Protein AF-0000000068192844 (afdb_homodimer)

Foldseek 3Di:
DQDDVVCCQPDVVVLVQLLVLCVLQVHHSCLVVVLNVLVVQLVVLVCVLVVVVVCCVVVVDPDDPVVNVVSVVSNVVSVVVSLVSLLQRFDGADVVQQVVFVDDDDDFPQPDPQFDQFLCVQLVQWDDPPQAIEGDPNVVLLLVLLVVLVVVLCCVQVVADEEEEEEQWDWDWPSLCSQAVGPVPNPVVVPDPPDRDGDIDGPVSVCCVPPFFQEEDEQVCPWHKYKYKYKYQCQDQDDFWAAPVGHRDSPQPNSSRHRMWIFMKMKIWHAQDCVPIQVVVLVVVVVSLVVSLPLWFDPPWDKGKHKDRSNPDDRQFNTKIWIWTFFDNRRIIHTAKMKTKRRQRNQPRYAHDVPRHGITMMMMGSGTSSSSVSVSQRRQTDNFWGAGRPSSDDPSRDRIRGGQWDWDADPVRDTDIDGHDDPPPPPPPPPPPDPPDPDPVVVVVVVPPDPPDVDPPPPDPPPPPPPPPD/DQDDVVCCQPDVVVLVQLLVLCVLQVHHSCLVVVLNVLVVQLVVLVCVLVVVVVCCVVVVDPDDPVVNVVSVVSNVVSVVVSLVSLLQRFDGADVVQQVVFVDDDDDFPQPDPQFDQFLCVQLVQWDDPPQAIEGDPNVVLLLVLLVVLVVVLCCVQVVADEEEEEEQWDFDWPSLCSQAVGPVPNPVVVPDPPDRDGDIDGPVSVCCVPPFFQEEDEQVCPWHKYKYKYKYQCQDQADFWAAPVGHRDSPQPNSSRHRMWIFMKMKIWHAQDCVPIQVVVLVVVVVSLVVSLPLWFDPSWDKGKHKDRSNPDDRQFNTKIWIWTFFDNRRIIHTAKMKTKRRQRNQPRYAHPVPRHRITMMMMGSGTSSSSVSRSQRRQTDNFWGAGRPSSDDPSRHRIRGGQWDWDADPVRDTDIDGHDDPPPPPPPPPPPDPPDPDPVVVVVVVPPDPPPVDPPPPPPPPDPPPPPD

InterPro domains:
  IPR042103 Serine-tRNA synthetase, type1, N-terminal domain superfamily [G3DSA:1.10.287.40] (1-113)
  IPR045864 Class II Aminoacyl-tRNA synthetase/Biotinyl protein ligase (BPL) and lipoyl protein ligase (LPL) [G3DSA:3.30.930.10] (257-408)

Radius of gyration: 32.87 Å; Cα contacts (8 Å, |Δi|>4): 1612; chains: 2; bounding box: 84×94×90 Å

Secondary structure (DSSP, 8-state):
--S-HHHHHH-HHHHHHHHHHHHHTT--THHHHHHHHHHHHHHHHHHHHHHHHHHHHTTSS---HHHHHHHHHHHHHHHHHHHHHHHTSPPPP-HHHHHHT-----------TT--S-HHHHTTSEEE-SS-EEE-HHHHHHHHHHHHHHHHHHHHHH--SEEEEEESEEEE-HHHIIIII-GGG-GGGGS-TTS---EEEEHHHHHIIIIITT-EE-GGG-SEEEEEEEEE-SPPP---EE-TTS-EE----GGGGBSSEEEEEEEEEE-S-IIIIIHHHHHHHHHHHHHHHHTTS-TT--EEEEEPPGGG--TT-SEEEEEEEEETTTTEEEEEEEEEE-TTTT-TT-EETTT-SBPEEEEEEEEEHHHHHHHHHHHHB-SSEEEPPGGG--SSS-SEEE--EEEEE-TTSPEEEEE---SS--S------------HHHHHHHHTS--GGG--TT------------/--S-HHHHHH-HHHHHHHHHHHHHTT--THHHHHHHHHHHHHHHHHHHHHHHHHHHHTTSS---HHHHHHHHHHHHHHHHHHHHHHHTSPPPP-HHHHHHT-----------TT--S-HHHHTTSEEE-SS-EEE-HHHHHHHHHHHHHHHHHHHHHH--SEEEEEESEEEE-HHHIIIII-GGG-GGGGS-TTS---EEEEHHHHHIIIIITT-EE-GGG-SEEEEEEEEE-SPPP-S-EE-TTS-EE----GGGGBSSEEEEEEEEEE-S-IIIIIHHHHHHHHHHHHHHHHHHS-TT--EEEEEPPGGG--TT-SEEEEEEEEETTTTEEEEEEEEEE-TTTT-TT-EETTT-SBPEEEEEEEEEHHHHHHHHHHHHB-SSEEEPPGGG--SSS-SEEE--EEEEE-TTSPEEEEE---SS--S------------HHHHHHHHTS--GGG----------------

Sequence (940 aa):
MPIDIKLLRNDPSSQSSLRLSLYQRQQPPEFLDHVLHLDKVTREAHIDLTMYKSRVKRKEVALNKDQLAHLLMAHKKSLDGLKRALQRLANFVDEVLLQEFQKTVPNHPTQPRDIPRDPFYCVMGYNDWKTHAVLTRLGLDVAGELQRYILSSLNSTLRSETVFELPDSFAVSQDRHRDVYGYEHDRMDRYPKDLPVDVNAPSWVTMLDLHHKGKTYWDRQLPLINILSVTGTKPFTPLTVRDDKGKPRTKTSWYQQLTVSNSIQLVAITGASLESDSRPLQKEIMQKVQVLYQSLAPESARMHVRASPVSELSFNESSRLVLESFVGKEKRALCLASVSNMHHYTSSEIRHGSTGQRVHVLVAHISSIPATLEWIFQHGATASEVNIPKVLQSTTIPGTIPYRRKVTLSKSGRRIVQDIASPAENVGHVAQPPFGMPTIDEIRAEALSSPFGFLPFYSKDIGSNNHTASMPIDIKLLRNDPSSQSSLRLSLYQRQQPPEFLDHVLHLDKVTREAHIDLTMYKSRVKRKEVALNKDQLAHLLMAHKKSLDGLKRALQRLANFVDEVLLQEFQKTVPNHPTQPRDIPRDPFYCVMGYNDWKTHAVLTRLGLDVAGELQRYILSSLNSTLRSETVFELPDSFAVSQDRHRDVYGYEHDRMDRYPKDLPVDVNAPSWVTMLDLHHKGKTYWDRQLPLINILSVTGTKPFTPLTVRDDKGKPRTKTSWYQQLTVSNSIQLVAITGASLESDSRPLQKEIMQKVQVLYQSLAPESARMHVRASPVSELSFNESSRLVLESFVGKEKRALCLASVSNMHHYTSSEIRHGSTGQRVHVLVAHISSIPATLEWIFQHGATASEVNIPKVLQSTTIPGTIPYRRKVTLSKSGRRIVQDIASPAENVGHVAQPPFGMPTIDEIRAEALSSPFGFLPFYSKDIGSNNHTAS

Structure (mmCIF, N/CA/C/O backbone):
data_AF-0000000068192844-model_v1
#
loop_
_entity.id
_entity.type
_entity.pdbx_description
1 polymer 'Uncharacterized protein'
#
loop_
_atom_site.group_PDB
_atom_site.id
_atom_site.type_symbol
_atom_site.label_atom_id
_atom_site.label_alt_id
_atom_site.label_comp_id
_atom_site.label_asym_id
_atom_site.label_entity_id
_atom_site.label_seq_id
_atom_site.pdbx_PDB_ins_code
_atom_site.Cartn_x
_atom_site.Cartn_y
_atom_site.Cartn_z
_atom_site.occupancy
_atom_site.B_iso_or_equiv
_atom_site.auth_seq_id
_atom_site.auth_comp_id
_atom_site.auth_asym_id
_atom_site.auth_atom_id
_atom_site.pdbx_PDB_model_num
ATOM 1 N N . MET A 1 1 ? -1.988 29.875 -0.852 1 74.38 1 MET A N 1
ATOM 2 C CA . MET A 1 1 ? -0.669 30.469 -0.658 1 74.38 1 MET A CA 1
ATOM 3 C C . MET A 1 1 ? -0.113 30.125 0.72 1 74.38 1 MET A C 1
ATOM 5 O O . MET A 1 1 ? -0.861 30.062 1.697 1 74.38 1 MET A O 1
ATOM 9 N N . PRO A 1 2 ? 1.21 29.859 0.828 1 79.38 2 PRO A N 1
ATOM 10 C CA . PRO A 1 2 ? 1.798 29.344 2.062 1 79.38 2 PRO A CA 1
ATOM 11 C C . PRO A 1 2 ? 1.752 30.344 3.211 1 79.38 2 PRO A C 1
ATOM 13 O O . PRO A 1 2 ? 1.287 30.016 4.305 1 79.38 2 PRO A O 1
ATOM 16 N N . ILE A 1 3 ? 2.326 31.484 3.064 1 86.94 3 ILE A N 1
ATOM 17 C CA . ILE A 1 3 ? 2.393 32.469 4.141 1 86.94 3 ILE A CA 1
ATOM 18 C C . ILE A 1 3 ? 1.298 33.531 3.947 1 86.94 3 ILE A C 1
ATOM 20 O O . ILE A 1 3 ? 1.026 33.938 2.82 1 86.94 3 ILE A O 1
ATOM 24 N N . ASP A 1 4 ? 0.665 33.844 5 1 88.81 4 ASP A N 1
ATOM 25 C CA . ASP A 1 4 ? -0.396 34.844 4.926 1 88.81 4 ASP A CA 1
ATOM 26 C C . ASP A 1 4 ? 0.173 36.219 4.613 1 88.81 4 ASP A C 1
ATOM 28 O O . ASP A 1 4 ? 0.728 36.906 5.492 1 88.81 4 ASP A O 1
ATOM 32 N N . ILE A 1 5 ? -0.107 36.719 3.492 1 90.44 5 ILE A N 1
ATOM 33 C CA . ILE A 1 5 ? 0.45 37.969 3.014 1 90.44 5 ILE A CA 1
ATOM 34 C C . ILE A 1 5 ? -0.175 39.125 3.779 1 90.44 5 ILE A C 1
ATOM 36 O O . ILE A 1 5 ? 0.462 40.156 3.975 1 90.44 5 ILE A O 1
ATOM 40 N N . LYS A 1 6 ? -1.346 38.969 4.203 1 88.44 6 LYS A N 1
ATOM 41 C CA . LYS A 1 6 ? -2.01 40.031 4.965 1 88.44 6 LYS A CA 1
ATOM 42 C C . LYS A 1 6 ? -1.301 40.281 6.293 1 88.44 6 LYS A C 1
ATOM 44 O O . LYS A 1 6 ? -1.163 41.438 6.727 1 88.44 6 LYS A O 1
ATOM 49 N N . LEU A 1 7 ? -0.87 39.188 6.855 1 87.06 7 LEU A N 1
ATOM 50 C CA . LEU A 1 7 ? -0.121 39.281 8.102 1 87.06 7 LEU A CA 1
ATOM 51 C C . LEU A 1 7 ? 1.2 40.031 7.879 1 87.06 7 LEU A C 1
ATOM 53 O O . LEU A 1 7 ? 1.581 40.875 8.68 1 87.06 7 LEU A O 1
ATOM 57 N N . LEU A 1 8 ? 1.839 39.75 6.816 1 89.44 8 LEU A N 1
ATOM 58 C CA . LEU A 1 8 ? 3.137 40.312 6.516 1 89.44 8 LEU A CA 1
ATOM 59 C C . LEU A 1 8 ? 2.994 41.812 6.18 1 89.44 8 LEU A C 1
ATOM 61 O O . LEU A 1 8 ? 3.844 42.625 6.555 1 89.44 8 LEU A O 1
ATOM 65 N N . ARG A 1 9 ? 1.935 42.062 5.555 1 91.19 9 ARG A N 1
ATOM 66 C CA . ARG A 1 9 ? 1.694 43.438 5.129 1 91.19 9 ARG A CA 1
ATOM 67 C C . ARG A 1 9 ? 1.432 44.344 6.324 1 91.19 9 ARG A C 1
ATOM 69 O O . ARG A 1 9 ? 1.91 45.5 6.363 1 91.19 9 ARG A O 1
ATOM 76 N N . ASN A 1 10 ? 0.774 43.875 7.281 1 90.31 10 ASN A N 1
ATOM 77 C CA . ASN A 1 10 ? 0.235 44.75 8.328 1 90.31 10 ASN A CA 1
ATOM 78 C C . ASN A 1 10 ? 1.088 44.688 9.594 1 90.31 10 ASN A C 1
ATOM 80 O O . ASN A 1 10 ? 0.962 45.531 10.469 1 90.31 10 ASN A O 1
ATOM 84 N N . ASP A 1 11 ? 1.971 43.719 9.703 1 90.31 11 ASP A N 1
ATOM 85 C CA . ASP A 1 11 ? 2.709 43.531 10.945 1 90.31 11 ASP A CA 1
ATOM 86 C C . ASP A 1 11 ? 4.215 43.625 10.711 1 90.31 11 ASP A C 1
ATOM 88 O O . ASP A 1 11 ? 4.852 42.625 10.359 1 90.31 11 ASP A O 1
ATOM 92 N N . PRO A 1 12 ? 4.773 44.719 11.117 1 91.81 12 PRO A N 1
ATOM 93 C CA . PRO A 1 12 ? 6.215 44.875 10.922 1 91.81 12 PRO A CA 1
ATOM 94 C C . PRO A 1 12 ? 7.035 43.875 11.711 1 91.81 12 PRO A C 1
ATOM 96 O O . PRO A 1 12 ? 8.125 43.469 11.273 1 91.81 12 PRO A O 1
ATOM 99 N N . SER A 1 13 ? 6.57 43.531 12.836 1 90.75 13 SER A N 1
ATOM 100 C CA . SER A 1 13 ? 7.289 42.531 13.625 1 90.75 13 SER A CA 1
ATOM 101 C C . SER A 1 13 ? 7.402 41.188 12.883 1 90.75 13 SER A C 1
ATOM 103 O O . SER A 1 13 ? 8.445 40.531 12.922 1 90.75 13 SER A O 1
ATOM 105 N N . SER A 1 14 ? 6.324 40.844 12.242 1 90.44 14 SER A N 1
ATOM 106 C CA . SER A 1 14 ? 6.34 39.625 11.445 1 90.44 14 SER A CA 1
ATOM 107 C C . SER A 1 14 ? 7.301 39.75 10.266 1 90.44 14 SER A C 1
ATOM 109 O O . SER A 1 14 ? 7.945 38.781 9.875 1 90.44 14 SER A O 1
ATOM 111 N N . GLN A 1 15 ? 7.41 40.938 9.719 1 93.12 15 GLN A N 1
ATOM 112 C CA . GLN A 1 15 ? 8.352 41.156 8.625 1 93.12 15 GLN A CA 1
ATOM 113 C C . GLN A 1 15 ? 9.789 40.938 9.086 1 93.12 15 GLN A C 1
ATOM 115 O O . GLN A 1 15 ? 10.578 40.281 8.414 1 93.12 15 GLN A O 1
ATOM 120 N N . SER A 1 16 ? 10.023 41.562 10.227 1 93.19 16 SER A N 1
ATOM 121 C CA . SER A 1 16 ? 11.375 41.469 10.773 1 93.19 16 SER A CA 1
ATOM 122 C C . SER A 1 16 ? 11.719 40 11.094 1 93.19 16 SER A C 1
ATOM 124 O O . SER A 1 16 ? 12.828 39.562 10.82 1 93.19 16 SER A O 1
ATOM 126 N N . SER A 1 17 ? 10.797 39.375 11.688 1 91.81 17 SER A N 1
ATOM 127 C CA . SER A 1 17 ? 11.008 37.969 12.039 1 91.81 17 SER A CA 1
ATOM 128 C C . SER A 1 17 ? 11.25 37.125 10.797 1 91.81 17 SER A C 1
ATOM 130 O O . SER A 1 17 ? 12.094 36.219 10.805 1 91.81 17 SER A O 1
ATOM 132 N N . LEU A 1 18 ? 10.469 37.344 9.766 1 93.5 18 LEU A N 1
ATOM 133 C CA . LEU A 1 18 ? 10.625 36.562 8.547 1 93.5 18 LEU A CA 1
ATOM 134 C C . LEU A 1 18 ? 11.945 36.875 7.863 1 93.5 18 LEU A C 1
ATOM 136 O O . LEU A 1 18 ? 12.586 36 7.293 1 93.5 18 LEU A O 1
ATOM 140 N N . ARG A 1 19 ? 12.383 38.125 7.879 1 93.25 19 ARG A N 1
ATOM 141 C CA . ARG A 1 19 ? 13.68 38.5 7.32 1 93.25 19 ARG A CA 1
ATOM 142 C C . ARG A 1 19 ? 14.805 37.75 8.008 1 93.25 19 ARG A C 1
ATOM 144 O O . ARG A 1 19 ? 15.727 37.25 7.348 1 93.25 19 ARG A O 1
ATOM 151 N N . LEU A 1 20 ? 14.656 37.719 9.273 1 92.62 20 LEU A N 1
ATOM 152 C CA . LEU A 1 20 ? 15.648 37 10.039 1 92.62 20 LEU A CA 1
ATOM 153 C C . LEU A 1 20 ? 15.625 35.5 9.672 1 92.62 20 LEU A C 1
ATOM 155 O O . LEU A 1 20 ? 16.672 34.875 9.531 1 92.62 20 LEU A O 1
ATOM 159 N N . SER A 1 21 ? 14.445 34.969 9.578 1 93.44 21 SER A N 1
ATOM 160 C CA . SER A 1 21 ? 14.289 33.562 9.211 1 93.44 21 SER A CA 1
ATOM 161 C C . SER A 1 21 ? 14.898 33.281 7.844 1 93.44 21 SER A C 1
ATOM 163 O O . SER A 1 21 ? 15.547 32.25 7.648 1 93.44 21 SER A O 1
ATOM 165 N N . LEU A 1 22 ? 14.656 34.156 6.883 1 91.81 22 LEU A N 1
ATOM 166 C CA . LEU A 1 22 ? 15.211 34 5.543 1 91.81 22 LEU A CA 1
ATOM 167 C C . LEU A 1 22 ? 16.734 34.031 5.578 1 91.81 22 LEU A C 1
ATOM 169 O O . LEU A 1 22 ? 17.391 33.219 4.902 1 91.81 22 LEU A O 1
ATOM 173 N N . TYR A 1 23 ? 17.234 34.906 6.383 1 92.12 23 TYR A N 1
ATOM 174 C CA . TYR A 1 23 ? 18.672 35 6.547 1 92.12 23 TYR A CA 1
ATOM 175 C C . TYR A 1 23 ? 19.25 33.688 7.102 1 92.12 23 TYR A C 1
ATOM 177 O O . TYR A 1 23 ? 20.25 33.188 6.605 1 92.12 23 TYR A O 1
ATOM 185 N N . GLN A 1 24 ? 18.625 33.188 8.07 1 91.31 24 GLN A N 1
ATOM 186 C CA . GLN A 1 24 ? 19.078 31.953 8.688 1 91.31 24 GLN A CA 1
ATOM 187 C C . GLN A 1 24 ? 19.016 30.781 7.703 1 91.31 24 GLN A C 1
ATOM 189 O O . GLN A 1 24 ? 19.812 29.844 7.801 1 91.31 24 GLN A O 1
ATOM 194 N N . ARG A 1 25 ? 18.109 30.875 6.766 1 90.94 25 ARG A N 1
ATOM 195 C CA . ARG A 1 25 ? 17.922 29.828 5.77 1 90.94 25 ARG A CA 1
ATOM 196 C C . ARG A 1 25 ? 18.766 30.094 4.527 1 90.94 25 ARG A C 1
ATOM 198 O O . ARG A 1 25 ? 18.609 29.422 3.504 1 90.94 25 ARG A O 1
ATOM 205 N N . GLN A 1 26 ? 19.516 31.109 4.543 1 88.12 26 GLN A N 1
ATOM 206 C CA . GLN A 1 26 ? 20.422 31.516 3.461 1 88.12 26 GLN A CA 1
ATOM 207 C C . GLN A 1 26 ? 19.625 31.953 2.23 1 88.12 26 GLN A C 1
ATOM 209 O O . GLN A 1 26 ? 20.016 31.656 1.099 1 88.12 26 GLN A O 1
ATOM 214 N N . GLN A 1 27 ? 18.469 32.438 2.473 1 87.38 27 GLN A N 1
ATOM 215 C CA . GLN A 1 27 ? 17.719 33.156 1.451 1 87.38 27 GLN A CA 1
ATOM 216 C C . GLN A 1 27 ? 17.891 34.656 1.605 1 87.38 27 GLN A C 1
ATOM 218 O O . GLN A 1 27 ? 17.953 35.188 2.725 1 87.38 27 GLN A O 1
ATOM 223 N N . PRO A 1 28 ? 17.969 35.344 0.488 1 89.06 28 PRO A N 1
ATOM 224 C CA . PRO A 1 28 ? 18.125 36.781 0.604 1 89.06 28 PRO A CA 1
ATOM 225 C C . PRO A 1 28 ? 16.922 37.469 1.261 1 89.06 28 PRO A C 1
ATOM 227 O O . PRO A 1 28 ? 15.789 37.312 0.798 1 89.06 28 PRO A O 1
ATOM 230 N N . PRO A 1 29 ? 17.219 38.25 2.289 1 89.31 29 PRO A N 1
ATOM 231 C CA . PRO A 1 29 ? 16.109 38.938 2.969 1 89.31 29 PRO A CA 1
ATOM 232 C C . PRO A 1 29 ? 15.359 39.906 2.053 1 89.31 29 PRO A C 1
ATOM 234 O O . PRO A 1 29 ? 14.18 40.188 2.281 1 89.31 29 PRO A O 1
ATOM 237 N N . GLU A 1 30 ? 16.031 40.344 1.013 1 88.62 30 GLU A N 1
ATOM 238 C CA . GLU A 1 30 ? 15.43 41.281 0.05 1 88.62 30 GLU A CA 1
ATOM 239 C C . GLU A 1 30 ? 14.289 40.625 -0.713 1 88.62 30 GLU A C 1
ATOM 241 O O . GLU A 1 30 ? 13.461 41.281 -1.313 1 88.62 30 GLU A O 1
ATOM 246 N N . PHE A 1 31 ? 14.328 39.406 -0.6 1 91.31 31 PHE A N 1
ATOM 247 C CA . PHE A 1 31 ? 13.258 38.656 -1.267 1 91.31 31 PHE A CA 1
ATOM 248 C C . PHE A 1 31 ? 11.898 39.031 -0.675 1 91.31 31 PHE A C 1
ATOM 250 O O . PHE A 1 31 ? 10.898 39.094 -1.393 1 91.31 31 PHE A O 1
ATOM 257 N N . LEU A 1 32 ? 11.859 39.219 0.622 1 92.56 32 LEU A N 1
ATOM 258 C CA . LEU A 1 32 ? 10.609 39.656 1.251 1 92.56 32 LEU A CA 1
ATOM 259 C C . LEU A 1 32 ? 10.148 41 0.702 1 92.56 32 LEU A C 1
ATOM 261 O O . LEU A 1 32 ? 8.953 41.219 0.5 1 92.56 32 LEU A O 1
ATOM 265 N N . ASP A 1 33 ? 11.062 41.844 0.457 1 91.06 33 ASP A N 1
ATOM 266 C CA . ASP A 1 33 ? 10.719 43.156 -0.114 1 91.06 33 ASP A CA 1
ATOM 267 C C . ASP A 1 33 ? 10.094 43 -1.496 1 91.06 33 ASP A C 1
ATOM 269 O O . ASP A 1 33 ? 9.156 43.719 -1.842 1 91.06 33 ASP A O 1
ATOM 273 N N . HIS A 1 34 ? 10.68 42.125 -2.15 1 91 34 HIS A N 1
ATOM 274 C CA . HIS A 1 34 ? 10.133 41.844 -3.473 1 91 34 HIS A CA 1
ATOM 275 C C . HIS A 1 34 ? 8.703 41.344 -3.375 1 91 34 HIS A C 1
ATOM 277 O O . HIS A 1 34 ? 7.836 41.75 -4.148 1 91 34 HIS A O 1
ATOM 283 N N . VAL A 1 35 ? 8.453 40.469 -2.461 1 92.75 35 VAL A N 1
ATOM 284 C CA . VAL A 1 35 ? 7.121 39.906 -2.266 1 92.75 35 VAL A CA 1
ATOM 285 C C . VAL A 1 35 ? 6.145 41 -1.871 1 92.75 35 VAL A C 1
ATOM 287 O O . VAL A 1 35 ? 5.023 41.062 -2.385 1 92.75 35 VAL A O 1
ATOM 290 N N . LEU A 1 36 ? 6.566 41.875 -0.957 1 93.44 36 LEU A N 1
ATOM 291 C CA . LEU A 1 36 ? 5.719 42.969 -0.5 1 93.44 36 LEU A CA 1
ATOM 292 C C . LEU A 1 36 ? 5.426 43.938 -1.638 1 93.44 36 LEU A C 1
ATOM 294 O O . LEU A 1 36 ? 4.328 44.5 -1.719 1 93.44 36 LEU A O 1
ATOM 298 N N . HIS A 1 37 ? 6.414 44.125 -2.506 1 92.44 37 HIS A N 1
ATOM 299 C CA . HIS A 1 37 ? 6.207 44.969 -3.682 1 92.44 37 HIS A CA 1
ATOM 300 C C . HIS A 1 37 ? 5.176 44.344 -4.621 1 92.44 37 HIS A C 1
ATOM 302 O O . HIS A 1 37 ? 4.289 45.062 -5.121 1 92.44 37 HIS A O 1
ATOM 308 N N . LEU A 1 38 ? 5.324 43.094 -4.859 1 92 38 LEU A N 1
ATOM 309 C CA . LEU A 1 38 ? 4.371 42.406 -5.715 1 92 38 LEU A CA 1
ATOM 310 C C . LEU A 1 38 ? 2.965 42.469 -5.129 1 92 38 LEU A C 1
ATOM 312 O O . LEU A 1 38 ? 1.981 42.562 -5.867 1 92 38 LEU A O 1
ATOM 316 N N . ASP A 1 39 ? 2.871 42.375 -3.809 1 94.75 39 ASP A N 1
ATOM 317 C CA . ASP A 1 39 ? 1.576 42.469 -3.145 1 94.75 39 ASP A CA 1
ATOM 318 C C . ASP A 1 39 ? 0.943 43.844 -3.398 1 94.75 39 ASP A C 1
ATOM 320 O O . ASP A 1 39 ? -0.255 43.938 -3.676 1 94.75 39 ASP A O 1
ATOM 324 N N . LYS A 1 40 ? 1.731 44.875 -3.309 1 93.69 40 LYS A N 1
ATOM 325 C CA . LYS A 1 40 ? 1.245 46.219 -3.559 1 93.69 40 LYS A CA 1
ATOM 326 C C . LYS A 1 40 ? 0.75 46.375 -4.996 1 93.69 40 LYS A C 1
ATOM 328 O O . LYS A 1 40 ? -0.334 46.906 -5.23 1 93.69 40 LYS A O 1
ATOM 333 N N . VAL A 1 41 ? 1.539 45.875 -5.895 1 91.5 41 VAL A N 1
ATOM 334 C CA . VAL A 1 41 ? 1.198 45.938 -7.309 1 91.5 41 VAL A CA 1
ATOM 335 C C . VAL A 1 41 ? -0.107 45.188 -7.574 1 91.5 41 VAL A C 1
ATOM 337 O O . VAL A 1 41 ? -0.957 45.656 -8.336 1 91.5 41 VAL A O 1
ATOM 340 N N . THR A 1 42 ? -0.224 44.094 -6.984 1 93.19 42 THR A N 1
ATOM 341 C CA . THR A 1 42 ? -1.414 43.281 -7.176 1 93.19 42 THR A CA 1
ATOM 342 C C . THR A 1 42 ? -2.646 43.969 -6.602 1 93.19 42 THR A C 1
ATOM 344 O O . THR A 1 42 ? -3.717 43.969 -7.215 1 93.19 42 THR A O 1
ATOM 347 N N . ARG A 1 43 ? -2.494 44.562 -5.461 1 93.75 43 ARG A N 1
ATOM 348 C CA . ARG A 1 43 ? -3.604 45.25 -4.836 1 93.75 43 ARG A CA 1
ATOM 349 C C . ARG A 1 43 ? -4.016 46.469 -5.668 1 93.75 43 ARG A C 1
ATOM 351 O O . ARG A 1 43 ? -5.207 46.75 -5.812 1 93.75 43 ARG A O 1
ATOM 358 N N . GLU A 1 44 ? -3.082 47.125 -6.207 1 92.69 44 GLU A N 1
ATOM 359 C CA . GLU A 1 44 ? -3.365 48.281 -7.074 1 92.69 44 GLU A CA 1
ATOM 360 C C . GLU A 1 44 ? -4.098 47.844 -8.344 1 92.69 44 GLU A C 1
ATOM 362 O O . GLU A 1 44 ? -5.051 48.469 -8.766 1 92.69 44 GLU A O 1
ATOM 367 N N . ALA A 1 45 ? -3.545 46.75 -8.867 1 91.38 45 ALA A N 1
ATOM 368 C CA . ALA A 1 45 ? -4.207 46.219 -10.055 1 91.38 45 ALA A CA 1
ATOM 369 C C . ALA A 1 45 ? -5.645 45.844 -9.75 1 91.38 45 ALA A C 1
ATOM 371 O O . ALA A 1 45 ? -6.539 46 -10.586 1 91.38 45 ALA A O 1
ATOM 372 N N . HIS A 1 46 ? -5.844 45.312 -8.641 1 93.94 46 HIS A N 1
ATOM 373 C CA . HIS A 1 46 ? -7.184 44.906 -8.227 1 93.94 46 HIS A CA 1
ATOM 374 C C . HIS A 1 46 ? -8.094 46.125 -8.055 1 93.94 46 HIS A C 1
ATOM 376 O O . HIS A 1 46 ? -9.258 46.094 -8.445 1 93.94 46 HIS A O 1
ATOM 382 N N . ILE A 1 47 ? -7.598 47.156 -7.48 1 93.5 47 ILE A N 1
ATOM 383 C CA . ILE A 1 47 ? -8.359 48.375 -7.273 1 93.5 47 ILE A CA 1
ATOM 384 C C . ILE A 1 47 ? -8.727 49 -8.625 1 93.5 47 ILE A C 1
ATOM 386 O O . ILE A 1 47 ? -9.867 49.406 -8.828 1 93.5 47 ILE A O 1
ATOM 390 N N . ASP A 1 48 ? -7.73 48.969 -9.469 1 90.5 48 ASP A N 1
ATOM 391 C CA . ASP A 1 48 ? -7.98 49.5 -10.797 1 90.5 48 ASP A CA 1
ATOM 392 C C . ASP A 1 48 ? -9.094 48.75 -11.5 1 90.5 48 ASP A C 1
ATOM 394 O O . ASP A 1 48 ? -9.984 49.344 -12.109 1 90.5 48 ASP A O 1
ATOM 398 N N . LEU A 1 49 ? -9.016 47.531 -11.383 1 92.88 49 LEU A N 1
ATOM 399 C CA . LEU A 1 49 ? -10.008 46.656 -12.016 1 92.88 49 LEU A CA 1
ATOM 400 C C . LEU A 1 49 ? -11.383 46.875 -11.398 1 92.88 49 LEU A C 1
ATOM 402 O O . LEU A 1 49 ? -12.375 47.031 -12.117 1 92.88 49 LEU A O 1
ATOM 406 N N . THR A 1 50 ? -11.422 46.906 -10.117 1 94.69 50 THR A N 1
ATOM 407 C CA . THR A 1 50 ? -12.688 47.031 -9.406 1 94.69 50 THR A CA 1
ATOM 408 C C . THR A 1 50 ? -13.297 48.406 -9.641 1 94.69 50 THR A C 1
ATOM 410 O O . THR A 1 50 ? -14.516 48.562 -9.781 1 94.69 50 THR A O 1
ATOM 413 N N . MET A 1 51 ? -12.492 49.375 -9.672 1 93.69 51 MET A N 1
ATOM 414 C CA . MET A 1 51 ? -12.953 50.75 -9.922 1 93.69 51 MET A CA 1
ATOM 415 C C . MET A 1 51 ? -13.539 50.875 -11.328 1 93.69 51 MET A C 1
ATOM 417 O O . MET A 1 51 ? -14.578 51.5 -11.516 1 93.69 51 MET A O 1
ATOM 421 N N . TYR A 1 52 ? -12.867 50.312 -12.297 1 91.25 52 TYR A N 1
ATOM 422 C CA . TYR A 1 52 ? -13.359 50.344 -13.672 1 91.25 52 TYR A CA 1
ATOM 423 C C . TYR A 1 52 ? -14.719 49.656 -13.781 1 91.25 52 TYR A C 1
ATOM 425 O O . TYR A 1 52 ? -15.648 50.188 -14.383 1 91.25 52 TYR A O 1
ATOM 433 N N . LYS A 1 53 ? -14.812 48.5 -13.164 1 93.31 53 LYS A N 1
ATOM 434 C CA . LYS A 1 53 ? -16.062 47.75 -13.203 1 93.31 53 LYS A CA 1
ATOM 435 C C . LYS A 1 53 ? -17.188 48.531 -12.547 1 93.31 53 LYS A C 1
ATOM 437 O O . LYS A 1 53 ? -18.328 48.531 -13.031 1 93.31 53 LYS A O 1
ATOM 442 N N . SER A 1 54 ? -16.828 49.125 -11.484 1 94.12 54 SER A N 1
ATOM 443 C CA . SER A 1 54 ? -17.812 49.938 -10.766 1 94.12 54 SER A CA 1
ATOM 444 C C . SER A 1 54 ? -18.266 51.125 -11.602 1 94.12 54 SER A C 1
ATOM 446 O O . SER A 1 54 ? -19.453 51.469 -11.602 1 94.12 54 SER A O 1
ATOM 448 N N . ARG A 1 55 ? -17.391 51.781 -12.219 1 92.19 55 ARG A N 1
ATOM 449 C CA . ARG A 1 55 ? -17.703 52.906 -13.062 1 92.19 55 ARG A CA 1
ATOM 450 C C . ARG A 1 55 ? -18.562 52.5 -14.25 1 92.19 55 ARG A C 1
ATOM 452 O O . ARG A 1 55 ? -19.453 53.25 -14.656 1 92.19 55 ARG A O 1
ATOM 459 N N . VAL A 1 56 ? -18.281 51.344 -14.789 1 91.56 56 VAL A N 1
ATOM 460 C CA . VAL A 1 56 ? -19.062 50.812 -15.906 1 91.56 56 VAL A CA 1
ATOM 461 C C . VAL A 1 56 ? -20.484 50.469 -15.43 1 91.56 56 VAL A C 1
ATOM 463 O O . VAL A 1 56 ? -21.453 50.781 -16.109 1 91.56 56 VAL A O 1
ATOM 466 N N . LYS A 1 57 ? -20.516 49.844 -14.281 1 92.44 57 LYS A N 1
ATOM 467 C CA . LYS A 1 57 ? -21.812 49.469 -13.711 1 92.44 57 LYS A CA 1
ATOM 468 C C . LYS A 1 57 ? -22.656 50.719 -13.43 1 92.44 57 LYS A C 1
ATOM 470 O O . LYS A 1 57 ? -23.875 50.688 -13.602 1 92.44 57 LYS A O 1
ATOM 475 N N . ARG A 1 58 ? -22 51.781 -13.07 1 93.31 58 ARG A N 1
ATOM 476 C CA . ARG A 1 58 ? -22.703 53.031 -12.766 1 93.31 58 ARG A CA 1
ATOM 477 C C . ARG A 1 58 ? -22.938 53.844 -14.039 1 93.31 58 ARG A C 1
ATOM 479 O O . ARG A 1 58 ? -23.453 54.969 -13.977 1 93.31 58 ARG A O 1
ATOM 486 N N . LYS A 1 59 ? -22.469 53.375 -15.203 1 92.44 59 LYS A N 1
ATOM 487 C CA . LYS A 1 59 ? -22.656 54 -16.516 1 92.44 59 LYS A CA 1
ATOM 488 C C . LYS A 1 59 ? -21.875 55.312 -16.625 1 92.44 59 LYS A C 1
ATOM 490 O O . LYS A 1 59 ? -22.297 56.219 -17.328 1 92.44 59 LYS A O 1
ATOM 495 N N . GLU A 1 60 ? -20.906 55.406 -15.805 1 92.81 60 GLU A N 1
ATOM 496 C CA . GLU A 1 60 ? -20.047 56.594 -15.891 1 92.81 60 GLU A CA 1
ATOM 497 C C . GLU A 1 60 ? -19.094 56.469 -17.094 1 92.81 60 GLU A C 1
ATOM 499 O O . GLU A 1 60 ? -18.609 57.5 -17.578 1 92.81 60 GLU A O 1
ATOM 504 N N . VAL A 1 61 ? -18.734 55.25 -17.375 1 89.75 61 VAL A N 1
ATOM 505 C CA . VAL A 1 61 ? -17.875 54.938 -18.516 1 89.75 61 VAL A CA 1
ATOM 506 C C . VAL A 1 61 ? -18.484 53.812 -19.344 1 89.75 61 VAL A C 1
ATOM 508 O O . VAL A 1 61 ? -19.094 52.906 -18.781 1 89.75 61 VAL A O 1
ATOM 511 N N . ALA A 1 62 ? -18.391 53.938 -20.688 1 90.5 62 ALA A N 1
ATOM 512 C CA . ALA A 1 62 ? -18.844 52.844 -21.562 1 90.5 62 ALA A CA 1
ATOM 513 C C . ALA A 1 62 ? -17.891 51.656 -21.469 1 90.5 62 ALA A C 1
ATOM 515 O O . ALA A 1 62 ? -16.688 51.812 -21.344 1 90.5 62 ALA A O 1
ATOM 516 N N . LEU A 1 63 ? -18.406 50.5 -21.484 1 91.31 63 LEU A N 1
ATOM 517 C CA . LEU A 1 63 ? -17.625 49.25 -21.422 1 91.31 63 LEU A CA 1
ATOM 518 C C . LEU A 1 63 ? -16.688 49.156 -22.625 1 91.31 63 LEU A C 1
ATOM 520 O O . LEU A 1 63 ? -17.125 49.25 -23.766 1 91.31 63 LEU A O 1
ATOM 524 N N . ASN A 1 64 ? -15.5 49.25 -22.391 1 90.5 64 ASN A N 1
ATOM 525 C CA . ASN A 1 64 ? -14.461 48.969 -23.391 1 90.5 64 ASN A CA 1
ATOM 526 C C . ASN A 1 64 ? -13.859 47.562 -23.188 1 90.5 64 ASN A C 1
ATOM 528 O O . ASN A 1 64 ? -13.078 47.344 -22.266 1 90.5 64 ASN A O 1
ATOM 532 N N . LYS A 1 65 ? -14.133 46.656 -24.047 1 88.88 65 LYS A N 1
ATOM 533 C CA . LYS A 1 65 ? -13.727 45.25 -23.922 1 88.88 65 LYS A CA 1
ATOM 534 C C . LYS A 1 65 ? -12.211 45.125 -23.875 1 88.88 65 LYS A C 1
ATOM 536 O O . LYS A 1 65 ? -11.68 44.281 -23.156 1 88.88 65 LYS A O 1
ATOM 541 N N . ASP A 1 66 ? -11.609 45.938 -24.672 1 87.44 66 ASP A N 1
ATOM 542 C CA . ASP A 1 66 ? -10.148 45.906 -24.719 1 87.44 66 ASP A CA 1
ATOM 543 C C . ASP A 1 66 ? -9.547 46.375 -23.391 1 87.44 66 ASP A C 1
ATOM 545 O O . ASP A 1 66 ? -8.586 45.781 -22.891 1 87.44 66 ASP A O 1
ATOM 549 N N . GLN A 1 67 ? -10.055 47.438 -22.859 1 87.19 67 GLN A N 1
ATOM 550 C CA . GLN A 1 67 ? -9.562 47.969 -21.594 1 87.19 67 GLN A CA 1
ATOM 551 C C . GLN A 1 67 ? -9.82 46.969 -20.453 1 87.19 67 GLN A C 1
ATOM 553 O O . GLN A 1 67 ? -8.961 46.781 -19.594 1 87.19 67 GLN A O 1
ATOM 558 N N . LEU A 1 68 ? -10.953 46.469 -20.453 1 90.31 68 LEU A N 1
ATOM 559 C CA . LEU A 1 68 ? -11.281 45.469 -19.438 1 90.31 68 LEU A CA 1
ATOM 560 C C . LEU A 1 68 ? -10.344 44.25 -19.516 1 90.31 68 LEU A C 1
ATOM 562 O O . LEU A 1 68 ? -9.875 43.75 -18.5 1 90.31 68 LEU A O 1
ATOM 566 N N . ALA A 1 69 ? -10.125 43.781 -20.75 1 89.44 69 ALA A N 1
ATOM 567 C CA . ALA A 1 69 ? -9.219 42.656 -20.953 1 89.44 69 ALA A CA 1
ATOM 568 C C . ALA A 1 69 ? -7.82 42.969 -20.438 1 89.44 69 ALA A C 1
ATOM 570 O O . ALA A 1 69 ? -7.152 42.125 -19.859 1 89.44 69 ALA A O 1
ATOM 571 N N . HIS A 1 70 ? -7.402 44.188 -20.672 1 89.31 70 HIS A N 1
ATOM 572 C CA . HIS A 1 70 ? -6.082 44.594 -20.219 1 89.31 70 HIS A CA 1
ATOM 573 C C . HIS A 1 70 ? -6.004 44.625 -18.688 1 89.31 70 HIS A C 1
ATOM 575 O O . HIS A 1 70 ? -4.996 44.219 -18.109 1 89.31 70 HIS A O 1
ATOM 581 N N . LEU A 1 71 ? -7.051 45.125 -18.062 1 90.69 71 LEU A N 1
ATOM 582 C CA . LEU A 1 71 ? -7.082 45.188 -16.609 1 90.69 71 LEU A CA 1
ATOM 583 C C . LEU A 1 71 ? -7.148 43.812 -15.992 1 90.69 71 LEU A C 1
ATOM 585 O O . LEU A 1 71 ? -6.496 43.531 -14.984 1 90.69 71 LEU A O 1
ATOM 589 N N . LEU A 1 72 ? -7.848 43 -16.625 1 91.38 72 LEU A N 1
ATOM 590 C CA . LEU A 1 72 ? -7.945 41.625 -16.156 1 91.38 72 LEU A CA 1
ATOM 591 C C . LEU A 1 72 ? -6.602 40.906 -16.281 1 91.38 72 LEU A C 1
ATOM 593 O O . LEU A 1 72 ? -6.207 40.188 -15.375 1 91.38 72 LEU A O 1
ATOM 597 N N . MET A 1 73 ? -6.016 41.125 -17.328 1 89.75 73 MET A N 1
ATOM 598 C CA . MET A 1 73 ? -4.715 40.531 -17.562 1 89.75 73 MET A CA 1
ATOM 599 C C . MET A 1 73 ? -3.682 41.031 -16.562 1 89.75 73 MET A C 1
ATOM 601 O O . MET A 1 73 ? -2.863 40.25 -16.047 1 89.75 73 MET A O 1
ATOM 605 N N . ALA A 1 74 ? -3.717 42.281 -16.375 1 87.69 74 ALA A N 1
ATOM 606 C CA . ALA A 1 74 ? -2.785 42.875 -15.422 1 87.69 74 ALA A CA 1
ATOM 607 C C . ALA A 1 74 ? -2.984 42.312 -14.023 1 87.69 74 ALA A C 1
ATOM 609 O O . ALA A 1 74 ? -2.014 42 -13.328 1 87.69 74 ALA A O 1
ATOM 610 N N . HIS A 1 75 ? -4.148 42.188 -13.656 1 90.12 75 HIS A N 1
ATOM 611 C CA . HIS A 1 75 ? -4.457 41.656 -12.344 1 90.12 75 HIS A CA 1
ATOM 612 C C . HIS A 1 75 ? -4.055 40.188 -12.25 1 90.12 75 HIS A C 1
ATOM 614 O O . HIS A 1 75 ? -3.424 39.75 -11.281 1 90.12 75 HIS A O 1
ATOM 620 N N . LYS A 1 76 ? -4.414 39.469 -13.281 1 90.44 76 LYS A N 1
ATOM 621 C CA . LYS A 1 76 ? -4.098 38.062 -13.297 1 90.44 76 LYS A CA 1
ATOM 622 C C . LYS A 1 76 ? -2.588 37.812 -13.266 1 90.44 76 LYS A C 1
ATOM 624 O O . LYS A 1 76 ? -2.098 36.969 -12.516 1 90.44 76 LYS A O 1
ATOM 629 N N . LYS A 1 77 ? -1.906 38.5 -14.023 1 86.19 77 LYS A N 1
ATOM 630 C CA . LYS A 1 77 ? -0.456 38.344 -14.102 1 86.19 77 LYS A CA 1
ATOM 631 C C . LYS A 1 77 ? 0.206 38.719 -12.781 1 86.19 77 LYS A C 1
ATOM 633 O O . LYS A 1 77 ? 1.15 38.062 -12.336 1 86.19 77 LYS A O 1
ATOM 638 N N . SER A 1 78 ? -0.281 39.812 -12.25 1 88.75 78 SER A N 1
ATOM 639 C CA . SER A 1 78 ? 0.276 40.219 -10.969 1 88.75 78 SER A CA 1
ATOM 640 C C . SER A 1 78 ? -0.025 39.219 -9.867 1 88.75 78 SER A C 1
ATOM 642 O O . SER A 1 78 ? 0.825 38.938 -9.016 1 88.75 78 SER A O 1
ATOM 644 N N . LEU A 1 79 ? -1.153 38.688 -9.914 1 91.62 79 LEU A N 1
ATOM 645 C CA . LEU A 1 79 ? -1.552 37.688 -8.922 1 91.62 79 LEU A CA 1
ATOM 646 C C . LEU A 1 79 ? -0.722 36.406 -9.062 1 91.62 79 LEU A C 1
ATOM 648 O O . LEU A 1 79 ? -0.302 35.844 -8.062 1 91.62 79 LEU A O 1
ATOM 652 N N . ASP A 1 80 ? -0.552 36.031 -10.266 1 87.19 80 ASP A N 1
ATOM 653 C CA . ASP A 1 80 ? 0.265 34.844 -10.523 1 87.19 80 ASP A CA 1
ATOM 654 C C . ASP A 1 80 ? 1.704 35.062 -10.062 1 87.19 80 ASP A C 1
ATOM 656 O O . ASP A 1 80 ? 2.33 34.156 -9.516 1 87.19 80 ASP A O 1
ATOM 660 N N . GLY A 1 81 ? 2.152 36.188 -10.305 1 87.19 81 GLY A N 1
ATOM 661 C CA . GLY A 1 81 ? 3.492 36.531 -9.852 1 87.19 81 GLY A CA 1
ATOM 662 C C . GLY A 1 81 ? 3.633 36.5 -8.336 1 87.19 81 GLY A C 1
ATOM 663 O O . GLY A 1 81 ? 4.621 36 -7.812 1 87.19 81 GLY A O 1
ATOM 664 N N . LEU A 1 82 ? 2.66 37.062 -7.695 1 90.31 82 LEU A N 1
ATOM 665 C CA . LEU A 1 82 ? 2.66 37.094 -6.234 1 90.31 82 LEU A CA 1
ATOM 666 C C . LEU A 1 82 ? 2.598 35.656 -5.68 1 90.31 82 LEU A C 1
ATOM 668 O O . LEU A 1 82 ? 3.33 35.312 -4.75 1 90.31 82 LEU A O 1
ATOM 672 N N . LYS A 1 83 ? 1.734 34.875 -6.281 1 88.06 83 LYS A N 1
ATOM 673 C CA . LYS A 1 83 ? 1.587 33.5 -5.848 1 88.06 83 LYS A CA 1
ATOM 674 C C . LYS A 1 83 ? 2.902 32.75 -5.977 1 88.06 83 LYS A C 1
ATOM 676 O O . LYS A 1 83 ? 3.307 32.031 -5.062 1 88.06 83 LYS A O 1
ATOM 681 N N . ARG A 1 84 ? 3.551 32.906 -7.055 1 84.56 84 ARG A N 1
ATOM 682 C CA . ARG A 1 84 ? 4.82 32.219 -7.301 1 84.56 84 ARG A CA 1
ATOM 683 C C . ARG A 1 84 ? 5.887 32.688 -6.309 1 84.56 84 ARG A C 1
ATOM 685 O O . ARG A 1 84 ? 6.688 31.875 -5.84 1 84.56 84 ARG A O 1
ATOM 692 N N . ALA A 1 85 ? 5.863 33.938 -6.078 1 87.62 85 ALA A N 1
ATOM 693 C CA . ALA A 1 85 ? 6.844 34.469 -5.137 1 87.62 85 ALA A CA 1
ATOM 694 C C . ALA A 1 85 ? 6.59 33.938 -3.725 1 87.62 85 ALA A C 1
ATOM 696 O O . ALA A 1 85 ? 7.531 33.594 -3.008 1 87.62 85 ALA A O 1
ATOM 697 N N . LEU A 1 86 ? 5.363 33.906 -3.367 1 89.31 86 LEU A N 1
ATOM 698 C CA . LEU A 1 86 ? 5 33.438 -2.037 1 89.31 86 LEU A CA 1
ATOM 699 C C . LEU A 1 86 ? 5.344 31.953 -1.877 1 89.31 86 LEU A C 1
ATOM 701 O O . LEU A 1 86 ? 5.746 31.516 -0.795 1 89.31 86 LEU A O 1
ATOM 705 N N . GLN A 1 87 ? 5.172 31.172 -2.891 1 86.44 87 GLN A N 1
ATOM 706 C CA . GLN A 1 87 ? 5.469 29.734 -2.859 1 86.44 87 GLN A CA 1
ATOM 707 C C . GLN A 1 87 ? 6.965 29.484 -2.666 1 86.44 87 GLN A C 1
ATOM 709 O O . GLN A 1 87 ? 7.367 28.406 -2.236 1 86.44 87 GLN A O 1
ATOM 714 N N . ARG A 1 88 ? 7.754 30.484 -2.934 1 85.44 88 ARG A N 1
ATOM 715 C CA . ARG A 1 88 ? 9.203 30.328 -2.834 1 85.44 88 ARG A CA 1
ATOM 716 C C . ARG A 1 88 ? 9.727 30.922 -1.525 1 85.44 88 ARG A C 1
ATOM 718 O O . ARG A 1 88 ? 10.914 30.812 -1.224 1 85.44 88 ARG A O 1
ATOM 725 N N . LEU A 1 89 ? 8.852 31.5 -0.852 1 87.62 89 LEU A N 1
ATOM 726 C CA . LEU A 1 89 ? 9.211 32.062 0.439 1 87.62 89 LEU A CA 1
ATOM 727 C C . LEU A 1 89 ? 9.219 31 1.526 1 87.62 89 LEU A C 1
ATOM 729 O O . LEU A 1 89 ? 8.242 30.281 1.695 1 87.62 89 LEU A O 1
ATOM 733 N N . ALA A 1 90 ? 10.258 30.938 2.295 1 88.69 90 ALA A N 1
ATOM 734 C CA . ALA A 1 90 ? 10.367 29.953 3.373 1 88.69 90 ALA A CA 1
ATOM 735 C C . ALA A 1 90 ? 9.586 30.406 4.605 1 88.69 90 ALA A C 1
ATOM 737 O O . ALA A 1 90 ? 9.328 31.609 4.777 1 88.69 90 ALA A O 1
ATOM 738 N N . ASN A 1 91 ? 9.305 29.484 5.418 1 92.31 91 ASN A N 1
ATOM 739 C CA . ASN A 1 91 ? 8.539 29.688 6.641 1 92.31 91 ASN A CA 1
ATOM 740 C C . ASN A 1 91 ? 9.367 30.406 7.707 1 92.31 91 ASN A C 1
ATOM 742 O O . ASN A 1 91 ? 10.578 30.578 7.551 1 92.31 91 ASN A O 1
ATOM 746 N N . PHE A 1 92 ? 8.68 30.891 8.758 1 93.75 92 PHE A N 1
ATOM 747 C CA . PHE A 1 92 ? 9.305 31.422 9.961 1 93.75 92 PHE A CA 1
ATOM 748 C C . PHE A 1 92 ? 10.133 30.344 10.656 1 93.75 92 PHE A C 1
ATOM 750 O O . PHE A 1 92 ? 9.805 29.156 10.594 1 93.75 92 PHE A O 1
ATOM 757 N N . VAL A 1 93 ? 11.195 30.766 11.281 1 95 93 VAL A N 1
ATOM 758 C CA . VAL A 1 93 ? 11.984 29.859 12.117 1 95 93 VAL A CA 1
ATOM 759 C C . VAL A 1 93 ? 11.68 30.125 13.594 1 95 93 VAL A C 1
ATOM 761 O O . VAL A 1 93 ? 11.672 31.281 14.031 1 95 93 VAL A O 1
ATOM 764 N N . ASP A 1 94 ? 11.375 29.125 14.305 1 95.5 94 ASP A N 1
ATOM 765 C CA . ASP A 1 94 ? 11.172 29.234 15.742 1 95.5 94 ASP A CA 1
ATOM 766 C C . ASP A 1 94 ? 12.5 29.203 16.484 1 95.5 94 ASP A C 1
ATOM 768 O O . ASP A 1 94 ? 12.883 28.156 17.047 1 95.5 94 ASP A O 1
ATOM 772 N N . GLU A 1 95 ? 13.062 30.266 16.766 1 90.75 95 GLU A N 1
ATOM 773 C CA . GLU A 1 95 ? 14.383 30.375 17.375 1 90.75 95 GLU A CA 1
ATOM 774 C C . GLU A 1 95 ? 14.344 29.953 18.844 1 90.75 95 GLU A C 1
ATOM 776 O O . GLU A 1 95 ? 15.312 29.406 19.375 1 90.75 95 GLU A O 1
ATOM 781 N N . VAL A 1 96 ? 13.289 30.25 19.438 1 92.19 96 VAL A N 1
ATOM 782 C CA . VAL A 1 96 ? 13.148 29.938 20.844 1 92.19 96 VAL A CA 1
ATOM 783 C C . VAL A 1 96 ? 13.25 28.438 21.062 1 92.19 96 VAL A C 1
ATOM 785 O O . VAL A 1 96 ? 13.984 27.969 21.938 1 92.19 96 VAL A O 1
ATOM 788 N N . LEU A 1 97 ? 12.523 27.703 20.25 1 93.31 97 LEU A N 1
ATOM 789 C CA . LEU A 1 97 ? 12.555 26.25 20.359 1 93.31 97 LEU A CA 1
ATOM 790 C C . LEU A 1 97 ? 13.938 25.703 20.047 1 93.31 97 LEU A C 1
ATOM 792 O O . LEU A 1 97 ? 14.414 24.781 20.703 1 93.31 97 LEU A O 1
ATOM 796 N N . LEU A 1 98 ? 14.531 26.219 19.031 1 90.62 98 LEU A N 1
ATOM 797 C CA . LEU A 1 98 ? 15.859 25.766 18.609 1 90.62 98 LEU A CA 1
ATOM 798 C C . LEU A 1 98 ? 16.875 25.953 19.734 1 90.62 98 LEU A C 1
ATOM 800 O O . LEU A 1 98 ? 17.734 25.094 19.953 1 90.62 98 LEU A O 1
ATOM 804 N N . GLN A 1 99 ? 16.797 27.047 20.406 1 89.56 99 GLN A N 1
ATOM 805 C CA . GLN A 1 99 ? 17.719 27.344 21.5 1 89.56 99 GLN A CA 1
ATOM 806 C C . GLN A 1 99 ? 17.469 26.438 22.703 1 89.56 99 GLN A C 1
ATOM 808 O O . GLN A 1 99 ? 18.406 26.016 23.391 1 89.56 99 GLN A O 1
ATOM 813 N N . GLU A 1 100 ? 16.25 26.156 22.906 1 90.56 100 GLU A N 1
ATOM 814 C CA . GLU A 1 100 ? 15.875 25.328 24.047 1 90.56 100 GLU A CA 1
ATOM 815 C C . GLU A 1 100 ? 16.375 23.906 23.875 1 90.56 100 GLU A C 1
ATOM 817 O O . GLU A 1 100 ? 16.719 23.234 24.859 1 90.56 100 GLU A O 1
ATOM 822 N N . PHE A 1 101 ? 16.359 23.359 22.688 1 88.88 101 PHE A N 1
ATOM 823 C CA . PHE A 1 101 ? 16.688 21.969 22.453 1 88.88 101 PHE A CA 1
ATOM 824 C C . PHE A 1 101 ? 18.031 21.812 21.766 1 88.88 101 PHE A C 1
ATOM 826 O O . PHE A 1 101 ? 18.297 20.812 21.109 1 88.88 101 PHE A O 1
ATOM 833 N N . GLN A 1 102 ? 18.969 22.75 21.781 1 73.25 102 GLN A N 1
ATOM 834 C CA . GLN A 1 102 ? 20.297 22.703 21.188 1 73.25 102 GLN A CA 1
ATOM 835 C C . GLN A 1 102 ? 21.172 21.672 21.906 1 73.25 102 GLN A C 1
ATOM 837 O O . GLN A 1 102 ? 22.297 21.391 21.469 1 73.25 102 GLN A O 1
ATOM 842 N N . LYS A 1 103 ? 20.609 20.906 22.812 1 59.47 103 LYS A N 1
ATOM 843 C CA . LYS A 1 103 ? 21.531 20.156 23.672 1 59.47 103 LYS A CA 1
ATOM 844 C C . LYS A 1 103 ? 22.016 18.891 22.984 1 59.47 103 LYS A C 1
ATOM 846 O O . LYS A 1 103 ? 21.281 18.297 22.188 1 59.47 103 LYS A O 1
ATOM 851 N N . THR A 1 104 ? 23.344 18.672 23.141 1 54.69 104 THR A N 1
ATOM 852 C CA . THR A 1 104 ? 24.266 17.672 22.594 1 54.69 104 THR A CA 1
ATOM 853 C C . THR A 1 104 ? 23.812 16.266 23 1 54.69 104 THR A C 1
ATOM 855 O O . THR A 1 104 ? 23.219 16.078 24.062 1 54.69 104 THR A O 1
ATOM 858 N N . VAL A 1 105 ? 23.656 15.453 22.047 1 54.72 105 VAL A N 1
ATOM 859 C CA . VAL A 1 105 ? 23.391 14.016 22.031 1 54.72 105 VAL A CA 1
ATOM 860 C C . VAL A 1 105 ? 24.234 13.328 23.109 1 54.72 105 VAL A C 1
ATOM 862 O O . VAL A 1 105 ? 25.469 13.453 23.125 1 54.72 105 VAL A O 1
ATOM 865 N N . PRO A 1 106 ? 23.578 12.969 24.219 1 54.16 106 PRO A N 1
ATOM 866 C CA . PRO A 1 106 ? 24.391 12.258 25.203 1 54.16 106 PRO A CA 1
ATOM 867 C C . PRO A 1 106 ? 25.094 11.047 24.609 1 54.16 106 PRO A C 1
ATOM 869 O O . PRO A 1 106 ? 24.703 10.547 23.547 1 54.16 106 PRO A O 1
ATOM 872 N N . ASN A 1 107 ? 26.109 10.562 25.422 1 51.47 107 ASN A N 1
ATOM 873 C CA . ASN A 1 107 ? 27.062 9.469 25.297 1 51.47 107 ASN A CA 1
ATOM 874 C C . ASN A 1 107 ? 26.359 8.133 25.062 1 51.47 107 ASN A C 1
ATOM 876 O O . ASN A 1 107 ? 25.219 7.949 25.484 1 51.47 107 ASN A O 1
ATOM 880 N N . HIS A 1 108 ? 26.797 7.293 24.094 1 53.25 108 HIS A N 1
ATOM 881 C CA . HIS A 1 108 ? 26.484 6.039 23.406 1 53.25 108 HIS A CA 1
ATOM 882 C C . HIS A 1 108 ? 26.469 4.871 24.391 1 53.25 108 HIS A C 1
ATOM 884 O O . HIS A 1 108 ? 27.422 4.652 25.125 1 53.25 108 HIS A O 1
ATOM 890 N N . PRO A 1 109 ? 25.234 4.512 24.734 1 53.56 109 PRO A N 1
ATOM 891 C CA . PRO A 1 109 ? 25.422 3.293 25.531 1 53.56 109 PRO A CA 1
ATOM 892 C C . PRO A 1 109 ? 26.156 2.199 24.75 1 53.56 109 PRO A C 1
ATOM 894 O O . PRO A 1 109 ? 26.078 2.154 23.516 1 53.56 109 PRO A O 1
ATOM 897 N N . THR A 1 110 ? 27.125 1.438 25.422 1 52.31 110 THR A N 1
ATOM 898 C CA . THR A 1 110 ? 27.906 0.302 24.953 1 52.31 110 THR A CA 1
ATOM 899 C C . THR A 1 110 ? 27.016 -0.924 24.766 1 52.31 110 THR A C 1
ATOM 901 O O . THR A 1 110 ? 26.328 -1.349 25.688 1 52.31 110 THR A O 1
ATOM 904 N N . GLN A 1 111 ? 26.391 -1.171 23.641 1 57.47 111 GLN A N 1
ATOM 905 C CA . GLN A 1 111 ? 25.703 -2.438 23.438 1 57.47 111 GLN A CA 1
ATOM 906 C C . GLN A 1 111 ? 26.656 -3.619 23.562 1 57.47 111 GLN A C 1
ATOM 908 O O . GLN A 1 111 ? 27.844 -3.498 23.266 1 57.47 111 GLN A O 1
ATOM 913 N N . PRO A 1 112 ? 26.109 -4.645 24.172 1 58.56 112 PRO A N 1
ATOM 914 C CA . PRO A 1 112 ? 26.969 -5.828 24.312 1 58.56 112 PRO A CA 1
ATOM 915 C C . PRO A 1 112 ? 27.547 -6.301 22.984 1 58.56 112 PRO A C 1
ATOM 917 O O . PRO A 1 112 ? 26.891 -6.168 21.938 1 58.56 112 PRO A O 1
ATOM 920 N N . ARG A 1 113 ? 28.797 -6.785 22.875 1 58.44 113 ARG A N 1
ATOM 921 C CA . ARG A 1 113 ? 29.625 -7.195 21.734 1 58.44 113 ARG A CA 1
ATOM 922 C C . ARG A 1 113 ? 29.047 -8.43 21.062 1 58.44 113 ARG A C 1
ATOM 924 O O . ARG A 1 113 ? 29.266 -8.648 19.859 1 58.44 113 ARG A O 1
ATOM 931 N N . ASP A 1 114 ? 28.109 -9.227 21.719 1 71.25 114 ASP A N 1
ATOM 932 C CA . ASP A 1 114 ? 27.797 -10.531 21.156 1 71.25 114 ASP A CA 1
ATOM 933 C C . ASP A 1 114 ? 26.406 -10.547 20.531 1 71.25 114 ASP A C 1
ATOM 935 O O . ASP A 1 114 ? 25.797 -11.609 20.391 1 71.25 114 ASP A O 1
ATOM 939 N N . ILE A 1 115 ? 25.938 -9.5 20.062 1 78.19 115 ILE A N 1
ATOM 940 C CA . ILE A 1 115 ? 24.625 -9.477 19.453 1 78.19 115 ILE A CA 1
ATOM 941 C C . ILE A 1 115 ? 24.75 -9.516 17.922 1 78.19 115 ILE A C 1
ATOM 943 O O . ILE A 1 115 ? 25.656 -8.906 17.359 1 78.19 115 ILE A O 1
ATOM 947 N N . PRO A 1 116 ? 23.859 -10.375 17.391 1 82 116 PRO A N 1
ATOM 948 C CA . PRO A 1 116 ? 23.906 -10.375 15.922 1 82 116 PRO A CA 1
ATOM 949 C C . PRO A 1 116 ? 23.625 -9 15.32 1 82 116 PRO A C 1
ATOM 951 O O . PRO A 1 116 ? 22.953 -8.172 15.953 1 82 116 PRO A O 1
ATOM 954 N N . ARG A 1 117 ? 24.078 -8.852 14.18 1 78.06 117 ARG A N 1
ATOM 955 C CA . ARG A 1 117 ? 23.906 -7.578 13.477 1 78.06 117 ARG A CA 1
ATOM 956 C C . ARG A 1 117 ? 22.453 -7.309 13.164 1 78.06 117 ARG A C 1
ATOM 958 O O . ARG A 1 117 ? 22 -6.16 13.219 1 78.06 117 ARG A O 1
ATOM 965 N N . ASP A 1 118 ? 21.719 -8.375 12.812 1 85 118 ASP A N 1
ATOM 966 C CA . ASP A 1 118 ? 20.312 -8.25 12.453 1 85 118 ASP A CA 1
ATOM 967 C C . ASP A 1 118 ? 19.453 -9.281 13.18 1 85 118 ASP A C 1
ATOM 969 O O . ASP A 1 118 ? 19.047 -10.281 12.594 1 85 118 ASP A O 1
ATOM 973 N N . PRO A 1 119 ? 19.141 -8.875 14.414 1 89.12 119 PRO A N 1
ATOM 974 C CA . PRO A 1 119 ? 18.375 -9.828 15.227 1 89.12 119 PRO A CA 1
ATOM 975 C C . PRO A 1 119 ? 17.016 -10.148 14.633 1 89.12 119 PRO A C 1
ATOM 977 O O . PRO A 1 119 ? 16.516 -11.266 14.789 1 89.12 119 PRO A O 1
ATOM 980 N N . PHE A 1 120 ? 16.406 -9.242 13.984 1 90.19 120 PHE A N 1
ATOM 981 C CA . PHE A 1 120 ? 15.086 -9.469 13.414 1 90.19 120 PHE A CA 1
ATOM 982 C C . PHE A 1 120 ? 15.141 -10.5 12.297 1 90.19 120 PHE A C 1
ATOM 984 O O . PHE A 1 120 ? 14.227 -11.312 12.141 1 90.19 120 PHE A O 1
ATOM 991 N N . TYR A 1 121 ? 16.141 -10.469 11.555 1 89.5 121 TYR A N 1
ATOM 992 C CA . TYR A 1 121 ? 16.359 -11.477 10.523 1 89.5 121 TYR A CA 1
ATOM 993 C C . TYR A 1 121 ? 16.625 -12.844 11.141 1 89.5 121 TYR A C 1
ATOM 995 O O . TYR A 1 121 ? 16.188 -13.867 10.617 1 89.5 121 TYR A O 1
ATOM 1003 N N . CYS A 1 122 ? 17.328 -12.828 12.258 1 91 122 CYS A N 1
ATOM 1004 C CA . CYS A 1 122 ? 17.734 -14.07 12.898 1 91 122 CYS A CA 1
ATOM 1005 C C . CYS A 1 122 ? 16.547 -14.789 13.523 1 91 122 CYS A C 1
ATOM 1007 O O . CYS A 1 122 ? 16.562 -16.016 13.703 1 91 122 CYS A O 1
ATOM 1009 N N . VAL A 1 123 ? 15.555 -14.031 13.852 1 92.31 123 VAL A N 1
ATOM 1010 C CA . VAL A 1 123 ? 14.359 -14.664 14.398 1 92.31 123 VAL A CA 1
ATOM 1011 C C . VAL A 1 123 ? 13.367 -14.953 13.273 1 92.31 123 VAL A C 1
ATOM 1013 O O . VAL A 1 123 ? 12.227 -15.352 13.531 1 92.31 123 VAL A O 1
ATOM 1016 N N . MET A 1 124 ? 13.703 -14.641 12.07 1 89.81 124 MET A N 1
ATOM 1017 C CA . MET A 1 124 ? 12.906 -14.883 10.875 1 89.81 124 MET A CA 1
ATOM 1018 C C . MET A 1 124 ? 11.703 -13.945 10.812 1 89.81 124 MET A C 1
ATOM 1020 O O . MET A 1 124 ? 10.594 -14.359 10.484 1 89.81 124 MET A O 1
ATOM 1024 N N . GLY A 1 125 ? 11.977 -12.734 11.172 1 90.88 125 GLY A N 1
ATOM 1025 C CA . GLY A 1 125 ? 10.938 -11.719 11.094 1 90.88 125 GLY A CA 1
ATOM 1026 C C . GLY A 1 125 ? 10.672 -11.258 9.672 1 90.88 125 GLY A C 1
ATOM 1027 O O . GLY A 1 125 ? 9.594 -10.719 9.383 1 90.88 125 GLY A O 1
ATOM 1028 N N . TYR A 1 126 ? 11.656 -11.406 8.875 1 90.12 126 TYR A N 1
ATOM 1029 C CA . TYR A 1 126 ? 11.508 -11.094 7.457 1 90.12 126 TYR A CA 1
ATOM 1030 C C . TYR A 1 126 ? 12.391 -11.992 6.602 1 90.12 126 TYR A C 1
ATOM 1032 O O . TYR A 1 126 ? 13.234 -12.727 7.125 1 90.12 126 TYR A O 1
ATOM 1040 N N . ASN A 1 127 ? 12.055 -12.07 5.285 1 86.62 127 ASN A N 1
ATOM 1041 C CA . ASN A 1 127 ? 12.875 -12.766 4.301 1 86.62 127 ASN A CA 1
ATOM 1042 C C . ASN A 1 127 ? 13.484 -11.805 3.289 1 86.62 127 ASN A C 1
ATOM 1044 O O . ASN A 1 127 ? 12.867 -10.789 2.947 1 86.62 127 ASN A O 1
ATOM 1048 N N . ASP A 1 128 ? 14.664 -12.156 2.992 1 80.62 128 ASP A N 1
ATOM 1049 C CA . ASP A 1 128 ? 15.383 -11.375 1.991 1 80.62 128 ASP A CA 1
ATOM 1050 C C . ASP A 1 128 ? 15.305 -12.031 0.616 1 80.62 128 ASP A C 1
ATOM 1052 O O . ASP A 1 128 ? 15.859 -13.109 0.407 1 80.62 128 ASP A O 1
ATOM 1056 N N . TRP A 1 129 ? 14.547 -11.43 -0.305 1 72.75 129 TRP A N 1
ATOM 1057 C CA . TRP A 1 129 ? 14.43 -11.922 -1.673 1 72.75 129 TRP A CA 1
ATOM 1058 C C . TRP A 1 129 ? 15.359 -11.164 -2.609 1 72.75 129 TRP A C 1
ATOM 1060 O O . TRP A 1 129 ? 14.953 -10.734 -3.689 1 72.75 129 TRP A O 1
ATOM 1070 N N . LYS A 1 130 ? 16.625 -11.031 -2.26 1 62.84 130 LYS A N 1
ATOM 1071 C CA . LYS A 1 130 ? 17.719 -10.398 -2.982 1 62.84 130 LYS A CA 1
ATOM 1072 C C . LYS A 1 130 ? 17.484 -8.898 -3.133 1 62.84 130 LYS A C 1
ATOM 1074 O O . LYS A 1 130 ? 18.328 -8.086 -2.725 1 62.84 130 LYS A O 1
ATOM 1079 N N . THR A 1 131 ? 16.328 -8.5 -3.725 1 64.56 131 THR A N 1
ATOM 1080 C CA . THR A 1 131 ? 16.094 -7.082 -3.975 1 64.56 131 THR A CA 1
ATOM 1081 C C . THR A 1 131 ? 15.008 -6.539 -3.047 1 64.56 131 THR A C 1
ATOM 1083 O O . THR A 1 131 ? 14.828 -5.324 -2.939 1 64.56 131 THR A O 1
ATOM 1086 N N . HIS A 1 132 ? 14.414 -7.465 -2.367 1 75.75 132 HIS A N 1
ATOM 1087 C CA . HIS A 1 132 ? 13.281 -7.023 -1.561 1 75.75 132 HIS A CA 1
ATOM 1088 C C . HIS A 1 132 ? 13.211 -7.797 -0.248 1 75.75 132 HIS A C 1
ATOM 1090 O O . HIS A 1 132 ? 13.555 -8.977 -0.197 1 75.75 132 HIS A O 1
ATOM 1096 N N . ALA A 1 133 ? 12.953 -6.973 0.737 1 85.81 133 ALA A N 1
ATOM 1097 C CA . ALA A 1 133 ? 12.633 -7.621 2.004 1 85.81 133 ALA A CA 1
ATOM 1098 C C . ALA A 1 133 ? 11.125 -7.77 2.174 1 85.81 133 ALA A C 1
ATOM 1100 O O . ALA A 1 133 ? 10.359 -6.875 1.807 1 85.81 133 ALA A O 1
ATOM 1101 N N . VAL A 1 134 ? 10.734 -8.938 2.652 1 88.44 134 VAL A N 1
ATOM 1102 C CA . VAL A 1 134 ? 9.32 -9.203 2.852 1 88.44 134 VAL A CA 1
ATOM 1103 C C . VAL A 1 134 ? 9.086 -9.734 4.266 1 88.44 134 VAL A C 1
ATOM 1105 O O . VAL A 1 134 ? 9.805 -10.617 4.73 1 88.44 134 VAL A O 1
ATOM 1108 N N . LEU A 1 135 ? 8.078 -9.219 4.883 1 91.25 135 LEU A N 1
ATOM 1109 C CA . LEU A 1 135 ? 7.777 -9.695 6.23 1 91.25 135 LEU A CA 1
ATOM 1110 C C . LEU A 1 135 ? 7.219 -11.109 6.195 1 91.25 135 LEU A C 1
ATOM 1112 O O . LEU A 1 135 ? 6.449 -11.461 5.297 1 91.25 135 LEU A O 1
ATOM 1116 N N . THR A 1 136 ? 7.629 -11.844 7.18 1 91.94 136 THR A N 1
ATOM 1117 C CA . THR A 1 136 ? 7.078 -13.18 7.398 1 91.94 136 THR A CA 1
ATOM 1118 C C . THR A 1 136 ? 5.891 -13.125 8.352 1 91.94 136 THR A C 1
ATOM 1120 O O . THR A 1 136 ? 5.426 -12.039 8.711 1 91.94 136 THR A O 1
ATOM 1123 N N . ARG A 1 137 ? 5.375 -14.305 8.68 1 90 137 ARG A N 1
ATOM 1124 C CA . ARG A 1 137 ? 4.246 -14.367 9.602 1 90 137 ARG A CA 1
ATOM 1125 C C . ARG A 1 137 ? 4.582 -13.688 10.922 1 90 137 ARG A C 1
ATOM 1127 O O . ARG A 1 137 ? 3.807 -12.867 11.422 1 90 137 ARG A O 1
ATOM 1134 N N . LEU A 1 138 ? 5.727 -14.055 11.445 1 90.31 138 LEU A N 1
ATOM 1135 C CA . LEU A 1 138 ? 6.145 -13.445 12.703 1 90.31 138 LEU A CA 1
ATOM 1136 C C . LEU A 1 138 ? 6.273 -11.938 12.555 1 90.31 138 LEU A C 1
ATOM 1138 O O . LEU A 1 138 ? 5.82 -11.18 13.422 1 90.31 138 LEU A O 1
ATOM 1142 N N . GLY A 1 139 ? 6.926 -11.531 11.477 1 92.19 139 GLY A N 1
ATOM 1143 C CA . GLY A 1 139 ? 7.074 -10.109 11.234 1 92.19 139 GLY A CA 1
ATOM 1144 C C . GLY A 1 139 ? 5.75 -9.375 11.141 1 92.19 139 GLY A C 1
ATOM 1145 O O . GLY A 1 139 ? 5.594 -8.289 11.688 1 92.19 139 GLY A O 1
ATOM 1146 N N . LEU A 1 140 ? 4.824 -9.992 10.492 1 91.25 140 LEU A N 1
ATOM 1147 C CA . LEU A 1 140 ? 3.492 -9.422 10.328 1 91.25 140 LEU A CA 1
ATOM 1148 C C . LEU A 1 140 ? 2.789 -9.297 11.68 1 91.25 140 LEU A C 1
ATOM 1150 O O . LEU A 1 140 ? 2.146 -8.281 11.953 1 91.25 140 LEU A O 1
ATOM 1154 N N . ASP A 1 141 ? 2.9 -10.281 12.445 1 90.25 141 ASP A N 1
ATOM 1155 C CA . ASP A 1 141 ? 2.232 -10.281 13.742 1 90.25 141 ASP A CA 1
ATOM 1156 C C . ASP A 1 141 ? 2.803 -9.203 14.656 1 90.25 141 ASP A C 1
ATOM 1158 O O . ASP A 1 141 ? 2.053 -8.453 15.289 1 90.25 141 ASP A O 1
ATOM 1162 N N . VAL A 1 142 ? 4.102 -9.141 14.688 1 93.5 142 VAL A N 1
ATOM 1163 C CA . VAL A 1 142 ? 4.734 -8.172 15.578 1 93.5 142 VAL A CA 1
ATOM 1164 C C . VAL A 1 142 ? 4.477 -6.754 15.062 1 93.5 142 VAL A C 1
ATOM 1166 O O . VAL A 1 142 ? 4.203 -5.844 15.852 1 93.5 142 VAL A O 1
ATOM 1169 N N . ALA A 1 143 ? 4.594 -6.559 13.773 1 93.44 143 ALA A N 1
ATOM 1170 C CA . ALA A 1 143 ? 4.309 -5.254 13.18 1 93.44 143 ALA A CA 1
ATOM 1171 C C . ALA A 1 143 ? 2.869 -4.828 13.469 1 93.44 143 ALA A C 1
ATOM 1173 O O . ALA A 1 143 ? 2.615 -3.672 13.805 1 93.44 143 ALA A O 1
ATOM 1174 N N . GLY A 1 144 ? 1.985 -5.777 13.273 1 90.69 144 GLY A N 1
ATOM 1175 C CA . GLY A 1 144 ? 0.583 -5.488 13.531 1 90.69 144 GLY A CA 1
ATOM 1176 C C . GLY A 1 144 ? 0.306 -5.109 14.977 1 90.69 144 GLY A C 1
ATOM 1177 O O . GLY A 1 144 ? -0.445 -4.168 15.242 1 90.69 144 GLY A O 1
ATOM 1178 N N . GLU A 1 145 ? 0.885 -5.832 15.859 1 91.94 145 GLU A N 1
ATOM 1179 C CA . GLU A 1 145 ? 0.693 -5.547 17.281 1 91.94 145 GLU A CA 1
ATOM 1180 C C . GLU A 1 145 ? 1.296 -4.195 17.656 1 91.94 145 GLU A C 1
ATOM 1182 O O . GLU A 1 145 ? 0.73 -3.461 18.469 1 91.94 145 GLU A O 1
ATOM 1187 N N . LEU A 1 146 ? 2.463 -3.947 17.141 1 94.56 146 LEU A N 1
ATOM 1188 C CA . LEU A 1 146 ? 3.102 -2.658 17.391 1 94.56 146 LEU A CA 1
ATOM 1189 C C . LEU A 1 146 ? 2.213 -1.514 16.906 1 94.56 146 LEU A C 1
ATOM 1191 O O . LEU A 1 146 ? 2.016 -0.535 17.641 1 94.56 146 LEU A O 1
ATOM 1195 N N . GLN A 1 147 ? 1.717 -1.626 15.734 1 93.25 147 GLN A N 1
ATOM 1196 C CA . GLN A 1 147 ? 0.83 -0.605 15.188 1 93.25 147 GLN A CA 1
ATOM 1197 C C . GLN A 1 147 ? -0.394 -0.405 16.078 1 93.25 147 GLN A C 1
ATOM 1199 O O . GLN A 1 147 ? -0.77 0.73 16.375 1 93.25 147 GLN A O 1
ATOM 1204 N N . ARG A 1 148 ? -1.002 -1.46 16.469 1 89.25 148 ARG A N 1
ATOM 1205 C CA . ARG A 1 148 ? -2.186 -1.395 17.328 1 89.25 148 ARG A CA 1
ATOM 1206 C C . ARG A 1 148 ? -1.867 -0.717 18.656 1 89.25 148 ARG A C 1
ATOM 1208 O O . ARG A 1 148 ? -2.648 0.102 19.141 1 89.25 148 ARG A O 1
ATOM 1215 N N . TYR A 1 149 ? -0.728 -1.121 19.234 1 92.94 149 TYR A N 1
ATOM 1216 C CA . TYR A 1 149 ? -0.324 -0.556 20.516 1 92.94 149 TYR A CA 1
ATOM 1217 C C . TYR A 1 149 ? -0.115 0.95 20.406 1 92.94 149 TYR A C 1
ATOM 1219 O O . TYR A 1 149 ? -0.583 1.711 21.25 1 92.94 149 TYR A O 1
ATOM 1227 N N . ILE A 1 150 ? 0.564 1.398 19.359 1 94.81 150 ILE A N 1
ATOM 1228 C CA . ILE A 1 150 ? 0.861 2.814 19.172 1 94.81 150 ILE A CA 1
ATOM 1229 C C . ILE A 1 150 ? -0.438 3.594 18.984 1 94.81 150 ILE A C 1
ATOM 1231 O O . ILE A 1 150 ? -0.647 4.633 19.609 1 94.81 150 ILE A O 1
ATOM 1235 N N . LEU A 1 151 ? -1.299 3.08 18.156 1 91.25 151 LEU A N 1
ATOM 1236 C CA . LEU A 1 151 ? -2.566 3.754 17.891 1 91.25 151 LEU A CA 1
ATOM 1237 C C . LEU A 1 151 ? -3.393 3.865 19.172 1 91.25 151 LEU A C 1
ATOM 1239 O O . LEU A 1 151 ? -3.973 4.918 19.453 1 91.25 151 LEU A O 1
ATOM 1243 N N . SER A 1 152 ? -3.42 2.799 19.891 1 88.81 152 SER A N 1
ATOM 1244 C CA . SER A 1 152 ? -4.188 2.803 21.141 1 88.81 152 SER A CA 1
ATOM 1245 C C . SER A 1 152 ? -3.584 3.768 22.156 1 88.81 152 SER A C 1
ATOM 1247 O O . SER A 1 152 ? -4.312 4.488 22.844 1 88.81 152 SER A O 1
ATOM 1249 N N . SER A 1 153 ? -2.283 3.723 22.25 1 90.88 153 SER A N 1
ATOM 1250 C CA . SER A 1 153 ? -1.589 4.594 23.188 1 90.88 153 SER A CA 1
ATOM 1251 C C . SER A 1 153 ? -1.813 6.066 22.844 1 90.88 153 SER A C 1
ATOM 1253 O O . SER A 1 153 ? -2.1 6.875 23.734 1 90.88 153 SER A O 1
ATOM 1255 N N . LEU A 1 154 ? -1.704 6.43 21.609 1 90.12 154 LEU A N 1
ATOM 1256 C CA . LEU A 1 154 ? -1.878 7.816 21.188 1 90.12 154 LEU A CA 1
ATOM 1257 C C . LEU A 1 154 ? -3.32 8.266 21.391 1 90.12 154 LEU A C 1
ATOM 1259 O O . LEU A 1 154 ? -3.564 9.406 21.812 1 90.12 154 LEU A O 1
ATOM 1263 N N . ASN A 1 155 ? -4.188 7.383 21.062 1 83 155 ASN A N 1
ATOM 1264 C CA . ASN A 1 155 ? -5.598 7.734 21.203 1 83 155 ASN A CA 1
ATOM 1265 C C . ASN A 1 155 ? -5.957 8 22.672 1 83 155 ASN A C 1
ATOM 1267 O O . ASN A 1 155 ? -6.754 8.898 22.953 1 83 155 ASN A O 1
ATOM 1271 N N . SER A 1 156 ? -5.406 7.297 23.516 1 82.19 156 SER A N 1
ATOM 1272 C CA . SER A 1 156 ? -5.695 7.438 24.938 1 82.19 156 SER A CA 1
ATOM 1273 C C . SER A 1 156 ? -5.008 8.672 25.516 1 82.19 156 SER A C 1
ATOM 1275 O O . SER A 1 156 ? -5.57 9.352 26.391 1 82.19 156 SER A O 1
ATOM 1277 N N . THR A 1 157 ? -3.85 9.016 25.016 1 83.81 157 THR A N 1
ATOM 1278 C CA . THR A 1 157 ? -3.033 10.055 25.641 1 83.81 157 THR A CA 1
ATOM 1279 C C . THR A 1 157 ? -3.312 11.414 25.016 1 83.81 157 THR A C 1
ATOM 1281 O O . THR A 1 157 ? -3.279 12.438 25.703 1 83.81 157 THR A O 1
ATOM 1284 N N . LEU A 1 158 ? -3.572 11.461 23.734 1 83.38 158 LEU A N 1
ATOM 1285 C CA . LEU A 1 158 ? -3.719 12.742 23.062 1 83.38 158 LEU A CA 1
ATOM 1286 C C . LEU A 1 158 ? -5.188 13.055 22.797 1 83.38 158 LEU A C 1
ATOM 1288 O O . LEU A 1 158 ? -5.52 14.141 22.312 1 83.38 158 LEU A O 1
ATOM 1292 N N . ARG A 1 159 ? -6.039 12.242 23.203 1 73.5 159 ARG A N 1
ATOM 1293 C CA . ARG A 1 159 ? -7.465 12.422 22.969 1 73.5 159 ARG A CA 1
ATOM 1294 C C . ARG A 1 159 ? -7.738 12.781 21.516 1 73.5 159 ARG A C 1
ATOM 1296 O O . ARG A 1 159 ? -8.414 13.773 21.234 1 73.5 159 ARG A O 1
ATOM 1303 N N . SER A 1 160 ? -7.246 11.961 20.672 1 74.06 160 SER A N 1
ATOM 1304 C CA . SER A 1 160 ? -7.375 12.172 19.234 1 74.06 160 SER A CA 1
ATOM 1305 C C . SER A 1 160 ? -8.828 12.055 18.781 1 74.06 160 SER A C 1
ATOM 1307 O O . SER A 1 160 ? -9.594 11.273 19.344 1 74.06 160 SER A O 1
ATOM 1309 N N . GLU A 1 161 ? -9.078 12.867 17.781 1 69.44 161 GLU A N 1
ATOM 1310 C CA . GLU A 1 161 ? -10.438 12.938 17.25 1 69.44 161 GLU A CA 1
ATOM 1311 C C . GLU A 1 161 ? -10.695 11.82 16.25 1 69.44 161 GLU A C 1
ATOM 1313 O O . GLU A 1 161 ? -11.797 11.281 16.188 1 69.44 161 GLU A O 1
ATOM 1318 N N . THR A 1 162 ? -9.625 11.57 15.539 1 80.62 162 THR A N 1
ATOM 1319 C CA . THR A 1 162 ? -9.891 10.664 14.43 1 80.62 162 THR A CA 1
ATOM 1320 C C . THR A 1 162 ? -8.641 9.859 14.078 1 80.62 162 THR A C 1
ATOM 1322 O O . THR A 1 162 ? -7.523 10.273 14.414 1 80.62 162 THR A O 1
ATOM 1325 N N . VAL A 1 163 ? -8.914 8.711 13.586 1 87.06 163 VAL A N 1
ATOM 1326 C CA . VAL A 1 163 ? -7.887 7.852 13.008 1 87.06 163 VAL A CA 1
ATOM 1327 C C . VAL A 1 163 ? -8.281 7.469 11.578 1 87.06 163 VAL A C 1
ATOM 1329 O O . VAL A 1 163 ? -9.422 7.07 11.328 1 87.06 163 VAL A O 1
ATOM 1332 N N . PHE A 1 164 ? -7.316 7.684 10.625 1 89.25 164 PHE A N 1
ATOM 1333 C CA . PHE A 1 164 ? -7.57 7.332 9.234 1 89.25 164 PHE A CA 1
ATOM 1334 C C . PHE A 1 164 ? -6.441 6.48 8.672 1 89.25 164 PHE A C 1
ATOM 1336 O O . PHE A 1 164 ? -5.281 6.641 9.062 1 89.25 164 PHE A O 1
ATOM 1343 N N . GLU A 1 165 ? -6.785 5.629 7.816 1 90.75 165 GLU A N 1
ATOM 1344 C CA . GLU A 1 165 ? -5.781 4.922 7.027 1 90.75 165 GLU A CA 1
ATOM 1345 C C . GLU A 1 165 ? -5.605 5.562 5.656 1 90.75 165 GLU A C 1
ATOM 1347 O O . GLU A 1 165 ? -6.578 5.766 4.93 1 90.75 165 GLU A O 1
ATOM 1352 N N . LEU A 1 166 ? -4.387 5.887 5.332 1 90.38 166 LEU A N 1
ATOM 1353 C CA . LEU A 1 166 ? -4.082 6.535 4.062 1 90.38 166 LEU A CA 1
ATOM 1354 C C . LEU A 1 166 ? -2.844 5.922 3.42 1 90.38 166 LEU A C 1
ATOM 1356 O O . LEU A 1 166 ? -1.991 5.363 4.117 1 90.38 166 LEU A O 1
ATOM 1360 N N . PRO A 1 167 ? -2.832 5.953 2.119 1 89.06 167 PRO A N 1
ATOM 1361 C CA . PRO A 1 167 ? -1.561 5.613 1.476 1 89.06 167 PRO A CA 1
ATOM 1362 C C . PRO A 1 167 ? -0.467 6.641 1.747 1 89.06 167 PRO A C 1
ATOM 1364 O O . PRO A 1 167 ? -0.753 7.738 2.238 1 89.06 167 PRO A O 1
ATOM 1367 N N . ASP A 1 168 ? 0.71 6.266 1.439 1 86.5 168 ASP A N 1
ATOM 1368 C CA . ASP A 1 168 ? 1.841 7.137 1.74 1 86.5 168 ASP A CA 1
ATOM 1369 C C . ASP A 1 168 ? 1.851 8.359 0.826 1 86.5 168 ASP A C 1
ATOM 1371 O O . ASP A 1 168 ? 2.463 9.383 1.149 1 86.5 168 ASP A O 1
ATOM 1375 N N . SER A 1 169 ? 1.206 8.211 -0.293 1 80.62 169 SER A N 1
ATOM 1376 C CA . SER A 1 169 ? 1.19 9.352 -1.2 1 80.62 169 SER A CA 1
ATOM 1377 C C . SER A 1 169 ? -0.117 9.422 -1.981 1 80.62 169 SER A C 1
ATOM 1379 O O . SER A 1 169 ? -0.785 8.398 -2.174 1 80.62 169 SER A O 1
ATOM 1381 N N . PHE A 1 170 ? -0.493 10.633 -2.289 1 75.62 170 PHE A N 1
ATOM 1382 C CA . PHE A 1 170 ? -1.671 10.93 -3.096 1 75.62 170 PHE A CA 1
ATOM 1383 C C . PHE A 1 170 ? -1.34 11.945 -4.184 1 75.62 170 PHE A C 1
ATOM 1385 O O . PHE A 1 170 ? -0.51 12.836 -3.979 1 75.62 170 PHE A O 1
ATOM 1392 N N . ALA A 1 171 ? -2.045 11.734 -5.195 1 72.88 171 ALA A N 1
ATOM 1393 C CA . ALA A 1 171 ? -1.886 12.734 -6.25 1 72.88 171 ALA A CA 1
ATOM 1394 C C . ALA A 1 171 ? -2.641 14.016 -5.906 1 72.88 171 ALA A C 1
ATOM 1396 O O . ALA A 1 171 ? -3.805 13.969 -5.504 1 72.88 171 ALA A O 1
ATOM 1397 N N . VAL A 1 172 ? -1.939 15.109 -5.938 1 75.5 172 VAL A N 1
ATOM 1398 C CA . VAL A 1 172 ? -2.533 16.438 -5.754 1 75.5 172 VAL A CA 1
ATOM 1399 C C . VAL A 1 172 ? -2.09 17.359 -6.883 1 75.5 172 VAL A C 1
ATOM 1401 O O . VAL A 1 172 ? -1.158 17.047 -7.629 1 75.5 172 VAL A O 1
ATOM 1404 N N . SER A 1 173 ? -2.809 18.469 -6.938 1 75.56 173 SER A N 1
ATOM 1405 C CA . SER A 1 173 ? -2.381 19.453 -7.93 1 75.56 173 SER A CA 1
ATOM 1406 C C . SER A 1 173 ? -1.006 20.016 -7.59 1 75.56 173 SER A C 1
ATOM 1408 O O . SER A 1 173 ? -0.637 20.094 -6.418 1 75.56 173 SER A O 1
ATOM 1410 N N . GLN A 1 174 ? -0.342 20.344 -8.617 1 75.38 174 GLN A N 1
ATOM 1411 C CA . GLN A 1 174 ? 0.986 20.922 -8.414 1 75.38 174 GLN A CA 1
ATOM 1412 C C . GLN A 1 174 ? 0.921 22.172 -7.559 1 75.38 174 GLN A C 1
ATOM 1414 O O . GLN A 1 174 ? 1.783 22.406 -6.703 1 75.38 174 GLN A O 1
ATOM 1419 N N . ASP A 1 175 ? -0.035 23 -7.809 1 77.38 175 ASP A N 1
ATOM 1420 C CA . ASP A 1 175 ? -0.196 24.234 -7.055 1 77.38 175 ASP A CA 1
ATOM 1421 C C . ASP A 1 175 ? -0.407 23.953 -5.57 1 77.38 175 ASP A C 1
ATOM 1423 O O . ASP A 1 175 ? 0.188 24.609 -4.715 1 77.38 175 ASP A O 1
ATOM 1427 N N . ARG A 1 176 ? -1.121 22.953 -5.363 1 79.19 176 ARG A N 1
ATOM 1428 C CA . ARG A 1 176 ? -1.388 22.609 -3.971 1 79.19 176 ARG A CA 1
ATOM 1429 C C . ARG A 1 176 ? -0.149 22.016 -3.307 1 79.19 176 ARG A C 1
ATOM 1431 O O . ARG A 1 176 ? 0.103 22.25 -2.125 1 79.19 176 ARG A O 1
ATOM 1438 N N . HIS A 1 177 ? 0.437 21.25 -4.102 1 79.75 177 HIS A N 1
ATOM 1439 C CA . HIS A 1 177 ? 1.691 20.688 -3.617 1 79.75 177 HIS A CA 1
ATOM 1440 C C . HIS A 1 177 ? 2.662 21.781 -3.191 1 79.75 177 HIS A C 1
ATOM 1442 O O . HIS A 1 177 ? 3.246 21.719 -2.107 1 79.75 177 HIS A O 1
ATOM 1448 N N . ARG A 1 178 ? 2.727 22.781 -3.908 1 78.31 178 ARG A N 1
ATOM 1449 C CA . ARG A 1 178 ? 3.645 23.875 -3.621 1 78.31 178 ARG A CA 1
ATOM 1450 C C . ARG A 1 178 ? 3.154 24.703 -2.438 1 78.31 178 ARG A C 1
ATOM 1452 O O . ARG A 1 178 ? 3.955 25.172 -1.622 1 78.31 178 ARG A O 1
ATOM 1459 N N . ASP A 1 179 ? 1.901 24.828 -2.336 1 81.62 179 ASP A N 1
ATOM 1460 C CA . ASP A 1 179 ? 1.301 25.656 -1.301 1 81.62 179 ASP A CA 1
ATOM 1461 C C . ASP A 1 179 ? 1.433 25.016 0.075 1 81.62 179 ASP A C 1
ATOM 1463 O O . ASP A 1 179 ? 1.497 25.703 1.092 1 81.62 179 ASP A O 1
ATOM 1467 N N . VAL A 1 180 ? 1.462 23.719 0.02 1 81.81 180 VAL A N 1
ATOM 1468 C CA . VAL A 1 180 ? 1.361 23.047 1.31 1 81.81 180 VAL A CA 1
ATOM 1469 C C . VAL A 1 180 ? 2.668 22.312 1.615 1 81.81 180 VAL A C 1
ATOM 1471 O O . VAL A 1 180 ? 3.221 22.453 2.709 1 81.81 180 VAL A O 1
ATOM 1474 N N . TYR A 1 181 ? 3.125 21.625 0.675 1 78.31 181 TYR A N 1
ATOM 1475 C CA . TYR A 1 181 ? 4.309 20.797 0.879 1 78.31 181 TYR A CA 1
ATOM 1476 C C . TYR A 1 181 ? 5.582 21.594 0.644 1 78.31 181 TYR A C 1
ATOM 1478 O O . TYR A 1 181 ? 6.633 21.297 1.215 1 78.31 181 TYR A O 1
ATOM 1486 N N . GLY A 1 182 ? 5.488 22.594 -0.143 1 73.19 182 GLY A N 1
ATOM 1487 C CA . GLY A 1 182 ? 6.652 23.438 -0.386 1 73.19 182 GLY A CA 1
ATOM 1488 C C . GLY A 1 182 ? 7.234 23.266 -1.774 1 73.19 182 GLY A C 1
ATOM 1489 O O . GLY A 1 182 ? 7.242 22.156 -2.312 1 73.19 182 GLY A O 1
ATOM 1490 N N . TYR A 1 183 ? 7.762 24.281 -2.219 1 67.75 183 TYR A N 1
ATOM 1491 C CA . TYR A 1 183 ? 8.305 24.328 -3.572 1 67.75 183 TYR A CA 1
ATOM 1492 C C . TYR A 1 183 ? 9.547 23.453 -3.695 1 67.75 183 TYR A C 1
ATOM 1494 O O . TYR A 1 183 ? 9.812 22.891 -4.758 1 67.75 183 TYR A O 1
ATOM 1502 N N . GLU A 1 184 ? 10.219 23.328 -2.67 1 68.25 184 GLU A N 1
ATOM 1503 C CA . GLU A 1 184 ? 11.484 22.594 -2.705 1 68.25 184 GLU A CA 1
ATOM 1504 C C . GLU A 1 184 ? 11.258 21.109 -3.01 1 68.25 184 GLU A C 1
ATOM 1506 O O . GLU A 1 184 ? 12.164 20.422 -3.484 1 68.25 184 GLU A O 1
ATOM 1511 N N . HIS A 1 185 ? 10.125 20.703 -2.707 1 63.84 185 HIS A N 1
ATOM 1512 C CA . HIS A 1 185 ? 9.828 19.297 -2.887 1 63.84 185 HIS A CA 1
ATOM 1513 C C . HIS A 1 185 ? 9.281 19.016 -4.285 1 63.84 185 HIS A C 1
ATOM 1515 O O . HIS A 1 185 ? 9.07 17.859 -4.656 1 63.84 185 HIS A O 1
ATOM 1521 N N . ASP A 1 186 ? 9.016 20.078 -4.938 1 58.72 186 ASP A N 1
ATOM 1522 C CA . ASP A 1 186 ? 8.445 19.922 -6.273 1 58.72 186 ASP A CA 1
ATOM 1523 C C . ASP A 1 186 ? 9.516 19.516 -7.285 1 58.72 186 ASP A C 1
ATOM 1525 O O . ASP A 1 186 ? 10.438 20.297 -7.57 1 58.72 186 ASP A O 1
ATOM 1529 N N . ARG A 1 187 ? 9.766 18.125 -7.473 1 52.25 187 ARG A N 1
ATOM 1530 C CA . ARG A 1 187 ? 10.766 17.672 -8.43 1 52.25 187 ARG A CA 1
ATOM 1531 C C . ARG A 1 187 ? 10.375 18.047 -9.852 1 52.25 187 ARG A C 1
ATOM 1533 O O . ARG A 1 187 ? 11.156 17.859 -10.789 1 52.25 187 ARG A O 1
ATOM 1540 N N . MET A 1 188 ? 9.219 18.312 -10.031 1 49.88 188 MET A N 1
ATOM 1541 C CA . MET A 1 188 ? 8.703 18.438 -11.391 1 49.88 188 MET A CA 1
ATOM 1542 C C . MET A 1 188 ? 9.25 19.688 -12.07 1 49.88 188 MET A C 1
ATOM 1544 O O . MET A 1 188 ? 8.852 20.016 -13.188 1 49.88 188 MET A O 1
ATOM 1548 N N . ASP A 1 189 ? 9.961 20.547 -11.398 1 45.22 189 ASP A N 1
ATOM 1549 C CA . ASP A 1 189 ? 10.508 21.531 -12.32 1 45.22 189 ASP A CA 1
ATOM 1550 C C . ASP A 1 189 ? 11.016 20.875 -13.594 1 45.22 189 ASP A C 1
ATOM 1552 O O . ASP A 1 189 ? 11.391 21.562 -14.555 1 45.22 189 ASP A O 1
ATOM 1556 N N . ARG A 1 190 ? 10.992 19.531 -13.531 1 42.66 190 ARG A N 1
ATOM 1557 C CA . ARG A 1 190 ? 11.445 18.875 -14.75 1 42.66 190 ARG A CA 1
ATOM 1558 C C . ARG A 1 190 ? 10.297 18.672 -15.727 1 42.66 190 ARG A C 1
ATOM 1560 O O . ARG A 1 190 ? 10.5 18.234 -16.859 1 42.66 190 ARG A O 1
ATOM 1567 N N . TYR A 1 191 ? 9.117 18.688 -15.195 1 43.91 191 TYR A N 1
ATOM 1568 C CA . TYR A 1 191 ? 8.039 18.453 -16.156 1 43.91 191 TYR A CA 1
ATOM 1569 C C . TYR A 1 191 ? 7.586 19.766 -16.781 1 43.91 191 TYR A C 1
ATOM 1571 O O . TYR A 1 191 ? 7.645 20.812 -16.156 1 43.91 191 TYR A O 1
ATOM 1579 N N . PRO A 1 192 ? 7.465 19.703 -18.031 1 39.78 192 PRO A N 1
ATOM 1580 C CA . PRO A 1 192 ? 6.988 20.922 -18.703 1 39.78 192 PRO A CA 1
ATOM 1581 C C . PRO A 1 192 ? 5.723 21.484 -18.062 1 39.78 192 PRO A C 1
ATOM 1583 O O . PRO A 1 192 ? 4.906 20.734 -17.531 1 39.78 192 PRO A O 1
ATOM 1586 N N . LYS A 1 193 ? 5.609 22.828 -17.75 1 41.66 193 LYS A N 1
ATOM 1587 C CA . LYS A 1 193 ? 4.719 23.781 -17.078 1 41.66 193 LYS A CA 1
ATOM 1588 C C . LYS A 1 193 ? 3.258 23.484 -17.406 1 41.66 193 LYS A C 1
ATOM 1590 O O . LYS A 1 193 ? 2.365 23.781 -16.609 1 41.66 193 LYS A O 1
ATOM 1595 N N . ASP A 1 194 ? 2.898 23 -18.547 1 40.53 194 ASP A N 1
ATOM 1596 C CA . ASP A 1 194 ? 1.552 23.109 -19.109 1 40.53 194 ASP A CA 1
ATOM 1597 C C . ASP A 1 194 ? 0.709 21.891 -18.766 1 40.53 194 ASP A C 1
ATOM 1599 O O . ASP A 1 194 ? -0.466 21.812 -19.125 1 40.53 194 ASP A O 1
ATOM 1603 N N . LEU A 1 195 ? 1.28 20.812 -18.312 1 42.66 195 LEU A N 1
ATOM 1604 C CA . LEU A 1 195 ? 0.367 19.703 -18.109 1 42.66 195 LEU A CA 1
ATOM 1605 C C . LEU A 1 195 ? 0.07 19.5 -16.625 1 42.66 195 LEU A C 1
ATOM 1607 O O . LEU A 1 195 ? 0.984 19.5 -15.805 1 42.66 195 LEU A O 1
ATOM 1611 N N . PRO A 1 196 ? -1.177 19.875 -16.328 1 47.16 196 PRO A N 1
ATOM 1612 C CA . PRO A 1 196 ? -1.548 19.547 -14.953 1 47.16 196 PRO A CA 1
ATOM 1613 C C . PRO A 1 196 ? -1.004 18.188 -14.508 1 47.16 196 PRO A C 1
ATOM 1615 O O . PRO A 1 196 ? -1.306 17.156 -15.125 1 47.16 196 PRO A O 1
ATOM 1618 N N . VAL A 1 197 ? 0.166 18.188 -14.078 1 53.34 197 VAL A N 1
ATOM 1619 C CA . VAL A 1 197 ? 0.758 16.906 -13.688 1 53.34 197 VAL A CA 1
ATOM 1620 C C . VAL A 1 197 ? 0.417 16.609 -12.227 1 53.34 197 VAL A C 1
ATOM 1622 O O . VAL A 1 197 ? 0.538 17.484 -11.367 1 53.34 197 VAL A O 1
ATOM 1625 N N . ASP A 1 198 ? -0.447 15.688 -11.922 1 59.97 198 ASP A N 1
ATOM 1626 C CA . ASP A 1 198 ? -0.605 15.18 -10.562 1 59.97 198 ASP A CA 1
ATOM 1627 C C . ASP A 1 198 ? 0.728 14.68 -10.008 1 59.97 198 ASP A C 1
ATOM 1629 O O . ASP A 1 198 ? 1.493 14.016 -10.703 1 59.97 198 ASP A O 1
ATOM 1633 N N . VAL A 1 199 ? 1.009 15.477 -8.891 1 69.44 199 VAL A N 1
ATOM 1634 C CA . VAL A 1 199 ? 2.236 15.086 -8.203 1 69.44 199 VAL A CA 1
ATOM 1635 C C . VAL A 1 199 ? 1.893 14.375 -6.898 1 69.44 199 VAL A C 1
ATOM 1637 O O . VAL A 1 199 ? 0.851 14.641 -6.297 1 69.44 199 VAL A O 1
ATOM 1640 N N . ASN A 1 200 ? 2.666 13.477 -6.566 1 76.31 200 ASN A N 1
ATOM 1641 C CA . ASN A 1 200 ? 2.441 12.742 -5.328 1 76.31 200 ASN A CA 1
ATOM 1642 C C . ASN A 1 200 ? 2.836 13.562 -4.105 1 76.31 200 ASN A C 1
ATOM 1644 O O . ASN A 1 200 ? 3.896 14.188 -4.086 1 76.31 200 ASN A O 1
ATOM 1648 N N . ALA A 1 201 ? 1.938 13.719 -3.23 1 83.38 201 ALA A N 1
ATOM 1649 C CA . ALA A 1 201 ? 2.17 14.406 -1.962 1 83.38 201 ALA A CA 1
ATOM 1650 C C . ALA A 1 201 ? 2.008 13.445 -0.783 1 83.38 201 ALA A C 1
ATOM 1652 O O . ALA A 1 201 ? 1.281 12.453 -0.875 1 83.38 201 ALA A O 1
ATOM 1653 N N . PRO A 1 202 ? 2.682 13.836 0.295 1 87.5 202 PRO A N 1
ATOM 1654 C CA . PRO A 1 202 ? 2.537 12.977 1.474 1 87.5 202 PRO A CA 1
ATOM 1655 C C . PRO A 1 202 ? 1.109 12.953 2.016 1 87.5 202 PRO A C 1
ATOM 1657 O O . PRO A 1 202 ? 0.317 13.852 1.716 1 87.5 202 PRO A O 1
ATOM 1660 N N . SER A 1 203 ? 0.839 11.992 2.822 1 88.94 203 SER A N 1
ATOM 1661 C CA . SER A 1 203 ? -0.511 11.719 3.301 1 88.94 203 SER A CA 1
ATOM 1662 C C . SER A 1 203 ? -1.06 12.883 4.117 1 88.94 203 SER A C 1
ATOM 1664 O O . SER A 1 203 ? -2.26 13.156 4.086 1 88.94 203 SER A O 1
ATOM 1666 N N . TRP A 1 204 ? -0.23 13.547 4.863 1 91 204 TRP A N 1
ATOM 1667 C CA . TRP A 1 204 ? -0.72 14.625 5.719 1 91 204 TRP A CA 1
ATOM 1668 C C . TRP A 1 204 ? -1.242 15.789 4.879 1 91 204 TRP A C 1
ATOM 1670 O O . TRP A 1 204 ? -2.16 16.5 5.297 1 91 204 TRP A O 1
ATOM 1680 N N . VAL A 1 205 ? -0.675 16.016 3.684 1 88.38 205 VAL A N 1
ATOM 1681 C CA . VAL A 1 205 ? -1.165 17.047 2.781 1 88.38 205 VAL A CA 1
ATOM 1682 C C . VAL A 1 205 ? -2.578 16.703 2.318 1 88.38 205 VAL A C 1
ATOM 1684 O O . VAL A 1 205 ? -3.453 17.578 2.279 1 88.38 205 VAL A O 1
ATOM 1687 N N . THR A 1 206 ? -2.705 15.453 2.039 1 82.25 206 THR A N 1
ATOM 1688 C CA . THR A 1 206 ? -4.004 14.969 1.584 1 82.25 206 THR A CA 1
ATOM 1689 C C . THR A 1 206 ? -5.055 15.125 2.682 1 82.25 206 THR A C 1
ATOM 1691 O O . THR A 1 206 ? -6.195 15.5 2.408 1 82.25 206 THR A O 1
ATOM 1694 N N . MET A 1 207 ? -4.676 14.812 3.793 1 87.44 207 MET A N 1
ATOM 1695 C CA . MET A 1 207 ? -5.598 14.953 4.918 1 87.44 207 MET A CA 1
ATOM 1696 C C . MET A 1 207 ? -6.035 16.406 5.086 1 87.44 207 MET A C 1
ATOM 1698 O O . MET A 1 207 ? -7.219 16.672 5.289 1 87.44 207 MET A O 1
ATOM 1702 N N . LEU A 1 208 ? -5.129 17.312 5.035 1 88.44 208 LEU A N 1
ATOM 1703 C CA . LEU A 1 208 ? -5.457 18.734 5.176 1 88.44 208 LEU A CA 1
ATOM 1704 C C . LEU A 1 208 ? -6.363 19.203 4.043 1 88.44 208 LEU A C 1
ATOM 1706 O O . LEU A 1 208 ? -7.305 19.969 4.27 1 88.44 208 LEU A O 1
ATOM 1710 N N . ASP A 1 209 ? -6.105 18.688 2.871 1 81.69 209 ASP A N 1
ATOM 1711 C CA . ASP A 1 209 ? -6.836 19.125 1.683 1 81.69 209 ASP A CA 1
ATOM 1712 C C . ASP A 1 209 ? -8.234 18.516 1.638 1 81.69 209 ASP A C 1
ATOM 1714 O O . ASP A 1 209 ? -9.188 19.156 1.201 1 81.69 209 ASP A O 1
ATOM 1718 N N . LEU A 1 210 ? -8.312 17.328 2.016 1 77.06 210 LEU A N 1
ATOM 1719 C CA . LEU A 1 210 ? -9.578 16.625 1.825 1 77.06 210 LEU A CA 1
ATOM 1720 C C . LEU A 1 210 ? -10.461 16.75 3.059 1 77.06 210 LEU A C 1
ATOM 1722 O O . LEU A 1 210 ? -11.688 16.812 2.943 1 77.06 210 LEU A O 1
ATOM 1726 N N . HIS A 1 211 ? -9.867 16.844 4.152 1 81.94 211 HIS A N 1
ATOM 1727 C CA . HIS A 1 211 ? -10.664 16.797 5.375 1 81.94 211 HIS A CA 1
ATOM 1728 C C . HIS A 1 211 ? -10.844 18.188 5.965 1 81.94 211 HIS A C 1
ATOM 1730 O O . HIS A 1 211 ? -11.875 18.469 6.594 1 81.94 211 HIS A O 1
ATOM 1736 N N . HIS A 1 212 ? -9.914 19.109 5.777 1 87 212 HIS A N 1
ATOM 1737 C CA . HIS A 1 212 ? -9.961 20.344 6.566 1 87 212 HIS A CA 1
ATOM 1738 C C . HIS A 1 212 ? -10.031 21.562 5.664 1 87 212 HIS A C 1
ATOM 1740 O O . HIS A 1 212 ? -10.266 22.672 6.145 1 87 212 HIS A O 1
ATOM 1746 N N . LYS A 1 213 ? -9.898 21.406 4.426 1 83.94 213 LYS A N 1
ATOM 1747 C CA . LYS A 1 213 ? -9.852 22.562 3.521 1 83.94 213 LYS A CA 1
ATOM 1748 C C . LYS A 1 213 ? -11.117 23.391 3.625 1 83.94 213 LYS A C 1
ATOM 1750 O O . LYS A 1 213 ? -12.227 22.859 3.6 1 83.94 213 LYS A O 1
ATOM 1755 N N . GLY A 1 214 ? -10.938 24.672 3.789 1 87.19 214 GLY A N 1
ATOM 1756 C CA . GLY A 1 214 ? -12.055 25.609 3.791 1 87.19 214 GLY A CA 1
ATOM 1757 C C . GLY A 1 214 ? -12.781 25.672 5.121 1 87.19 214 GLY A C 1
ATOM 1758 O O . GLY A 1 214 ? -13.797 26.359 5.246 1 87.19 214 GLY A O 1
ATOM 1759 N N . LYS A 1 215 ? -12.305 25.016 6.102 1 90.12 215 LYS A N 1
ATOM 1760 C CA . LYS A 1 215 ? -12.992 24.969 7.383 1 90.12 215 LYS A CA 1
ATOM 1761 C C . LYS A 1 215 ? -12.461 26.016 8.344 1 90.12 215 LYS A C 1
ATOM 1763 O O . LYS A 1 215 ? -11.32 26.469 8.219 1 90.12 215 LYS A O 1
ATOM 1768 N N . THR A 1 216 ? -13.336 26.484 9.156 1 93.38 216 THR A N 1
ATOM 1769 C CA . THR A 1 216 ? -13.008 27.359 10.273 1 93.38 216 THR A CA 1
ATOM 1770 C C . THR A 1 216 ? -13.227 26.656 11.609 1 93.38 216 THR A C 1
ATOM 1772 O O . THR A 1 216 ? -14.266 26.031 11.828 1 93.38 216 THR A O 1
ATOM 1775 N N . TYR A 1 217 ? -12.258 26.719 12.438 1 93.12 217 TYR A N 1
ATOM 1776 C CA . TYR A 1 217 ? -12.344 26.062 13.734 1 93.12 217 TYR A CA 1
ATOM 1777 C C . TYR A 1 217 ? -12.344 27.078 14.867 1 93.12 217 TYR A C 1
ATOM 1779 O O . TYR A 1 217 ? -11.586 28.047 14.844 1 93.12 217 TYR A O 1
ATOM 1787 N N . TRP A 1 218 ? -13.125 26.781 15.789 1 92.06 218 TRP A N 1
ATOM 1788 C CA . TRP A 1 218 ? -13.25 27.656 16.953 1 92.06 218 TRP A CA 1
ATOM 1789 C C . TRP A 1 218 ? -12.445 27.125 18.125 1 92.06 218 TRP A C 1
ATOM 1791 O O . TRP A 1 218 ? -12.016 25.969 18.125 1 92.06 218 TRP A O 1
ATOM 1801 N N . ASP A 1 219 ? -12.297 27.969 19.172 1 91.06 219 ASP A N 1
ATOM 1802 C CA . ASP A 1 219 ? -11.406 27.688 20.297 1 91.06 219 ASP A CA 1
ATOM 1803 C C . ASP A 1 219 ? -11.781 26.375 20.969 1 91.06 219 ASP A C 1
ATOM 1805 O O . ASP A 1 219 ? -10.906 25.594 21.344 1 91.06 219 ASP A O 1
ATOM 1809 N N . ARG A 1 220 ? -13 26.031 21.047 1 88.44 220 ARG A N 1
ATOM 1810 C CA . ARG A 1 220 ? -13.469 24.844 21.766 1 88.44 220 ARG A CA 1
ATOM 1811 C C . ARG A 1 220 ? -13.094 23.578 21 1 88.44 220 ARG A C 1
ATOM 1813 O O . ARG A 1 220 ? -13 22.5 21.594 1 88.44 220 ARG A O 1
ATOM 1820 N N . GLN A 1 221 ? -12.828 23.734 19.766 1 90.06 221 GLN A N 1
ATOM 1821 C CA . GLN A 1 221 ? -12.539 22.578 18.922 1 90.06 221 GLN A CA 1
ATOM 1822 C C . GLN A 1 221 ? -11.031 22.328 18.828 1 90.06 221 GLN A C 1
ATOM 1824 O O . GLN A 1 221 ? -10.602 21.266 18.375 1 90.06 221 GLN A O 1
ATOM 1829 N N . LEU A 1 222 ? -10.281 23.312 19.391 1 91.75 222 LEU A N 1
ATOM 1830 C CA . LEU A 1 222 ? -8.836 23.234 19.219 1 91.75 222 LEU A CA 1
ATOM 1831 C C . LEU A 1 222 ? -8.141 22.875 20.531 1 91.75 222 LEU A C 1
ATOM 1833 O O . LEU A 1 222 ? -8.609 23.25 21.609 1 91.75 222 LEU A O 1
ATOM 1837 N N . PRO A 1 223 ? -7.137 22.031 20.484 1 94.06 223 PRO A N 1
ATOM 1838 C CA . PRO A 1 223 ? -6.477 21.469 19.312 1 94.06 223 PRO A CA 1
ATOM 1839 C C . PRO A 1 223 ? -7.199 20.234 18.75 1 94.06 223 PRO A C 1
ATOM 1841 O O . PRO A 1 223 ? -7.812 19.484 19.516 1 94.06 223 PRO A O 1
ATOM 1844 N N . LEU A 1 224 ? -7.176 20.141 17.469 1 93.62 224 LEU A N 1
ATOM 1845 C CA . LEU A 1 224 ? -7.68 18.969 16.75 1 93.62 224 LEU A CA 1
ATOM 1846 C C . LEU A 1 224 ? -6.535 18.047 16.344 1 93.62 224 LEU A C 1
ATOM 1848 O O . LEU A 1 224 ? -5.625 18.469 15.625 1 93.62 224 LEU A O 1
ATOM 1852 N N . ILE A 1 225 ? -6.598 16.844 16.844 1 94.62 225 ILE A N 1
ATOM 1853 C CA . ILE A 1 225 ? -5.52 15.898 16.562 1 94.62 225 ILE A CA 1
ATOM 1854 C C . ILE A 1 225 ? -6.047 14.75 15.711 1 94.62 225 ILE A C 1
ATOM 1856 O O . ILE A 1 225 ? -7.004 14.07 16.094 1 94.62 225 ILE A O 1
ATOM 1860 N N . ASN A 1 226 ? -5.465 14.57 14.57 1 93.75 226 ASN A N 1
ATOM 1861 C CA . ASN A 1 226 ? -5.75 13.461 13.672 1 93.75 226 ASN A CA 1
ATOM 1862 C C . ASN A 1 226 ? -4.57 12.492 13.586 1 93.75 226 ASN A C 1
ATOM 1864 O O . ASN A 1 226 ? -3.436 12.914 13.352 1 93.75 226 ASN A O 1
ATOM 1868 N N . ILE A 1 227 ? -4.895 11.219 13.766 1 95.25 227 ILE A N 1
ATOM 1869 C CA . ILE A 1 227 ? -3.863 10.195 13.641 1 95.25 227 ILE A CA 1
ATOM 1870 C C . ILE A 1 227 ? -4.012 9.477 12.297 1 95.25 227 ILE A C 1
ATOM 1872 O O . ILE A 1 227 ? -5.125 9.164 11.875 1 95.25 227 ILE A O 1
ATOM 1876 N N . LEU A 1 228 ? -2.924 9.312 11.641 1 94.5 228 LEU A N 1
ATOM 1877 C CA . LEU A 1 228 ? -2.92 8.664 10.328 1 94.5 228 LEU A CA 1
ATOM 1878 C C . LEU A 1 228 ? -2.115 7.371 10.359 1 94.5 228 LEU A C 1
ATOM 1880 O O . LEU A 1 228 ? -0.955 7.367 10.781 1 94.5 228 LEU A O 1
ATOM 1884 N N . SER A 1 229 ? -2.748 6.297 10.047 1 94.38 229 SER A N 1
ATOM 1885 C CA . SER A 1 229 ? -2.031 5.078 9.688 1 94.38 229 SER A CA 1
ATOM 1886 C C . SER A 1 229 ? -1.702 5.039 8.203 1 94.38 229 SER A C 1
ATOM 1888 O O . SER A 1 229 ? -2.596 4.891 7.367 1 94.38 229 SER A O 1
ATOM 1890 N N . VAL A 1 230 ? -0.443 5.117 7.902 1 93.56 230 VAL A N 1
ATOM 1891 C CA . VAL A 1 230 ? -0.021 5.316 6.52 1 93.56 230 VAL A CA 1
ATOM 1892 C C . VAL A 1 230 ? 0.648 4.047 5.992 1 93.56 230 VAL A C 1
ATOM 1894 O O . VAL A 1 230 ? 1.51 3.471 6.66 1 93.56 230 VAL A O 1
ATOM 1897 N N . THR A 1 231 ? 0.243 3.645 4.836 1 92.19 231 THR A N 1
ATOM 1898 C CA . THR A 1 231 ? 0.8 2.445 4.219 1 92.19 231 THR A CA 1
ATOM 1899 C C . THR A 1 231 ? 1.51 2.789 2.914 1 92.19 231 THR A C 1
ATOM 1901 O O . THR A 1 231 ? 0.96 3.502 2.072 1 92.19 231 THR A O 1
ATOM 1904 N N . GLY A 1 232 ? 2.723 2.322 2.832 1 88.62 232 GLY A N 1
ATOM 1905 C CA . GLY A 1 232 ? 3.477 2.434 1.593 1 88.62 232 GLY A CA 1
ATOM 1906 C C . GLY A 1 232 ? 3.764 1.093 0.946 1 88.62 232 GLY A C 1
ATOM 1907 O O . GLY A 1 232 ? 3.916 0.083 1.638 1 88.62 232 GLY A O 1
ATOM 1908 N N . THR A 1 233 ? 3.846 1.052 -0.383 1 85.88 233 THR A N 1
ATOM 1909 C CA . THR A 1 233 ? 4.094 -0.195 -1.1 1 85.88 233 THR A CA 1
ATOM 1910 C C . THR A 1 233 ? 5.371 -0.1 -1.925 1 85.88 233 THR A C 1
ATOM 1912 O O . THR A 1 233 ? 5.559 -0.854 -2.883 1 85.88 233 THR A O 1
ATOM 1915 N N . LYS A 1 234 ? 6.129 0.855 -1.675 1 74.31 234 LYS A N 1
ATOM 1916 C CA . LYS A 1 234 ? 7.438 1.018 -2.299 1 74.31 234 LYS A CA 1
ATOM 1917 C C . LYS A 1 234 ? 8.531 1.163 -1.246 1 74.31 234 LYS A C 1
ATOM 1919 O O . LYS A 1 234 ? 8.289 1.669 -0.15 1 74.31 234 LYS A O 1
ATOM 1924 N N . PRO A 1 235 ? 9.648 0.547 -1.678 1 63.41 235 PRO A N 1
ATOM 1925 C CA . PRO A 1 235 ? 10.742 0.696 -0.715 1 63.41 235 PRO A CA 1
ATOM 1926 C C . PRO A 1 235 ? 11.062 2.156 -0.407 1 63.41 235 PRO A C 1
ATOM 1928 O O . PRO A 1 235 ? 10.922 3.021 -1.276 1 63.41 235 PRO A O 1
ATOM 1931 N N . PHE A 1 236 ? 11.031 2.488 0.867 1 55.53 236 PHE A N 1
ATOM 1932 C CA . PHE A 1 236 ? 11.234 3.859 1.316 1 55.53 236 PHE A CA 1
ATOM 1933 C C . PHE A 1 236 ? 12.719 4.172 1.457 1 55.53 236 PHE A C 1
ATOM 1935 O O . PHE A 1 236 ? 13.516 3.287 1.778 1 55.53 236 PHE A O 1
ATOM 1942 N N . THR A 1 237 ? 13.133 5.191 0.824 1 44.84 237 THR A N 1
ATOM 1943 C CA . THR A 1 237 ? 14.438 5.77 1.126 1 44.84 237 THR A CA 1
ATOM 1944 C C . THR A 1 237 ? 14.547 6.109 2.609 1 44.84 237 THR A C 1
ATOM 1946 O O . THR A 1 237 ? 13.633 6.695 3.188 1 44.84 237 THR A O 1
ATOM 1949 N N . PRO A 1 238 ? 15.414 5.531 3.373 1 42.5 238 PRO A N 1
ATOM 1950 C CA . PRO A 1 238 ? 15.672 5.602 4.812 1 42.5 238 PRO A CA 1
ATOM 1951 C C . PRO A 1 238 ? 15.539 7.016 5.371 1 42.5 238 PRO A C 1
ATOM 1953 O O . PRO A 1 238 ? 15.742 7.992 4.645 1 42.5 238 PRO A O 1
ATOM 1956 N N . LEU A 1 239 ? 14.648 7.168 6.352 1 46.56 239 LEU A N 1
ATOM 1957 C CA . LEU A 1 239 ? 14.969 8.258 7.266 1 46.56 239 LEU A CA 1
ATOM 1958 C C . LEU A 1 239 ? 16.469 8.336 7.508 1 46.56 239 LEU A C 1
ATOM 1960 O O . LEU A 1 239 ? 17.172 7.312 7.473 1 46.56 239 LEU A O 1
ATOM 1964 N N . THR A 1 240 ? 17.031 9.422 7.32 1 44.94 240 THR A N 1
ATOM 1965 C CA . THR A 1 240 ? 18.469 9.727 7.367 1 44.94 240 THR A CA 1
ATOM 1966 C C . THR A 1 240 ? 19.109 9.125 8.609 1 44.94 240 THR A C 1
ATOM 1968 O O . THR A 1 240 ? 18.641 9.328 9.727 1 44.94 240 THR A O 1
ATOM 1971 N N . VAL A 1 241 ? 19.781 7.895 8.391 1 48.69 241 VAL A N 1
ATOM 1972 C CA . VAL A 1 241 ? 20.688 7.418 9.422 1 48.69 241 VAL A CA 1
ATOM 1973 C C . VAL A 1 241 ? 21.969 8.25 9.398 1 48.69 241 VAL A C 1
ATOM 1975 O O . VAL A 1 241 ? 22.5 8.578 8.336 1 48.69 241 VAL A O 1
ATOM 1978 N N . ARG A 1 242 ? 22.125 8.93 10.461 1 49.62 242 ARG A N 1
ATOM 1979 C CA . ARG A 1 242 ? 23.359 9.703 10.562 1 49.62 242 ARG A CA 1
ATOM 1980 C C . ARG A 1 242 ? 24.438 8.922 11.305 1 49.62 242 ARG A C 1
ATOM 1982 O O . ARG A 1 242 ? 24.125 8.086 12.156 1 49.62 242 ARG A O 1
ATOM 1989 N N . ASP A 1 243 ? 25.609 8.914 10.719 1 49.84 243 ASP A N 1
ATOM 1990 C CA . ASP A 1 243 ? 26.719 8.328 11.453 1 49.84 243 ASP A CA 1
ATOM 1991 C C . ASP A 1 243 ? 27.047 9.141 12.711 1 49.84 243 ASP A C 1
ATOM 1993 O O . ASP A 1 243 ? 26.344 10.109 13.023 1 49.84 243 ASP A O 1
ATOM 1997 N N . ASP A 1 244 ? 28.016 8.531 13.531 1 49.25 244 ASP A N 1
ATOM 1998 C CA . ASP A 1 244 ? 28.422 9.125 14.805 1 49.25 244 ASP A CA 1
ATOM 1999 C C . ASP A 1 244 ? 28.812 10.594 14.617 1 49.25 244 ASP A C 1
ATOM 2001 O O . ASP A 1 244 ? 28.812 11.367 15.578 1 49.25 244 ASP A O 1
ATOM 2005 N N . LYS A 1 245 ? 29.156 10.883 13.375 1 47.59 245 LYS A N 1
ATOM 2006 C CA . LYS A 1 245 ? 29.594 12.25 13.109 1 47.59 245 LYS A CA 1
ATOM 2007 C C . LYS A 1 245 ? 28.469 13.102 12.547 1 47.59 245 LYS A C 1
ATOM 2009 O O . LYS A 1 245 ? 28.688 14.25 12.148 1 47.59 245 LYS A O 1
ATOM 2014 N N . GLY A 1 246 ? 27.234 12.469 12.477 1 49 246 GLY A N 1
ATOM 2015 C CA . GLY A 1 246 ? 26.062 13.234 12.062 1 49 246 GLY A CA 1
ATOM 2016 C C . GLY A 1 246 ? 25.812 13.18 10.57 1 49 246 GLY A C 1
ATOM 2017 O O . GLY A 1 246 ? 24.938 13.883 10.062 1 49 246 GLY A O 1
ATOM 2018 N N . LYS A 1 247 ? 26.656 12.445 9.883 1 50.91 247 LYS A N 1
ATOM 2019 C CA . LYS A 1 247 ? 26.531 12.359 8.43 1 50.91 247 LYS A CA 1
ATOM 2020 C C . LYS A 1 247 ? 25.531 11.281 8.031 1 50.91 247 LYS A C 1
ATOM 2022 O O . LYS A 1 247 ? 25.469 10.219 8.648 1 50.91 247 LYS A O 1
ATOM 2027 N N . PRO A 1 248 ? 24.734 11.68 7.043 1 54.19 248 PRO A N 1
ATOM 2028 C CA . PRO A 1 248 ? 23.75 10.711 6.57 1 54.19 248 PRO A CA 1
ATOM 2029 C C . PRO A 1 248 ? 24.391 9.445 6.004 1 54.19 248 PRO A C 1
ATOM 2031 O O . PRO A 1 248 ? 25.375 9.523 5.27 1 54.19 248 PRO A O 1
ATOM 2034 N N . ARG A 1 249 ? 24.375 8.25 6.691 1 51.31 249 ARG A N 1
ATOM 2035 C CA . ARG A 1 249 ? 24.859 6.977 6.168 1 51.31 249 ARG A CA 1
ATOM 2036 C C . ARG A 1 249 ? 23.812 6.32 5.27 1 51.31 249 ARG A C 1
ATOM 2038 O O . ARG A 1 249 ? 22.625 6.309 5.598 1 51.31 249 ARG A O 1
ATOM 2045 N N . THR A 1 250 ? 24.219 6.172 3.996 1 46.81 250 THR A N 1
ATOM 2046 C CA . THR A 1 250 ? 23.359 5.516 3.014 1 46.81 250 THR A CA 1
ATOM 2047 C C . THR A 1 250 ? 23.25 4.02 3.297 1 46.81 250 THR A C 1
ATOM 2049 O O . THR A 1 250 ? 22.859 3.24 2.424 1 46.81 250 THR A O 1
ATOM 2052 N N . LYS A 1 251 ? 23.859 3.541 4.477 1 51.16 251 LYS A N 1
ATOM 2053 C CA . LYS A 1 251 ? 23.734 2.088 4.516 1 51.16 251 LYS A CA 1
ATOM 2054 C C . LYS A 1 251 ? 22.281 1.661 4.629 1 51.16 251 LYS A C 1
ATOM 2056 O O . LYS A 1 251 ? 21.531 2.203 5.441 1 51.16 251 LYS A O 1
ATOM 2061 N N . THR A 1 252 ? 21.891 0.822 3.67 1 56.59 252 THR A N 1
ATOM 2062 C CA . THR A 1 252 ? 20.547 0.336 3.391 1 56.59 252 THR A CA 1
ATOM 2063 C C . THR A 1 252 ? 20.125 -0.695 4.43 1 56.59 252 THR A C 1
ATOM 2065 O O . THR A 1 252 ? 20.812 -1.688 4.648 1 56.59 252 THR A O 1
ATOM 2068 N N . SER A 1 253 ? 19.594 -0.262 5.621 1 66.56 253 SER A N 1
ATOM 2069 C CA . SER A 1 253 ? 18.953 -1.208 6.523 1 66.56 253 SER A CA 1
ATOM 2070 C C . SER A 1 253 ? 17.844 -1.979 5.816 1 66.56 253 SER A C 1
ATOM 2072 O O . SER A 1 253 ? 17.344 -1.544 4.777 1 66.56 253 SER A O 1
ATOM 2074 N N . TRP A 1 254 ? 17.688 -3.205 6.352 1 68.25 254 TRP A N 1
ATOM 2075 C CA . TRP A 1 254 ? 16.703 -4.105 5.746 1 68.25 254 TRP A CA 1
ATOM 2076 C C . TRP A 1 254 ? 15.375 -3.4 5.547 1 68.25 254 TRP A C 1
ATOM 2078 O O . TRP A 1 254 ? 14.672 -3.646 4.562 1 68.25 254 TRP A O 1
ATOM 2088 N N . TYR A 1 255 ? 15.086 -2.57 6.469 1 71.88 255 TYR A N 1
ATOM 2089 C CA . TYR A 1 255 ? 13.734 -2.018 6.445 1 71.88 255 TYR A CA 1
ATOM 2090 C C . TYR A 1 255 ? 13.578 -1.02 5.305 1 71.88 255 TYR A C 1
ATOM 2092 O O . TYR A 1 255 ? 12.461 -0.691 4.906 1 71.88 255 TYR A O 1
ATOM 2100 N N . GLN A 1 256 ? 14.727 -0.666 4.73 1 70.81 256 GLN A N 1
ATOM 2101 C CA . GLN A 1 256 ? 14.664 0.214 3.57 1 70.81 256 GLN A CA 1
ATOM 2102 C C . GLN A 1 256 ? 14.312 -0.566 2.307 1 70.81 256 GLN A C 1
ATOM 2104 O O . GLN A 1 256 ? 13.945 0.025 1.289 1 70.81 256 GLN A O 1
ATOM 2109 N N . GLN A 1 257 ? 14.359 -1.866 2.498 1 75.94 257 GLN A N 1
ATOM 2110 C CA . GLN A 1 257 ? 14.086 -2.717 1.346 1 75.94 257 GLN A CA 1
ATOM 2111 C C . GLN A 1 257 ? 12.719 -3.389 1.469 1 75.94 257 GLN A C 1
ATOM 2113 O O . GLN A 1 257 ? 12.352 -4.215 0.632 1 75.94 257 GLN A O 1
ATOM 2118 N N . LEU A 1 258 ? 12.062 -2.973 2.441 1 83.25 258 LEU A N 1
ATOM 2119 C CA . LEU A 1 258 ? 10.758 -3.594 2.646 1 83.25 258 LEU A CA 1
ATOM 2120 C C . LEU A 1 258 ? 9.781 -3.176 1.551 1 83.25 258 LEU A C 1
ATOM 2122 O O . LEU A 1 258 ? 9.734 -2.004 1.174 1 83.25 258 LEU A O 1
ATOM 2126 N N . THR A 1 259 ? 9.062 -4.125 1.076 1 82.12 259 THR A N 1
ATOM 2127 C CA . THR A 1 259 ? 8.125 -3.881 -0.013 1 82.12 259 THR A CA 1
ATOM 2128 C C . THR A 1 259 ? 6.859 -3.209 0.507 1 82.12 259 THR A C 1
ATOM 2130 O O . THR A 1 259 ? 6.191 -2.48 -0.229 1 82.12 259 THR A O 1
ATOM 2133 N N . VAL A 1 260 ? 6.465 -3.52 1.672 1 88.5 260 VAL A N 1
ATOM 2134 C CA . VAL A 1 260 ? 5.32 -2.891 2.322 1 88.5 260 VAL A CA 1
ATOM 2135 C C . VAL A 1 260 ? 5.746 -2.314 3.672 1 88.5 260 VAL A C 1
ATOM 2137 O O . VAL A 1 260 ? 6.418 -2.986 4.457 1 88.5 260 VAL A O 1
ATOM 2140 N N . SER A 1 261 ? 5.391 -1.083 3.857 1 88.94 261 SER A N 1
ATOM 2141 C CA . SER A 1 261 ? 5.738 -0.452 5.125 1 88.94 261 SER A CA 1
ATOM 2142 C C . SER A 1 261 ? 4.582 0.389 5.66 1 88.94 261 SER A C 1
ATOM 2144 O O . SER A 1 261 ? 3.832 0.985 4.883 1 88.94 261 SER A O 1
ATOM 2146 N N . ASN A 1 262 ? 4.484 0.32 6.945 1 91.75 262 ASN A N 1
ATOM 2147 C CA . ASN A 1 262 ? 3.48 1.127 7.633 1 91.75 262 ASN A CA 1
ATOM 2148 C C . ASN A 1 262 ? 4.125 2.186 8.523 1 91.75 262 ASN A C 1
ATOM 2150 O O . ASN A 1 262 ? 5.223 1.979 9.047 1 91.75 262 ASN A O 1
ATOM 2154 N N . SER A 1 263 ? 3.486 3.271 8.609 1 93.62 263 SER A N 1
ATOM 2155 C CA . SER A 1 263 ? 3.912 4.328 9.523 1 93.62 263 SER A CA 1
ATOM 2156 C C . SER A 1 263 ? 2.715 4.992 10.195 1 93.62 263 SER A C 1
ATOM 2158 O O . SER A 1 263 ? 1.586 4.887 9.711 1 93.62 263 SER A O 1
ATOM 2160 N N . ILE A 1 264 ? 2.953 5.492 11.305 1 96.06 264 ILE A N 1
ATOM 2161 C CA . ILE A 1 264 ? 1.938 6.25 12.031 1 96.06 264 ILE A CA 1
ATOM 2162 C C . ILE A 1 264 ? 2.33 7.727 12.07 1 96.06 264 ILE A C 1
ATOM 2164 O O . ILE A 1 264 ? 3.438 8.07 12.492 1 96.06 264 ILE A O 1
ATOM 2168 N N . GLN A 1 265 ? 1.414 8.531 11.617 1 96.06 265 GLN A N 1
ATOM 2169 C CA . GLN A 1 265 ? 1.623 9.969 11.594 1 96.06 265 GLN A CA 1
ATOM 2170 C C . GLN A 1 265 ? 0.511 10.703 12.344 1 96.06 265 GLN A C 1
ATOM 2172 O O . GLN A 1 265 ? -0.467 10.086 12.766 1 96.06 265 GLN A O 1
ATOM 2177 N N . LEU A 1 266 ? 0.799 11.93 12.562 1 96.31 266 LEU A N 1
ATOM 2178 C CA . LEU A 1 266 ? -0.157 12.758 13.289 1 96.31 266 LEU A CA 1
ATOM 2179 C C . LEU A 1 266 ? -0.206 14.172 12.719 1 96.31 266 LEU A C 1
ATOM 2181 O O . LEU A 1 266 ? 0.833 14.758 12.406 1 96.31 266 LEU A O 1
ATOM 2185 N N . VAL A 1 267 ? -1.396 14.664 12.484 1 96.12 267 VAL A N 1
ATOM 2186 C CA . VAL A 1 267 ? -1.621 16.047 12.078 1 96.12 267 VAL A CA 1
ATOM 2187 C C . VAL A 1 267 ? -2.453 16.766 13.141 1 96.12 267 VAL A C 1
ATOM 2189 O O . VAL A 1 267 ? -3.568 16.344 13.453 1 96.12 267 VAL A O 1
ATOM 2192 N N . ALA A 1 268 ? -1.913 17.797 13.648 1 96.56 268 ALA A N 1
ATOM 2193 C CA . ALA A 1 268 ? -2.615 18.578 14.664 1 96.56 268 ALA A CA 1
ATOM 2194 C C . ALA A 1 268 ? -2.883 20 14.188 1 96.56 268 ALA A C 1
ATOM 2196 O O . ALA A 1 268 ? -2.018 20.609 13.562 1 96.56 268 ALA A O 1
ATOM 2197 N N . ILE A 1 269 ? -4.051 20.438 14.359 1 96.12 269 ILE A N 1
ATOM 2198 C CA . ILE A 1 269 ? -4.457 21.812 14.078 1 96.12 269 ILE A CA 1
ATOM 2199 C C . ILE A 1 269 ? -4.691 22.562 15.391 1 96.12 269 ILE A C 1
ATOM 2201 O O . ILE A 1 269 ? -5.387 22.062 16.281 1 96.12 269 ILE A O 1
ATOM 2205 N N . THR A 1 270 ? -4.113 23.656 15.547 1 96.25 270 THR A N 1
ATOM 2206 C CA . THR A 1 270 ? -4.227 24.406 16.797 1 96.25 270 THR A CA 1
ATOM 2207 C C . THR A 1 270 ? -4.395 25.906 16.516 1 96.25 270 THR A C 1
ATOM 2209 O O . THR A 1 270 ? -4.66 26.297 15.383 1 96.25 270 THR A O 1
ATOM 2212 N N . GLY A 1 271 ? -4.402 26.672 17.578 1 94.81 271 GLY A N 1
ATOM 2213 C CA . GLY A 1 271 ? -4.578 28.109 17.438 1 94.81 271 GLY A CA 1
ATOM 2214 C C . GLY A 1 271 ? -3.461 28.781 16.641 1 94.81 271 GLY A C 1
ATOM 2215 O O . GLY A 1 271 ? -2.535 28.109 16.188 1 94.81 271 GLY A O 1
ATOM 2216 N N . ALA A 1 272 ? -3.498 30.109 16.562 1 92.75 272 ALA A N 1
ATOM 2217 C CA . ALA A 1 272 ? -2.635 30.828 15.641 1 92.75 272 ALA A CA 1
ATOM 2218 C C . ALA A 1 272 ? -1.456 31.469 16.375 1 92.75 272 ALA A C 1
ATOM 2220 O O . ALA A 1 272 ? -0.648 32.188 15.766 1 92.75 272 ALA A O 1
ATOM 2221 N N . SER A 1 273 ? -1.31 31.188 17.625 1 93.5 273 SER A N 1
ATOM 2222 C CA . SER A 1 273 ? -0.208 31.766 18.391 1 93.5 273 SER A CA 1
ATOM 2223 C C . SER A 1 273 ? 0.945 30.766 18.516 1 93.5 273 SER A C 1
ATOM 2225 O O . SER A 1 273 ? 0.745 29.641 18.953 1 93.5 273 SER A O 1
ATOM 2227 N N . LEU A 1 274 ? 2.104 31.203 18.172 1 94.31 274 LEU A N 1
ATOM 2228 C CA . LEU A 1 274 ? 3.285 30.359 18.297 1 94.31 274 LEU A CA 1
ATOM 2229 C C . LEU A 1 274 ? 3.605 30.094 19.766 1 94.31 274 LEU A C 1
ATOM 2231 O O . LEU A 1 274 ? 3.898 28.953 20.141 1 94.31 274 LEU A O 1
ATOM 2235 N N . GLU A 1 275 ? 3.492 31.062 20.609 1 94.56 275 GLU A N 1
ATOM 2236 C CA . GLU A 1 275 ? 3.93 31 22 1 94.56 275 GLU A CA 1
ATOM 2237 C C . GLU A 1 275 ? 2.926 30.234 22.859 1 94.56 275 GLU A C 1
ATOM 2239 O O . GLU A 1 275 ? 3.312 29.469 23.75 1 94.56 275 GLU A O 1
ATOM 2244 N N . SER A 1 276 ? 1.693 30.406 22.562 1 95.06 276 SER A N 1
ATOM 2245 C CA . SER A 1 276 ? 0.69 29.859 23.469 1 95.06 276 SER A CA 1
ATOM 2246 C C . SER A 1 276 ? 0.045 28.594 22.891 1 95.06 276 SER A C 1
ATOM 2248 O O . SER A 1 276 ? -0.52 27.797 23.625 1 95.06 276 SER A O 1
ATOM 2250 N N . ASP A 1 277 ? 0.107 28.406 21.594 1 96.38 277 ASP A N 1
ATOM 2251 C CA . ASP A 1 277 ? -0.668 27.312 21 1 96.38 277 ASP A CA 1
ATOM 2252 C C . ASP A 1 277 ? 0.247 26.25 20.406 1 96.38 277 ASP A C 1
ATOM 2254 O O . ASP A 1 277 ? 0.354 25.141 20.938 1 96.38 277 ASP A O 1
ATOM 2258 N N . SER A 1 278 ? 0.946 26.594 19.297 1 97.12 278 SER A N 1
ATOM 2259 C CA . SER A 1 278 ? 1.566 25.562 18.484 1 97.12 278 SER A CA 1
ATOM 2260 C C . SER A 1 278 ? 2.865 25.062 19.109 1 97.12 278 SER A C 1
ATOM 2262 O O . SER A 1 278 ? 3.15 23.859 19.094 1 97.12 278 SER A O 1
ATOM 2264 N N . ARG A 1 279 ? 3.705 26.016 19.766 1 97.75 279 ARG A N 1
ATOM 2265 C CA . ARG A 1 279 ? 4.953 25.562 20.375 1 97.75 279 ARG A CA 1
ATOM 2266 C C . ARG A 1 279 ? 4.688 24.656 21.578 1 97.75 279 ARG A C 1
ATOM 2268 O O . ARG A 1 279 ? 5.246 23.562 21.672 1 97.75 279 ARG A O 1
ATOM 2275 N N . PRO A 1 280 ? 3.84 25.031 22.516 1 97.38 280 PRO A N 1
ATOM 2276 C CA . PRO A 1 280 ? 3.539 24.125 23.625 1 97.38 280 PRO A CA 1
ATOM 2277 C C . PRO A 1 280 ? 2.975 22.781 23.172 1 97.38 280 PRO A C 1
ATOM 2279 O O . PRO A 1 280 ? 3.311 21.75 23.734 1 97.38 280 PRO A O 1
ATOM 2282 N N . LEU A 1 281 ? 2.094 22.812 22.172 1 97.38 281 LEU A N 1
ATOM 2283 C CA . LEU A 1 281 ? 1.523 21.562 21.688 1 97.38 281 LEU A CA 1
ATOM 2284 C C . LEU A 1 281 ? 2.604 20.672 21.062 1 97.38 281 LEU A C 1
ATOM 2286 O O . LEU A 1 281 ? 2.57 19.453 21.219 1 97.38 281 LEU A O 1
ATOM 2290 N N . GLN A 1 282 ? 3.521 21.281 20.328 1 98.31 282 GLN A N 1
ATOM 2291 C CA . GLN A 1 282 ? 4.633 20.547 19.75 1 98.31 282 GLN A CA 1
ATOM 2292 C C . GLN A 1 282 ? 5.43 19.812 20.828 1 98.31 282 GLN A C 1
ATOM 2294 O O . GLN A 1 282 ? 5.734 18.625 20.688 1 98.31 282 GLN A O 1
ATOM 2299 N N . LYS A 1 283 ? 5.738 20.547 21.891 1 97.19 283 LYS A N 1
ATOM 2300 C CA . LYS A 1 283 ? 6.477 19.969 23.016 1 97.19 283 LYS A CA 1
ATOM 2301 C C . LYS A 1 283 ? 5.668 18.859 23.688 1 97.19 283 LYS A C 1
ATOM 2303 O O . LYS A 1 283 ? 6.223 17.828 24.062 1 97.19 283 LYS A O 1
ATOM 2308 N N . GLU A 1 284 ? 4.438 19.062 23.812 1 96.75 284 GLU A N 1
ATOM 2309 C CA . GLU A 1 284 ? 3.562 18.078 24.438 1 96.75 284 GLU A CA 1
ATOM 2310 C C . GLU A 1 284 ? 3.52 16.781 23.625 1 96.75 284 GLU A C 1
ATOM 2312 O O . GLU A 1 284 ? 3.619 15.688 24.172 1 96.75 284 GLU A O 1
ATOM 2317 N N . ILE A 1 285 ? 3.303 16.922 22.328 1 97.25 285 ILE A N 1
ATOM 2318 C CA . ILE A 1 285 ? 3.252 15.742 21.453 1 97.25 285 ILE A CA 1
ATOM 2319 C C . ILE A 1 285 ? 4.57 14.977 21.547 1 97.25 285 ILE A C 1
ATOM 2321 O O . ILE A 1 285 ? 4.574 13.75 21.672 1 97.25 285 ILE A O 1
ATOM 2325 N N . MET A 1 286 ? 5.672 15.672 21.531 1 96.88 286 MET A N 1
ATOM 2326 C CA . MET A 1 286 ? 6.977 15.016 21.625 1 96.88 286 MET A CA 1
ATOM 2327 C C . MET A 1 286 ? 7.125 14.289 22.953 1 96.88 286 MET A C 1
ATOM 2329 O O . MET A 1 286 ? 7.656 13.172 23 1 96.88 286 MET A O 1
ATOM 2333 N N . GLN A 1 287 ? 6.703 14.914 24 1 95.5 287 GLN A N 1
ATOM 2334 C CA . GLN A 1 287 ? 6.773 14.273 25.297 1 95.5 287 GLN A CA 1
ATOM 2335 C C . GLN A 1 287 ? 5.969 12.977 25.328 1 95.5 287 GLN A C 1
ATOM 2337 O O . GLN A 1 287 ? 6.418 11.977 25.875 1 95.5 287 GLN A O 1
ATOM 2342 N N . LYS A 1 288 ? 4.82 13 24.781 1 95.12 288 LYS A N 1
ATOM 2343 C CA . LYS A 1 288 ? 3.979 11.805 24.734 1 95.12 288 LYS A CA 1
ATOM 2344 C C . LYS A 1 288 ? 4.629 10.719 23.875 1 95.12 288 LYS A C 1
ATOM 2346 O O . LYS A 1 288 ? 4.531 9.531 24.203 1 95.12 288 LYS A O 1
ATOM 2351 N N . VAL A 1 289 ? 5.227 11.133 22.797 1 95.5 289 VAL A N 1
ATOM 2352 C CA . VAL A 1 289 ? 5.93 10.195 21.922 1 95.5 289 VAL A CA 1
ATOM 2353 C C . VAL A 1 289 ? 7.094 9.562 22.688 1 95.5 289 VAL A C 1
ATOM 2355 O O . VAL A 1 289 ? 7.332 8.359 22.578 1 95.5 289 VAL A O 1
ATOM 2358 N N . GLN A 1 290 ? 7.785 10.352 23.422 1 92.75 290 GLN A N 1
ATOM 2359 C CA . GLN A 1 290 ? 8.891 9.844 24.219 1 92.75 290 GLN A CA 1
ATOM 2360 C C . GLN A 1 290 ? 8.414 8.789 25.203 1 92.75 290 GLN A C 1
ATOM 2362 O O . GLN A 1 290 ? 9.055 7.754 25.375 1 92.75 290 GLN A O 1
ATOM 2367 N N . VAL A 1 291 ? 7.348 9.055 25.844 1 92.94 291 VAL A N 1
ATOM 2368 C CA . VAL A 1 291 ? 6.781 8.133 26.828 1 92.94 291 VAL A CA 1
ATOM 2369 C C . VAL A 1 291 ? 6.371 6.836 26.125 1 92.94 291 VAL A C 1
ATOM 2371 O O . VAL A 1 291 ? 6.57 5.742 26.656 1 92.94 291 VAL A O 1
ATOM 2374 N N . LEU A 1 292 ? 5.793 6.992 24.984 1 94.75 292 LEU A N 1
ATOM 2375 C CA . LEU A 1 292 ? 5.414 5.828 24.188 1 94.75 292 LEU A CA 1
ATOM 2376 C C . LEU A 1 292 ? 6.625 4.949 23.906 1 94.75 292 LEU A C 1
ATOM 2378 O O . LEU A 1 292 ? 6.578 3.734 24.125 1 94.75 292 LEU A O 1
ATOM 2382 N N . TYR A 1 293 ? 7.711 5.531 23.453 1 94.06 293 TYR A N 1
ATOM 2383 C CA . TYR A 1 293 ? 8.898 4.758 23.109 1 94.06 293 TYR A CA 1
ATOM 2384 C C . TYR A 1 293 ? 9.562 4.176 24.344 1 94.06 293 TYR A C 1
ATOM 2386 O O . TYR A 1 293 ? 10.148 3.096 24.297 1 94.06 293 TYR A O 1
ATOM 2394 N N . GLN A 1 294 ? 9.453 4.848 25.469 1 91.44 294 GLN A N 1
ATOM 2395 C CA . GLN A 1 294 ? 9.977 4.324 26.719 1 91.44 294 GLN A CA 1
ATOM 2396 C C . GLN A 1 294 ? 9.266 3.039 27.125 1 91.44 294 GLN A C 1
ATOM 2398 O O . GLN A 1 294 ? 9.867 2.152 27.734 1 91.44 294 GLN A O 1
ATOM 2403 N N . SER A 1 295 ? 8.031 2.961 26.734 1 92.94 295 SER A N 1
ATOM 2404 C CA . SER A 1 295 ? 7.258 1.769 27.062 1 92.94 295 SER A CA 1
ATOM 2405 C C . SER A 1 295 ? 7.648 0.595 26.172 1 92.94 295 SER A C 1
ATOM 2407 O O . SER A 1 295 ? 7.328 -0.556 26.484 1 92.94 295 SER A O 1
ATOM 2409 N N . LEU A 1 296 ? 8.344 0.792 25.062 1 92.62 296 LEU A N 1
ATOM 2410 C CA . LEU A 1 296 ? 8.664 -0.233 24.078 1 92.62 296 LEU A CA 1
ATOM 2411 C C . LEU A 1 296 ? 10.078 -0.761 24.281 1 92.62 296 LEU A C 1
ATOM 2413 O O . LEU A 1 296 ? 10.492 -1.715 23.625 1 92.62 296 LEU A O 1
ATOM 2417 N N . ALA A 1 297 ? 10.883 -0.147 24.969 1 78.69 297 ALA A N 1
ATOM 2418 C CA . ALA A 1 297 ? 12.273 -0.576 25.094 1 78.69 297 ALA A CA 1
ATOM 2419 C C . ALA A 1 297 ? 12.68 -0.69 26.562 1 78.69 297 ALA A C 1
ATOM 2421 O O . ALA A 1 297 ? 12.039 -0.093 27.438 1 78.69 297 ALA A O 1
ATOM 2422 N N . PRO A 1 298 ? 13.75 -1.577 26.562 1 70.94 298 PRO A N 1
ATOM 2423 C CA . PRO A 1 298 ? 14.281 -1.685 27.922 1 70.94 298 PRO A CA 1
ATOM 2424 C C . PRO A 1 298 ? 14.883 -0.376 28.438 1 70.94 298 PRO A C 1
ATOM 2426 O O . PRO A 1 298 ? 15.133 0.538 27.641 1 70.94 298 PRO A O 1
ATOM 2429 N N . GLU A 1 299 ? 14.922 -0.345 29.609 1 66.06 299 GLU A N 1
ATOM 2430 C CA . GLU A 1 299 ? 15.422 0.844 30.297 1 66.06 299 GLU A CA 1
ATOM 2431 C C . GLU A 1 299 ? 16.797 1.256 29.766 1 66.06 299 GLU A C 1
ATOM 2433 O O . GLU A 1 299 ? 17.156 2.432 29.828 1 66.06 299 GLU A O 1
ATOM 2438 N N . SER A 1 300 ? 17.344 0.34 29.141 1 64.75 300 SER A N 1
ATOM 2439 C CA . SER A 1 300 ? 18.703 0.624 28.672 1 64.75 300 SER A CA 1
ATOM 2440 C C . SER A 1 300 ? 18.672 1.411 27.359 1 64.75 300 SER A C 1
ATOM 2442 O O . SER A 1 300 ? 19.688 2.006 26.984 1 64.75 300 SER A O 1
ATOM 2444 N N . ALA A 1 301 ? 17.562 1.459 26.766 1 76.44 301 ALA A N 1
ATOM 2445 C CA . ALA A 1 301 ? 17.516 2.184 25.5 1 76.44 301 ALA A CA 1
ATOM 2446 C C . ALA A 1 301 ? 17.531 3.691 25.719 1 76.44 301 ALA A C 1
ATOM 2448 O O . ALA A 1 301 ? 16.578 4.25 26.281 1 76.44 301 ALA A O 1
ATOM 2449 N N . ARG A 1 302 ? 18.656 4.285 25.531 1 79.19 302 ARG A N 1
ATOM 2450 C CA . ARG A 1 302 ? 18.781 5.73 25.688 1 79.19 302 ARG A CA 1
ATOM 2451 C C . ARG A 1 302 ? 18.219 6.469 24.484 1 79.19 302 ARG A C 1
ATOM 2453 O O . ARG A 1 302 ? 18.5 6.09 23.344 1 79.19 302 ARG A O 1
ATOM 2460 N N . MET A 1 303 ? 17.344 7.367 24.75 1 86.06 303 MET A N 1
ATOM 2461 C CA . MET A 1 303 ? 16.75 8.227 23.734 1 86.06 303 MET A CA 1
ATOM 2462 C C . MET A 1 303 ? 16.938 9.703 24.094 1 86.06 303 MET A C 1
ATOM 2464 O O . MET A 1 303 ? 17.016 10.055 25.266 1 86.06 303 MET A O 1
ATOM 2468 N N . HIS A 1 304 ? 17.109 10.484 23.094 1 86.06 304 HIS A N 1
ATOM 2469 C CA . HIS A 1 304 ? 17.203 11.922 23.359 1 86.06 304 HIS A CA 1
ATOM 2470 C C . HIS A 1 304 ? 16.406 12.711 22.312 1 86.06 304 HIS A C 1
ATOM 2472 O O . HIS A 1 304 ? 16.25 12.266 21.188 1 86.06 304 HIS A O 1
ATOM 2478 N N . VAL A 1 305 ? 16 13.906 22.734 1 91.31 305 VAL A N 1
ATOM 2479 C CA . VAL A 1 305 ? 15.242 14.812 21.875 1 91.31 305 VAL A CA 1
ATOM 2480 C C . VAL A 1 305 ? 16.125 15.984 21.453 1 91.31 305 VAL A C 1
ATOM 2482 O O . VAL A 1 305 ? 16.797 16.594 22.297 1 91.31 305 VAL A O 1
ATOM 2485 N N . ARG A 1 306 ? 16.125 16.266 20.203 1 90.25 306 ARG A N 1
ATOM 2486 C CA . ARG A 1 306 ? 16.844 17.422 19.703 1 90.25 306 ARG A CA 1
ATOM 2487 C C . ARG A 1 306 ? 16.016 18.203 18.703 1 90.25 306 ARG A C 1
ATOM 2489 O O . ARG A 1 306 ? 15.102 17.656 18.078 1 90.25 306 ARG A O 1
ATOM 2496 N N . ALA A 1 307 ? 16.375 19.453 18.562 1 93.62 307 ALA A N 1
ATOM 2497 C CA . ALA A 1 307 ? 15.797 20.266 17.484 1 93.62 307 ALA A CA 1
ATOM 2498 C C . ALA A 1 307 ? 16.672 20.203 16.234 1 93.62 307 ALA A C 1
ATOM 2500 O O . ALA A 1 307 ? 17.891 20.25 16.312 1 93.62 307 ALA A O 1
ATOM 2501 N N . SER A 1 308 ? 16.031 20 15.125 1 90.94 308 SER A N 1
ATOM 2502 C CA . SER A 1 308 ? 16.766 20.062 13.875 1 90.94 308 SER A CA 1
ATOM 2503 C C . SER A 1 308 ? 17.312 21.469 13.609 1 90.94 308 SER A C 1
ATOM 2505 O O . SER A 1 308 ? 16.594 22.453 13.812 1 90.94 308 SER A O 1
ATOM 2507 N N . PRO A 1 309 ? 18.562 21.547 13.219 1 90.25 309 PRO A N 1
ATOM 2508 C CA . PRO A 1 309 ? 19.078 22.859 12.82 1 90.25 309 PRO A CA 1
ATOM 2509 C C . PRO A 1 309 ? 18.344 23.422 11.602 1 90.25 309 PRO A C 1
ATOM 2511 O O . PRO A 1 309 ? 17.688 22.688 10.867 1 90.25 309 PRO A O 1
ATOM 2514 N N . VAL A 1 310 ? 18.438 24.688 11.398 1 90.5 310 VAL A N 1
ATOM 2515 C CA . VAL A 1 310 ? 17.719 25.391 10.344 1 90.5 310 VAL A CA 1
ATOM 2516 C C . VAL A 1 310 ? 18.078 24.797 8.984 1 90.5 310 VAL A C 1
ATOM 2518 O O . VAL A 1 310 ? 17.219 24.719 8.094 1 90.5 310 VAL A O 1
ATOM 2521 N N . SER A 1 311 ? 19.297 24.344 8.789 1 86.56 311 SER A N 1
ATOM 2522 C CA . SER A 1 311 ? 19.766 23.797 7.523 1 86.56 311 SER A CA 1
ATOM 2523 C C . SER A 1 311 ? 19.031 22.516 7.16 1 86.56 311 SER A C 1
ATOM 2525 O O . SER A 1 311 ? 19 22.109 5.996 1 86.56 311 SER A O 1
ATOM 2527 N N . GLU A 1 312 ? 18.375 21.875 8.141 1 86 312 GLU A N 1
ATOM 2528 C CA . GLU A 1 312 ? 17.672 20.609 7.91 1 86 312 GLU A CA 1
ATOM 2529 C C . GLU A 1 312 ? 16.172 20.828 7.758 1 86 312 GLU A C 1
ATOM 2531 O O . GLU A 1 312 ? 15.438 19.906 7.398 1 86 312 GLU A O 1
ATOM 2536 N N . LEU A 1 313 ? 15.75 22 8 1 90.38 313 LEU A N 1
ATOM 2537 C CA . LEU A 1 313 ? 14.32 22.281 7.949 1 90.38 313 LEU A CA 1
ATOM 2538 C C . LEU A 1 313 ? 13.859 22.484 6.508 1 90.38 313 LEU A C 1
ATOM 2540 O O . LEU A 1 313 ? 14.562 23.109 5.711 1 90.38 313 LEU A O 1
ATOM 2544 N N . SER A 1 314 ? 12.727 21.859 6.215 1 88.25 314 SER A N 1
ATOM 2545 C CA . SER A 1 314 ? 12.086 22.156 4.934 1 88.25 314 SER A CA 1
ATOM 2546 C C . SER A 1 314 ? 11.461 23.547 4.934 1 88.25 314 SER A C 1
ATOM 2548 O O . SER A 1 314 ? 11.273 24.156 5.996 1 88.25 314 SER A O 1
ATOM 2550 N N . PHE A 1 315 ? 11.055 24.109 3.781 1 86.31 315 PHE A N 1
ATOM 2551 C CA . PHE A 1 315 ? 10.484 25.453 3.625 1 86.31 315 PHE A CA 1
ATOM 2552 C C . PHE A 1 315 ? 9.203 25.594 4.445 1 86.31 315 PHE A C 1
ATOM 2554 O O . PHE A 1 315 ? 8.914 26.672 4.965 1 86.31 315 PHE A O 1
ATOM 2561 N N . ASN A 1 316 ? 8.578 24.5 4.531 1 91.44 316 ASN A N 1
ATOM 2562 C CA . ASN A 1 316 ? 7.281 24.578 5.195 1 91.44 316 ASN A CA 1
ATOM 2563 C C . ASN A 1 316 ? 7.41 24.422 6.707 1 91.44 316 ASN A C 1
ATOM 2565 O O . ASN A 1 316 ? 6.441 24.625 7.441 1 91.44 316 ASN A O 1
ATOM 2569 N N . GLU A 1 317 ? 8.555 24.141 7.219 1 94.75 317 GLU A N 1
ATOM 2570 C CA . GLU A 1 317 ? 8.75 23.859 8.641 1 94.75 317 GLU A CA 1
ATOM 2571 C C . GLU A 1 317 ? 9.32 25.078 9.367 1 94.75 317 GLU A C 1
ATOM 2573 O O . GLU A 1 317 ? 10.281 25.688 8.906 1 94.75 317 GLU A O 1
ATOM 2578 N N . SER A 1 318 ? 8.672 25.438 10.469 1 96.38 318 SER A N 1
ATOM 2579 C CA . SER A 1 318 ? 9.211 26.453 11.359 1 96.38 318 SER A CA 1
ATOM 2580 C C . SER A 1 318 ? 10.219 25.875 12.336 1 96.38 318 SER A C 1
ATOM 2582 O O . SER A 1 318 ? 11.188 26.547 12.719 1 96.38 318 SER A O 1
ATOM 2584 N N . SER A 1 319 ? 9.977 24.734 12.75 1 96.88 319 SER A N 1
ATOM 2585 C CA . SER A 1 319 ? 10.836 23.969 13.648 1 96.88 319 SER A CA 1
ATOM 2586 C C . SER A 1 319 ? 10.523 22.484 13.578 1 96.88 319 SER A C 1
ATOM 2588 O O . SER A 1 319 ? 9.469 22.094 13.086 1 96.88 319 SER A O 1
ATOM 2590 N N . ARG A 1 320 ? 11.492 21.656 14.047 1 96.31 320 ARG A N 1
ATOM 2591 C CA . ARG A 1 320 ? 11.328 20.203 14.086 1 96.31 320 ARG A CA 1
ATOM 2592 C C . ARG A 1 320 ? 12.039 19.609 15.297 1 96.31 320 ARG A C 1
ATOM 2594 O O . ARG A 1 320 ? 13.234 19.828 15.492 1 96.31 320 ARG A O 1
ATOM 2601 N N . LEU A 1 321 ? 11.305 18.953 16.062 1 96.38 321 LEU A N 1
ATOM 2602 C CA . LEU A 1 321 ? 11.883 18.141 17.125 1 96.38 321 LEU A CA 1
ATOM 2603 C C . LEU A 1 321 ? 12.055 16.703 16.672 1 96.38 321 LEU A C 1
ATOM 2605 O O . LEU A 1 321 ? 11.18 16.156 15.984 1 96.38 321 LEU A O 1
ATOM 2609 N N . VAL A 1 322 ? 13.18 16.109 17.031 1 92.69 322 VAL A N 1
ATOM 2610 C CA . VAL A 1 322 ? 13.492 14.742 16.609 1 92.69 322 VAL A CA 1
ATOM 2611 C C . VAL A 1 322 ? 13.828 13.883 17.828 1 92.69 322 VAL A C 1
ATOM 2613 O O . VAL A 1 322 ? 14.594 14.305 18.688 1 92.69 322 VAL A O 1
ATOM 2616 N N . LEU A 1 323 ? 13.164 12.781 17.891 1 92.19 323 LEU A N 1
ATOM 2617 C CA . LEU A 1 323 ? 13.539 11.758 18.859 1 92.19 323 LEU A CA 1
ATOM 2618 C C . LEU A 1 323 ? 14.531 10.766 18.25 1 92.19 323 LEU A C 1
ATOM 2620 O O . LEU A 1 323 ? 14.219 10.109 17.25 1 92.19 323 LEU A O 1
ATOM 2624 N N . GLU A 1 324 ? 15.633 10.672 18.828 1 85.88 324 GLU A N 1
ATOM 2625 C CA . GLU A 1 324 ? 16.688 9.812 18.281 1 85.88 324 GLU A CA 1
ATOM 2626 C C . GLU A 1 324 ? 17.203 8.836 19.344 1 85.88 324 GLU A C 1
ATOM 2628 O O . GLU A 1 324 ? 17.109 9.102 20.531 1 85.88 324 GLU A O 1
ATOM 2633 N N . SER A 1 325 ? 17.594 7.723 18.812 1 83.38 325 SER A N 1
ATOM 2634 C CA . SER A 1 325 ? 18.219 6.695 19.625 1 83.38 325 SER A CA 1
ATOM 2635 C C . SER A 1 325 ? 19.391 6.043 18.891 1 83.38 325 SER A C 1
ATOM 2637 O O . SER A 1 325 ? 19.438 6.051 17.656 1 83.38 325 SER A O 1
ATOM 2639 N N . PHE A 1 326 ? 20.328 5.547 19.656 1 76.19 326 PHE A N 1
ATOM 2640 C CA . PHE A 1 326 ? 21.469 4.879 19.062 1 76.19 326 PHE A CA 1
ATOM 2641 C C . PHE A 1 326 ? 21.266 3.367 19.047 1 76.19 326 PHE A C 1
ATOM 2643 O O . PHE A 1 326 ? 20.75 2.799 20.016 1 76.19 326 PHE A O 1
ATOM 2650 N N . VAL A 1 327 ? 21.516 2.791 17.891 1 71.5 327 VAL A N 1
ATOM 2651 C CA . VAL A 1 327 ? 21.328 1.348 17.766 1 71.5 327 VAL A CA 1
ATOM 2652 C C . VAL A 1 327 ? 22.625 0.701 17.266 1 71.5 327 VAL A C 1
ATOM 2654 O O . VAL A 1 327 ? 23.359 1.305 16.484 1 71.5 327 VAL A O 1
ATOM 2657 N N . GLY A 1 328 ? 22.781 -0.566 17.641 1 63.72 328 GLY A N 1
ATOM 2658 C CA . GLY A 1 328 ? 23.797 -1.448 17.109 1 63.72 328 GLY A CA 1
ATOM 2659 C C . GLY A 1 328 ? 25.188 -1.144 17.641 1 63.72 328 GLY A C 1
ATOM 2660 O O . GLY A 1 328 ? 25.375 -0.217 18.422 1 63.72 328 GLY A O 1
ATOM 2661 N N . LYS A 1 329 ? 26.031 -1.991 17.125 1 59.88 329 LYS A N 1
ATOM 2662 C CA . LYS A 1 329 ? 27.438 -1.878 17.484 1 59.88 329 LYS A CA 1
ATOM 2663 C C . LYS A 1 329 ? 28.062 -0.616 16.891 1 59.88 329 LYS A C 1
ATOM 2665 O O . LYS A 1 329 ? 28.984 -0.04 17.469 1 59.88 329 LYS A O 1
ATOM 2670 N N . GLU A 1 330 ? 27.391 -0.249 15.797 1 59 330 GLU A N 1
ATOM 2671 C CA . GLU A 1 330 ? 27.984 0.878 15.078 1 59 330 GLU A CA 1
ATOM 2672 C C . GLU A 1 330 ? 27.453 2.207 15.609 1 59 330 GLU A C 1
ATOM 2674 O O . GLU A 1 330 ? 27.875 3.273 15.156 1 59 330 GLU A O 1
ATOM 2679 N N . LYS A 1 331 ? 26.734 2.121 16.609 1 62.28 331 LYS A N 1
ATOM 2680 C CA . LYS A 1 331 ? 26.203 3.303 17.281 1 62.28 331 LYS A CA 1
ATOM 2681 C C . LYS A 1 331 ? 25.562 4.27 16.281 1 62.28 331 LYS A C 1
ATOM 2683 O O . LYS A 1 331 ? 25.859 5.465 16.297 1 62.28 331 LYS A O 1
ATOM 2688 N N . ARG A 1 332 ? 24.859 3.771 15.43 1 66.38 332 ARG A N 1
ATOM 2689 C CA . ARG A 1 332 ? 24.125 4.574 14.453 1 66.38 332 ARG A CA 1
ATOM 2690 C C . ARG A 1 332 ? 22.906 5.234 15.078 1 66.38 332 ARG A C 1
ATOM 2692 O O . ARG A 1 332 ? 22.156 4.59 15.82 1 66.38 332 ARG A O 1
ATOM 2699 N N . ALA A 1 333 ? 22.906 6.613 14.891 1 73 333 ALA A N 1
ATOM 2700 C CA . ALA A 1 333 ? 21.719 7.297 15.383 1 73 333 ALA A CA 1
ATOM 2701 C C . ALA A 1 333 ? 20.5 6.996 14.5 1 73 333 ALA A C 1
ATOM 2703 O O . ALA A 1 333 ? 20.578 7.117 13.273 1 73 333 ALA A O 1
ATOM 2704 N N . LEU A 1 334 ? 19.531 6.527 15.117 1 79.5 334 LEU A N 1
ATOM 2705 C CA . LEU A 1 334 ? 18.281 6.254 14.422 1 79.5 334 LEU A CA 1
ATOM 2706 C C . LEU A 1 334 ? 17.219 7.273 14.805 1 79.5 334 LEU A C 1
ATOM 2708 O O . LEU A 1 334 ? 16.984 7.531 15.992 1 79.5 334 LEU A O 1
ATOM 2712 N N . CYS A 1 335 ? 16.656 7.969 13.797 1 85.19 335 CYS A N 1
ATOM 2713 C CA . CYS A 1 335 ? 15.508 8.836 14.031 1 85.19 335 CYS A CA 1
ATOM 2714 C C . CYS A 1 335 ? 14.234 8.008 14.234 1 85.19 335 CYS A C 1
ATOM 2716 O O . CYS A 1 335 ? 13.766 7.348 13.305 1 85.19 335 CYS A O 1
ATOM 2718 N N . LEU A 1 336 ? 13.727 8.086 15.391 1 90.56 336 LEU A N 1
ATOM 2719 C CA . LEU A 1 336 ? 12.547 7.281 15.711 1 90.56 336 LEU A CA 1
ATOM 2720 C C . LEU A 1 336 ? 11.266 8.047 15.398 1 90.56 336 LEU A C 1
ATOM 2722 O O . LEU A 1 336 ? 10.305 7.469 14.883 1 90.56 336 LEU A O 1
ATOM 2726 N N . ALA A 1 337 ? 11.297 9.273 15.719 1 94.44 337 ALA A N 1
ATOM 2727 C CA . ALA A 1 337 ? 10.117 10.109 15.531 1 94.44 337 ALA A CA 1
ATOM 2728 C C . ALA A 1 337 ? 10.5 11.57 15.328 1 94.44 337 ALA A C 1
ATOM 2730 O O . ALA A 1 337 ? 11.633 11.969 15.617 1 94.44 337 ALA A O 1
ATOM 2731 N N . SER A 1 338 ? 9.562 12.305 14.805 1 96 338 SER A N 1
ATOM 2732 C CA . SER A 1 338 ? 9.766 13.742 14.633 1 96 338 SER A CA 1
ATOM 2733 C C . SER A 1 338 ? 8.445 14.5 14.695 1 96 338 SER A C 1
ATOM 2735 O O . SER A 1 338 ? 7.395 13.961 14.344 1 96 338 SER A O 1
ATOM 2737 N N . VAL A 1 339 ? 8.477 15.672 15.242 1 97.81 339 VAL A N 1
ATOM 2738 C CA . VAL A 1 339 ? 7.332 16.562 15.297 1 97.81 339 VAL A CA 1
ATOM 2739 C C . VAL A 1 339 ? 7.707 17.922 14.695 1 97.81 339 VAL A C 1
ATOM 2741 O O . VAL A 1 339 ? 8.539 18.641 15.25 1 97.81 339 VAL A O 1
ATOM 2744 N N . SER A 1 340 ? 7.047 18.234 13.641 1 97.25 340 SER A N 1
ATOM 2745 C CA . SER A 1 340 ? 7.32 19.484 12.945 1 97.25 340 SER A CA 1
ATOM 2746 C C . SER A 1 340 ? 6.211 20.5 13.18 1 97.25 340 SER A C 1
ATOM 2748 O O . SER A 1 340 ? 5.031 20.156 13.211 1 97.25 340 SER A O 1
ATOM 2750 N N . ASN A 1 341 ? 6.598 21.688 13.438 1 98.19 341 ASN A N 1
ATOM 2751 C CA . ASN A 1 341 ? 5.672 22.812 13.477 1 98.19 341 ASN A CA 1
ATOM 2752 C C . ASN A 1 341 ? 5.668 23.578 12.156 1 98.19 341 ASN A C 1
ATOM 2754 O O . ASN A 1 341 ? 6.676 24.188 11.781 1 98.19 341 ASN A O 1
ATOM 2758 N N . MET A 1 342 ? 4.531 23.594 11.516 1 96.25 342 MET A N 1
ATOM 2759 C CA . MET A 1 342 ? 4.441 24.203 10.195 1 96.25 342 MET A CA 1
ATOM 2760 C C . MET A 1 342 ? 3.945 25.656 10.305 1 96.25 342 MET A C 1
ATOM 2762 O O . MET A 1 342 ? 3.787 26.328 9.289 1 96.25 342 MET A O 1
ATOM 2766 N N . HIS A 1 343 ? 3.705 26.078 11.539 1 94.56 343 HIS A N 1
ATOM 2767 C CA . HIS A 1 343 ? 3.137 27.406 11.695 1 94.56 343 HIS A CA 1
ATOM 2768 C C . HIS A 1 343 ? 1.882 27.578 10.844 1 94.56 343 HIS A C 1
ATOM 2770 O O . HIS A 1 343 ? 1.025 26.688 10.812 1 94.56 343 HIS A O 1
ATOM 2776 N N . HIS A 1 344 ? 1.685 28.672 10.156 1 92.94 344 HIS A N 1
ATOM 2777 C CA . HIS A 1 344 ? 0.488 28.844 9.336 1 92.94 344 HIS A CA 1
ATOM 2778 C C . HIS A 1 344 ? 0.791 28.609 7.859 1 92.94 344 HIS A C 1
ATOM 2780 O O . HIS A 1 344 ? -0.015 28.953 6.996 1 92.94 344 HIS A O 1
ATOM 2786 N N . TYR A 1 345 ? 1.941 28.062 7.52 1 91.5 345 TYR A N 1
ATOM 2787 C CA . TYR A 1 345 ? 2.416 27.859 6.156 1 91.5 345 TYR A CA 1
ATOM 2788 C C . TYR A 1 345 ? 1.488 26.922 5.395 1 91.5 345 TYR A C 1
ATOM 2790 O O . TYR A 1 345 ? 1.22 27.125 4.207 1 91.5 345 TYR A O 1
ATOM 2798 N N . THR A 1 346 ? 0.937 25.891 6.031 1 88.44 346 THR A N 1
ATOM 2799 C CA . THR A 1 346 ? 0.209 24.828 5.359 1 88.44 346 THR A CA 1
ATOM 2800 C C . THR A 1 346 ? -1.297 25 5.535 1 88.44 346 THR A C 1
ATOM 2802 O O . THR A 1 346 ? -2.08 24.156 5.117 1 88.44 346 THR A O 1
ATOM 2805 N N . SER A 1 347 ? -1.725 26.047 6.145 1 90.12 347 SER A N 1
ATOM 2806 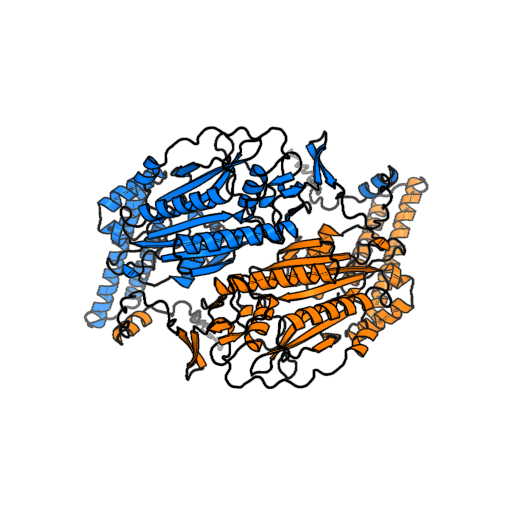C CA . SER A 1 347 ? -3.133 26.203 6.496 1 90.12 347 SER A CA 1
ATOM 2807 C C . SER A 1 347 ? -3.775 27.328 5.688 1 90.12 347 SER A C 1
ATOM 2809 O O . SER A 1 347 ? -4.57 28.109 6.215 1 90.12 347 SER A O 1
ATOM 2811 N N . SER A 1 348 ? -3.428 27.422 4.445 1 80.69 348 SER A N 1
ATOM 2812 C CA . SER A 1 348 ? -3.895 28.531 3.619 1 80.69 348 SER A CA 1
ATOM 2813 C C . SER A 1 348 ? -5.418 28.609 3.598 1 80.69 348 SER A C 1
ATOM 2815 O O . SER A 1 348 ? -5.992 29.688 3.451 1 80.69 348 SER A O 1
ATOM 2817 N N . GLU A 1 349 ? -6.105 27.547 3.814 1 83.56 349 GLU A N 1
ATOM 2818 C CA . GLU A 1 349 ? -7.562 27.578 3.684 1 83.56 349 GLU A CA 1
ATOM 2819 C C . GLU A 1 349 ? -8.234 27.109 4.969 1 83.56 349 GLU A C 1
ATOM 2821 O O . GLU A 1 349 ? -9.336 26.547 4.93 1 83.56 349 GLU A O 1
ATOM 2826 N N . ILE A 1 350 ? -7.52 27.203 6.027 1 90.44 350 ILE A N 1
ATOM 2827 C CA . ILE A 1 350 ? -8.062 26.828 7.332 1 90.44 350 ILE A CA 1
ATOM 2828 C C . ILE A 1 350 ? -7.906 28 8.305 1 90.44 350 ILE A C 1
ATOM 2830 O O . ILE A 1 350 ? -6.805 28.531 8.469 1 90.44 350 ILE A O 1
ATOM 2834 N N . ARG A 1 351 ? -8.992 28.391 8.953 1 92.25 351 ARG A N 1
ATOM 2835 C CA . ARG A 1 351 ? -8.953 29.609 9.75 1 92.25 351 ARG A CA 1
ATOM 2836 C C . ARG A 1 351 ? -9.328 29.328 11.203 1 92.25 351 ARG A C 1
ATOM 2838 O O . ARG A 1 351 ? -10.078 28.391 11.484 1 92.25 351 ARG A O 1
ATOM 2845 N N . HIS A 1 352 ? -8.742 30.172 11.984 1 91.06 352 HIS A N 1
ATOM 2846 C CA . HIS A 1 352 ? -9.148 30.25 13.383 1 91.06 352 HIS A CA 1
ATOM 2847 C C . HIS A 1 352 ? -10.328 31.203 13.555 1 91.06 352 HIS A C 1
ATOM 2849 O O . HIS A 1 352 ? -10.203 32.406 13.312 1 91.06 352 HIS A O 1
ATOM 2855 N N . GLY A 1 353 ? -11.359 30.703 14.031 1 89 353 GLY A N 1
ATOM 2856 C CA . GLY A 1 353 ? -12.609 31.438 14.062 1 89 353 GLY A CA 1
ATOM 2857 C C . GLY A 1 353 ? -12.555 32.688 14.953 1 89 353 GLY A C 1
ATOM 2858 O O . GLY A 1 353 ? -13.086 33.719 14.594 1 89 353 GLY A O 1
ATOM 2859 N N . SER A 1 354 ? -11.93 32.625 16.062 1 88.19 354 SER A N 1
ATOM 2860 C CA . SER A 1 354 ? -11.922 33.719 17.031 1 88.19 354 SER A CA 1
ATOM 2861 C C . SER A 1 354 ? -11.023 34.844 16.562 1 88.19 354 SER A C 1
ATOM 2863 O O . SER A 1 354 ? -11.266 36.031 16.891 1 88.19 354 SER A O 1
ATOM 2865 N N . THR A 1 355 ? -10.008 34.594 15.797 1 85.69 355 THR A N 1
ATOM 2866 C CA . THR A 1 355 ? -9.031 35.625 15.43 1 85.69 355 THR A CA 1
ATOM 2867 C C . THR A 1 355 ? -9.109 35.938 13.945 1 85.69 355 THR A C 1
ATOM 2869 O O . THR A 1 355 ? -8.617 36.969 13.5 1 85.69 355 THR A O 1
ATOM 2872 N N . GLY A 1 356 ? -9.656 35.031 13.281 1 87.75 356 GLY A N 1
ATOM 2873 C CA . GLY A 1 356 ? -9.68 35.188 11.836 1 87.75 356 GLY A CA 1
ATOM 2874 C C . GLY A 1 356 ? -8.359 34.844 11.172 1 87.75 356 GLY A C 1
ATOM 2875 O O . GLY A 1 356 ? -8.266 34.781 9.945 1 87.75 356 GLY A O 1
ATOM 2876 N N . GLN A 1 357 ? -7.379 34.562 11.93 1 90.56 357 GLN A N 1
ATOM 2877 C CA . GLN A 1 357 ? -6.059 34.188 11.422 1 90.56 357 GLN A CA 1
ATOM 2878 C C . GLN A 1 357 ? -6.023 32.719 10.969 1 90.56 357 GLN A C 1
ATOM 2880 O O . GLN A 1 357 ? -6.93 31.953 11.281 1 90.56 357 GLN A O 1
ATOM 2885 N N . ARG A 1 358 ? -5.004 32.469 10.25 1 93.31 358 ARG A N 1
ATOM 2886 C CA . ARG A 1 358 ? -4.789 31.062 9.875 1 93.31 358 ARG A CA 1
ATOM 2887 C C . ARG A 1 358 ? -4.355 30.234 11.07 1 93.31 358 ARG A C 1
ATOM 2889 O O . ARG A 1 358 ? -3.586 30.703 11.914 1 93.31 358 ARG A O 1
ATOM 2896 N N . VAL A 1 359 ? -4.832 29.047 11.109 1 95.81 359 VAL A N 1
ATOM 2897 C CA . VAL A 1 359 ? -4.465 28.125 12.172 1 95.81 359 VAL A CA 1
ATOM 2898 C C . VAL A 1 359 ? -3.035 27.625 11.961 1 95.81 359 VAL A C 1
ATOM 2900 O O . VAL A 1 359 ? -2.482 27.766 10.867 1 95.81 359 VAL A O 1
ATOM 2903 N N . HIS A 1 360 ? -2.416 27.219 13.062 1 96.81 360 HIS A N 1
ATOM 2904 C CA . HIS A 1 360 ? -1.139 26.531 12.945 1 96.81 360 HIS A CA 1
ATOM 2905 C C . HIS A 1 360 ? -1.341 25.031 12.797 1 96.81 360 HIS A C 1
ATOM 2907 O O . HIS A 1 360 ? -2.309 24.469 13.328 1 96.81 360 HIS A O 1
ATOM 2913 N N . VAL A 1 361 ? -0.45 24.391 12.055 1 96.69 361 VAL A N 1
ATOM 2914 C CA . VAL A 1 361 ? -0.515 22.953 11.82 1 96.69 361 VAL A CA 1
ATOM 2915 C C . VAL A 1 361 ? 0.78 22.281 12.281 1 96.69 361 VAL A C 1
ATOM 2917 O O . VAL A 1 361 ? 1.871 22.812 12.047 1 96.69 361 VAL A O 1
ATOM 2920 N N . LEU A 1 362 ? 0.646 21.25 13.039 1 97.94 362 LEU A N 1
ATOM 2921 C CA . LEU A 1 362 ? 1.769 20.391 13.398 1 97.94 362 LEU A CA 1
ATOM 2922 C C . LEU A 1 362 ? 1.685 19.047 12.672 1 97.94 362 LEU A C 1
ATOM 2924 O O . LEU A 1 362 ? 0.595 18.5 12.5 1 97.94 362 LEU A O 1
ATOM 2928 N N . VAL A 1 363 ? 2.787 18.578 12.195 1 96.94 363 VAL A N 1
ATOM 2929 C CA . VAL A 1 363 ? 2.891 17.281 11.547 1 96.94 363 VAL A CA 1
ATOM 2930 C C . VAL A 1 363 ? 3.926 16.422 12.273 1 96.94 363 VAL A C 1
ATOM 2932 O O . VAL A 1 363 ? 5.07 16.844 12.461 1 96.94 363 VAL A O 1
ATOM 2935 N N . ALA A 1 364 ? 3.488 15.305 12.641 1 97.25 364 ALA A N 1
ATOM 2936 C CA . ALA A 1 364 ? 4.395 14.422 13.367 1 97.25 364 ALA A CA 1
ATOM 2937 C C . ALA A 1 364 ? 4.512 13.062 12.68 1 97.25 364 ALA A C 1
ATOM 2939 O O . ALA A 1 364 ? 3.521 12.539 12.164 1 97.25 364 ALA A O 1
ATOM 2940 N N . HIS A 1 365 ? 5.68 12.617 12.539 1 95.56 365 HIS A N 1
ATOM 2941 C CA . HIS A 1 365 ? 5.973 11.211 12.266 1 95.56 365 HIS A CA 1
ATOM 2942 C C . HIS A 1 365 ? 6.246 10.445 13.555 1 95.56 365 HIS A C 1
ATOM 2944 O O . HIS A 1 365 ? 7.332 10.562 14.125 1 95.56 365 HIS A O 1
ATOM 2950 N N . ILE A 1 366 ? 5.289 9.703 13.891 1 96.56 366 ILE A N 1
ATOM 2951 C CA . ILE A 1 366 ? 5.32 9.078 15.211 1 96.56 366 ILE A CA 1
ATOM 2952 C C . ILE A 1 366 ? 6.16 7.805 15.156 1 96.56 366 ILE A C 1
ATOM 2954 O O . ILE A 1 366 ? 6.906 7.5 16.094 1 96.56 366 ILE A O 1
ATOM 2958 N N . SER A 1 367 ? 5.961 7.086 14.039 1 95 367 SER A N 1
ATOM 2959 C CA . SER A 1 367 ? 6.695 5.828 13.969 1 95 367 SER A CA 1
ATOM 2960 C C . SER A 1 367 ? 6.688 5.262 12.555 1 95 367 SER A C 1
ATOM 2962 O O . SER A 1 367 ? 5.637 5.188 11.914 1 95 367 SER A O 1
ATOM 2964 N N . SER A 1 368 ? 7.871 5.023 12.102 1 91.88 368 SER A N 1
ATOM 2965 C CA . SER A 1 368 ? 7.996 4.02 11.047 1 91.88 368 SER A CA 1
ATOM 2966 C C . SER A 1 368 ? 8.016 2.609 11.625 1 91.88 368 SER A C 1
ATOM 2968 O O . SER A 1 368 ? 8.969 2.221 12.297 1 91.88 368 SER A O 1
ATOM 2970 N N . ILE A 1 369 ? 7.055 1.828 11.305 1 93.38 369 ILE A N 1
ATOM 2971 C CA . ILE A 1 369 ? 6.906 0.524 11.938 1 93.38 369 ILE A CA 1
ATOM 2972 C C . ILE A 1 369 ? 8.156 -0.317 11.695 1 93.38 369 ILE A C 1
ATOM 2974 O O . ILE A 1 369 ? 8.719 -0.892 12.633 1 93.38 369 ILE A O 1
ATOM 2978 N N . PRO A 1 370 ? 8.727 -0.353 10.5 1 89.62 370 PRO A N 1
ATOM 2979 C CA . PRO A 1 370 ? 9.93 -1.16 10.297 1 89.62 370 PRO A CA 1
ATOM 2980 C C . PRO A 1 370 ? 11.133 -0.635 11.078 1 89.62 370 PRO A C 1
ATOM 2982 O O . PRO A 1 370 ? 11.898 -1.421 11.633 1 89.62 370 PRO A O 1
ATOM 2985 N N . ALA A 1 371 ? 11.328 0.665 11.133 1 86.81 371 ALA A N 1
ATOM 2986 C CA . ALA A 1 371 ? 12.453 1.233 11.875 1 86.81 371 ALA A CA 1
ATOM 2987 C C . ALA A 1 371 ? 12.289 0.991 13.375 1 86.81 371 ALA A C 1
ATOM 2989 O O . ALA A 1 371 ? 13.266 0.724 14.078 1 86.81 371 ALA A O 1
ATOM 2990 N N . THR A 1 372 ? 11.094 1.139 13.82 1 92 372 THR A N 1
ATOM 2991 C CA . THR A 1 372 ? 10.82 0.894 15.234 1 92 372 THR A CA 1
ATOM 2992 C C . THR A 1 372 ? 11.062 -0.573 15.586 1 92 372 THR A C 1
ATOM 2994 O O . THR A 1 372 ? 11.57 -0.884 16.656 1 92 372 THR A O 1
ATOM 2997 N N . LEU A 1 373 ? 10.68 -1.47 14.68 1 91.31 373 LEU A N 1
ATOM 2998 C CA . LEU A 1 373 ? 10.953 -2.887 14.891 1 91.31 373 LEU A CA 1
ATOM 2999 C C . LEU A 1 373 ? 12.453 -3.141 14.992 1 91.31 373 LEU A C 1
ATOM 3001 O O . LEU A 1 373 ? 12.906 -3.877 15.875 1 91.31 373 LEU A O 1
ATOM 3005 N N . GLU A 1 374 ? 13.164 -2.527 14.07 1 85.69 374 GLU A N 1
ATOM 3006 C CA . GLU A 1 374 ? 14.617 -2.643 14.125 1 85.69 374 GLU A CA 1
ATOM 3007 C C . GLU A 1 374 ? 15.156 -2.199 15.484 1 85.69 374 GLU A C 1
ATOM 3009 O O . GLU A 1 374 ? 16 -2.869 16.062 1 85.69 374 GLU A O 1
ATOM 3014 N N . TRP A 1 375 ? 14.688 -1.087 15.898 1 88.25 375 TRP A N 1
ATOM 3015 C CA . TRP A 1 375 ? 15.117 -0.517 17.172 1 88.25 375 TRP A CA 1
ATOM 3016 C C . TRP A 1 375 ? 14.766 -1.447 18.328 1 88.25 375 TRP A C 1
ATOM 3018 O O . TRP A 1 375 ? 15.609 -1.72 19.188 1 88.25 375 TRP A O 1
ATOM 3028 N N . ILE A 1 376 ? 13.578 -2.012 18.391 1 91.25 376 ILE A N 1
ATOM 3029 C CA . ILE A 1 376 ? 13.102 -2.885 19.453 1 91.25 376 ILE A CA 1
ATOM 3030 C C . ILE A 1 376 ? 13.914 -4.176 19.469 1 91.25 376 ILE A C 1
ATOM 3032 O O . ILE A 1 376 ? 14.344 -4.633 20.531 1 91.25 376 ILE A O 1
ATOM 3036 N N . PHE A 1 377 ? 14.148 -4.758 18.328 1 89.75 377 PHE A N 1
ATOM 3037 C CA . PHE A 1 377 ? 14.812 -6.051 18.25 1 89.75 377 PHE A CA 1
ATOM 3038 C C . PHE A 1 377 ? 16.312 -5.91 18.531 1 89.75 377 PHE A C 1
ATOM 3040 O O . PHE A 1 377 ? 16.922 -6.82 19.078 1 89.75 377 PHE A O 1
ATOM 3047 N N . GLN A 1 378 ? 16.859 -4.777 18.203 1 86.25 378 GLN A N 1
ATOM 3048 C CA . GLN A 1 378 ? 18.25 -4.531 18.531 1 86.25 378 GLN A CA 1
ATOM 3049 C C . GLN A 1 378 ? 18.438 -4.395 20.047 1 86.25 378 GLN A C 1
ATOM 3051 O O . GLN A 1 378 ? 19.391 -4.938 20.609 1 86.25 378 GLN A O 1
ATOM 3056 N N . HIS A 1 379 ? 17.594 -3.734 20.656 1 87 379 HIS A N 1
ATOM 3057 C CA . HIS A 1 379 ? 17.719 -3.484 22.078 1 87 379 HIS A CA 1
ATOM 3058 C C . HIS A 1 379 ? 17.297 -4.703 22.891 1 87 379 HIS A C 1
ATOM 3060 O O . HIS A 1 379 ? 17.734 -4.875 24.031 1 87 379 HIS A O 1
ATOM 3066 N N . GLY A 1 380 ? 16.469 -5.52 22.312 1 89.19 380 GLY A N 1
ATOM 3067 C CA . GLY A 1 380 ? 16.016 -6.723 22.984 1 89.19 380 GLY A CA 1
ATOM 3068 C C . GLY A 1 380 ? 16.891 -7.93 22.703 1 89.19 380 GLY A C 1
ATOM 3069 O O . GLY A 1 380 ? 16.688 -9 23.281 1 89.19 380 GLY A O 1
ATOM 3070 N N . ALA A 1 381 ? 17.891 -7.73 21.922 1 88.81 381 ALA A N 1
ATOM 3071 C CA . ALA A 1 381 ? 18.688 -8.852 21.453 1 88.81 381 ALA A CA 1
ATOM 3072 C C . ALA A 1 381 ? 19.609 -9.367 22.547 1 88.81 381 ALA A C 1
ATOM 3074 O O . ALA A 1 381 ? 20.172 -8.586 23.312 1 88.81 381 ALA A O 1
ATOM 3075 N N . THR A 1 382 ? 19.688 -10.656 22.625 1 89.25 382 THR A N 1
ATOM 3076 C CA . THR A 1 382 ? 20.688 -11.367 23.422 1 89.25 382 THR A CA 1
ATOM 3077 C C . THR A 1 382 ? 21.531 -12.281 22.531 1 89.25 382 THR A C 1
ATOM 3079 O O . THR A 1 382 ? 21.469 -12.188 21.312 1 89.25 382 THR A O 1
ATOM 3082 N N . ALA A 1 383 ? 22.281 -13.148 23.172 1 87.75 383 ALA A N 1
ATOM 3083 C CA . ALA A 1 383 ? 23.172 -14.023 22.406 1 87.75 383 ALA A CA 1
ATOM 3084 C C . ALA A 1 383 ? 22.375 -15.109 21.688 1 87.75 383 ALA A C 1
ATOM 3086 O O . ALA A 1 383 ? 22.781 -15.578 20.625 1 87.75 383 ALA A O 1
ATOM 3087 N N . SER A 1 384 ? 21.203 -15.422 22.25 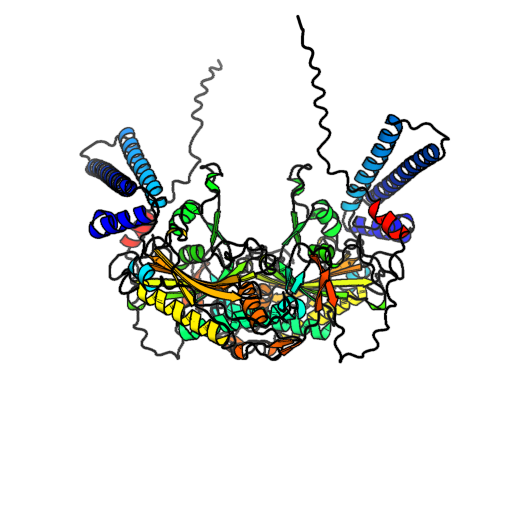1 90 384 SER A N 1
ATOM 3088 C CA . SER A 1 384 ? 20.531 -16.594 21.703 1 90 384 SER A CA 1
ATOM 3089 C C . SER A 1 384 ? 19.094 -16.281 21.312 1 90 384 SER A C 1
ATOM 3091 O O . SER A 1 384 ? 18.438 -17.047 20.609 1 90 384 SER A O 1
ATOM 3093 N N . GLU A 1 385 ? 18.625 -15.195 21.828 1 93.12 385 GLU A N 1
ATOM 3094 C CA . GLU A 1 385 ? 17.219 -14.883 21.625 1 93.12 385 GLU A CA 1
ATOM 3095 C C . GLU A 1 385 ? 16.969 -13.375 21.719 1 93.12 385 GLU A C 1
ATOM 3097 O O . GLU A 1 385 ? 17.891 -12.602 22 1 93.12 385 GLU A O 1
ATOM 3102 N N . VAL A 1 386 ? 15.766 -12.984 21.375 1 92.69 386 VAL A N 1
ATOM 3103 C CA . VAL A 1 386 ? 15.352 -11.586 21.484 1 92.69 386 VAL A CA 1
ATOM 3104 C C . VAL A 1 386 ? 14.219 -11.469 22.516 1 92.69 386 VAL A C 1
ATOM 3106 O O . VAL A 1 386 ? 13.242 -12.219 22.453 1 92.69 386 VAL A O 1
ATOM 3109 N N . ASN A 1 387 ? 14.43 -10.555 23.438 1 93 387 ASN A N 1
ATOM 3110 C CA . ASN A 1 387 ? 13.383 -10.234 24.391 1 93 387 ASN A CA 1
ATOM 3111 C C . ASN A 1 387 ? 12.367 -9.258 23.797 1 93 387 ASN A C 1
ATOM 3113 O O . ASN A 1 387 ? 12.742 -8.219 23.25 1 93 387 ASN A O 1
ATOM 3117 N N . ILE A 1 388 ? 11.094 -9.609 23.906 1 93.62 388 ILE A N 1
ATOM 3118 C CA . ILE A 1 388 ? 10.023 -8.773 23.375 1 93.62 388 ILE A CA 1
ATOM 3119 C C . ILE A 1 388 ? 9.422 -7.926 24.484 1 93.62 388 ILE A C 1
ATOM 3121 O O . ILE A 1 388 ? 9.125 -8.438 25.578 1 93.62 388 ILE A O 1
ATOM 3125 N N . PRO A 1 389 ? 9.211 -6.613 24.234 1 93.5 389 PRO A N 1
ATOM 3126 C CA . PRO A 1 389 ? 8.562 -5.77 25.25 1 93.5 389 PRO A CA 1
ATOM 3127 C C . PRO A 1 389 ? 7.223 -6.328 25.719 1 93.5 389 PRO A C 1
ATOM 3129 O O . PRO A 1 389 ? 6.457 -6.863 24.906 1 93.5 389 PRO A O 1
ATOM 3132 N N . LYS A 1 390 ? 6.887 -6.152 26.969 1 92.12 390 LYS A N 1
ATOM 3133 C CA . LYS A 1 390 ? 5.684 -6.707 27.578 1 92.12 390 LYS A CA 1
ATOM 3134 C C . LYS A 1 390 ? 4.426 -6.223 26.875 1 92.12 390 LYS A C 1
ATOM 3136 O O . LYS A 1 390 ? 3.482 -6.988 26.672 1 92.12 390 LYS A O 1
ATOM 3141 N N . VAL A 1 391 ? 4.422 -5.012 26.453 1 92.44 391 VAL A N 1
ATOM 3142 C CA . VAL A 1 391 ? 3.236 -4.383 25.891 1 92.44 391 VAL A CA 1
ATOM 3143 C C . VAL A 1 391 ? 2.941 -4.992 24.516 1 92.44 391 VAL A C 1
ATOM 3145 O O . VAL A 1 391 ? 1.838 -4.844 23.984 1 92.44 391 VAL A O 1
ATOM 3148 N N . LEU A 1 392 ? 3.898 -5.676 23.891 1 93.25 392 LEU A N 1
ATOM 3149 C CA . LEU A 1 392 ? 3.707 -6.242 22.562 1 93.25 392 LEU A CA 1
ATOM 3150 C C . LEU A 1 392 ? 3.41 -7.738 22.641 1 93.25 392 LEU A C 1
ATOM 3152 O O . LEU A 1 392 ? 3.08 -8.367 21.625 1 93.25 392 LEU A O 1
ATOM 3156 N N . GLN A 1 393 ? 3.58 -8.281 23.781 1 92.31 393 GLN A N 1
ATOM 3157 C CA . GLN A 1 393 ? 3.385 -9.719 23.953 1 92.31 393 GLN A CA 1
ATOM 3158 C C . GLN A 1 393 ? 1.911 -10.094 23.828 1 92.31 393 GLN A C 1
ATOM 3160 O O . GLN A 1 393 ? 1.037 -9.352 24.297 1 92.31 393 GLN A O 1
ATOM 3165 N N . SER A 1 394 ? 1.646 -11.117 23.094 1 84.56 394 SER A N 1
ATOM 3166 C CA . SER A 1 394 ? 0.304 -11.656 22.891 1 84.56 394 SER A CA 1
ATOM 3167 C C . SER A 1 394 ? 0.325 -13.172 22.797 1 84.56 394 SER A C 1
ATOM 3169 O O . SER A 1 394 ? 1.347 -13.805 23.078 1 84.56 394 SER A O 1
ATOM 3171 N N . THR A 1 395 ? -0.859 -13.758 22.422 1 78.19 395 THR A N 1
ATOM 3172 C CA . THR A 1 395 ? -0.957 -15.203 22.281 1 78.19 395 THR A CA 1
ATOM 3173 C C . THR A 1 395 ? -0.063 -15.695 21.156 1 78.19 395 THR A C 1
ATOM 3175 O O . THR A 1 395 ? 0.453 -16.812 21.203 1 78.19 395 THR A O 1
ATOM 3178 N N . THR A 1 396 ? 0.218 -14.789 20.234 1 78.94 396 THR A N 1
ATOM 3179 C CA . THR A 1 396 ? 0.988 -15.203 19.078 1 78.94 396 THR A CA 1
ATOM 3180 C C . THR A 1 396 ? 2.424 -14.695 19.172 1 78.94 396 THR A C 1
ATOM 3182 O O . THR A 1 396 ? 3.293 -15.133 18.406 1 78.94 396 THR A O 1
ATOM 3185 N N . ILE A 1 397 ? 2.664 -13.805 20.094 1 90.5 397 ILE A N 1
ATOM 3186 C CA . ILE A 1 397 ? 3.996 -13.227 20.25 1 90.5 397 ILE A CA 1
ATOM 3187 C C . ILE A 1 397 ? 4.527 -13.523 21.656 1 90.5 397 ILE A C 1
ATOM 3189 O O . ILE A 1 397 ? 4.16 -12.844 22.609 1 90.5 397 ILE A O 1
ATOM 3193 N N . PRO A 1 398 ? 5.461 -14.391 21.766 1 92.06 398 PRO A N 1
ATOM 3194 C CA . PRO A 1 398 ? 6 -14.742 23.078 1 92.06 398 PRO A CA 1
ATOM 3195 C C . PRO A 1 398 ? 6.953 -13.68 23.625 1 92.06 398 PRO A C 1
ATOM 3197 O O . PRO A 1 398 ? 7.363 -12.773 22.891 1 92.06 398 PRO A O 1
ATOM 3200 N N . GLY A 1 399 ? 7.219 -13.883 24.891 1 92.88 399 GLY A N 1
ATOM 3201 C CA . GLY A 1 399 ? 8.094 -12.93 25.562 1 92.88 399 GLY A CA 1
ATOM 3202 C C . GLY A 1 399 ? 9.523 -12.992 25.047 1 92.88 399 GLY A C 1
ATOM 3203 O O . GLY A 1 399 ? 10.273 -12.016 25.172 1 92.88 399 GLY A O 1
ATOM 3204 N N . THR A 1 400 ? 9.875 -14.172 24.625 1 94.75 400 THR A N 1
ATOM 3205 C CA . THR A 1 400 ? 11.188 -14.352 24.016 1 94.75 400 THR A CA 1
ATOM 3206 C C . THR A 1 400 ? 11.07 -15.133 22.703 1 94.75 400 THR A C 1
ATOM 3208 O O . THR A 1 400 ? 10.234 -16.031 22.594 1 94.75 400 THR A O 1
ATOM 3211 N N . ILE A 1 401 ? 11.891 -14.719 21.75 1 94.5 401 ILE A N 1
ATOM 3212 C CA . ILE A 1 401 ? 11.914 -15.406 20.469 1 94.5 401 ILE A CA 1
ATOM 3213 C C . ILE A 1 401 ? 13.336 -15.883 20.172 1 94.5 401 ILE A C 1
ATOM 3215 O O . ILE A 1 401 ? 14.25 -15.078 20.016 1 94.5 401 ILE A O 1
ATOM 3219 N N . PRO A 1 402 ? 13.531 -17.156 20.062 1 94.12 402 PRO A N 1
ATOM 3220 C CA . PRO A 1 402 ? 14.867 -17.672 19.797 1 94.12 402 PRO A CA 1
ATOM 3221 C C . PRO A 1 402 ? 15.32 -17.406 18.359 1 94.12 402 PRO A C 1
ATOM 3223 O O . PRO A 1 402 ? 14.492 -17.297 17.453 1 94.12 402 PRO A O 1
ATOM 3226 N N . TYR A 1 403 ? 16.609 -17.281 18.234 1 93.19 403 TYR A N 1
ATOM 3227 C CA . TYR A 1 403 ? 17.156 -17.172 16.891 1 93.19 403 TYR A CA 1
ATOM 3228 C C . TYR A 1 403 ? 16.984 -18.484 16.125 1 93.19 403 TYR A C 1
ATOM 3230 O O . TYR A 1 403 ? 17.156 -19.562 16.672 1 93.19 403 TYR A O 1
ATOM 3238 N N . ARG A 1 404 ? 16.578 -18.328 14.906 1 91 404 ARG A N 1
ATOM 3239 C CA . ARG A 1 404 ? 16.406 -19.5 14.039 1 91 404 ARG A CA 1
ATOM 3240 C C . ARG A 1 404 ? 17.328 -19.422 12.828 1 91 404 ARG A C 1
ATOM 3242 O O . ARG A 1 404 ? 17.344 -20.344 12 1 91 404 ARG A O 1
ATOM 3249 N N . ARG A 1 405 ? 17.984 -18.312 12.711 1 88.25 405 ARG A N 1
ATOM 3250 C CA . ARG A 1 405 ? 18.953 -18.109 11.641 1 88.25 405 ARG A CA 1
ATOM 3251 C C . ARG A 1 405 ? 20.25 -17.547 12.188 1 88.25 405 ARG A C 1
ATOM 3253 O O . ARG A 1 405 ? 20.25 -16.703 13.094 1 88.25 405 ARG A O 1
ATOM 3260 N N . LYS A 1 406 ? 21.297 -18.172 11.695 1 82.5 406 LYS A N 1
ATOM 3261 C CA . LYS A 1 406 ? 22.625 -17.641 12.016 1 82.5 406 LYS A CA 1
ATOM 3262 C C . LYS A 1 406 ? 23.25 -16.969 10.805 1 82.5 406 LYS A C 1
ATOM 3264 O O . LYS A 1 406 ? 23.266 -17.547 9.711 1 82.5 406 LYS A O 1
ATOM 3269 N N . VAL A 1 407 ? 23.562 -15.719 11.047 1 79.75 407 VAL A N 1
ATOM 3270 C CA . VAL A 1 407 ? 24.172 -14.984 9.945 1 79.75 407 VAL A CA 1
ATOM 3271 C C . VAL A 1 407 ? 25.656 -14.773 10.234 1 79.75 407 VAL A C 1
ATOM 3273 O O . VAL A 1 407 ? 26.031 -14.234 11.281 1 79.75 407 VAL A O 1
ATOM 3276 N N . THR A 1 408 ? 26.375 -15.352 9.406 1 76.44 408 THR A N 1
ATOM 3277 C CA . THR A 1 408 ? 27.812 -15.172 9.516 1 76.44 408 THR A CA 1
ATOM 3278 C C . THR A 1 408 ? 28.375 -14.508 8.266 1 76.44 408 THR A C 1
ATOM 3280 O O . THR A 1 408 ? 27.719 -14.5 7.215 1 76.44 408 THR A O 1
ATOM 3283 N N . LEU A 1 409 ? 29.328 -13.727 8.391 1 70.19 409 LEU A N 1
ATOM 3284 C CA . LEU A 1 409 ? 29.984 -13.109 7.246 1 70.19 409 LEU A CA 1
ATOM 3285 C C . LEU A 1 409 ? 31.125 -13.977 6.734 1 70.19 409 LEU A C 1
ATOM 3287 O O . LEU A 1 409 ? 31.906 -14.523 7.523 1 70.19 409 LEU A O 1
ATOM 3291 N N . SER A 1 410 ? 30.984 -14.211 5.449 1 67.12 410 SER A N 1
ATOM 3292 C CA . SER A 1 410 ? 32.094 -14.898 4.836 1 67.12 410 SER A CA 1
ATOM 3293 C C . SER A 1 410 ? 33.375 -14.031 4.852 1 67.12 410 SER A C 1
ATOM 3295 O O . SER A 1 410 ? 33.312 -12.859 5.234 1 67.12 410 SER A O 1
ATOM 3297 N N . LYS A 1 411 ? 34.469 -14.742 4.391 1 67.56 411 LYS A N 1
ATOM 3298 C CA . LYS A 1 411 ? 35.75 -14.031 4.332 1 67.56 411 LYS A CA 1
ATOM 3299 C C . LYS A 1 411 ? 35.688 -12.859 3.359 1 67.56 411 LYS A C 1
ATOM 3301 O O . LYS A 1 411 ? 36.344 -11.836 3.566 1 67.56 411 LYS A O 1
ATOM 3306 N N . SER A 1 412 ? 34.844 -12.875 2.404 1 69.81 412 SER A N 1
ATOM 3307 C CA . SER A 1 412 ? 34.656 -11.836 1.397 1 69.81 412 SER A CA 1
ATOM 3308 C C . SER A 1 412 ? 33.594 -10.828 1.82 1 69.81 412 SER A C 1
ATOM 3310 O O . SER A 1 412 ? 33.312 -9.891 1.077 1 69.81 412 SER A O 1
ATOM 3312 N N . GLY A 1 413 ? 33 -10.953 2.977 1 63.03 413 GLY A N 1
ATOM 3313 C CA . GLY A 1 413 ? 32.031 -10 3.49 1 63.03 413 GLY A CA 1
ATOM 3314 C C . GLY A 1 413 ? 30.609 -10.336 3.102 1 63.03 413 GLY A C 1
ATOM 3315 O O . GLY A 1 413 ? 29.703 -9.531 3.297 1 63.03 413 GLY A O 1
ATOM 3316 N N . ARG A 1 414 ? 30.656 -11.547 2.375 1 63.31 414 ARG A N 1
ATOM 3317 C CA . ARG A 1 414 ? 29.312 -11.977 1.975 1 63.31 414 ARG A CA 1
ATOM 3318 C C . ARG A 1 414 ? 28.578 -12.648 3.133 1 63.31 414 ARG A C 1
ATOM 3320 O O . ARG A 1 414 ? 29.188 -13.406 3.895 1 63.31 414 ARG A O 1
ATOM 3327 N N . ARG A 1 415 ? 27.141 -12.375 3.232 1 69.5 415 ARG A N 1
ATOM 3328 C CA . ARG A 1 415 ? 26.312 -12.953 4.277 1 69.5 415 ARG A CA 1
ATOM 3329 C C . ARG A 1 415 ? 26.031 -14.43 4.008 1 69.5 415 ARG A C 1
ATOM 3331 O O . ARG A 1 415 ? 25.625 -14.797 2.904 1 69.5 415 ARG A O 1
ATOM 3338 N N . ILE A 1 416 ? 26.484 -15.273 4.949 1 73.25 416 ILE A N 1
ATOM 3339 C CA . ILE A 1 416 ? 26.125 -16.688 4.93 1 73.25 416 ILE A CA 1
ATOM 3340 C C . ILE A 1 416 ? 25.016 -16.953 5.945 1 73.25 416 ILE A C 1
ATOM 3342 O O . ILE A 1 416 ? 25.141 -16.609 7.121 1 73.25 416 ILE A O 1
ATOM 3346 N N . VAL A 1 417 ? 23.953 -17.422 5.453 1 77.38 417 VAL A N 1
ATOM 3347 C CA . VAL A 1 417 ? 22.797 -17.641 6.312 1 77.38 417 VAL A CA 1
ATOM 3348 C C . VAL A 1 417 ? 22.609 -19.141 6.551 1 77.38 417 VAL A C 1
ATOM 3350 O O . VAL A 1 417 ? 22.641 -19.938 5.609 1 77.38 417 VAL A O 1
ATOM 3353 N N . GLN A 1 418 ? 22.625 -19.516 7.82 1 75.75 418 GLN A N 1
ATOM 3354 C CA . GLN A 1 418 ? 22.359 -20.891 8.195 1 75.75 418 GLN A CA 1
ATOM 3355 C C . GLN A 1 418 ? 21.125 -20.984 9.078 1 75.75 418 GLN A C 1
ATOM 3357 O O . GLN A 1 418 ? 21.031 -20.328 10.117 1 75.75 418 GLN A O 1
ATOM 3362 N N . ASP A 1 419 ? 20.156 -21.75 8.57 1 76.12 419 ASP A N 1
ATOM 3363 C CA . ASP A 1 419 ? 18.953 -21.953 9.375 1 76.12 419 ASP A CA 1
ATOM 3364 C C . ASP A 1 419 ? 19.219 -22.938 10.516 1 76.12 419 ASP A C 1
ATOM 3366 O O . ASP A 1 419 ? 19.922 -23.922 10.336 1 76.12 419 ASP A O 1
ATOM 3370 N N . ILE A 1 420 ? 18.891 -22.484 11.797 1 72.81 420 ILE A N 1
ATOM 3371 C CA . ILE A 1 420 ? 19.078 -23.297 12.992 1 72.81 420 ILE A CA 1
ATOM 3372 C C . ILE A 1 420 ? 17.844 -24.172 13.219 1 72.81 420 ILE A C 1
ATOM 3374 O O . ILE A 1 420 ? 16.719 -23.672 13.156 1 72.81 420 ILE A O 1
ATOM 3378 N N . ALA A 1 421 ? 17.922 -25.531 13.133 1 55.16 421 ALA A N 1
ATOM 3379 C CA . ALA A 1 421 ? 16.828 -26.484 13.344 1 55.16 421 ALA A CA 1
ATOM 3380 C C . ALA A 1 421 ? 16.172 -26.25 14.703 1 55.16 421 ALA A C 1
ATOM 3382 O O . ALA A 1 421 ? 16.844 -25.906 15.672 1 55.16 421 ALA A O 1
ATOM 3383 N N . SER A 1 422 ? 14.859 -25.922 14.812 1 51.44 422 SER A N 1
ATOM 3384 C CA . SER A 1 422 ? 14.094 -25.812 16.047 1 51.44 422 SER A CA 1
ATOM 3385 C C . SER A 1 422 ? 14.281 -27.047 16.922 1 51.44 422 SER A C 1
ATOM 3387 O O . SER A 1 422 ? 14.336 -28.172 16.422 1 51.44 422 SER A O 1
ATOM 3389 N N . PRO A 1 423 ? 14.688 -27.109 18.219 1 37.53 423 PRO A N 1
ATOM 3390 C CA . PRO A 1 423 ? 14.703 -28.328 19.031 1 37.53 423 PRO A CA 1
ATOM 3391 C C . PRO A 1 423 ? 13.391 -29.109 18.969 1 37.53 423 PRO A C 1
ATOM 3393 O O . PRO A 1 423 ? 13.375 -30.328 19.156 1 37.53 423 PRO A O 1
ATOM 3396 N N . ALA A 1 424 ? 12.164 -28.641 19.344 1 34.78 424 ALA A N 1
ATOM 3397 C CA . ALA A 1 424 ? 11 -29.453 19.703 1 34.78 424 ALA A CA 1
ATOM 3398 C C . ALA A 1 424 ? 10.477 -30.219 18.5 1 34.78 424 ALA A C 1
ATOM 3400 O O . ALA A 1 424 ? 9.867 -31.281 18.641 1 34.78 424 ALA A O 1
ATOM 3401 N N . GLU A 1 425 ? 10 -29.562 17.375 1 32.19 425 GLU A N 1
ATOM 3402 C CA . GLU A 1 425 ? 9.094 -30.438 16.625 1 32.19 425 GLU A CA 1
ATOM 3403 C C . GLU A 1 425 ? 9.844 -31.578 15.961 1 32.19 425 GLU A C 1
ATOM 3405 O O . GLU A 1 425 ? 10.602 -31.375 15.016 1 32.19 425 GLU A O 1
ATOM 3410 N N . ASN A 1 426 ? 10.312 -32.562 16.594 1 27.61 426 ASN A N 1
ATOM 3411 C CA . ASN A 1 426 ? 10.539 -33.969 16.234 1 27.61 426 ASN A CA 1
ATOM 3412 C C . ASN A 1 426 ? 9.492 -34.469 15.258 1 27.61 426 ASN A C 1
ATOM 3414 O O . ASN A 1 426 ? 8.82 -35.469 15.523 1 27.61 426 ASN A O 1
ATOM 3418 N N . VAL A 1 427 ? 8.477 -33.938 14.742 1 27.67 427 VAL A N 1
ATOM 3419 C CA . VAL A 1 427 ? 7.922 -34.812 13.695 1 27.67 427 VAL A CA 1
ATOM 3420 C C . VAL A 1 427 ? 9.008 -35.156 12.68 1 27.67 427 VAL A C 1
ATOM 3422 O O . VAL A 1 427 ? 9.992 -34.406 12.539 1 27.67 427 VAL A O 1
ATOM 3425 N N . GLY A 1 428 ? 8.969 -36.406 12.109 1 25.55 428 GLY A N 1
ATOM 3426 C CA . GLY A 1 428 ? 9.766 -37.156 11.133 1 25.55 428 GLY A CA 1
ATOM 3427 C C . GLY A 1 428 ? 10.211 -36.281 9.969 1 25.55 428 GLY A C 1
ATOM 3428 O O . GLY A 1 428 ? 9.477 -36.094 9 1 25.55 428 GLY A O 1
ATOM 3429 N N . HIS A 1 429 ? 10.648 -35.188 10.25 1 25.77 429 HIS A N 1
ATOM 3430 C CA . HIS A 1 429 ? 11.148 -34.625 9.008 1 25.77 429 HIS A CA 1
ATOM 3431 C C . HIS A 1 429 ? 12.211 -35.5 8.375 1 25.77 429 HIS A C 1
ATOM 3433 O O . HIS A 1 429 ? 13.188 -35.875 9.031 1 25.77 429 HIS A O 1
ATOM 3439 N N . VAL A 1 430 ? 11.82 -36.469 7.512 1 25.73 430 VAL A N 1
ATOM 3440 C CA . VAL A 1 430 ? 12.828 -37.125 6.691 1 25.73 430 VAL A CA 1
ATOM 3441 C C . VAL A 1 430 ? 13.93 -36.125 6.328 1 25.73 430 VAL A C 1
ATOM 3443 O O . VAL A 1 430 ? 13.656 -35.031 5.867 1 25.73 430 VAL A O 1
ATOM 3446 N N . ALA A 1 431 ? 14.977 -36.281 6.906 1 26.94 431 ALA A N 1
ATOM 3447 C CA . ALA A 1 431 ? 16.266 -35.625 6.629 1 26.94 431 ALA A CA 1
ATOM 3448 C C . ALA A 1 431 ? 16.484 -35.469 5.129 1 26.94 431 ALA A C 1
ATOM 3450 O O . ALA A 1 431 ? 16.547 -36.469 4.391 1 26.94 431 ALA A O 1
ATOM 3451 N N . GLN A 1 432 ? 15.992 -34.438 4.574 1 24.8 432 GLN A N 1
ATOM 3452 C CA . GLN A 1 432 ? 16.453 -34.344 3.193 1 24.8 432 GLN A CA 1
ATOM 3453 C C . GLN A 1 432 ? 17.984 -34.438 3.119 1 24.8 432 GLN A C 1
ATOM 3455 O O . GLN A 1 432 ? 18.672 -33.844 3.955 1 24.8 432 GLN A O 1
ATOM 3460 N N . PRO A 1 433 ? 18.562 -35.469 2.637 1 24.97 433 PRO A N 1
ATOM 3461 C CA . PRO A 1 433 ? 20.016 -35.625 2.5 1 24.97 433 PRO A CA 1
ATOM 3462 C C . PRO A 1 433 ? 20.703 -34.312 2.117 1 24.97 433 PRO A C 1
ATOM 3464 O O . PRO A 1 433 ? 20.062 -33.406 1.536 1 24.97 433 PRO A O 1
ATOM 3467 N N . PRO A 1 434 ? 21.797 -34 2.682 1 25.7 434 PRO A N 1
ATOM 3468 C CA . PRO A 1 434 ? 22.625 -32.844 2.393 1 25.7 434 PRO A CA 1
ATOM 3469 C C . PRO A 1 434 ? 22.75 -32.562 0.897 1 25.7 434 PRO A C 1
ATOM 3471 O O . PRO A 1 434 ? 22.859 -33.469 0.094 1 25.7 434 PRO A O 1
ATOM 3474 N N . PHE A 1 435 ? 22.078 -31.625 0.456 1 26.22 435 PHE A N 1
ATOM 3475 C CA . PHE A 1 435 ? 22.25 -31.266 -0.946 1 26.22 435 PHE A CA 1
ATOM 3476 C C . PHE A 1 435 ? 23.719 -31.328 -1.352 1 26.22 435 PHE A C 1
ATOM 3478 O O . PHE A 1 435 ? 24.578 -30.734 -0.707 1 26.22 435 PHE A O 1
ATOM 3485 N N . GLY A 1 436 ? 24.141 -32.406 -1.718 1 26.55 436 GLY A N 1
ATOM 3486 C CA . GLY A 1 436 ? 25.484 -32.531 -2.229 1 26.55 436 GLY A CA 1
ATOM 3487 C C . GLY A 1 436 ? 25.953 -31.344 -3.039 1 26.55 436 GLY A C 1
ATOM 3488 O O . GLY A 1 436 ? 25.125 -30.625 -3.6 1 26.55 436 GLY A O 1
ATOM 3489 N N . MET A 1 437 ? 27.125 -30.75 -2.746 1 28.16 437 MET A N 1
ATOM 3490 C CA . MET A 1 437 ? 27.828 -29.672 -3.445 1 28.16 437 MET A CA 1
ATOM 3491 C C . MET A 1 437 ? 27.719 -29.844 -4.957 1 28.16 437 MET A C 1
ATOM 3493 O O . MET A 1 437 ? 27.938 -30.938 -5.477 1 28.16 437 MET A O 1
ATOM 3497 N N . PRO A 1 438 ? 26.922 -29.062 -5.633 1 29.78 438 PRO A N 1
ATOM 3498 C CA . PRO A 1 438 ? 27.047 -29.375 -7.055 1 29.78 438 PRO A CA 1
ATOM 3499 C C . PRO A 1 438 ? 28.5 -29.562 -7.5 1 29.78 438 PRO A C 1
ATOM 3501 O O . PRO A 1 438 ? 29.406 -29.016 -6.883 1 29.78 438 PRO A O 1
ATOM 3504 N N . THR A 1 439 ? 28.812 -30.672 -8.062 1 32.25 439 THR A N 1
ATOM 3505 C CA . THR A 1 439 ? 30.172 -30.891 -8.578 1 32.25 439 THR A CA 1
ATOM 3506 C C . THR A 1 439 ? 30.594 -29.75 -9.492 1 32.25 439 THR A C 1
ATOM 3508 O O . THR A 1 439 ? 29.766 -28.969 -9.961 1 32.25 439 THR A O 1
ATOM 3511 N N . ILE A 1 440 ? 31.906 -29.531 -9.805 1 31.23 440 ILE A N 1
ATOM 3512 C CA . ILE A 1 440 ? 32.531 -28.516 -10.648 1 31.23 440 ILE A CA 1
ATOM 3513 C C . ILE A 1 440 ? 31.797 -28.422 -11.984 1 31.23 440 ILE A C 1
ATOM 3515 O O . ILE A 1 440 ? 31.578 -27.328 -12.5 1 31.23 440 ILE A O 1
ATOM 3519 N N . ASP A 1 441 ? 31.328 -29.531 -12.391 1 29.41 441 ASP A N 1
ATOM 3520 C CA . ASP A 1 441 ? 30.672 -29.562 -13.695 1 29.41 441 ASP A CA 1
ATOM 3521 C C . ASP A 1 441 ? 29.297 -28.891 -13.633 1 29.41 441 ASP A C 1
ATOM 3523 O O . ASP A 1 441 ? 28.875 -28.234 -14.594 1 29.41 441 ASP A O 1
ATOM 3527 N N . GLU A 1 442 ? 28.641 -28.969 -12.516 1 32.38 442 GLU A N 1
ATOM 3528 C CA . GLU A 1 442 ? 27.312 -28.375 -12.398 1 32.38 442 GLU A CA 1
ATOM 3529 C C . GLU A 1 442 ? 27.406 -26.859 -12.25 1 32.38 442 GLU A C 1
ATOM 3531 O O . GLU A 1 442 ? 26.578 -26.125 -12.812 1 32.38 442 GLU A O 1
ATOM 3536 N N . ILE A 1 443 ? 28.438 -26.391 -11.633 1 33.03 443 ILE A N 1
ATOM 3537 C CA . ILE A 1 443 ? 28.766 -24.969 -11.562 1 33.03 443 ILE A CA 1
ATOM 3538 C C . ILE A 1 443 ? 29.094 -24.438 -12.961 1 33.03 443 ILE A C 1
ATOM 3540 O O . ILE A 1 443 ? 28.625 -23.375 -13.352 1 33.03 443 ILE A O 1
ATOM 3544 N N . ARG A 1 444 ? 29.875 -25.125 -13.734 1 27.67 444 ARG A N 1
ATOM 3545 C CA . ARG A 1 444 ? 30.234 -24.734 -15.094 1 27.67 444 ARG A CA 1
ATOM 3546 C C . ARG A 1 444 ? 28.984 -24.609 -15.969 1 27.67 444 ARG A C 1
ATOM 3548 O O . ARG A 1 444 ? 28.906 -23.703 -16.812 1 27.67 444 ARG A O 1
ATOM 3555 N N . ALA A 1 445 ? 28.031 -25.453 -15.812 1 29.23 445 ALA A N 1
ATOM 3556 C CA . ALA A 1 445 ? 26.844 -25.375 -16.672 1 29.23 445 ALA A CA 1
ATOM 3557 C C . ALA A 1 445 ? 26.031 -24.125 -16.344 1 29.23 445 ALA A C 1
ATOM 3559 O O . ALA A 1 445 ? 25.422 -23.516 -17.234 1 29.23 445 ALA A O 1
ATOM 3560 N N . GLU A 1 446 ? 25.969 -23.672 -15.109 1 29.11 446 GLU A N 1
ATOM 3561 C CA . GLU A 1 446 ? 25.312 -22.422 -14.742 1 29.11 446 GLU A CA 1
ATOM 3562 C C . GLU A 1 446 ? 26.031 -21.219 -15.32 1 29.11 446 GLU A C 1
ATOM 3564 O O . GLU A 1 446 ? 25.391 -20.25 -15.766 1 29.11 446 GLU A O 1
ATOM 3569 N N . ALA A 1 447 ? 27.344 -21.203 -15.258 1 26.61 447 ALA A N 1
ATOM 3570 C CA . ALA A 1 447 ? 28.172 -20.094 -15.75 1 26.61 447 ALA A CA 1
ATOM 3571 C C . ALA A 1 447 ? 27.984 -19.891 -17.25 1 26.61 447 ALA A C 1
ATOM 3573 O O . ALA A 1 447 ? 28.094 -18.781 -17.766 1 26.61 447 ALA A O 1
ATOM 3574 N N . LEU A 1 448 ? 27.969 -21.016 -17.984 1 25.75 448 LEU A N 1
ATOM 3575 C CA . LEU A 1 448 ? 27.875 -20.844 -19.422 1 25.75 448 LEU A CA 1
ATOM 3576 C C . LEU A 1 448 ? 26.562 -20.156 -19.812 1 25.75 448 LEU A C 1
ATOM 3578 O O . LEU A 1 448 ? 26.297 -19.953 -21 1 25.75 448 LEU A O 1
ATOM 3582 N N . SER A 1 449 ? 25.578 -20.188 -19 1 24.91 449 SER A N 1
ATOM 3583 C CA . SER A 1 449 ? 24.453 -19.438 -19.516 1 24.91 449 SER A CA 1
ATOM 3584 C C . SER A 1 449 ? 24.75 -17.938 -19.547 1 24.91 449 SER A C 1
ATOM 3586 O O . SER A 1 449 ? 25.125 -17.359 -18.531 1 24.91 449 SER A O 1
ATOM 3588 N N . SER A 1 450 ? 25.25 -17.422 -20.734 1 23.09 450 SER A N 1
ATOM 3589 C CA . SER A 1 450 ? 25.875 -16.172 -21.188 1 23.09 450 SER A CA 1
ATOM 3590 C C . SER A 1 450 ? 25.078 -14.961 -20.703 1 23.09 450 SER A C 1
ATOM 3592 O O . SER A 1 450 ? 23.875 -14.867 -20.938 1 23.09 450 SER A O 1
ATOM 3594 N N . PRO A 1 451 ? 25.625 -14.242 -19.797 1 25.28 451 PRO A N 1
ATOM 3595 C CA . PRO A 1 451 ? 25.188 -12.945 -19.281 1 25.28 451 PRO A CA 1
ATOM 3596 C C . PRO A 1 451 ? 25.141 -11.859 -20.359 1 25.28 451 PRO A C 1
ATOM 3598 O O . PRO A 1 451 ? 24.922 -10.688 -20.047 1 25.28 451 PRO A O 1
ATOM 3601 N N . PHE A 1 452 ? 25.891 -12.094 -21.609 1 22.86 452 PHE A N 1
ATOM 3602 C CA . PHE A 1 452 ? 26.406 -11.016 -22.438 1 22.86 452 PHE A CA 1
ATOM 3603 C C . PHE A 1 452 ? 25.25 -10.219 -23.047 1 22.86 452 PHE A C 1
ATOM 3605 O O . PHE A 1 452 ? 25.484 -9.172 -23.672 1 22.86 452 PHE A O 1
ATOM 3612 N N . GLY A 1 453 ? 24.219 -10.75 -23.516 1 22.72 453 GLY A N 1
ATOM 3613 C CA . GLY A 1 453 ? 23.609 -10.086 -24.656 1 22.72 453 GLY A CA 1
ATOM 3614 C C . GLY A 1 453 ? 23.172 -8.672 -24.359 1 22.72 453 GLY A C 1
ATOM 3615 O O . GLY A 1 453 ? 22.547 -8.016 -25.203 1 22.72 453 GLY A O 1
ATOM 3616 N N . PHE A 1 454 ? 23.156 -8.32 -23.141 1 22.38 454 PHE A N 1
ATOM 3617 C CA . PHE A 1 454 ? 22.516 -7.008 -23.062 1 22.38 454 PHE A CA 1
ATOM 3618 C C . PHE A 1 454 ? 23.531 -5.902 -23.328 1 22.38 454 PHE A C 1
ATOM 3620 O O . PHE A 1 454 ? 23.266 -4.727 -23.062 1 22.38 454 PHE A O 1
ATOM 3627 N N . LEU A 1 455 ? 24.781 -6.281 -23.984 1 19.92 455 LEU A N 1
ATOM 3628 C CA . LEU A 1 455 ? 25.781 -5.23 -24.156 1 19.92 455 LEU A CA 1
ATOM 3629 C C . LEU A 1 455 ? 25.422 -4.332 -25.344 1 19.92 455 LEU A C 1
ATOM 3631 O O . LEU A 1 455 ? 25.25 -4.816 -26.453 1 19.92 455 LEU A O 1
ATOM 3635 N N . PRO A 1 456 ? 24.719 -3.268 -25.328 1 21.98 456 PRO A N 1
ATOM 3636 C CA . PRO A 1 456 ? 24.625 -2.326 -26.453 1 21.98 456 PRO A CA 1
ATOM 3637 C C . PRO A 1 456 ? 25.984 -1.871 -26.953 1 21.98 456 PRO A C 1
ATOM 3639 O O . PRO A 1 456 ? 26.109 -1.408 -28.094 1 21.98 456 PRO A O 1
ATOM 3642 N N . PHE A 1 457 ? 27.109 -1.781 -26.219 1 19.69 457 PHE A N 1
ATOM 3643 C CA . PHE A 1 457 ? 28.094 -0.741 -26.5 1 19.69 457 PHE A CA 1
ATOM 3644 C C . PHE A 1 457 ? 28.891 -1.072 -27.766 1 19.69 457 PHE A C 1
ATOM 3646 O O . PHE A 1 457 ? 29.75 -0.299 -28.172 1 19.69 457 PHE A O 1
ATOM 3653 N N . TYR A 1 458 ? 28.984 -2.229 -28.438 1 18.91 458 TYR A N 1
ATOM 3654 C CA . TYR A 1 458 ? 30.203 -2.287 -29.234 1 18.91 458 TYR A CA 1
ATOM 3655 C C . TYR A 1 458 ? 30.047 -1.543 -30.547 1 18.91 458 TYR A C 1
ATOM 3657 O O . TYR A 1 458 ? 30.859 -1.697 -31.453 1 18.91 458 TYR A O 1
ATOM 3665 N N . SER A 1 459 ? 28.969 -0.967 -31.016 1 18.44 459 SER A N 1
ATOM 3666 C CA . SER A 1 459 ? 29.156 -0.474 -32.375 1 18.44 459 SER A CA 1
ATOM 3667 C C . SER A 1 459 ? 30.141 0.694 -32.406 1 18.44 459 SER A C 1
ATOM 3669 O O . SER A 1 459 ? 29.906 1.727 -31.766 1 18.44 459 SER A O 1
ATOM 3671 N N . LYS A 1 460 ? 31.469 0.433 -32.5 1 20.48 460 LYS A N 1
ATOM 3672 C CA . LYS A 1 460 ? 32.5 1.371 -32.906 1 20.48 460 LYS A CA 1
ATOM 3673 C C . LYS A 1 460 ? 32.156 2.006 -34.25 1 20.48 460 LYS A C 1
ATOM 3675 O O . LYS A 1 460 ? 31.531 1.364 -35.094 1 20.48 460 LYS A O 1
ATOM 3680 N N . ASP A 1 461 ? 32.188 3.455 -34.406 1 19.05 461 ASP A N 1
ATOM 3681 C CA . ASP A 1 461 ? 32.656 4.379 -35.438 1 19.05 461 ASP A CA 1
ATOM 3682 C C . ASP A 1 461 ? 33.969 3.926 -36.062 1 19.05 461 ASP A C 1
ATOM 3684 O O . ASP A 1 461 ? 35 3.941 -35.375 1 19.05 461 ASP A O 1
ATOM 3688 N N . ILE A 1 462 ? 34.188 2.865 -36.781 1 19.17 462 ILE A N 1
ATOM 3689 C CA . ILE A 1 462 ? 35.312 2.789 -37.688 1 19.17 462 ILE A CA 1
ATOM 3690 C C . ILE A 1 462 ? 35.188 3.902 -38.75 1 19.17 462 ILE A C 1
ATOM 3692 O O . ILE A 1 462 ? 34.406 3.805 -39.688 1 19.17 462 ILE A O 1
ATOM 3696 N N . GLY A 1 463 ? 34.75 5.301 -38.5 1 17.84 463 GLY A N 1
ATOM 3697 C CA . GLY A 1 463 ? 35.25 6.379 -39.344 1 17.84 463 GLY A CA 1
ATOM 3698 C C . GLY A 1 463 ? 36.75 6.312 -39.562 1 17.84 463 GLY A C 1
ATOM 3699 O O . GLY A 1 463 ? 37.531 6.219 -38.625 1 17.84 463 GLY A O 1
ATOM 3700 N N . SER A 1 464 ? 37.312 5.609 -40.656 1 18.34 464 SER A N 1
ATOM 3701 C CA . SER A 1 464 ? 38.469 5.926 -41.5 1 18.34 464 SER A CA 1
ATOM 3702 C C . SER A 1 464 ? 38.375 7.34 -42.062 1 18.34 464 SER A C 1
ATOM 3704 O O . SER A 1 464 ? 37.5 7.629 -42.906 1 18.34 464 SER A O 1
ATOM 3706 N N . ASN A 1 465 ? 37.906 8.547 -41.5 1 17.8 465 ASN A N 1
ATOM 3707 C CA . ASN A 1 465 ? 38.344 9.812 -42.094 1 17.8 465 ASN A CA 1
ATOM 3708 C C . ASN A 1 465 ? 39.844 9.82 -42.344 1 17.8 465 ASN A C 1
ATOM 3710 O O . ASN A 1 465 ? 40.656 9.711 -41.406 1 17.8 465 ASN A O 1
ATOM 3714 N N . ASN A 1 466 ? 40.312 9.227 -43.562 1 18.5 466 ASN A N 1
ATOM 3715 C CA . ASN A 1 466 ? 41.375 9.625 -44.469 1 18.5 466 ASN A CA 1
ATOM 3716 C C . ASN A 1 466 ? 41.219 11.086 -44.906 1 18.5 466 ASN A C 1
ATOM 3718 O O . ASN A 1 466 ? 40.938 11.375 -46.062 1 18.5 466 ASN A O 1
ATOM 3722 N N . HIS A 1 467 ? 40.531 12.156 -44.281 1 19.69 467 HIS A N 1
ATOM 3723 C CA . HIS A 1 467 ? 41 13.406 -44.844 1 19.69 467 HIS A CA 1
ATOM 3724 C C . HIS A 1 467 ? 42.531 13.453 -44.906 1 19.69 467 HIS A C 1
ATOM 3726 O O . HIS A 1 467 ? 43.188 13.062 -43.938 1 19.69 467 HIS A O 1
ATOM 3732 N N . THR A 1 468 ? 43.062 13.227 -46.125 1 17.89 468 THR A N 1
ATOM 3733 C CA . THR A 1 468 ? 44.062 13.82 -46.969 1 17.89 468 THR A CA 1
ATOM 3734 C C . THR A 1 468 ? 44.062 15.344 -46.844 1 17.89 468 THR A C 1
ATOM 3736 O O . THR A 1 468 ? 43.125 16 -47.281 1 17.89 468 THR A O 1
ATOM 3739 N N . ALA A 1 469 ? 44.094 16.078 -45.75 1 16.7 469 ALA A N 1
ATOM 3740 C CA . ALA A 1 469 ? 45.156 17.047 -45.5 1 16.7 469 ALA A CA 1
ATOM 3741 C C . ALA A 1 469 ? 46.531 16.438 -45.812 1 16.7 469 ALA A C 1
ATOM 3743 O O . ALA A 1 469 ? 46.906 15.445 -45.188 1 16.7 469 ALA A O 1
ATOM 3744 N N . SER A 1 470 ? 46.656 16.469 -46.906 1 17.95 470 SER A N 1
ATOM 3745 C CA . SER A 1 470 ? 47.219 17.438 -47.812 1 17.95 470 SER A CA 1
ATOM 3746 C C . SER A 1 470 ? 46.906 18.859 -47.375 1 17.95 470 SER A C 1
ATOM 3748 O O . SER A 1 470 ? 45.844 19.125 -46.781 1 17.95 470 SER A O 1
ATOM 3750 N N . MET B 1 1 ? 8.719 -20 -20.734 1 74.88 1 MET B N 1
ATOM 3751 C CA . MET B 1 1 ? 7.605 -20.266 -21.641 1 74.88 1 MET B CA 1
ATOM 3752 C C . MET B 1 1 ? 6.441 -20.906 -20.875 1 74.88 1 MET B C 1
ATOM 3754 O O . MET B 1 1 ? 6.652 -21.703 -19.969 1 74.88 1 MET B O 1
ATOM 3758 N N . PRO B 1 2 ? 5.18 -20.531 -21.234 1 79.44 2 PRO B N 1
ATOM 3759 C CA . PRO B 1 2 ? 4.016 -20.953 -20.438 1 79.44 2 PRO B CA 1
ATOM 3760 C C . PRO B 1 2 ? 3.76 -22.453 -20.516 1 79.44 2 PRO B C 1
ATOM 3762 O O . PRO B 1 2 ? 3.619 -23.109 -19.469 1 79.44 2 PRO B O 1
ATOM 3765 N N . ILE B 1 3 ? 3.557 -23 -21.641 1 86.94 3 ILE B N 1
ATOM 3766 C CA . ILE B 1 3 ? 3.227 -24.406 -21.781 1 86.94 3 ILE B CA 1
ATOM 3767 C C . ILE B 1 3 ? 4.48 -25.203 -22.156 1 86.94 3 ILE B C 1
ATOM 3769 O O . ILE B 1 3 ? 5.301 -24.734 -22.953 1 86.94 3 ILE B O 1
ATOM 3773 N N . ASP B 1 4 ? 4.629 -26.312 -21.531 1 88.88 4 ASP B N 1
ATOM 3774 C CA . ASP B 1 4 ? 5.789 -27.141 -21.812 1 88.88 4 ASP B CA 1
ATOM 3775 C C . ASP B 1 4 ? 5.711 -27.734 -23.219 1 88.88 4 ASP B C 1
ATOM 3777 O O . ASP B 1 4 ? 4.969 -28.688 -23.469 1 88.88 4 ASP B O 1
ATOM 3781 N N . ILE B 1 5 ? 6.543 -27.312 -24.062 1 90.56 5 ILE B N 1
ATOM 3782 C CA . ILE B 1 5 ? 6.52 -27.703 -25.453 1 90.56 5 ILE B CA 1
ATOM 3783 C C . ILE B 1 5 ? 6.961 -29.156 -25.594 1 90.56 5 ILE B C 1
ATOM 3785 O O . ILE B 1 5 ? 6.527 -29.859 -26.516 1 90.56 5 ILE B O 1
ATOM 3789 N N . LYS B 1 6 ? 7.781 -29.594 -24.75 1 88.69 6 LYS B N 1
ATOM 3790 C CA . LYS B 1 6 ? 8.234 -30.984 -24.781 1 88.69 6 LYS B CA 1
ATOM 3791 C C . LYS B 1 6 ? 7.074 -31.938 -24.547 1 88.69 6 LYS B C 1
ATOM 3793 O O . LYS B 1 6 ? 6.992 -33 -25.188 1 88.69 6 LYS B O 1
ATOM 3798 N N . LEU B 1 7 ? 6.227 -31.531 -23.641 1 87.19 7 LEU B N 1
ATOM 3799 C CA . LEU B 1 7 ? 5.043 -32.344 -23.375 1 87.19 7 LEU B CA 1
ATOM 3800 C C . LEU B 1 7 ? 4.133 -32.406 -24.594 1 87.19 7 LEU B C 1
ATOM 3802 O O . LEU B 1 7 ? 3.619 -33.469 -24.938 1 87.19 7 LEU B O 1
ATOM 3806 N N . LEU B 1 8 ? 3.99 -31.328 -25.25 1 89.5 8 LEU B N 1
ATOM 3807 C CA . LEU B 1 8 ? 3.107 -31.234 -26.422 1 89.5 8 LEU B CA 1
ATOM 3808 C C . LEU B 1 8 ? 3.678 -32.031 -27.594 1 89.5 8 LEU B C 1
ATOM 3810 O O . LEU B 1 8 ? 2.932 -32.656 -28.328 1 89.5 8 LEU B O 1
ATOM 3814 N N . ARG B 1 9 ? 4.938 -31.969 -27.656 1 91.31 9 ARG B N 1
ATOM 3815 C CA . ARG B 1 9 ? 5.609 -32.625 -28.766 1 91.31 9 ARG B CA 1
ATOM 3816 C C . ARG B 1 9 ? 5.496 -34.156 -28.656 1 91.31 9 ARG B C 1
ATOM 3818 O O . ARG B 1 9 ? 5.289 -34.844 -29.641 1 91.31 9 ARG B O 1
ATOM 3825 N N . ASN B 1 10 ? 5.555 -34.656 -27.5 1 90.38 10 ASN B N 1
ATOM 3826 C CA . ASN B 1 10 ? 5.734 -36.094 -27.297 1 90.38 10 ASN B CA 1
ATOM 3827 C C . ASN B 1 10 ? 4.418 -36.781 -26.938 1 90.38 10 ASN B C 1
ATOM 3829 O O . ASN B 1 10 ? 4.312 -38 -27.016 1 90.38 10 ASN B O 1
ATOM 3833 N N . ASP B 1 11 ? 3.414 -36.031 -26.594 1 90.38 11 ASP B N 1
ATOM 3834 C CA . ASP B 1 11 ? 2.18 -36.625 -26.109 1 90.38 11 ASP B CA 1
ATOM 3835 C C . ASP B 1 11 ? 0.986 -36.219 -26.969 1 90.38 11 ASP B C 1
ATOM 3837 O O . ASP B 1 11 ? 0.39 -35.156 -26.734 1 90.38 11 ASP B O 1
ATOM 3841 N N . PRO B 1 12 ? 0.543 -37.125 -27.766 1 91.75 12 PRO B N 1
ATOM 3842 C CA . PRO B 1 12 ? -0.599 -36.781 -28.625 1 91.75 12 PRO B CA 1
ATOM 3843 C C . PRO B 1 12 ? -1.868 -36.5 -27.844 1 91.75 12 PRO B C 1
ATOM 3845 O O . PRO B 1 12 ? -2.707 -35.719 -28.281 1 91.75 12 PRO B O 1
ATOM 3848 N N . SER B 1 13 ? -2.033 -37.156 -26.766 1 90.69 13 SER B N 1
ATOM 3849 C CA . SER B 1 13 ? -3.211 -36.906 -25.938 1 90.69 13 SER B CA 1
ATOM 3850 C C . SER B 1 13 ? -3.248 -35.469 -25.453 1 90.69 13 SER B C 1
ATOM 3852 O O . SER B 1 13 ? -4.312 -34.844 -25.422 1 90.69 13 SER B O 1
ATOM 3854 N N . SER B 1 14 ? -2.086 -35 -25.078 1 90.38 14 SER B N 1
ATOM 3855 C CA . SER B 1 14 ? -1.992 -33.625 -24.656 1 90.38 14 SER B CA 1
ATOM 3856 C C . SER B 1 14 ? -2.283 -32.656 -25.812 1 90.38 14 SER B C 1
ATOM 3858 O O . SER B 1 14 ? -2.871 -31.594 -25.609 1 90.38 14 SER B O 1
ATOM 3860 N N . GLN B 1 15 ? -1.91 -33.031 -26.984 1 93.12 15 GLN B N 1
ATOM 3861 C CA . GLN B 1 15 ? -2.203 -32.219 -28.156 1 93.12 15 GLN B CA 1
ATOM 3862 C C . GLN B 1 15 ? -3.707 -32.125 -28.406 1 93.12 15 GLN B C 1
ATOM 3864 O O . GLN B 1 15 ? -4.23 -31.031 -28.641 1 93.12 15 GLN B O 1
ATOM 3869 N N . SER B 1 16 ? -4.285 -33.312 -28.328 1 93.12 16 SER B N 1
ATOM 3870 C CA . SER B 1 16 ? -5.727 -33.344 -28.547 1 93.12 16 SER B CA 1
ATOM 3871 C C . SER B 1 16 ? -6.465 -32.5 -27.484 1 93.12 16 SER B C 1
ATOM 3873 O O . SER B 1 16 ? -7.406 -31.781 -27.812 1 93.12 16 SER B O 1
ATOM 3875 N N . SER B 1 17 ? -6.047 -32.719 -26.312 1 91.81 17 SER B N 1
ATOM 3876 C CA . SER B 1 17 ? -6.668 -31.969 -25.219 1 91.81 17 SER B CA 1
ATOM 3877 C C . SER B 1 17 ? -6.504 -30.469 -25.391 1 91.81 17 SER B C 1
ATOM 3879 O O . SER B 1 17 ? -7.43 -29.703 -25.125 1 91.81 17 SER B O 1
ATOM 3881 N N . LEU B 1 18 ? -5.328 -30.047 -25.766 1 93.5 18 LEU B N 1
ATOM 3882 C CA . LEU B 1 18 ? -5.082 -28.625 -25.938 1 93.5 18 LEU B CA 1
ATOM 3883 C C . LEU B 1 18 ? -5.871 -28.078 -27.125 1 93.5 18 LEU B C 1
ATOM 3885 O O . LEU B 1 18 ? -6.359 -26.953 -27.094 1 93.5 18 LEU B O 1
ATOM 3889 N N . ARG B 1 19 ? -6.008 -28.844 -28.188 1 93.25 19 ARG B N 1
ATOM 3890 C CA . ARG B 1 19 ? -6.82 -28.422 -29.328 1 93.25 19 ARG B CA 1
ATOM 3891 C C . ARG B 1 19 ? -8.266 -28.172 -28.922 1 93.25 19 ARG B C 1
ATOM 3893 O O . ARG B 1 19 ? -8.875 -27.188 -29.344 1 93.25 19 ARG B O 1
ATOM 3900 N N . LEU B 1 20 ? -8.695 -29.094 -28.141 1 92.56 20 LEU B N 1
ATOM 3901 C CA . LEU B 1 20 ? -10.055 -28.938 -27.641 1 92.56 20 LEU B CA 1
ATOM 3902 C C . LEU B 1 20 ? -10.164 -27.688 -26.781 1 92.56 20 LEU B C 1
ATOM 3904 O O . LEU B 1 20 ? -11.148 -26.953 -26.875 1 92.56 20 LEU B O 1
ATOM 3908 N N . SER B 1 21 ? -9.195 -27.5 -25.938 1 93.44 21 SER B N 1
ATOM 3909 C CA . SER B 1 21 ? -9.188 -26.328 -25.062 1 93.44 21 SER B C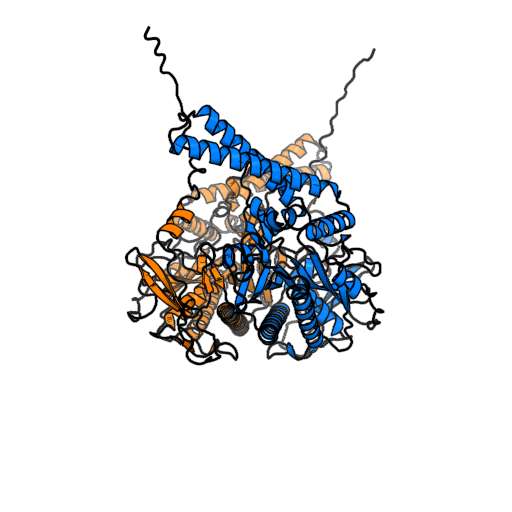A 1
ATOM 3910 C C . SER B 1 21 ? -9.164 -25.031 -25.875 1 93.44 21 SER B C 1
ATOM 3912 O O . SER B 1 21 ? -9.852 -24.062 -25.531 1 93.44 21 SER B O 1
ATOM 3914 N N . LEU B 1 22 ? -8.352 -24.984 -26.906 1 91.88 22 LEU B N 1
ATOM 3915 C CA . LEU B 1 22 ? -8.281 -23.812 -27.766 1 91.88 22 LEU B CA 1
ATOM 3916 C C . LEU B 1 22 ? -9.617 -23.547 -28.453 1 91.88 22 LEU B C 1
ATOM 3918 O O . LEU B 1 22 ? -10.055 -22.406 -28.547 1 91.88 22 LEU B O 1
ATOM 3922 N N . TYR B 1 23 ? -10.234 -24.625 -28.859 1 92.12 23 TYR B N 1
ATOM 3923 C CA . TYR B 1 23 ? -11.555 -24.5 -29.469 1 92.12 23 TYR B CA 1
ATOM 3924 C C . TYR B 1 23 ? -12.555 -23.906 -28.484 1 92.12 23 TYR B C 1
ATOM 3926 O O . TYR B 1 23 ? -13.32 -23 -28.844 1 92.12 23 TYR B O 1
ATOM 3934 N N . GLN B 1 24 ? -12.547 -24.375 -27.328 1 91.38 24 GLN B N 1
ATOM 3935 C CA . GLN B 1 24 ? -13.461 -23.891 -26.312 1 91.38 24 GLN B CA 1
ATOM 3936 C C . GLN B 1 24 ? -13.211 -22.422 -26 1 91.38 24 GLN B C 1
ATOM 3938 O O . GLN B 1 24 ? -14.133 -21.688 -25.625 1 91.38 24 GLN B O 1
ATOM 3943 N N . ARG B 1 25 ? -11.977 -22 -26.156 1 90.94 25 ARG B N 1
ATOM 3944 C CA . ARG B 1 25 ? -11.594 -20.625 -25.891 1 90.94 25 ARG B CA 1
ATOM 3945 C C . ARG B 1 25 ? -11.727 -19.75 -27.125 1 90.94 25 ARG B C 1
ATOM 3947 O O . ARG B 1 25 ? -11.273 -18.609 -27.141 1 90.94 25 ARG B O 1
ATOM 3954 N N . GLN B 1 26 ? -12.188 -20.297 -28.172 1 88 26 GLN B N 1
ATOM 3955 C CA . GLN B 1 26 ? -12.414 -19.609 -29.438 1 88 26 GLN B CA 1
ATOM 3956 C C . GLN B 1 26 ? -11.094 -19.203 -30.094 1 88 26 GLN B C 1
ATOM 3958 O O . GLN B 1 26 ? -10.992 -18.109 -30.672 1 88 26 GLN B O 1
ATOM 3963 N N . GLN B 1 27 ? -10.086 -19.922 -29.781 1 87.25 27 GLN B N 1
ATOM 3964 C CA . GLN B 1 27 ? -8.836 -19.828 -30.531 1 87.25 27 GLN B CA 1
ATOM 3965 C C . GLN B 1 27 ? -8.75 -20.922 -31.594 1 87.25 27 GLN B C 1
ATOM 3967 O O . GLN B 1 27 ? -9.203 -22.047 -31.375 1 87.25 27 GLN B O 1
ATOM 3972 N N . PRO B 1 28 ? -8.18 -20.562 -32.719 1 89.06 28 PRO B N 1
ATOM 3973 C CA . PRO B 1 28 ? -8.078 -21.578 -33.75 1 89.06 28 PRO B CA 1
ATOM 3974 C C . PRO B 1 28 ? -7.184 -22.75 -33.344 1 89.06 28 PRO B C 1
ATOM 3976 O O . PRO B 1 28 ? -6.023 -22.547 -32.969 1 89.06 28 PRO B O 1
ATOM 3979 N N . PRO B 1 29 ? -7.738 -23.953 -33.469 1 89.31 29 PRO B N 1
ATOM 3980 C CA . PRO B 1 29 ? -6.941 -25.125 -33.094 1 89.31 29 PRO B CA 1
ATOM 3981 C C . PRO B 1 29 ? -5.688 -25.281 -33.938 1 89.31 29 PRO B C 1
ATOM 3983 O O . PRO B 1 29 ? -4.699 -25.875 -33.5 1 89.31 29 PRO B O 1
ATOM 3986 N N . GLU B 1 30 ? -5.707 -24.703 -35.125 1 88.75 30 GLU B N 1
ATOM 3987 C CA . GLU B 1 30 ? -4.57 -24.766 -36.031 1 88.75 30 GLU B CA 1
ATOM 3988 C C . GLU B 1 30 ? -3.371 -24 -35.5 1 88.75 30 GLU B C 1
ATOM 3990 O O . GLU B 1 30 ? -2.24 -24.203 -35.938 1 88.75 30 GLU B O 1
ATOM 3995 N N . PHE B 1 31 ? -3.701 -23.266 -34.562 1 91.25 31 PHE B N 1
ATOM 3996 C CA . PHE B 1 31 ? -2.621 -22.516 -33.938 1 91.25 31 PHE B CA 1
ATOM 3997 C C . PHE B 1 31 ? -1.623 -23.453 -33.281 1 91.25 31 PHE B C 1
ATOM 3999 O O . PHE B 1 31 ? -0.42 -23.188 -33.281 1 91.25 31 PHE B O 1
ATOM 4006 N N . LEU B 1 32 ? -2.115 -24.516 -32.688 1 92.56 32 LEU B N 1
ATOM 4007 C CA . LEU B 1 32 ? -1.218 -25.5 -32.094 1 92.56 32 LEU B CA 1
ATOM 4008 C C . LEU B 1 32 ? -0.3 -26.109 -33.156 1 92.56 32 LEU B C 1
ATOM 4010 O O . LEU B 1 32 ? 0.879 -26.359 -32.906 1 92.56 32 LEU B O 1
ATOM 4014 N N . ASP B 1 33 ? -0.816 -26.328 -34.312 1 91.19 33 ASP B N 1
ATOM 4015 C CA . ASP B 1 33 ? -0.006 -26.859 -35.406 1 91.19 33 ASP B CA 1
ATOM 4016 C C . ASP B 1 33 ? 1.126 -25.906 -35.75 1 91.19 33 ASP B C 1
ATOM 4018 O O . ASP B 1 33 ? 2.242 -26.344 -36.062 1 91.19 33 ASP B O 1
ATOM 4022 N N . HIS B 1 34 ? 0.729 -24.75 -35.781 1 90.94 34 HIS B N 1
ATOM 4023 C CA . HIS B 1 34 ? 1.735 -23.734 -36.062 1 90.94 34 HIS B CA 1
ATOM 4024 C C . HIS B 1 34 ? 2.838 -23.734 -35 1 90.94 34 HIS B C 1
ATOM 4026 O O . HIS B 1 34 ? 4.023 -23.656 -35.344 1 90.94 34 HIS B O 1
ATOM 4032 N N . VAL B 1 35 ? 2.467 -23.859 -33.781 1 92.69 35 VAL B N 1
ATOM 4033 C CA . VAL B 1 35 ? 3.43 -23.891 -32.688 1 92.69 35 VAL B CA 1
ATOM 4034 C C . VAL B 1 35 ? 4.332 -25.109 -32.812 1 92.69 35 VAL B C 1
ATOM 4036 O O . VAL B 1 35 ? 5.551 -25.016 -32.656 1 92.69 35 VAL B O 1
ATOM 4039 N N . LEU B 1 36 ? 3.75 -26.25 -33.125 1 93.5 36 LEU B N 1
ATOM 4040 C CA . LEU B 1 36 ? 4.512 -27.484 -33.281 1 93.5 36 LEU B CA 1
ATOM 4041 C C . LEU B 1 36 ? 5.469 -27.391 -34.438 1 93.5 36 LEU B C 1
ATOM 4043 O O . LEU B 1 36 ? 6.578 -27.922 -34.406 1 93.5 36 LEU B O 1
ATOM 4047 N N . HIS B 1 37 ? 5.02 -26.703 -35.5 1 92.5 37 HIS B N 1
ATOM 4048 C CA . HIS B 1 37 ? 5.891 -26.469 -36.656 1 92.5 37 HIS B CA 1
ATOM 4049 C C . HIS B 1 37 ? 7.082 -25.594 -36.25 1 92.5 37 HIS B C 1
ATOM 4051 O O . HIS B 1 37 ? 8.219 -25.891 -36.656 1 92.5 37 HIS B O 1
ATOM 4057 N N . LEU B 1 38 ? 6.801 -24.562 -35.562 1 92 38 LEU B N 1
ATOM 4058 C CA . LEU B 1 38 ? 7.867 -23.672 -35.125 1 92 38 LEU B CA 1
ATOM 4059 C C . LEU B 1 38 ? 8.844 -24.422 -34.219 1 92 38 LEU B C 1
ATOM 4061 O O . LEU B 1 38 ? 10.047 -24.156 -34.25 1 92 38 LEU B O 1
ATOM 4065 N N . ASP B 1 39 ? 8.336 -25.297 -33.375 1 94.75 39 ASP B N 1
ATOM 4066 C CA . ASP B 1 39 ? 9.188 -26.109 -32.531 1 94.75 39 ASP B CA 1
ATOM 4067 C C . ASP B 1 39 ? 10.133 -26.984 -33.344 1 94.75 39 ASP B C 1
ATOM 4069 O O . ASP B 1 39 ? 11.32 -27.094 -33.031 1 94.75 39 ASP B O 1
ATOM 4073 N N . LYS B 1 40 ? 9.609 -27.578 -34.375 1 93.75 40 LYS B N 1
ATOM 4074 C CA . LYS B 1 40 ? 10.422 -28.406 -35.281 1 93.75 40 LYS B CA 1
ATOM 4075 C C . LYS B 1 40 ? 11.523 -27.594 -35.938 1 93.75 40 LYS B C 1
ATOM 4077 O O . LYS B 1 40 ? 12.68 -28 -35.969 1 93.75 40 LYS B O 1
ATOM 4082 N N . VAL B 1 41 ? 11.125 -26.438 -36.438 1 91.62 41 VAL B N 1
ATOM 4083 C CA . VAL B 1 41 ? 12.07 -25.562 -37.094 1 91.62 41 VAL B CA 1
ATOM 4084 C C . VAL B 1 41 ? 13.172 -25.141 -36.156 1 91.62 41 VAL B C 1
ATOM 4086 O O . VAL B 1 41 ? 14.344 -25.094 -36.5 1 91.62 41 VAL B O 1
ATOM 4089 N N . THR B 1 42 ? 12.789 -24.859 -35 1 93.25 42 THR B N 1
ATOM 4090 C CA . THR B 1 42 ? 13.75 -24.406 -33.969 1 93.25 42 THR B CA 1
ATOM 4091 C C . THR B 1 42 ? 14.711 -25.531 -33.625 1 93.25 42 THR B C 1
ATOM 4093 O O . THR B 1 42 ? 15.914 -25.297 -33.469 1 93.25 42 THR B O 1
ATOM 4096 N N . ARG B 1 43 ? 14.195 -26.703 -33.469 1 93.75 43 ARG B N 1
ATOM 4097 C CA . ARG B 1 43 ? 15.031 -27.844 -33.156 1 93.75 43 ARG B CA 1
ATOM 4098 C C . ARG B 1 43 ? 16 -28.156 -34.281 1 93.75 43 ARG B C 1
ATOM 4100 O O . ARG B 1 43 ? 17.172 -28.484 -34.031 1 93.75 43 ARG B O 1
ATOM 4107 N N . GLU B 1 44 ? 15.555 -28.016 -35.438 1 92.81 44 GLU B N 1
ATOM 4108 C CA . GLU B 1 44 ? 16.422 -28.219 -36.625 1 92.81 44 GLU B CA 1
ATOM 4109 C C . GLU B 1 44 ? 17.531 -27.188 -36.688 1 92.81 44 GLU B C 1
ATOM 4111 O O . GLU B 1 44 ? 18.672 -27.516 -36.938 1 92.81 44 GLU B O 1
ATOM 4116 N N . ALA B 1 45 ? 17.062 -25.969 -36.438 1 91.5 45 ALA B N 1
ATOM 4117 C CA . ALA B 1 45 ? 18.062 -24.906 -36.406 1 91.5 45 ALA B CA 1
ATOM 4118 C C . ALA B 1 45 ? 19.094 -25.156 -35.344 1 91.5 45 ALA B C 1
ATOM 4120 O O . ALA B 1 45 ? 20.281 -24.859 -35.531 1 91.5 45 ALA B O 1
ATOM 4121 N N . HIS B 1 46 ? 18.672 -25.625 -34.25 1 93.94 46 HIS B N 1
ATOM 4122 C CA . HIS B 1 46 ? 19.578 -25.938 -33.156 1 93.94 46 HIS B CA 1
ATOM 4123 C C . HIS B 1 46 ? 20.547 -27.047 -33.531 1 93.94 46 HIS B C 1
ATOM 4125 O O . HIS B 1 46 ? 21.734 -27 -33.188 1 93.94 46 HIS B O 1
ATOM 4131 N N . ILE B 1 47 ? 20.062 -28.047 -34.156 1 93.69 47 ILE B N 1
ATOM 4132 C CA . ILE B 1 47 ? 20.891 -29.172 -34.594 1 93.69 47 ILE B CA 1
ATOM 4133 C C . ILE B 1 47 ? 21.938 -28.703 -35.594 1 93.69 47 ILE B C 1
ATOM 4135 O O . ILE B 1 47 ? 23.109 -29.062 -35.5 1 93.69 47 ILE B O 1
ATOM 4139 N N . ASP B 1 48 ? 21.438 -27.875 -36.5 1 90.69 48 ASP B N 1
ATOM 4140 C CA . ASP B 1 48 ? 22.359 -27.344 -37.5 1 90.69 48 ASP B CA 1
ATOM 4141 C C . ASP B 1 48 ? 23.484 -26.562 -36.844 1 90.69 48 ASP B C 1
ATOM 4143 O O . ASP B 1 48 ? 24.656 -26.719 -37.219 1 90.69 48 ASP B O 1
ATOM 4147 N N . LEU B 1 49 ? 23.125 -25.797 -35.938 1 92.88 49 LEU B N 1
ATOM 4148 C CA . LEU B 1 49 ? 24.094 -24.969 -35.219 1 92.88 49 LEU B CA 1
ATOM 4149 C C . LEU B 1 49 ? 25.062 -25.844 -34.438 1 92.88 49 LEU B C 1
ATOM 4151 O O . LEU B 1 49 ? 26.281 -25.641 -34.5 1 92.88 49 LEU B O 1
ATOM 4155 N N . THR B 1 50 ? 24.531 -26.781 -33.719 1 94.69 50 THR B N 1
ATOM 4156 C CA . THR B 1 50 ? 25.344 -27.641 -32.875 1 94.69 50 THR B CA 1
ATOM 4157 C C . THR B 1 50 ? 26.25 -28.531 -33.719 1 94.69 50 THR B C 1
ATOM 4159 O O . THR B 1 50 ? 27.406 -28.766 -33.375 1 94.69 50 THR B O 1
ATOM 4162 N N . MET B 1 51 ? 25.766 -28.984 -34.781 1 93.75 51 MET B N 1
ATOM 4163 C CA . MET B 1 51 ? 26.562 -29.812 -35.688 1 93.75 51 MET B CA 1
ATOM 4164 C C . MET B 1 51 ? 27.719 -29.016 -36.281 1 93.75 51 MET B C 1
ATOM 4166 O O . MET B 1 51 ? 28.844 -29.516 -36.375 1 93.75 51 MET B O 1
ATOM 4170 N N . TYR B 1 52 ? 27.453 -27.812 -36.688 1 91.44 52 TYR B N 1
ATOM 4171 C CA . TYR B 1 52 ? 28.5 -26.953 -37.25 1 91.44 52 TYR B CA 1
ATOM 4172 C C . TYR B 1 52 ? 29.594 -26.688 -36.219 1 91.44 52 TYR B C 1
ATOM 4174 O O . TYR B 1 52 ? 30.781 -26.812 -36.531 1 91.44 52 TYR B O 1
ATOM 4182 N N . LYS B 1 53 ? 29.156 -26.375 -35.031 1 93.38 53 LYS B N 1
ATOM 4183 C CA . LYS B 1 53 ? 30.125 -26.094 -33.969 1 93.38 53 LYS B CA 1
ATOM 4184 C C . LYS B 1 53 ? 30.969 -27.328 -33.656 1 93.38 53 LYS B C 1
ATOM 4186 O O . LYS B 1 53 ? 32.188 -27.203 -33.406 1 93.38 53 LYS B O 1
ATOM 4191 N N . SER B 1 54 ? 30.297 -28.422 -33.688 1 94.31 54 SER B N 1
ATOM 4192 C CA . SER B 1 54 ? 31.016 -29.672 -33.406 1 94.31 54 SER B CA 1
ATOM 4193 C C . SER B 1 54 ? 32.031 -29.969 -34.5 1 94.31 54 SER B C 1
ATOM 4195 O O . SER B 1 54 ? 33.125 -30.438 -34.25 1 94.31 54 SER B O 1
ATOM 4197 N N . ARG B 1 55 ? 31.656 -29.766 -35.688 1 92.31 55 ARG B N 1
ATOM 4198 C CA . ARG B 1 55 ? 32.531 -30 -36.844 1 92.31 55 ARG B CA 1
ATOM 4199 C C . ARG B 1 55 ? 33.75 -29.047 -36.812 1 92.31 55 ARG B C 1
ATOM 4201 O O . ARG B 1 55 ? 34.844 -29.438 -37.156 1 92.31 55 ARG B O 1
ATOM 4208 N N . VAL B 1 56 ? 33.5 -27.828 -36.375 1 91.69 56 VAL B N 1
ATOM 4209 C CA . VAL B 1 56 ? 34.562 -26.844 -36.25 1 91.69 56 VAL B CA 1
ATOM 4210 C C . VAL B 1 56 ? 35.531 -27.266 -35.156 1 91.69 56 VAL B C 1
ATOM 4212 O O . VAL B 1 56 ? 36.75 -27.172 -35.312 1 91.69 56 VAL B O 1
ATOM 4215 N N . LYS B 1 57 ? 34.906 -27.656 -34.062 1 92.56 57 LYS B N 1
ATOM 4216 C CA . LYS B 1 57 ? 35.719 -28.078 -32.906 1 92.56 57 LYS B CA 1
ATOM 4217 C C . LYS B 1 57 ? 36.594 -29.266 -33.25 1 92.56 57 LYS B C 1
ATOM 4219 O O . LYS B 1 57 ? 37.719 -29.375 -32.781 1 92.56 57 LYS B O 1
ATOM 4224 N N . ARG B 1 58 ? 36.094 -30.125 -34.094 1 93.31 58 ARG B N 1
ATOM 4225 C CA . ARG B 1 58 ? 36.812 -31.312 -34.531 1 93.31 58 ARG B CA 1
ATOM 4226 C C . ARG B 1 58 ? 37.75 -31 -35.688 1 93.31 58 ARG B C 1
ATOM 4228 O O . ARG B 1 58 ? 38.406 -31.891 -36.219 1 93.31 58 ARG B O 1
ATOM 4235 N N . LYS B 1 59 ? 37.781 -29.766 -36.219 1 92.5 59 LYS B N 1
ATOM 4236 C CA . LYS B 1 59 ? 38.625 -29.266 -37.281 1 92.5 59 LYS B CA 1
ATOM 4237 C C . LYS B 1 59 ? 38.281 -29.922 -38.625 1 92.5 59 LYS B C 1
ATOM 4239 O O . LYS B 1 59 ? 39.156 -30.109 -39.469 1 92.5 59 LYS B O 1
ATOM 4244 N N . GLU B 1 60 ? 37.094 -30.375 -38.688 1 92.94 60 GLU B N 1
ATOM 4245 C CA . GLU B 1 60 ? 36.594 -30.922 -39.938 1 92.94 60 GLU B CA 1
ATOM 4246 C C . GLU B 1 60 ? 36.281 -29.812 -40.938 1 92.94 60 GLU B C 1
ATOM 4248 O O . GLU B 1 60 ? 36.281 -30.031 -42.156 1 92.94 60 GLU B O 1
ATOM 4253 N N . VAL B 1 61 ? 35.844 -28.688 -40.375 1 89.81 61 VAL B N 1
ATOM 4254 C CA . VAL B 1 61 ? 35.531 -27.5 -41.156 1 89.81 61 VAL B CA 1
ATOM 4255 C C . VAL B 1 61 ? 36.188 -26.281 -40.531 1 89.81 61 VAL B C 1
ATOM 4257 O O . VAL B 1 61 ? 36.312 -26.188 -39.312 1 89.81 61 VAL B O 1
ATOM 4260 N N . ALA B 1 62 ? 36.719 -25.359 -41.375 1 90.62 62 ALA B N 1
ATOM 4261 C CA . ALA B 1 62 ? 37.281 -24.109 -40.875 1 90.62 62 ALA B CA 1
ATOM 4262 C C . ALA B 1 62 ? 36.188 -23.172 -40.406 1 90.62 62 ALA B C 1
ATOM 4264 O O . ALA B 1 62 ? 35.094 -23.141 -40.969 1 90.62 62 ALA B O 1
ATOM 4265 N N . LEU B 1 63 ? 36.406 -22.5 -39.344 1 91.38 63 LEU B N 1
ATOM 4266 C CA . LEU B 1 63 ? 35.406 -21.562 -38.781 1 91.38 63 LEU B CA 1
ATOM 4267 C C . LEU B 1 63 ? 35.125 -20.453 -39.781 1 91.38 63 LEU B C 1
ATOM 4269 O O . LEU B 1 63 ? 36.031 -19.766 -40.281 1 91.38 63 LEU B O 1
ATOM 4273 N N . ASN B 1 64 ? 34 -20.422 -40.25 1 90.56 64 ASN B N 1
ATOM 4274 C CA . ASN B 1 64 ? 33.469 -19.312 -41.062 1 90.56 64 ASN B CA 1
ATOM 4275 C C . ASN B 1 64 ? 32.562 -18.406 -40.219 1 90.56 64 ASN B C 1
ATOM 4277 O O . ASN B 1 64 ? 31.438 -18.75 -39.906 1 90.56 64 ASN B O 1
ATOM 4281 N N . LYS B 1 65 ? 33 -17.219 -39.938 1 88.81 65 LYS B N 1
ATOM 4282 C CA . LYS B 1 65 ? 32.312 -16.297 -39.031 1 88.81 65 LYS B CA 1
ATOM 4283 C C . LYS B 1 65 ? 30.938 -15.93 -39.594 1 88.81 65 LYS B C 1
ATOM 4285 O O . LYS B 1 65 ? 29.969 -15.758 -38.844 1 88.81 65 LYS B O 1
ATOM 4290 N N . ASP B 1 66 ? 30.938 -15.797 -40.906 1 87.62 66 ASP B N 1
ATOM 4291 C CA . ASP B 1 66 ? 29.672 -15.438 -41.531 1 87.62 66 ASP B CA 1
ATOM 4292 C C . ASP B 1 66 ? 28.656 -16.578 -41.406 1 87.62 66 ASP B C 1
ATOM 4294 O O . ASP B 1 66 ? 27.484 -16.344 -41.156 1 87.62 66 ASP B O 1
ATOM 4298 N N . GLN B 1 67 ? 29.094 -17.766 -41.656 1 87.25 67 GLN B N 1
ATOM 4299 C CA . GLN B 1 67 ? 28.203 -18.922 -41.562 1 87.25 67 GLN B CA 1
ATOM 4300 C C . GLN B 1 67 ? 27.734 -19.125 -40.125 1 87.25 67 GLN B C 1
ATOM 4302 O O . GLN B 1 67 ? 26.562 -19.438 -39.875 1 87.25 67 GLN B O 1
ATOM 4307 N N . LEU B 1 68 ? 28.609 -19.016 -39.25 1 90.56 68 LEU B N 1
ATOM 4308 C CA . LEU B 1 68 ? 28.25 -19.141 -37.844 1 90.56 68 LEU B CA 1
ATOM 4309 C C . LEU B 1 68 ? 27.219 -18.078 -37.438 1 90.56 68 LEU B C 1
ATOM 4311 O O . LEU B 1 68 ? 26.25 -18.375 -36.75 1 90.56 68 LEU B O 1
ATOM 4315 N N . ALA B 1 69 ? 27.469 -16.859 -37.875 1 89.38 69 ALA B N 1
ATOM 4316 C CA . ALA B 1 69 ? 26.547 -15.773 -37.594 1 89.38 69 ALA B CA 1
ATOM 4317 C C . ALA B 1 69 ? 25.156 -16.078 -38.156 1 89.38 69 ALA B C 1
ATOM 4319 O O . ALA B 1 69 ? 24.141 -15.766 -37.531 1 89.38 69 ALA B O 1
ATOM 4320 N N . HIS B 1 70 ? 25.141 -16.625 -39.312 1 89.44 70 HIS B N 1
ATOM 4321 C CA . HIS B 1 70 ? 23.875 -16.969 -39.969 1 89.44 70 HIS B CA 1
ATOM 4322 C C . HIS B 1 70 ? 23.141 -18.047 -39.188 1 89.44 70 HIS B C 1
ATOM 4324 O O . HIS B 1 70 ? 21.922 -17.984 -39.031 1 89.44 70 HIS B O 1
ATOM 4330 N N . LEU B 1 71 ? 23.859 -19.031 -38.75 1 90.81 71 LEU B N 1
ATOM 4331 C CA . LEU B 1 71 ? 23.266 -20.141 -37.969 1 90.81 71 LEU B CA 1
ATOM 4332 C C . LEU B 1 71 ? 22.766 -19.641 -36.625 1 90.81 71 LEU B C 1
ATOM 4334 O O . LEU B 1 71 ? 21.688 -20.047 -36.156 1 90.81 71 LEU B O 1
ATOM 4338 N N . LEU B 1 72 ? 23.5 -18.812 -36.094 1 91.44 72 LEU B N 1
ATOM 4339 C CA . LEU B 1 72 ? 23.109 -18.234 -34.812 1 91.44 72 LEU B CA 1
ATOM 4340 C C . LEU B 1 72 ? 21.828 -17.406 -34.969 1 91.44 72 LEU B C 1
ATOM 4342 O O . LEU B 1 72 ? 20.938 -17.453 -34.125 1 91.44 72 LEU B O 1
ATOM 4346 N N . MET B 1 73 ? 21.828 -16.688 -35.969 1 89.75 73 MET B N 1
ATOM 4347 C CA . MET B 1 73 ? 20.656 -15.836 -36.219 1 89.75 73 MET B CA 1
ATOM 4348 C C . MET B 1 73 ? 19.422 -16.672 -36.5 1 89.75 73 MET B C 1
ATOM 4350 O O . MET B 1 73 ? 18.328 -16.359 -36.031 1 89.75 73 MET B O 1
ATOM 4354 N N . ALA B 1 74 ? 19.641 -17.656 -37.281 1 87.81 74 ALA B N 1
ATOM 4355 C CA . ALA B 1 74 ? 18.516 -18.547 -37.594 1 87.81 74 ALA B CA 1
ATOM 4356 C C . ALA B 1 74 ? 17.953 -19.203 -36.344 1 87.81 74 ALA B C 1
ATOM 4358 O O . ALA B 1 74 ? 16.734 -19.297 -36.156 1 87.81 74 ALA B O 1
ATOM 4359 N N . HIS B 1 75 ? 18.797 -19.625 -35.531 1 90.25 75 HIS B N 1
ATOM 4360 C CA . HIS B 1 75 ? 18.359 -20.25 -34.281 1 90.25 75 HIS B CA 1
ATOM 4361 C C . HIS B 1 75 ? 17.672 -19.25 -33.375 1 90.25 75 HIS B C 1
ATOM 4363 O O . HIS B 1 75 ? 16.609 -19.531 -32.812 1 90.25 75 HIS B O 1
ATOM 4369 N N . LYS B 1 76 ? 18.312 -18.125 -33.281 1 90.38 76 LYS B N 1
ATOM 4370 C CA . LYS B 1 76 ? 17.75 -17.078 -32.406 1 90.38 76 LYS B CA 1
ATOM 4371 C C . LYS B 1 76 ? 16.359 -16.656 -32.906 1 90.38 76 LYS B C 1
ATOM 4373 O O . LYS B 1 76 ? 15.43 -16.516 -32.125 1 90.38 76 LYS B O 1
ATOM 4378 N N . LYS B 1 77 ? 16.234 -16.422 -34.094 1 86.31 77 LYS B N 1
ATOM 4379 C CA . LYS B 1 77 ? 14.977 -15.977 -34.688 1 86.31 77 LYS B CA 1
ATOM 4380 C C . LYS B 1 77 ? 13.891 -17.031 -34.531 1 86.31 77 LYS B C 1
ATOM 4382 O O . LYS B 1 77 ? 12.734 -16.719 -34.219 1 86.31 77 LYS B O 1
ATOM 4387 N N . SER B 1 78 ? 14.305 -18.234 -34.781 1 88.94 78 SER B N 1
ATOM 4388 C CA . SER B 1 78 ? 13.336 -19.312 -34.625 1 88.94 78 SER B CA 1
ATOM 4389 C C . SER B 1 78 ? 12.906 -19.469 -33.156 1 88.94 78 SER B C 1
ATOM 4391 O O . SER B 1 78 ? 11.734 -19.719 -32.875 1 88.94 78 SER B O 1
ATOM 4393 N N . LEU B 1 79 ? 13.805 -19.312 -32.312 1 91.81 79 LEU B N 1
ATOM 4394 C CA . LEU B 1 79 ? 13.516 -19.438 -30.906 1 91.81 79 LEU B CA 1
ATOM 4395 C C . LEU B 1 79 ? 12.594 -18.312 -30.438 1 91.81 79 LEU B C 1
ATOM 4397 O O . LEU B 1 79 ? 11.664 -18.547 -29.656 1 91.81 79 LEU B O 1
ATOM 4401 N N . ASP B 1 80 ? 12.891 -17.172 -30.891 1 87.06 80 ASP B N 1
ATOM 4402 C CA . ASP B 1 80 ? 12.055 -16.016 -30.562 1 87.06 80 ASP B CA 1
ATOM 4403 C C . ASP B 1 80 ? 10.633 -16.203 -31.094 1 87.06 80 ASP B C 1
ATOM 4405 O O . ASP B 1 80 ? 9.664 -15.844 -30.422 1 87.06 80 ASP B O 1
ATOM 4409 N N . GLY B 1 81 ? 10.586 -16.703 -32.219 1 87.12 81 GLY B N 1
ATOM 4410 C CA . GLY B 1 81 ? 9.281 -16.969 -32.812 1 87.12 81 GLY B CA 1
ATOM 4411 C C . GLY B 1 81 ? 8.477 -18 -32.031 1 87.12 81 GLY B C 1
ATOM 4412 O O . GLY B 1 81 ? 7.277 -17.812 -31.828 1 87.12 81 GLY B O 1
ATOM 4413 N N . LEU B 1 82 ? 9.156 -19.031 -31.656 1 90.31 82 LEU B N 1
ATOM 4414 C CA . LEU B 1 82 ? 8.508 -20.078 -30.875 1 90.31 82 LEU B CA 1
ATOM 4415 C C . LEU B 1 82 ? 8.023 -19.531 -29.531 1 90.31 82 LEU B C 1
ATOM 4417 O O . LEU B 1 82 ? 6.902 -19.812 -29.109 1 90.31 82 LEU B O 1
ATOM 4421 N N . LYS B 1 83 ? 8.891 -18.766 -28.922 1 88.06 83 LYS B N 1
ATOM 4422 C CA . LYS B 1 83 ? 8.539 -18.172 -27.625 1 88.06 83 LYS B CA 1
ATOM 4423 C C . LYS B 1 83 ? 7.297 -17.297 -27.75 1 88.06 83 LYS B C 1
ATOM 4425 O O . LYS B 1 83 ? 6.391 -17.391 -26.906 1 88.06 83 LYS B O 1
ATOM 4430 N N . ARG B 1 84 ? 7.246 -16.516 -28.734 1 84.62 84 ARG B N 1
ATOM 4431 C CA . ARG B 1 84 ? 6.113 -15.617 -28.953 1 84.62 84 ARG B CA 1
ATOM 4432 C C . ARG B 1 84 ? 4.832 -16.406 -29.203 1 84.62 84 ARG B C 1
ATOM 4434 O O . ARG B 1 84 ? 3.76 -16.047 -28.719 1 84.62 84 ARG B O 1
ATOM 4441 N N . ALA B 1 85 ? 5.008 -17.422 -29.953 1 87.62 85 ALA B N 1
ATOM 4442 C CA . ALA B 1 85 ? 3.846 -18.25 -30.25 1 87.62 85 ALA B CA 1
ATOM 4443 C C . ALA B 1 85 ? 3.334 -18.953 -29 1 87.62 85 ALA B C 1
ATOM 4445 O O . ALA B 1 85 ? 2.123 -19.031 -28.781 1 87.62 85 ALA B O 1
ATOM 4446 N N . LEU B 1 86 ? 4.23 -19.438 -28.234 1 89.31 86 LEU B N 1
ATOM 4447 C CA . LEU B 1 86 ? 3.861 -20.141 -27.016 1 89.31 86 LEU B CA 1
ATOM 4448 C C . LEU B 1 86 ? 3.193 -19.188 -26.016 1 89.31 86 LEU B C 1
ATOM 4450 O O . LEU B 1 86 ? 2.277 -19.578 -25.297 1 89.31 86 LEU B O 1
ATOM 4454 N N . GLN B 1 87 ? 3.639 -17.969 -25.938 1 86.44 87 GLN B N 1
ATOM 4455 C CA . GLN B 1 87 ? 3.076 -16.969 -25.047 1 86.44 87 GLN B CA 1
ATOM 4456 C C . GLN B 1 87 ? 1.636 -16.641 -25.422 1 86.44 87 GLN B C 1
ATOM 4458 O O . GLN B 1 87 ? 0.875 -16.125 -24.594 1 86.44 87 GLN B O 1
ATOM 4463 N N . ARG B 1 88 ? 1.263 -16.953 -26.625 1 85.38 88 ARG B N 1
ATOM 4464 C CA . ARG B 1 88 ? -0.079 -16.625 -27.094 1 85.38 88 ARG B CA 1
ATOM 4465 C C . ARG B 1 88 ? -0.996 -17.844 -27.016 1 85.38 88 ARG B C 1
ATOM 4467 O O . ARG B 1 88 ? -2.191 -17.75 -27.297 1 85.38 88 ARG B O 1
ATOM 4474 N N . LEU B 1 89 ? -0.402 -18.891 -26.688 1 87.62 89 LEU B N 1
ATOM 4475 C CA . LEU B 1 89 ? -1.174 -20.125 -26.547 1 87.62 89 LEU B CA 1
ATOM 4476 C C . LEU B 1 89 ? -1.881 -20.172 -25.188 1 87.62 89 LEU B C 1
ATOM 4478 O O . LEU B 1 89 ? -1.249 -19.984 -24.156 1 87.62 89 LEU B O 1
ATOM 4482 N N . ALA B 1 90 ? -3.131 -20.469 -25.188 1 88.75 90 ALA B N 1
ATOM 4483 C CA . ALA B 1 90 ? -3.902 -20.562 -23.953 1 88.75 90 ALA B CA 1
ATOM 4484 C C . ALA B 1 90 ? -3.678 -21.891 -23.25 1 88.75 90 ALA B C 1
ATOM 4486 O O . ALA B 1 90 ? -3.27 -22.875 -23.891 1 88.75 90 ALA B O 1
ATOM 4487 N N . ASN B 1 91 ? -3.982 -21.906 -22.031 1 92.38 91 ASN B N 1
ATOM 4488 C CA . ASN B 1 91 ? -3.814 -23.062 -21.156 1 92.38 91 ASN B CA 1
ATOM 4489 C C . ASN B 1 91 ? -4.863 -24.141 -21.453 1 92.38 91 ASN B C 1
ATOM 4491 O O . ASN B 1 91 ? -5.82 -23.891 -22.188 1 92.38 91 ASN B O 1
ATOM 4495 N N . PHE B 1 92 ? -4.629 -25.344 -20.922 1 93.81 92 PHE B N 1
ATOM 4496 C CA . PHE B 1 92 ? -5.598 -26.438 -20.922 1 93.81 92 PHE B CA 1
ATOM 4497 C C . PHE B 1 92 ? -6.852 -26.031 -20.141 1 93.81 92 PHE B C 1
ATOM 4499 O O . PHE B 1 92 ? -6.777 -25.266 -19.188 1 93.81 92 PHE B O 1
ATOM 4506 N N . VAL B 1 93 ? -7.969 -26.547 -20.578 1 94.94 93 VAL B N 1
ATOM 4507 C CA . VAL B 1 93 ? -9.211 -26.375 -19.828 1 94.94 93 VAL B CA 1
ATOM 4508 C C . VAL B 1 93 ? -9.539 -27.656 -19.078 1 94.94 93 VAL B C 1
ATOM 4510 O O . VAL B 1 93 ? -9.492 -28.75 -19.641 1 94.94 93 VAL B O 1
ATOM 4513 N N . ASP B 1 94 ? -9.781 -27.547 -17.828 1 95.5 94 ASP B N 1
ATOM 4514 C CA . ASP B 1 94 ? -10.219 -28.688 -17.031 1 95.5 94 ASP B CA 1
ATOM 4515 C C . ASP B 1 94 ? -11.719 -28.922 -17.188 1 95.5 94 ASP B C 1
ATOM 4517 O O . ASP B 1 94 ? -12.508 -28.531 -16.328 1 95.5 94 ASP B O 1
ATOM 4521 N N . GLU B 1 95 ? -12.109 -29.734 -18.047 1 90.56 95 GLU B N 1
ATOM 4522 C CA . GLU B 1 95 ? -13.516 -29.969 -18.375 1 90.56 95 GLU B CA 1
ATOM 4523 C C . GLU B 1 95 ? -14.211 -30.75 -17.25 1 90.56 95 GLU B C 1
ATOM 4525 O O . GLU B 1 95 ? -15.406 -30.547 -17.016 1 90.56 95 GLU B O 1
ATOM 4530 N N . VAL B 1 96 ? -13.492 -31.578 -16.672 1 92.06 96 VAL B N 1
ATOM 4531 C CA . VAL B 1 96 ? -14.055 -32.406 -15.625 1 92.06 96 VAL B CA 1
ATOM 4532 C C . VAL B 1 96 ? -14.547 -31.531 -14.477 1 92.06 96 VAL B C 1
ATOM 4534 O O . VAL B 1 96 ? -15.672 -31.688 -13.992 1 92.06 96 VAL B O 1
ATOM 4537 N N . LEU B 1 97 ? -13.695 -30.594 -14.086 1 93.12 97 LEU B N 1
ATOM 4538 C CA . LEU B 1 97 ? -14.07 -29.688 -13 1 93.12 97 LEU B CA 1
ATOM 4539 C C . LEU B 1 97 ? -15.25 -28.812 -13.398 1 93.12 97 LEU B C 1
ATOM 4541 O O . LEU B 1 97 ? -16.141 -28.562 -12.594 1 93.12 97 LEU B O 1
ATOM 4545 N N . LEU B 1 98 ? -15.219 -28.328 -14.586 1 90.5 98 LEU B N 1
ATOM 4546 C CA . LEU B 1 98 ? -16.281 -27.453 -15.07 1 90.5 98 LEU B CA 1
ATOM 4547 C C . LEU B 1 98 ? -17.625 -28.172 -15.047 1 90.5 98 LEU B C 1
ATOM 4549 O O . LEU B 1 98 ? -18.641 -27.594 -14.688 1 90.5 98 LEU B O 1
ATOM 4553 N N . GLN B 1 99 ? -17.641 -29.391 -15.414 1 89.44 99 GLN B N 1
ATOM 4554 C CA . GLN B 1 99 ? -18.875 -30.188 -15.445 1 89.44 99 GLN B CA 1
ATOM 4555 C C . GLN B 1 99 ? -19.359 -30.484 -14.031 1 89.44 99 GLN B C 1
ATOM 4557 O O . GLN B 1 99 ? -20.578 -30.5 -13.781 1 89.44 99 GLN B O 1
ATOM 4562 N N . GLU B 1 100 ? -18.453 -30.688 -13.188 1 90.25 100 GLU B N 1
ATOM 4563 C CA . GLU B 1 100 ? -18.781 -31.016 -11.805 1 90.25 100 GLU B CA 1
ATOM 4564 C C . GLU B 1 100 ? -19.438 -29.828 -11.102 1 90.25 100 GLU B C 1
ATOM 4566 O O . GLU B 1 100 ? -20.312 -30.016 -10.25 1 90.25 100 GLU B O 1
ATOM 4571 N N . PHE B 1 101 ? -19.031 -28.625 -11.359 1 88.5 101 PHE B N 1
ATOM 4572 C CA . PHE B 1 101 ? -19.484 -27.453 -10.633 1 88.5 101 PHE B CA 1
ATOM 4573 C C . PHE B 1 101 ? -20.406 -26.594 -11.508 1 88.5 101 PHE B C 1
ATOM 4575 O O . PHE B 1 101 ? -20.547 -25.391 -11.273 1 88.5 101 PHE B O 1
ATOM 4582 N N . GLN B 1 102 ? -21.031 -27.047 -12.562 1 72.62 102 GLN B N 1
ATOM 4583 C CA . GLN B 1 102 ? -21.938 -26.328 -13.438 1 72.62 102 GLN B CA 1
ATOM 4584 C C . GLN B 1 102 ? -23.234 -25.953 -12.703 1 72.62 102 GLN B C 1
ATOM 4586 O O . GLN B 1 102 ? -24.062 -25.219 -13.234 1 72.62 102 GLN B O 1
ATOM 4591 N N . LYS B 1 103 ? -23.328 -26.234 -11.414 1 59.16 103 LYS B N 1
ATOM 4592 C CA . LYS B 1 103 ? -24.656 -26.156 -10.828 1 59.16 103 LYS B CA 1
ATOM 4593 C C . LYS B 1 103 ? -25.031 -24.703 -10.492 1 59.16 103 LYS B C 1
ATOM 4595 O O . LYS B 1 103 ? -24.156 -23.906 -10.164 1 59.16 103 LYS B O 1
ATOM 4600 N N . THR B 1 104 ? -26.281 -24.375 -10.852 1 54.62 104 THR B N 1
ATOM 4601 C CA . THR B 1 104 ? -27.047 -23.141 -10.836 1 54.62 104 THR B CA 1
ATOM 4602 C C . THR B 1 104 ? -27.125 -22.578 -9.414 1 54.62 104 THR B C 1
ATOM 4604 O O . THR B 1 104 ? -27.109 -23.328 -8.438 1 54.62 104 THR B O 1
ATOM 4607 N N . VAL B 1 105 ? -26.734 -21.391 -9.273 1 54.5 105 VAL B N 1
ATOM 4608 C CA . VAL B 1 105 ? -26.797 -20.469 -8.141 1 54.5 105 VAL B CA 1
ATOM 4609 C C . VAL B 1 105 ? -28.156 -20.609 -7.449 1 54.5 105 VAL B C 1
ATOM 4611 O O . VAL B 1 105 ? -29.203 -20.438 -8.078 1 54.5 105 VAL B O 1
ATOM 4614 N N . PRO B 1 106 ? -28.141 -21.312 -6.312 1 53.66 106 PRO B N 1
ATOM 4615 C CA . PRO B 1 106 ? -29.438 -21.359 -5.641 1 53.66 106 PRO B CA 1
ATOM 4616 C C . PRO B 1 106 ? -30.031 -19.984 -5.41 1 53.66 106 PRO B C 1
ATOM 4618 O O . PRO B 1 106 ? -29.312 -18.984 -5.438 1 53.66 106 PRO B O 1
ATOM 4621 N N . ASN B 1 107 ? -31.375 -20 -5.078 1 51.09 107 ASN B N 1
ATOM 4622 C CA . ASN B 1 107 ? -32.344 -18.969 -4.785 1 51.09 107 ASN B CA 1
ATOM 4623 C C . ASN B 1 107 ? -31.891 -18.078 -3.639 1 51.09 107 ASN B C 1
ATOM 4625 O O . ASN B 1 107 ? -31.125 -18.5 -2.775 1 51.09 107 ASN B O 1
ATOM 4629 N N . HIS B 1 108 ? -31.984 -16.719 -3.773 1 53.06 108 HIS B N 1
ATOM 4630 C CA . HIS B 1 108 ? -31.641 -15.461 -3.107 1 53.06 108 HIS B CA 1
ATOM 4631 C C . HIS B 1 108 ? -32.312 -15.367 -1.739 1 53.06 108 HIS B C 1
ATOM 4633 O O . HIS B 1 108 ? -33.531 -15.523 -1.628 1 53.06 108 HIS B O 1
ATOM 4639 N N . PRO B 1 109 ? -31.484 -15.648 -0.733 1 53.38 109 PRO B N 1
ATOM 4640 C CA . PRO B 1 109 ? -32.25 -15.344 0.47 1 53.38 109 PRO B CA 1
ATOM 4641 C C . PRO B 1 109 ? -32.781 -13.906 0.501 1 53.38 109 PRO B C 1
ATOM 4643 O O . PRO B 1 109 ? -32.156 -13.016 -0.09 1 53.38 109 PRO B O 1
ATOM 4646 N N . THR B 1 110 ? -34.062 -13.656 0.987 1 51.97 110 THR B N 1
ATOM 4647 C CA . THR B 1 110 ? -34.75 -12.398 1.194 1 51.97 110 THR B CA 1
ATOM 4648 C C . THR B 1 110 ? -34.156 -11.617 2.35 1 51.97 110 THR B C 1
ATOM 4650 O O . THR B 1 110 ? -34.031 -12.125 3.465 1 51.97 110 THR B O 1
ATOM 4653 N N . GLN B 1 111 ? -33.156 -10.773 2.191 1 57.41 111 GLN B N 1
ATOM 4654 C CA . GLN B 1 111 ? -32.719 -9.914 3.281 1 57.41 111 GLN B CA 1
ATOM 4655 C C . GLN B 1 111 ? -33.844 -9.016 3.777 1 57.41 111 GLN B C 1
ATOM 4657 O O . GLN B 1 111 ? -34.719 -8.648 3.006 1 57.41 111 GLN B O 1
ATOM 4662 N N . PRO B 1 112 ? -33.844 -8.875 5.078 1 58.38 112 PRO B N 1
ATOM 4663 C CA . PRO B 1 112 ? -34.875 -8.008 5.629 1 58.38 112 PRO B CA 1
ATOM 4664 C C . PRO B 1 112 ? -34.906 -6.625 4.977 1 58.38 112 PRO B C 1
ATOM 4666 O O . PRO B 1 112 ? -33.875 -6.102 4.598 1 58.38 112 PRO B O 1
ATOM 4669 N N . ARG B 1 113 ? -36.062 -5.977 4.711 1 58.31 113 ARG B N 1
ATOM 4670 C CA . ARG B 1 113 ? -36.375 -4.734 4.016 1 58.31 113 ARG B CA 1
ATOM 4671 C C . ARG B 1 113 ? -35.812 -3.529 4.777 1 58.31 113 ARG B C 1
ATOM 4673 O O . ARG B 1 113 ? -35.531 -2.492 4.18 1 58.31 113 ARG B O 1
ATOM 4680 N N . ASP B 1 114 ? -35.469 -3.646 6.117 1 71.06 114 ASP B N 1
ATOM 4681 C CA . ASP B 1 114 ? -35.219 -2.418 6.863 1 71.06 114 ASP B CA 1
ATOM 4682 C C . ASP B 1 114 ? -33.719 -2.244 7.152 1 71.06 114 ASP B C 1
ATOM 4684 O O . ASP B 1 114 ? -33.344 -1.558 8.102 1 71.06 114 ASP B O 1
ATOM 4688 N N . ILE B 1 115 ? -32.906 -2.715 6.363 1 78 115 ILE B N 1
ATOM 4689 C CA . ILE B 1 115 ? -31.469 -2.562 6.602 1 78 115 ILE B CA 1
ATOM 4690 C C . ILE B 1 115 ? -30.906 -1.427 5.746 1 78 115 ILE B C 1
ATOM 4692 O O . ILE B 1 115 ? -31.344 -1.238 4.605 1 78 115 ILE B O 1
ATOM 4696 N N . PRO B 1 116 ? -30.078 -0.642 6.465 1 81.75 116 PRO B N 1
ATOM 4697 C CA . PRO B 1 116 ? -29.469 0.413 5.652 1 81.75 116 PRO B CA 1
ATOM 4698 C C . PRO B 1 116 ? -28.672 -0.136 4.473 1 81.75 116 PRO B C 1
ATOM 4700 O O . PRO B 1 116 ? -28.203 -1.276 4.516 1 81.75 116 PRO B O 1
ATOM 4703 N N . ARG B 1 117 ? -28.531 0.671 3.535 1 77.94 117 ARG B N 1
ATOM 4704 C CA . ARG B 1 117 ? -27.828 0.284 2.318 1 77.94 117 ARG B CA 1
ATOM 4705 C C . ARG B 1 117 ? -26.344 0.029 2.598 1 77.94 117 ARG B C 1
ATOM 4707 O O . ARG B 1 117 ? -25.75 -0.867 2.006 1 77.94 117 ARG B O 1
ATOM 4714 N N . ASP B 1 118 ? -25.781 0.835 3.488 1 85.12 118 ASP B N 1
ATOM 4715 C CA . ASP B 1 118 ? -24.359 0.72 3.816 1 85.12 118 ASP B CA 1
ATOM 4716 C C . ASP B 1 118 ? -24.141 0.714 5.328 1 85.12 118 ASP B C 1
ATOM 4718 O O . ASP B 1 118 ? -23.734 1.723 5.906 1 85.12 118 ASP B O 1
ATOM 4722 N N . PRO B 1 119 ? -24.328 -0.483 5.848 1 89.25 119 PRO B N 1
ATOM 4723 C CA . PRO B 1 119 ? -24.219 -0.574 7.305 1 89.25 119 PRO B CA 1
ATOM 4724 C C . PRO B 1 119 ? -22.828 -0.219 7.812 1 89.25 119 PRO B C 1
ATOM 4726 O O . PRO B 1 119 ? -22.688 0.314 8.914 1 89.25 119 PRO B O 1
ATOM 4729 N N . PHE B 1 120 ? -21.828 -0.492 7.082 1 90.38 120 PHE B N 1
ATOM 4730 C CA . PHE B 1 120 ? -20.469 -0.208 7.512 1 90.38 120 PHE B CA 1
ATOM 4731 C C . PHE B 1 120 ? -20.234 1.295 7.605 1 90.38 120 PHE B C 1
ATOM 4733 O O . PHE B 1 120 ? -19.531 1.763 8.5 1 90.38 120 PHE B O 1
ATOM 4740 N N . TYR B 1 121 ? -20.766 1.998 6.742 1 89.62 121 TYR B N 1
ATOM 4741 C CA . TYR B 1 121 ? -20.703 3.455 6.801 1 89.62 121 TYR B CA 1
ATOM 4742 C C . TYR B 1 121 ? -21.484 3.984 8 1 89.62 121 TYR B C 1
ATOM 4744 O O . TYR B 1 121 ? -21.078 4.961 8.633 1 89.62 121 TYR B O 1
ATOM 4752 N N . CYS B 1 122 ? -22.594 3.326 8.281 1 91.25 122 CYS B N 1
ATOM 4753 C CA . CYS B 1 122 ? -23.484 3.791 9.336 1 91.25 122 CYS B CA 1
ATOM 4754 C C . CYS B 1 122 ? -22.875 3.584 10.711 1 91.25 122 CYS B C 1
ATOM 4756 O O . CYS B 1 122 ? -23.219 4.285 11.664 1 91.25 122 CYS B O 1
ATOM 4758 N N . VAL B 1 123 ? -22 2.643 10.805 1 92.38 123 VAL B N 1
ATOM 4759 C CA . VAL B 1 123 ? -21.328 2.432 12.078 1 92.38 123 VAL B CA 1
ATOM 4760 C C . VAL B 1 123 ? -20.031 3.225 12.109 1 92.38 123 VAL B C 1
ATOM 4762 O O . VAL B 1 123 ? -19.219 3.07 13.031 1 92.38 123 VAL B O 1
ATOM 4765 N N . MET B 1 124 ? -19.719 3.939 11.086 1 89.81 124 MET B N 1
ATOM 4766 C CA . MET B 1 124 ? -18.531 4.793 10.961 1 89.81 124 MET B CA 1
ATOM 4767 C C . MET B 1 124 ? -17.281 3.953 10.781 1 89.81 124 MET B C 1
ATOM 4769 O O . MET B 1 124 ? -16.234 4.242 11.383 1 89.81 124 MET B O 1
ATOM 4773 N N . GLY B 1 125 ? -17.438 2.936 9.992 1 91 125 GLY B N 1
ATOM 4774 C CA . GLY B 1 125 ? -16.281 2.102 9.68 1 91 125 GLY B CA 1
ATOM 4775 C C . GLY B 1 125 ? -15.328 2.746 8.695 1 91 125 GLY B C 1
ATOM 4776 O O . GLY B 1 125 ? -14.156 2.377 8.633 1 91 125 GLY B O 1
ATOM 4777 N N . TYR B 1 126 ? -15.867 3.607 7.934 1 90.31 126 TYR B N 1
ATOM 4778 C CA . TYR B 1 126 ? -15.047 4.375 7 1 90.31 126 TYR B CA 1
ATOM 4779 C C . TYR B 1 126 ? -15.633 5.766 6.773 1 90.31 126 TYR B C 1
ATOM 4781 O O . TYR B 1 126 ? -16.75 6.055 7.215 1 90.31 126 TYR B O 1
ATOM 4789 N N . ASN B 1 127 ? -14.781 6.699 6.262 1 86.62 127 ASN B N 1
ATOM 4790 C CA . ASN B 1 127 ? -15.211 8.031 5.852 1 86.62 127 ASN B CA 1
ATOM 4791 C C . ASN B 1 127 ? -15.094 8.219 4.344 1 86.62 127 ASN B C 1
ATOM 4793 O O . ASN B 1 127 ? -14.195 7.656 3.711 1 86.62 127 ASN B O 1
ATOM 4797 N N . ASP B 1 128 ? -16.062 8.922 3.902 1 81 128 ASP B N 1
ATOM 4798 C CA . ASP B 1 128 ? -16.078 9.25 2.48 1 81 128 ASP B CA 1
ATOM 4799 C C . ASP B 1 128 ? -15.508 10.648 2.236 1 81 128 ASP B C 1
ATOM 4801 O O . ASP B 1 128 ? -16.109 11.641 2.646 1 81 128 ASP B O 1
ATOM 4805 N N . TRP B 1 129 ? -14.297 10.734 1.663 1 74.06 129 TRP B N 1
ATOM 4806 C CA . TRP B 1 129 ? -13.68 12.008 1.319 1 74.06 129 TRP B CA 1
ATOM 4807 C C . TRP B 1 129 ? -13.914 12.352 -0.148 1 74.06 129 TRP B C 1
ATOM 4809 O O . TRP B 1 129 ? -12.977 12.672 -0.877 1 74.06 129 TRP B O 1
ATOM 4819 N N . LYS B 1 130 ? -15.148 12.32 -0.617 1 63.31 130 LYS B N 1
ATOM 4820 C CA . LYS B 1 130 ? -15.641 12.641 -1.953 1 63.31 130 LYS B CA 1
ATOM 4821 C C . LYS B 1 130 ? -15.078 11.68 -2.992 1 63.31 130 LYS B C 1
ATOM 4823 O O . LYS B 1 130 ? -15.828 11.016 -3.713 1 63.31 130 LYS B O 1
ATOM 4828 N N . THR B 1 131 ? -13.711 11.578 -3.084 1 64.44 131 THR B N 1
ATOM 4829 C CA . THR B 1 131 ? -13.125 10.742 -4.125 1 64.44 131 THR B CA 1
ATOM 4830 C C . THR B 1 131 ? -12.492 9.492 -3.523 1 64.44 131 THR B C 1
ATOM 4832 O O . THR B 1 131 ? -12.141 8.562 -4.246 1 64.44 131 THR B O 1
ATOM 4835 N N . HIS B 1 132 ? -12.469 9.508 -2.24 1 75.19 132 HIS B N 1
ATOM 4836 C CA . HIS B 1 132 ? -11.758 8.391 -1.617 1 75.19 132 HIS B CA 1
ATOM 4837 C C . HIS B 1 132 ? -12.43 7.973 -0.317 1 75.19 132 HIS B C 1
ATOM 4839 O O . HIS B 1 132 ? -12.969 8.812 0.408 1 75.19 132 HIS B O 1
ATOM 4845 N N . ALA B 1 133 ? -12.5 6.672 -0.25 1 85.94 133 ALA B N 1
ATOM 4846 C CA . ALA B 1 133 ? -12.914 6.145 1.048 1 85.94 133 ALA B CA 1
ATOM 4847 C C . ALA B 1 133 ? -11.703 5.812 1.917 1 85.94 133 ALA B C 1
ATOM 4849 O O . ALA B 1 133 ? -10.695 5.312 1.42 1 85.94 133 ALA B O 1
ATOM 4850 N N . VAL B 1 134 ? -11.805 6.195 3.178 1 88.44 134 VAL B N 1
ATOM 4851 C CA . VAL B 1 134 ? -10.711 5.945 4.105 1 88.44 134 VAL B CA 1
ATOM 4852 C C . VAL B 1 134 ? -11.242 5.246 5.355 1 88.44 134 VAL B C 1
ATOM 4854 O O . VAL B 1 134 ? -12.258 5.656 5.918 1 88.44 134 VAL B O 1
ATOM 4857 N N . LEU B 1 135 ? -10.531 4.266 5.781 1 91.19 135 LEU B N 1
ATOM 4858 C CA . LEU B 1 135 ? -10.961 3.562 6.984 1 91.19 135 LEU B CA 1
ATOM 4859 C C . LEU B 1 135 ? -10.742 4.426 8.219 1 91.19 135 LEU B C 1
ATOM 4861 O O . LEU B 1 135 ? -9.742 5.137 8.32 1 91.19 135 LEU B O 1
ATOM 4865 N N . THR B 1 136 ? -11.688 4.297 9.102 1 91.88 136 THR B N 1
ATOM 4866 C CA . THR B 1 136 ? -11.57 4.926 10.414 1 91.88 136 THR B CA 1
ATOM 4867 C C . THR B 1 136 ? -10.945 3.967 11.422 1 91.88 136 THR B C 1
ATOM 4869 O O . THR B 1 136 ? -10.484 2.885 11.055 1 91.88 136 THR B O 1
ATOM 4872 N N . ARG B 1 137 ? -10.875 4.434 12.672 1 89.81 137 ARG B N 1
ATOM 4873 C CA . ARG B 1 137 ? -10.305 3.586 13.711 1 89.81 137 ARG B CA 1
ATOM 4874 C C . ARG B 1 137 ? -11.055 2.258 13.805 1 89.81 137 ARG B C 1
ATOM 4876 O O . ARG B 1 137 ? -10.43 1.193 13.828 1 89.81 137 ARG B O 1
ATOM 4883 N N . LEU B 1 138 ? -12.359 2.369 13.844 1 90.31 138 LEU B N 1
ATOM 4884 C CA . LEU B 1 138 ? -13.156 1.149 13.914 1 90.31 138 LEU B CA 1
ATOM 4885 C C . LEU B 1 138 ? -12.898 0.263 12.695 1 90.31 138 LEU B C 1
ATOM 4887 O O . LEU B 1 138 ? -12.727 -0.951 12.836 1 90.31 138 LEU B O 1
ATOM 4891 N N . GLY B 1 139 ? -12.906 0.895 11.539 1 92.12 139 GLY B N 1
ATOM 4892 C CA . GLY B 1 139 ? -12.641 0.144 10.32 1 92.12 139 GLY B CA 1
ATOM 4893 C C . GLY B 1 139 ? -11.289 -0.55 10.336 1 92.12 139 GLY B C 1
ATOM 4894 O O . GLY B 1 139 ? -11.18 -1.708 9.93 1 92.12 139 GLY B O 1
ATOM 4895 N N . LEU B 1 140 ? -10.32 0.136 10.82 1 91.12 140 LEU B N 1
ATOM 4896 C CA . LEU B 1 140 ? -8.969 -0.408 10.906 1 91.12 140 LEU B CA 1
ATOM 4897 C C . LEU B 1 140 ? -8.922 -1.596 11.867 1 91.12 140 LEU B C 1
ATOM 4899 O O . LEU B 1 140 ? -8.273 -2.605 11.578 1 91.12 140 LEU B O 1
ATOM 4903 N N . ASP B 1 141 ? -9.547 -1.46 12.945 1 90.12 141 ASP B N 1
ATOM 4904 C CA . ASP B 1 141 ? -9.539 -2.518 13.945 1 90.12 141 ASP B CA 1
ATOM 4905 C C . ASP B 1 141 ? -10.227 -3.777 13.43 1 90.12 141 ASP B C 1
ATOM 4907 O O . ASP B 1 141 ? -9.695 -4.883 13.57 1 90.12 141 ASP B O 1
ATOM 4911 N N . VAL B 1 142 ? -11.367 -3.58 12.82 1 93.62 142 VAL B N 1
ATOM 4912 C CA . VAL B 1 142 ? -12.117 -4.738 12.344 1 93.62 142 VAL B CA 1
ATOM 4913 C C . VAL B 1 142 ? -11.375 -5.379 11.172 1 93.62 142 VAL B C 1
ATOM 4915 O O . VAL B 1 142 ? -11.312 -6.605 11.062 1 93.62 142 VAL B O 1
ATOM 4918 N N . ALA B 1 143 ? -10.875 -4.566 10.266 1 93.5 143 ALA B N 1
ATOM 4919 C CA . ALA B 1 143 ? -10.094 -5.082 9.141 1 93.5 143 ALA B CA 1
ATOM 4920 C C . ALA B 1 143 ? -8.883 -5.867 9.633 1 93.5 143 ALA B C 1
ATOM 4922 O O . ALA B 1 143 ? -8.578 -6.938 9.102 1 93.5 143 ALA B O 1
ATOM 4923 N N . GLY B 1 144 ? -8.211 -5.273 10.594 1 90.56 144 GLY B N 1
ATOM 4924 C CA . GLY B 1 144 ? -7.043 -5.938 11.148 1 90.56 144 GLY B CA 1
ATOM 4925 C C . GLY B 1 144 ? -7.363 -7.273 11.789 1 90.56 144 GLY B C 1
ATOM 4926 O O . GLY B 1 144 ? -6.633 -8.25 11.602 1 90.56 144 GLY B O 1
ATOM 4927 N N . GLU B 1 145 ? -8.398 -7.293 12.539 1 91.94 145 GLU B N 1
ATOM 4928 C CA . GLU B 1 145 ? -8.797 -8.531 13.188 1 91.94 145 GLU B CA 1
ATOM 4929 C C . GLU B 1 145 ? -9.219 -9.586 12.164 1 91.94 145 GLU B C 1
ATOM 4931 O O . GLU B 1 145 ? -8.945 -10.773 12.344 1 91.94 145 GLU B O 1
ATOM 4936 N N . LEU B 1 146 ? -9.969 -9.156 11.195 1 94.56 146 LEU B N 1
ATOM 4937 C CA . LEU B 1 146 ? -10.375 -10.062 10.125 1 94.56 146 LEU B CA 1
ATOM 4938 C C . LEU B 1 146 ? -9.156 -10.672 9.445 1 94.56 146 LEU B C 1
ATOM 4940 O O . LEU B 1 146 ? -9.109 -11.891 9.234 1 94.56 146 LEU B O 1
ATOM 4944 N N . GLN B 1 147 ? -8.219 -9.859 9.102 1 93.31 147 GLN B N 1
ATOM 4945 C CA . GLN B 1 147 ? -6.996 -10.344 8.461 1 93.31 147 GLN B CA 1
ATOM 4946 C C . GLN B 1 147 ? -6.285 -11.359 9.344 1 93.31 147 GLN B C 1
ATOM 4948 O O . GLN B 1 147 ? -5.863 -12.414 8.867 1 93.31 147 GLN B O 1
ATOM 4953 N N . ARG B 1 148 ? -6.137 -11.055 10.594 1 89 148 ARG B N 1
ATOM 4954 C CA . ARG B 1 148 ? -5.465 -11.945 11.531 1 89 148 ARG B CA 1
ATOM 4955 C C . ARG B 1 148 ? -6.195 -13.281 11.633 1 89 148 ARG B C 1
ATOM 4957 O O . ARG B 1 148 ? -5.562 -14.336 11.656 1 89 148 ARG B O 1
ATOM 4964 N N . TYR B 1 149 ? -7.512 -13.172 11.734 1 93.06 149 TYR B N 1
ATOM 4965 C CA . TYR B 1 149 ? -8.32 -14.383 11.852 1 93.06 149 TYR B CA 1
ATOM 4966 C C . TYR B 1 149 ? -8.148 -15.273 10.633 1 93.06 149 TYR B C 1
ATOM 4968 O O . TYR B 1 149 ? -7.961 -16.484 10.758 1 93.06 149 TYR B O 1
ATOM 4976 N N . ILE B 1 150 ? -8.219 -14.703 9.43 1 94.88 150 ILE B N 1
ATOM 4977 C CA . ILE B 1 150 ? -8.109 -15.469 8.188 1 94.88 150 ILE B CA 1
ATOM 4978 C C . ILE B 1 150 ? -6.73 -16.125 8.109 1 94.88 150 ILE B C 1
ATOM 4980 O O . ILE B 1 150 ? -6.617 -17.312 7.809 1 94.88 150 ILE B O 1
ATOM 4984 N N . LEU B 1 151 ? -5.703 -15.367 8.391 1 91.38 151 LEU B N 1
ATOM 4985 C CA . LEU B 1 151 ? -4.348 -15.898 8.336 1 91.38 151 LEU B CA 1
ATOM 4986 C C . LEU B 1 151 ? -4.168 -17.047 9.312 1 91.38 151 LEU B C 1
ATOM 4988 O O . LEU B 1 151 ? -3.576 -18.078 8.977 1 91.38 151 LEU B O 1
ATOM 4992 N N . SER B 1 152 ? -4.68 -16.859 10.492 1 88.88 152 SER B N 1
ATOM 4993 C CA . SER B 1 152 ? -4.559 -17.891 11.508 1 88.88 152 SER B CA 1
ATOM 4994 C C . SER B 1 152 ? -5.34 -19.141 11.109 1 88.88 152 SER B C 1
ATOM 4996 O O . SER B 1 152 ? -4.863 -20.266 11.289 1 88.88 152 SER B O 1
ATOM 4998 N N . SER B 1 153 ? -6.531 -18.906 10.609 1 91 153 SER B N 1
ATOM 4999 C CA . SER B 1 153 ? -7.375 -20.031 10.188 1 91 153 SER B CA 1
ATOM 5000 C C . SER B 1 153 ? -6.727 -20.828 9.062 1 91 153 SER B C 1
ATOM 5002 O O . SER B 1 153 ? -6.699 -22.047 9.094 1 91 153 SER B O 1
ATOM 5004 N N . LEU B 1 154 ? -6.195 -20.172 8.07 1 90.31 154 LEU B N 1
ATOM 5005 C CA . LEU B 1 154 ? -5.574 -20.828 6.934 1 90.31 154 LEU B CA 1
ATOM 5006 C C . LEU B 1 154 ? -4.312 -21.578 7.359 1 90.31 154 LEU B C 1
ATOM 5008 O O . LEU B 1 154 ? -4.051 -22.688 6.887 1 90.31 154 LEU B O 1
ATOM 5012 N N . ASN B 1 155 ? -3.588 -20.922 8.203 1 83.19 155 ASN B N 1
ATOM 5013 C CA . ASN B 1 155 ? -2.354 -21.562 8.656 1 83.19 155 ASN B CA 1
ATOM 5014 C C . ASN B 1 155 ? -2.631 -22.844 9.422 1 83.19 155 ASN B C 1
ATOM 5016 O O . ASN B 1 155 ? -1.881 -23.812 9.297 1 83.19 155 ASN B O 1
ATOM 5020 N N . SER B 1 156 ? -3.631 -22.859 10.148 1 82.19 156 SER B N 1
ATOM 5021 C CA . SER B 1 156 ? -3.98 -24.031 10.945 1 82.19 156 SER B CA 1
ATOM 5022 C C . SER B 1 156 ? -4.586 -25.125 10.086 1 82.19 156 SER B C 1
ATOM 5024 O O . SER B 1 156 ? -4.336 -26.312 10.32 1 82.19 156 SER B O 1
ATOM 5026 N N . THR B 1 157 ? -5.297 -24.766 9.047 1 84 157 THR B N 1
ATOM 5027 C CA . THR B 1 157 ? -6.078 -25.75 8.289 1 84 157 THR B CA 1
ATOM 5028 C C . THR B 1 157 ? -5.281 -26.266 7.102 1 84 157 THR B C 1
ATOM 5030 O O . THR B 1 157 ? -5.418 -27.438 6.727 1 84 157 THR B O 1
ATOM 5033 N N . LEU B 1 158 ? -4.477 -25.469 6.492 1 83.62 158 LEU B N 1
ATOM 5034 C CA . LEU B 1 158 ? -3.789 -25.875 5.273 1 83.62 158 LEU B CA 1
ATOM 5035 C C . LEU B 1 158 ? -2.326 -26.188 5.555 1 83.62 158 LEU B C 1
ATOM 5037 O O . LEU B 1 158 ? -1.6 -26.641 4.664 1 83.62 158 LEU B O 1
ATOM 5041 N N . ARG B 1 159 ? -1.922 -26.125 6.734 1 74.44 159 ARG B N 1
ATOM 5042 C CA . ARG B 1 159 ? -0.531 -26.359 7.109 1 74.44 159 ARG B CA 1
ATOM 5043 C C . ARG B 1 159 ? 0.42 -25.609 6.18 1 74.44 159 ARG B C 1
ATOM 5045 O O . ARG B 1 159 ? 1.347 -26.203 5.625 1 74.44 159 ARG B O 1
ATOM 5052 N N . SER B 1 160 ? 0.177 -24.375 6.086 1 74.44 160 SER B N 1
ATOM 5053 C CA . SER B 1 160 ? 0.968 -23.5 5.219 1 74.44 160 SER B CA 1
ATOM 5054 C C . SER B 1 160 ? 2.404 -23.391 5.715 1 74.44 160 SER B C 1
ATOM 5056 O O . SER B 1 160 ? 2.652 -23.391 6.922 1 74.44 160 SER B O 1
ATOM 5058 N N . GLU B 1 161 ? 3.248 -23.266 4.719 1 69.5 161 GLU B N 1
ATOM 5059 C CA . GLU B 1 161 ? 4.68 -23.203 5 1 69.5 161 GLU B CA 1
ATOM 5060 C C . GLU B 1 161 ? 5.129 -21.797 5.328 1 69.5 161 GLU B C 1
ATOM 5062 O O . GLU B 1 161 ? 6.012 -21.594 6.168 1 69.5 161 GLU B O 1
ATOM 5067 N N . THR B 1 162 ? 4.453 -20.922 4.633 1 81.88 162 THR B N 1
ATOM 5068 C CA . THR B 1 162 ? 4.992 -19.578 4.773 1 81.88 162 THR B CA 1
ATOM 5069 C C . THR B 1 162 ? 3.893 -18.531 4.598 1 81.88 162 THR B C 1
ATOM 5071 O O . THR B 1 162 ? 2.85 -18.812 4.004 1 81.88 162 THR B O 1
ATOM 5074 N N . VAL B 1 163 ? 4.121 -17.453 5.262 1 87.94 163 VAL B N 1
ATOM 5075 C CA . VAL B 1 163 ? 3.303 -16.266 5.105 1 87.94 163 VAL B CA 1
ATOM 5076 C C . VAL B 1 163 ? 4.195 -15.07 4.777 1 87.94 163 VAL B C 1
ATOM 5078 O O . VAL B 1 163 ? 5.219 -14.852 5.434 1 87.94 163 VAL B O 1
ATOM 5081 N N . PHE B 1 164 ? 3.814 -14.336 3.686 1 89.75 164 PHE B N 1
ATOM 5082 C CA . PHE B 1 164 ? 4.582 -13.156 3.293 1 89.75 164 PHE B CA 1
ATOM 5083 C C . PHE B 1 164 ? 3.664 -11.961 3.084 1 89.75 164 PHE B C 1
ATOM 5085 O O . PHE B 1 164 ? 2.512 -12.117 2.676 1 89.75 164 PHE B O 1
ATOM 5092 N N . GLU B 1 165 ? 4.168 -10.844 3.365 1 91.31 165 GLU B N 1
ATOM 5093 C CA . GLU B 1 165 ? 3.49 -9.602 2.992 1 91.31 165 GLU B CA 1
ATOM 5094 C C . GLU B 1 165 ? 4.078 -9.023 1.71 1 91.31 165 GLU B C 1
ATOM 5096 O O . GLU B 1 165 ? 5.289 -8.836 1.605 1 91.31 165 GLU B O 1
ATOM 5101 N N . LEU B 1 166 ? 3.229 -8.766 0.765 1 90.81 166 LEU B N 1
ATOM 5102 C CA . LEU B 1 166 ? 3.66 -8.234 -0.521 1 90.81 166 LEU B CA 1
ATOM 5103 C C . LEU B 1 166 ? 2.736 -7.109 -0.982 1 90.81 166 LEU B C 1
ATOM 5105 O O . LEU B 1 166 ? 1.569 -7.059 -0.583 1 90.81 166 LEU B O 1
ATOM 5109 N N . PRO B 1 167 ? 3.311 -6.199 -1.715 1 89.25 167 PRO B N 1
ATOM 5110 C CA . PRO B 1 167 ? 2.416 -5.25 -2.385 1 89.25 167 PRO B CA 1
ATOM 5111 C C . PRO B 1 167 ? 1.553 -5.914 -3.457 1 89.25 167 PRO B C 1
ATOM 5113 O O . PRO B 1 167 ? 1.82 -7.047 -3.857 1 89.25 167 PRO B O 1
ATOM 5116 N N . ASP B 1 168 ? 0.577 -5.207 -3.883 1 86.56 168 ASP B N 1
ATOM 5117 C CA . ASP B 1 168 ? -0.365 -5.773 -4.844 1 86.56 168 ASP B CA 1
ATOM 5118 C C . ASP B 1 168 ? 0.28 -5.934 -6.219 1 86.56 168 ASP B C 1
ATOM 5120 O O . ASP B 1 168 ? -0.2 -6.711 -7.047 1 86.56 168 ASP B O 1
ATOM 5124 N N . SER B 1 169 ? 1.311 -5.16 -6.426 1 80.62 169 SER B N 1
ATOM 5125 C CA . SER B 1 169 ? 1.955 -5.277 -7.73 1 80.62 169 SER B CA 1
ATOM 5126 C C . SER B 1 169 ? 3.457 -5.039 -7.629 1 80.62 169 SER B C 1
ATOM 5128 O O . SER B 1 169 ? 3.922 -4.352 -6.715 1 80.62 169 SER B O 1
ATOM 5130 N N . PHE B 1 170 ? 4.164 -5.719 -8.508 1 75.88 170 PHE B N 1
ATOM 5131 C CA . PHE B 1 170 ? 5.609 -5.59 -8.648 1 75.88 170 PHE B CA 1
ATOM 5132 C C . PHE B 1 170 ? 6.004 -5.438 -10.109 1 75.88 170 PHE B C 1
ATOM 5134 O O . PHE B 1 170 ? 5.367 -6.016 -10.992 1 75.88 170 PHE B O 1
ATOM 5141 N N . ALA B 1 171 ? 7.031 -4.711 -10.203 1 72.88 171 ALA B N 1
ATOM 5142 C CA . ALA B 1 171 ? 7.559 -4.605 -11.555 1 72.88 171 ALA B CA 1
ATOM 5143 C C . ALA B 1 171 ? 8.328 -5.863 -11.945 1 72.88 171 ALA B C 1
ATOM 5145 O O . ALA B 1 171 ? 9.164 -6.352 -11.18 1 72.88 171 ALA B O 1
ATOM 5146 N N . VAL B 1 172 ? 7.945 -6.441 -13.039 1 75.44 172 VAL B N 1
ATOM 5147 C CA . VAL B 1 172 ? 8.648 -7.578 -13.617 1 75.44 172 VAL B CA 1
ATOM 5148 C C . VAL B 1 172 ? 8.945 -7.312 -15.086 1 75.44 172 VAL B C 1
ATOM 5150 O O . VAL B 1 172 ? 8.398 -6.379 -15.68 1 75.44 172 VAL B O 1
ATOM 5153 N N . SER B 1 173 ? 9.828 -8.164 -15.586 1 75.44 173 SER B N 1
ATOM 5154 C CA . SER B 1 173 ? 10.086 -8.039 -17.016 1 75.44 173 SER B CA 1
ATOM 5155 C C . SER B 1 173 ? 8.852 -8.375 -17.828 1 75.44 173 SER B C 1
ATOM 5157 O O . SER B 1 173 ? 8.023 -9.188 -17.422 1 75.44 173 SER B O 1
ATOM 5159 N N . GLN B 1 174 ? 8.789 -7.746 -18.938 1 75.25 174 GLN B N 1
ATOM 5160 C CA . GLN B 1 174 ? 7.652 -8 -19.812 1 75.25 174 GLN B CA 1
ATOM 5161 C C . GLN B 1 174 ? 7.582 -9.477 -20.203 1 75.25 174 GLN B C 1
ATOM 5163 O O . GLN B 1 174 ? 6.492 -10.055 -20.281 1 75.25 174 GLN B O 1
ATOM 5168 N N . ASP B 1 175 ? 8.703 -10.031 -20.5 1 77.38 175 ASP B N 1
ATOM 5169 C CA . ASP B 1 175 ? 8.766 -11.438 -20.891 1 77.38 175 ASP B CA 1
ATOM 5170 C C . ASP B 1 175 ? 8.227 -12.336 -19.781 1 77.38 175 ASP B C 1
ATOM 5172 O O . ASP B 1 175 ? 7.465 -13.273 -20.047 1 77.38 175 ASP B O 1
ATOM 5176 N N . ARG B 1 176 ? 8.562 -11.969 -18.656 1 79.25 176 ARG B N 1
ATOM 5177 C CA . ARG B 1 176 ? 8.102 -12.773 -17.516 1 79.25 176 ARG B CA 1
ATOM 5178 C C . ARG B 1 176 ? 6.609 -12.586 -17.281 1 79.25 176 ARG B C 1
ATOM 5180 O O . ARG B 1 176 ? 5.91 -13.539 -16.922 1 79.25 176 ARG B O 1
ATOM 5187 N N . HIS B 1 177 ? 6.297 -11.391 -17.453 1 80 177 HIS B N 1
ATOM 5188 C CA . HIS B 1 177 ? 4.871 -11.094 -17.344 1 80 177 HIS B CA 1
ATOM 5189 C C . HIS B 1 177 ? 4.059 -11.938 -18.328 1 80 177 HIS B C 1
ATOM 5191 O O . HIS B 1 177 ? 3.055 -12.547 -17.938 1 80 177 HIS B O 1
ATOM 5197 N N . ARG B 1 178 ? 4.527 -12.094 -19.453 1 78.5 178 ARG B N 1
ATOM 5198 C CA . ARG B 1 178 ? 3.824 -12.852 -20.484 1 78.5 178 ARG B CA 1
ATOM 5199 C C . ARG B 1 178 ? 3.896 -14.352 -20.203 1 78.5 178 ARG B C 1
ATOM 5201 O O . ARG B 1 178 ? 2.93 -15.078 -20.438 1 78.5 178 ARG B O 1
ATOM 5208 N N . ASP B 1 179 ? 4.977 -14.766 -19.688 1 81.88 179 ASP B N 1
ATOM 5209 C CA . ASP B 1 179 ? 5.211 -16.188 -19.438 1 81.88 179 ASP B CA 1
ATOM 5210 C C . ASP B 1 179 ? 4.355 -16.703 -18.281 1 81.88 179 ASP B C 1
ATOM 5212 O O . ASP B 1 179 ? 3.99 -17.875 -18.25 1 81.88 179 ASP B O 1
ATOM 5216 N N . VAL B 1 180 ? 4.094 -15.781 -17.406 1 82 180 VAL B N 1
ATOM 5217 C CA . VAL B 1 180 ? 3.471 -16.266 -16.172 1 82 180 VAL B CA 1
ATOM 5218 C C . VAL B 1 180 ? 2.043 -15.734 -16.078 1 82 180 VAL B C 1
ATOM 5220 O O . VAL B 1 180 ? 1.106 -16.484 -15.82 1 82 180 VAL B O 1
ATOM 5223 N N . TYR B 1 181 ? 1.919 -14.5 -16.297 1 78 181 TYR B N 1
ATOM 5224 C CA . TYR B 1 181 ? 0.624 -13.844 -16.125 1 78 181 TYR B CA 1
ATOM 5225 C C . TYR B 1 181 ? -0.217 -13.969 -17.391 1 78 181 TYR B C 1
ATOM 5227 O O . TYR B 1 181 ? -1.448 -13.977 -17.328 1 78 181 TYR B O 1
ATOM 5235 N N . GLY B 1 182 ? 0.416 -14.094 -18.484 1 73.31 182 GLY B N 1
ATOM 5236 C CA . GLY B 1 182 ? -0.316 -14.25 -19.734 1 73.31 182 GLY B CA 1
ATOM 5237 C C . GLY B 1 182 ? -0.254 -13.023 -20.625 1 73.31 182 GLY B C 1
ATOM 5238 O O . GLY B 1 182 ? -0.25 -11.898 -20.141 1 73.31 182 GLY B O 1
ATOM 5239 N N . TYR B 1 183 ? -0.322 -13.273 -21.828 1 67.81 183 TYR B N 1
ATOM 5240 C CA . TYR B 1 183 ? -0.188 -12.234 -22.844 1 67.81 183 TYR B CA 1
ATOM 5241 C C . TYR B 1 183 ? -1.401 -11.312 -22.844 1 67.81 183 TYR B C 1
ATOM 5243 O O . TYR B 1 183 ? -1.285 -10.117 -23.141 1 67.81 183 TYR B O 1
ATOM 5251 N N . GLU B 1 184 ? -2.465 -11.812 -22.484 1 68.06 184 GLU B N 1
ATOM 5252 C CA . GLU B 1 184 ? -3.701 -11.039 -22.547 1 68.06 184 GLU B CA 1
ATOM 5253 C C . GLU B 1 184 ? -3.67 -9.867 -21.562 1 68.06 184 GLU B C 1
ATOM 5255 O O . GLU B 1 184 ? -4.391 -8.883 -21.734 1 68.06 184 GLU B O 1
ATOM 5260 N N . HIS B 1 185 ? -2.895 -10.039 -20.609 1 63.75 185 HIS B N 1
ATOM 5261 C CA . HIS B 1 185 ? -2.842 -9.023 -19.562 1 63.75 185 HIS B CA 1
ATOM 5262 C C . HIS B 1 185 ? -1.806 -7.953 -19.891 1 63.75 185 HIS B C 1
ATOM 5264 O O . HIS B 1 185 ? -1.695 -6.949 -19.172 1 63.75 185 HIS B O 1
ATOM 5270 N N . ASP B 1 186 ? -1.065 -8.258 -20.875 1 58.59 186 ASP B N 1
ATOM 5271 C CA . ASP B 1 186 ? -0.007 -7.324 -21.234 1 58.59 186 ASP B CA 1
ATOM 5272 C C . ASP B 1 186 ? -0.575 -6.117 -21.984 1 58.59 186 ASP B C 1
ATOM 5274 O O . ASP B 1 186 ? -1.085 -6.254 -23.094 1 58.59 186 ASP B O 1
ATOM 5278 N N . ARG B 1 187 ? -0.971 -5 -21.219 1 52.19 187 ARG B N 1
ATOM 5279 C CA . ARG B 1 187 ? -1.512 -3.809 -21.875 1 52.19 187 ARG B CA 1
ATOM 5280 C C . ARG B 1 187 ? -0.452 -3.119 -22.719 1 52.19 187 ARG B C 1
ATOM 5282 O O . ARG B 1 187 ? -0.752 -2.172 -23.453 1 52.19 187 ARG B O 1
ATOM 5289 N N . MET B 1 188 ? 0.688 -3.408 -22.484 1 49.75 188 MET B N 1
ATOM 5290 C CA . MET B 1 188 ? 1.772 -2.635 -23.078 1 49.75 188 MET B CA 1
ATOM 5291 C C . MET B 1 188 ? 1.867 -2.898 -24.578 1 49.75 188 MET B C 1
ATOM 5293 O O . MET B 1 188 ? 2.771 -2.393 -25.234 1 49.75 188 MET B O 1
ATOM 5297 N N . ASP B 1 189 ? 1.155 -3.818 -25.125 1 45.47 189 ASP B N 1
ATOM 5298 C CA . ASP B 1 189 ? 1.304 -3.748 -26.562 1 45.47 189 ASP B CA 1
ATOM 5299 C C . ASP B 1 189 ? 1.263 -2.301 -27.062 1 45.47 189 ASP B C 1
ATOM 5301 O O . ASP B 1 189 ? 1.513 -2.029 -28.234 1 45.47 189 ASP B O 1
ATOM 5305 N N . ARG B 1 190 ? 0.944 -1.434 -26.062 1 42.56 190 ARG B N 1
ATOM 5306 C CA . ARG B 1 190 ? 0.932 -0.04 -26.5 1 42.56 190 ARG B CA 1
ATOM 5307 C C . ARG B 1 190 ? 2.322 0.579 -26.391 1 42.56 190 ARG B C 1
ATOM 5309 O O . ARG B 1 190 ? 2.535 1.715 -26.812 1 42.56 190 ARG B O 1
ATOM 5316 N N . TYR B 1 191 ? 3.123 -0.019 -25.578 1 43.88 191 TYR B N 1
ATOM 5317 C CA . TYR B 1 191 ? 4.43 0.622 -25.469 1 43.88 191 TYR B CA 1
ATOM 5318 C C . TYR B 1 191 ? 5.383 0.087 -26.531 1 43.88 191 TYR B C 1
ATOM 5320 O O . TYR B 1 191 ? 5.277 -1.07 -26.938 1 43.88 191 TYR B O 1
ATOM 5328 N N . PRO B 1 192 ? 6.027 0.978 -27.125 1 39.94 192 PRO B N 1
ATOM 5329 C CA . PRO B 1 192 ? 6.996 0.544 -28.141 1 39.94 192 PRO B CA 1
ATOM 5330 C C . PRO B 1 192 ? 7.941 -0.54 -27.625 1 39.94 192 PRO B C 1
ATOM 5332 O O . PRO B 1 192 ? 8.273 -0.562 -26.438 1 39.94 192 PRO B O 1
ATOM 5335 N N . LYS B 1 193 ? 8.18 -1.693 -28.328 1 41.78 193 LYS B N 1
ATOM 5336 C CA . LYS B 1 193 ? 8.859 -2.982 -28.234 1 41.78 193 LYS B CA 1
ATOM 5337 C C . LYS B 1 193 ? 10.219 -2.84 -27.562 1 41.78 193 LYS B C 1
ATOM 5339 O O . LYS B 1 193 ? 10.703 -3.781 -26.922 1 41.78 193 LYS B O 1
ATOM 5344 N N . ASP B 1 194 ? 10.938 -1.771 -27.688 1 40.69 194 ASP B N 1
ATOM 5345 C CA . ASP B 1 194 ? 12.375 -1.725 -27.453 1 40.69 194 ASP B CA 1
ATOM 5346 C C . ASP B 1 194 ? 12.695 -1.307 -26.031 1 40.69 194 ASP B C 1
ATOM 5348 O O . ASP B 1 194 ? 13.867 -1.227 -25.641 1 40.69 194 ASP B O 1
ATOM 5352 N N . LEU B 1 195 ? 11.773 -0.802 -25.281 1 42.72 195 LEU B N 1
ATOM 5353 C CA . LEU B 1 195 ? 12.242 -0.373 -23.969 1 42.72 195 LEU B CA 1
ATOM 5354 C C . LEU B 1 195 ? 11.812 -1.357 -22.891 1 42.72 195 LEU B C 1
ATOM 5356 O O . LEU B 1 195 ? 10.648 -1.776 -22.859 1 42.72 195 LEU B O 1
ATOM 5360 N N . PRO B 1 196 ? 12.852 -2.068 -22.438 1 46.97 196 PRO B N 1
ATOM 5361 C CA . PRO B 1 196 ? 12.5 -2.902 -21.281 1 46.97 196 PRO B CA 1
ATOM 5362 C C . PRO B 1 196 ? 11.539 -2.205 -20.312 1 46.97 196 PRO B C 1
ATOM 5364 O O . PRO B 1 196 ? 11.844 -1.133 -19.797 1 46.97 196 PRO B O 1
ATOM 5367 N N . VAL B 1 197 ? 10.328 -2.293 -20.609 1 53.22 197 VAL B N 1
ATOM 5368 C CA . VAL B 1 197 ? 9.367 -1.602 -19.75 1 53.22 197 VAL B CA 1
ATOM 5369 C C . VAL B 1 197 ? 8.969 -2.506 -18.594 1 53.22 197 VAL B C 1
ATOM 5371 O O . VAL B 1 197 ? 8.672 -3.688 -18.781 1 53.22 197 VAL B O 1
ATOM 5374 N N . ASP B 1 198 ? 9.398 -2.279 -17.391 1 59.97 198 ASP B N 1
ATOM 5375 C CA . ASP B 1 198 ? 8.836 -2.93 -16.203 1 59.97 198 ASP B CA 1
ATOM 5376 C C . ASP B 1 198 ? 7.324 -2.727 -16.141 1 59.97 198 ASP B C 1
ATOM 5378 O O . ASP B 1 198 ? 6.828 -1.622 -16.375 1 59.97 198 ASP B O 1
ATOM 5382 N N . VAL B 1 199 ? 6.75 -4 -16.234 1 69.94 199 VAL B N 1
ATOM 5383 C CA . VAL B 1 199 ? 5.293 -3.973 -16.109 1 69.94 199 VAL B CA 1
ATOM 5384 C C . VAL B 1 199 ? 4.875 -4.492 -14.742 1 69.94 199 VAL B C 1
ATOM 5386 O O . VAL B 1 199 ? 5.57 -5.32 -14.148 1 69.94 199 VAL B O 1
ATOM 5389 N N . ASN B 1 200 ? 3.871 -3.967 -14.258 1 76.31 200 ASN B N 1
ATOM 5390 C CA . ASN B 1 200 ? 3.375 -4.395 -12.953 1 76.31 200 ASN B CA 1
ATOM 5391 C C . ASN B 1 200 ? 2.654 -5.738 -13.039 1 76.31 200 ASN B C 1
ATOM 5393 O O . ASN B 1 200 ? 1.844 -5.953 -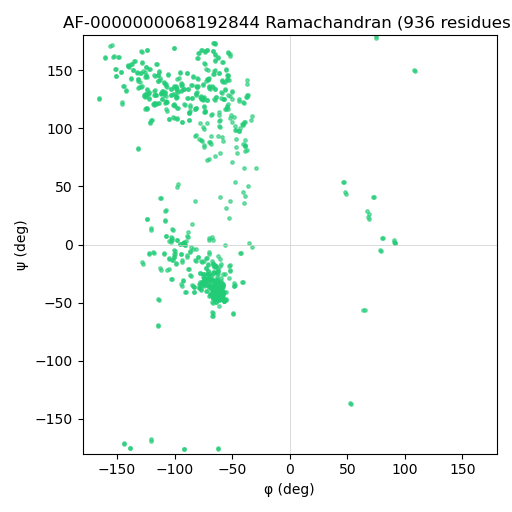13.945 1 76.31 200 ASN B O 1
ATOM 5397 N N . ALA B 1 201 ? 3.078 -6.641 -12.266 1 83.5 201 ALA B N 1
ATOM 5398 C CA . ALA B 1 201 ? 2.455 -7.961 -12.164 1 83.5 201 ALA B CA 1
ATOM 5399 C C . ALA B 1 201 ? 1.881 -8.188 -10.766 1 83.5 201 ALA B C 1
ATOM 5401 O O . ALA B 1 201 ? 2.346 -7.59 -9.797 1 83.5 201 ALA B O 1
ATOM 5402 N N . PRO B 1 202 ? 0.891 -9.086 -10.75 1 87.56 202 PRO B N 1
ATOM 5403 C CA . PRO B 1 202 ? 0.321 -9.375 -9.438 1 87.56 202 PRO B CA 1
ATOM 5404 C C . PRO B 1 202 ? 1.323 -10.039 -8.492 1 87.56 202 PRO B C 1
ATOM 5406 O O . PRO B 1 202 ? 2.33 -10.594 -8.938 1 87.56 202 PRO B O 1
ATOM 5409 N N . SER B 1 203 ? 1.012 -10.008 -7.258 1 89 203 SER B N 1
ATOM 5410 C CA . SER B 1 203 ? 1.921 -10.438 -6.199 1 89 203 SER B CA 1
ATOM 5411 C C . SER B 1 203 ? 2.275 -11.914 -6.336 1 89 203 SER B C 1
ATOM 5413 O O . SER B 1 203 ? 3.396 -12.328 -6.027 1 89 203 SER B O 1
ATOM 5415 N N . TRP B 1 204 ? 1.363 -12.719 -6.766 1 91.12 204 TRP B N 1
ATOM 5416 C CA . TRP B 1 204 ? 1.632 -14.156 -6.852 1 91.12 204 TRP B CA 1
ATOM 5417 C C . TRP B 1 204 ? 2.693 -14.445 -7.906 1 91.12 204 TRP B C 1
ATOM 5419 O O . TRP B 1 204 ? 3.459 -15.406 -7.777 1 91.12 204 TRP B O 1
ATOM 5429 N N . VAL B 1 205 ? 2.771 -13.641 -8.977 1 88.56 205 VAL B N 1
ATOM 5430 C CA . VAL B 1 205 ? 3.805 -13.805 -9.992 1 88.56 205 VAL B CA 1
ATOM 5431 C C . VAL B 1 205 ? 5.176 -13.531 -9.383 1 88.56 205 VAL B C 1
ATOM 5433 O O . VAL B 1 205 ? 6.133 -14.266 -9.633 1 88.56 205 VAL B O 1
ATOM 5436 N N . THR B 1 206 ? 5.16 -12.5 -8.586 1 82.56 206 THR B N 1
ATOM 5437 C CA . THR B 1 206 ? 6.402 -12.117 -7.93 1 82.56 206 THR B CA 1
ATOM 5438 C C . THR B 1 206 ? 6.867 -13.211 -6.973 1 82.56 206 THR B C 1
ATOM 5440 O O . THR B 1 206 ? 8.062 -13.5 -6.883 1 82.56 206 THR B O 1
ATOM 5443 N N . MET B 1 207 ? 5.984 -13.711 -6.301 1 87.69 207 MET B N 1
ATOM 5444 C CA . MET B 1 207 ? 6.328 -14.789 -5.371 1 87.69 207 MET B CA 1
ATOM 5445 C C . MET B 1 207 ? 6.93 -15.977 -6.113 1 87.69 207 MET B C 1
ATOM 5447 O O . MET B 1 207 ? 7.93 -16.547 -5.676 1 87.69 207 MET B O 1
ATOM 5451 N N . LEU B 1 208 ? 6.336 -16.375 -7.184 1 88.69 208 LEU B N 1
ATOM 5452 C CA . LEU B 1 208 ? 6.844 -17.5 -7.965 1 88.69 208 LEU B CA 1
ATOM 5453 C C . LEU B 1 208 ? 8.234 -17.188 -8.516 1 88.69 208 LEU B C 1
ATOM 5455 O O . LEU B 1 208 ? 9.109 -18.062 -8.516 1 88.69 208 LEU B O 1
ATOM 5459 N N . ASP B 1 209 ? 8.43 -15.977 -8.906 1 82.06 209 ASP B N 1
ATOM 5460 C CA . ASP B 1 209 ? 9.68 -15.578 -9.547 1 82.06 209 ASP B CA 1
ATOM 5461 C C . ASP B 1 209 ? 10.797 -15.414 -8.516 1 82.06 209 ASP B C 1
ATOM 5463 O O . ASP B 1 209 ? 11.953 -15.727 -8.789 1 82.06 209 ASP B O 1
ATOM 5467 N N . LEU B 1 210 ? 10.461 -14.914 -7.418 1 77.38 210 LEU B N 1
ATOM 5468 C CA . LEU B 1 210 ? 11.5 -14.562 -6.461 1 77.38 210 LEU B CA 1
ATOM 5469 C C . LEU B 1 210 ? 11.758 -15.703 -5.488 1 77.38 210 LEU B C 1
ATOM 5471 O O . LEU B 1 210 ? 12.891 -15.922 -5.059 1 77.38 210 LEU B O 1
ATOM 5475 N N . HIS B 1 211 ? 10.773 -16.406 -5.227 1 82.25 211 HIS B N 1
ATOM 5476 C CA . HIS B 1 211 ? 10.914 -17.406 -4.172 1 82.25 211 HIS B CA 1
ATOM 5477 C C . HIS B 1 211 ? 11.102 -18.812 -4.758 1 82.25 211 HIS B C 1
ATOM 5479 O O . HIS B 1 211 ? 11.773 -19.656 -4.16 1 82.25 211 HIS B O 1
ATOM 5485 N N . HIS B 1 212 ? 10.555 -19.094 -5.945 1 87 212 HIS B N 1
ATOM 5486 C CA . HIS B 1 212 ? 10.492 -20.484 -6.367 1 87 212 HIS B CA 1
ATOM 5487 C C . HIS B 1 212 ? 11.203 -20.688 -7.703 1 87 212 HIS B C 1
ATOM 5489 O O . HIS B 1 212 ? 11.422 -21.828 -8.125 1 87 212 HIS B O 1
ATOM 5495 N N . LYS B 1 213 ? 11.594 -19.688 -8.328 1 83.94 213 LYS B N 1
ATOM 5496 C CA . LYS B 1 213 ? 12.18 -19.812 -9.664 1 83.94 213 LYS B CA 1
ATOM 5497 C C . LYS B 1 213 ? 13.422 -20.703 -9.641 1 83.94 213 LYS B C 1
ATOM 5499 O O . LYS B 1 213 ? 14.289 -20.547 -8.781 1 83.94 213 LYS B O 1
ATOM 5504 N N . GLY B 1 214 ? 13.453 -21.625 -10.539 1 87.19 214 GLY B N 1
ATOM 5505 C CA . GLY B 1 214 ? 14.617 -22.484 -10.719 1 87.19 214 GLY B CA 1
ATOM 5506 C C . GLY B 1 214 ? 14.672 -23.625 -9.711 1 87.19 214 GLY B C 1
ATOM 5507 O O . GLY B 1 214 ? 15.641 -24.391 -9.688 1 87.19 214 GLY B O 1
ATOM 5508 N N . LYS B 1 215 ? 13.703 -23.797 -8.922 1 90.12 215 LYS B N 1
ATOM 5509 C CA . LYS B 1 215 ? 13.734 -24.812 -7.875 1 90.12 215 LYS B CA 1
ATOM 5510 C C . LYS B 1 215 ? 13.055 -26.094 -8.336 1 90.12 215 LYS B C 1
ATOM 5512 O O . LYS B 1 215 ? 12.211 -26.062 -9.234 1 90.12 215 LYS B O 1
ATOM 5517 N N . THR B 1 216 ? 13.547 -27.156 -7.832 1 93.38 216 THR B N 1
ATOM 5518 C CA . THR B 1 216 ? 12.953 -28.484 -8 1 93.38 216 THR B CA 1
ATOM 5519 C C . THR B 1 216 ? 12.398 -29 -6.676 1 93.38 216 THR B C 1
ATOM 5521 O O . THR B 1 216 ? 13.086 -28.953 -5.652 1 93.38 216 THR B O 1
ATOM 5524 N N . TYR B 1 217 ? 11.203 -29.438 -6.707 1 93.25 217 TYR B N 1
ATOM 5525 C CA . TYR B 1 217 ? 10.57 -29.938 -5.488 1 93.25 217 TYR B CA 1
ATOM 5526 C C . TYR B 1 217 ? 10.281 -31.422 -5.594 1 93.25 217 TYR B C 1
ATOM 5528 O O . TYR B 1 217 ? 9.828 -31.906 -6.637 1 93.25 217 TYR B O 1
ATOM 5536 N N . TRP B 1 218 ? 10.492 -32.031 -4.527 1 92.25 218 TRP B N 1
ATOM 5537 C CA . TRP B 1 218 ? 10.273 -33.469 -4.469 1 92.25 218 TRP B CA 1
ATOM 5538 C C . TRP B 1 218 ? 8.938 -33.781 -3.799 1 92.25 218 TRP B C 1
ATOM 5540 O O . TRP B 1 218 ? 8.328 -32.938 -3.172 1 92.25 218 TRP B O 1
ATOM 5550 N N . ASP B 1 219 ? 8.523 -35.094 -3.91 1 91.06 219 ASP B N 1
ATOM 5551 C CA . ASP B 1 219 ? 7.191 -35.5 -3.488 1 91.06 219 ASP B CA 1
ATOM 5552 C C . ASP B 1 219 ? 6.949 -35.188 -2.016 1 91.06 219 ASP B C 1
ATOM 5554 O O . ASP B 1 219 ? 5.855 -34.75 -1.643 1 91.06 219 ASP B O 1
ATOM 5558 N N . ARG B 1 220 ? 7.902 -35.25 -1.176 1 88.5 220 ARG B N 1
ATOM 5559 C CA . ARG B 1 220 ? 7.754 -35.062 0.262 1 88.5 220 ARG B CA 1
ATOM 5560 C C . ARG B 1 220 ? 7.504 -33.594 0.589 1 88.5 220 ARG B C 1
ATOM 5562 O O . ARG B 1 220 ? 6.941 -33.281 1.638 1 88.5 220 ARG B O 1
ATOM 5569 N N . GLN B 1 221 ? 7.855 -32.75 -0.328 1 90 221 GLN B N 1
ATOM 5570 C CA . GLN B 1 221 ? 7.738 -31.328 -0.095 1 90 221 GLN B CA 1
ATOM 5571 C C . GLN B 1 221 ? 6.414 -30.781 -0.622 1 90 221 GLN B C 1
ATOM 5573 O O . GLN B 1 221 ? 6.031 -29.656 -0.313 1 90 221 GLN B O 1
ATOM 5578 N N . LEU B 1 222 ? 5.707 -31.688 -1.35 1 91.81 222 LEU B N 1
ATOM 5579 C CA . LEU B 1 222 ? 4.508 -31.219 -2.033 1 91.81 222 LEU B CA 1
ATOM 5580 C C . LEU B 1 222 ? 3.25 -31.766 -1.365 1 91.81 222 LEU B C 1
ATOM 5582 O O . LEU B 1 222 ? 3.258 -32.875 -0.841 1 91.81 222 LEU B O 1
ATOM 5586 N N . PRO B 1 223 ? 2.215 -30.969 -1.225 1 94.12 223 PRO B N 1
ATOM 5587 C CA . PRO B 1 223 ? 2.045 -29.609 -1.76 1 94.12 223 PRO B CA 1
ATOM 5588 C C . PRO B 1 223 ? 2.674 -28.547 -0.871 1 94.12 223 PRO B C 1
ATOM 5590 O O . PRO B 1 223 ? 2.721 -28.703 0.352 1 94.12 223 PRO B O 1
ATOM 5593 N N . LEU B 1 224 ? 3.199 -27.547 -1.514 1 93.69 224 LEU B N 1
ATOM 5594 C CA . LEU B 1 224 ? 3.715 -26.359 -0.841 1 93.69 224 LEU B CA 1
ATOM 5595 C C . LEU B 1 224 ? 2.711 -25.219 -0.915 1 93.69 224 LEU B C 1
ATOM 5597 O O . LEU B 1 224 ? 2.314 -24.797 -2.006 1 93.69 224 LEU B O 1
ATOM 5601 N N . ILE B 1 225 ? 2.305 -24.766 0.251 1 94.56 225 ILE B N 1
ATOM 5602 C CA . ILE B 1 225 ? 1.291 -23.719 0.293 1 94.56 225 ILE B CA 1
ATOM 5603 C C . ILE B 1 225 ? 1.892 -22.453 0.881 1 94.56 225 ILE B C 1
ATOM 5605 O O . ILE B 1 225 ? 2.42 -22.453 1.995 1 94.56 225 ILE B O 1
ATOM 5609 N N . ASN B 1 226 ? 1.845 -21.391 0.113 1 93.88 226 ASN B N 1
ATOM 5610 C CA . ASN B 1 226 ? 2.268 -20.062 0.537 1 93.88 226 ASN B CA 1
ATOM 5611 C C . ASN B 1 226 ? 1.084 -19.109 0.652 1 93.88 226 ASN B C 1
ATOM 5613 O O . ASN B 1 226 ? 0.278 -19 -0.274 1 93.88 226 ASN B O 1
ATOM 5617 N N . ILE B 1 227 ? 1.027 -18.453 1.809 1 95.31 227 ILE B N 1
ATOM 5618 C CA . ILE B 1 227 ? -0.026 -17.453 2.008 1 95.31 227 ILE B CA 1
ATOM 5619 C C . ILE B 1 227 ? 0.549 -16.047 1.852 1 95.31 227 ILE B C 1
ATOM 5621 O O . ILE B 1 227 ? 1.646 -15.766 2.34 1 95.31 227 ILE B O 1
ATOM 5625 N N . LEU B 1 228 ? -0.134 -15.25 1.133 1 94.69 228 LEU B N 1
ATOM 5626 C CA . LEU B 1 228 ? 0.308 -13.883 0.875 1 94.69 228 LEU B CA 1
ATOM 5627 C C . LEU B 1 228 ? -0.673 -12.875 1.462 1 94.69 228 LEU B C 1
ATOM 5629 O O . LEU B 1 228 ? -1.872 -12.93 1.18 1 94.69 228 LEU B O 1
ATOM 5633 N N . SER B 1 229 ? -0.197 -12.062 2.324 1 94.38 229 SER B N 1
ATOM 5634 C CA . SER B 1 229 ? -0.917 -10.844 2.684 1 94.38 229 SER B CA 1
ATOM 5635 C C . SER B 1 229 ? -0.555 -9.688 1.751 1 94.38 229 SER B C 1
ATOM 5637 O O . SER B 1 229 ? 0.564 -9.172 1.798 1 94.38 229 SER B O 1
ATOM 5639 N N . VAL B 1 230 ? -1.503 -9.266 0.98 1 93.62 230 VAL B N 1
ATOM 5640 C CA . VAL B 1 230 ? -1.222 -8.328 -0.103 1 93.62 230 VAL B CA 1
ATOM 5641 C C . VAL B 1 230 ? -1.831 -6.965 0.22 1 93.62 230 VAL B C 1
ATOM 5643 O O . VAL B 1 230 ? -2.994 -6.879 0.618 1 93.62 230 VAL B O 1
ATOM 5646 N N . THR B 1 231 ? -1.054 -5.953 0.049 1 92.19 231 THR B N 1
ATOM 5647 C CA . THR B 1 231 ? -1.512 -4.598 0.322 1 92.19 231 THR B CA 1
ATOM 5648 C C . THR B 1 231 ? -1.482 -3.75 -0.947 1 92.19 231 THR B C 1
ATOM 5650 O O . THR B 1 231 ? -0.484 -3.742 -1.671 1 92.19 231 THR B O 1
ATOM 5653 N N . GLY B 1 232 ? -2.604 -3.131 -1.197 1 88.69 232 GLY B N 1
ATOM 5654 C CA . GLY B 1 232 ? -2.689 -2.17 -2.287 1 88.69 232 GLY B CA 1
ATOM 5655 C C . GLY B 1 232 ? -2.924 -0.749 -1.811 1 88.69 232 GLY B C 1
ATOM 5656 O O . GLY B 1 232 ? -3.557 -0.531 -0.776 1 88.69 232 GLY B O 1
ATOM 5657 N N . THR B 1 233 ? -2.42 0.234 -2.543 1 85.81 233 THR B N 1
ATOM 5658 C CA . THR B 1 233 ? -2.568 1.632 -2.152 1 85.81 233 THR B CA 1
ATOM 5659 C C . THR B 1 233 ? -3.303 2.42 -3.232 1 85.81 233 THR B C 1
ATOM 5661 O O . THR B 1 233 ? -3.201 3.648 -3.289 1 85.81 233 THR B O 1
ATOM 5664 N N . LYS B 1 234 ? -3.863 1.763 -4.125 1 74.19 234 LYS B N 1
ATOM 5665 C CA . LYS B 1 234 ? -4.699 2.373 -5.152 1 74.19 234 LYS B CA 1
ATOM 5666 C C . LYS B 1 234 ? -6.09 1.748 -5.172 1 74.19 234 LYS B C 1
ATOM 5668 O O . LYS B 1 234 ? -6.254 0.573 -4.836 1 74.19 234 LYS B O 1
ATOM 5673 N N . PRO B 1 235 ? -6.992 2.689 -5.453 1 63.09 235 PRO B N 1
ATOM 5674 C CA . PRO B 1 235 ? -8.344 2.127 -5.52 1 63.09 235 PRO B CA 1
ATOM 5675 C C . PRO B 1 235 ? -8.461 0.999 -6.543 1 63.09 235 PRO B C 1
ATOM 5677 O O . PRO B 1 235 ? -7.777 1.015 -7.566 1 63.09 235 PRO B O 1
ATOM 5680 N N . PHE B 1 236 ? -8.93 -0.142 -6.059 1 55.16 236 PHE B N 1
ATOM 5681 C CA . PHE B 1 236 ? -9.031 -1.338 -6.887 1 55.16 236 PHE B CA 1
ATOM 5682 C C . PHE B 1 236 ? -10.336 -1.34 -7.676 1 55.16 236 PHE B C 1
ATOM 5684 O O . PHE B 1 236 ? -11.352 -0.815 -7.211 1 55.16 236 PHE B O 1
ATOM 5691 N N . THR B 1 237 ? -10.195 -1.49 -8.93 1 44.5 237 THR B N 1
ATOM 5692 C CA . THR B 1 237 ? -11.367 -1.824 -9.742 1 44.5 237 THR B CA 1
ATOM 5693 C C . THR B 1 237 ? -12.039 -3.092 -9.219 1 44.5 237 THR B C 1
ATOM 5695 O O . THR B 1 237 ? -11.367 -4.09 -8.945 1 44.5 237 THR B O 1
ATOM 5698 N N . PRO B 1 238 ? -13.242 -3.076 -8.75 1 42.16 238 PRO B N 1
ATOM 5699 C CA . PRO B 1 238 ? -14.078 -4.102 -8.109 1 42.16 238 PRO B CA 1
ATOM 5700 C C . PRO B 1 238 ? -13.938 -5.469 -8.773 1 42.16 238 PRO B C 1
ATOM 5702 O O . PRO B 1 238 ? -13.625 -5.555 -9.961 1 42.16 238 PRO B O 1
ATOM 5705 N N . LEU B 1 239 ? -13.547 -6.461 -7.957 1 46.19 239 LEU B N 1
ATOM 5706 C CA . LEU B 1 239 ? -14.016 -7.777 -8.383 1 46.19 239 LEU B CA 1
ATOM 5707 C C . LEU B 1 239 ? -15.422 -7.688 -8.977 1 46.19 239 LEU B C 1
ATOM 5709 O O . LEU B 1 239 ? -16.219 -6.84 -8.562 1 46.19 239 LEU B O 1
ATOM 5713 N N . THR B 1 240 ? -15.609 -8.195 -10.094 1 45.12 240 THR B N 1
ATOM 5714 C CA . THR B 1 240 ? -16.812 -8.148 -10.93 1 45.12 240 THR B CA 1
ATOM 5715 C C . THR B 1 240 ? -18.047 -8.484 -10.102 1 45.12 240 THR B C 1
ATOM 5717 O O . THR B 1 240 ? -18.094 -9.508 -9.422 1 45.12 240 THR B O 1
ATOM 5720 N N . VAL B 1 241 ? -18.781 -7.359 -9.664 1 48.78 241 VAL B N 1
ATOM 5721 C CA . VAL B 1 241 ? -20.141 -7.57 -9.172 1 48.78 241 VAL B CA 1
ATOM 5722 C C . VAL B 1 241 ? -21.078 -7.863 -10.336 1 48.78 241 VAL B C 1
ATOM 5724 O O . VAL B 1 241 ? -20.984 -7.223 -11.391 1 48.78 241 VAL B O 1
ATOM 5727 N N . ARG B 1 242 ? -21.547 -9.031 -10.305 1 49.44 242 ARG B N 1
ATOM 5728 C CA . ARG B 1 242 ? -22.516 -9.375 -11.344 1 49.44 242 ARG B CA 1
ATOM 5729 C C . ARG B 1 242 ? -23.938 -9.148 -10.859 1 49.44 242 ARG B C 1
ATOM 5731 O O . ARG B 1 242 ? -24.219 -9.25 -9.664 1 49.44 242 ARG B O 1
ATOM 5738 N N . ASP B 1 243 ? -24.703 -8.508 -11.695 1 49.75 243 ASP B N 1
ATOM 5739 C CA . ASP B 1 243 ? -26.125 -8.406 -11.383 1 49.75 243 ASP B CA 1
ATOM 5740 C C . ASP B 1 243 ? -26.781 -9.781 -11.406 1 49.75 243 ASP B C 1
ATOM 5742 O O . ASP B 1 243 ? -26.125 -10.797 -11.609 1 49.75 243 ASP B O 1
ATOM 5746 N N . ASP B 1 244 ? -28.141 -9.758 -10.945 1 49.31 244 ASP B N 1
ATOM 5747 C CA . ASP B 1 244 ? -28.938 -10.977 -10.844 1 49.31 244 ASP B CA 1
ATOM 5748 C C . ASP B 1 244 ? -28.906 -11.758 -12.156 1 49.31 244 ASP B C 1
ATOM 5750 O O . ASP B 1 244 ? -29.172 -12.961 -12.172 1 49.31 244 ASP B O 1
ATOM 5754 N N . LYS B 1 245 ? -28.594 -11.008 -13.195 1 47.78 245 LYS B N 1
ATOM 5755 C CA . LYS B 1 245 ? -28.594 -11.648 -14.5 1 47.78 245 LYS B CA 1
ATOM 5756 C C . LYS B 1 245 ? -27.172 -12.055 -14.914 1 47.78 245 LYS B C 1
ATOM 5758 O O . LYS B 1 245 ? -26.969 -12.516 -16.031 1 47.78 245 LYS B O 1
ATOM 5763 N N . GLY B 1 246 ? -26.203 -11.82 -13.969 1 49.16 246 GLY B N 1
ATOM 5764 C CA . GLY B 1 246 ? -24.844 -12.289 -14.219 1 49.16 246 GLY B CA 1
ATOM 5765 C C . GLY B 1 246 ? -23.969 -11.25 -14.898 1 49.16 246 GLY B C 1
ATOM 5766 O O . GLY B 1 246 ? -22.844 -11.547 -15.297 1 49.16 246 GLY B O 1
ATOM 5767 N N . LYS B 1 247 ? -24.547 -10.102 -15.133 1 51.22 247 LYS B N 1
ATOM 5768 C CA . LYS B 1 247 ? -23.812 -9.039 -15.82 1 51.22 247 LYS B CA 1
ATOM 5769 C C . LYS B 1 247 ? -22.984 -8.219 -14.836 1 51.22 247 LYS B C 1
ATOM 5771 O O . LYS B 1 247 ? -23.422 -7.957 -13.711 1 51.22 247 LYS B O 1
ATOM 5776 N N . PRO B 1 248 ? -21.766 -7.953 -15.305 1 54.38 248 PRO B N 1
ATOM 5777 C CA . PRO B 1 248 ? -20.906 -7.156 -14.438 1 54.38 248 PRO B CA 1
ATOM 5778 C C . PRO B 1 248 ? -21.484 -5.777 -14.125 1 54.38 248 PRO B C 1
ATOM 5780 O O . PRO B 1 248 ? -22.016 -5.113 -15.016 1 54.38 248 PRO B O 1
ATOM 5783 N N . ARG B 1 249 ? -22 -5.457 -12.883 1 51.47 249 ARG B N 1
ATOM 5784 C CA . ARG B 1 249 ? -22.453 -4.133 -12.477 1 51.47 249 ARG B CA 1
ATOM 5785 C C . ARG B 1 249 ? -21.281 -3.254 -12.062 1 51.47 249 ARG B C 1
ATOM 5787 O O . ARG B 1 249 ? -20.375 -3.709 -11.359 1 51.47 249 ARG B O 1
ATOM 5794 N N . THR B 1 250 ? -21.109 -2.17 -12.82 1 47.09 250 THR B N 1
ATOM 5795 C CA . THR B 1 250 ? -20.078 -1.191 -12.523 1 47.09 250 THR B CA 1
ATOM 5796 C C . THR B 1 250 ? -20.406 -0.409 -11.258 1 47.09 250 THR B C 1
ATOM 5798 O O . THR B 1 250 ? -19.812 0.647 -11 1 47.09 250 THR B O 1
ATOM 5801 N N . LYS B 1 251 ? -21.547 -0.797 -10.555 1 51.41 251 LYS B N 1
ATOM 5802 C CA . LYS B 1 251 ? -21.75 0.128 -9.445 1 51.41 251 LYS B CA 1
ATOM 5803 C C . LYS B 1 251 ? -20.625 0.023 -8.422 1 51.41 251 LYS B C 1
ATOM 5805 O O . LYS B 1 251 ? -20.234 -1.078 -8.031 1 51.41 251 LYS B O 1
ATOM 5810 N N . THR B 1 252 ? -20.031 1.174 -8.172 1 56.53 252 THR B N 1
ATOM 5811 C CA . THR B 1 252 ? -18.828 1.409 -7.379 1 56.53 252 THR B CA 1
ATOM 5812 C C . THR B 1 252 ? -19.141 1.28 -5.891 1 56.53 252 THR B C 1
ATOM 5814 O O . THR B 1 252 ? -20.047 1.93 -5.379 1 56.53 252 THR B O 1
ATOM 5817 N N . SER B 1 253 ? -19.109 0.037 -5.309 1 66.62 253 SER B N 1
ATOM 5818 C CA . SER B 1 253 ? -19.141 -0.098 -3.855 1 66.62 253 SER B CA 1
ATOM 5819 C C . SER B 1 253 ? -18.016 0.699 -3.201 1 66.62 253 SER B C 1
ATOM 5821 O O . SER B 1 253 ? -17.031 1.038 -3.854 1 66.62 253 SER B O 1
ATOM 5823 N N . TRP B 1 254 ? -18.359 1.124 -1.973 1 68.19 254 TRP B N 1
ATOM 5824 C CA . TRP B 1 254 ? -17.422 1.962 -1.232 1 68.19 254 TRP B CA 1
ATOM 5825 C C . TRP B 1 254 ? -16.031 1.356 -1.245 1 68.19 254 TRP B C 1
ATOM 5827 O O . TRP B 1 254 ? -15.031 2.082 -1.299 1 68.19 254 TRP B O 1
ATOM 5837 N N . TYR B 1 255 ? -16.016 0.075 -1.195 1 71.62 255 TYR B N 1
ATOM 5838 C CA . TYR B 1 255 ? -14.719 -0.554 -1.007 1 71.62 255 TYR B CA 1
ATOM 5839 C C . TYR B 1 255 ? -13.875 -0.45 -2.271 1 71.62 255 TYR B C 1
ATOM 5841 O O . TYR B 1 255 ? -12.656 -0.617 -2.225 1 71.62 255 TYR B O 1
ATOM 5849 N N . GLN B 1 256 ? -14.547 -0.055 -3.328 1 70.75 256 GLN B N 1
ATOM 5850 C CA . GLN B 1 256 ? -13.805 0.165 -4.562 1 70.75 256 GLN B CA 1
ATOM 5851 C C . GLN B 1 256 ? -13.094 1.516 -4.543 1 70.75 256 GLN B C 1
ATOM 5853 O O . GLN B 1 256 ? -12.211 1.769 -5.363 1 70.75 256 GLN B O 1
ATOM 5858 N N . GLN B 1 257 ? -13.484 2.268 -3.537 1 76.12 257 GLN B N 1
ATOM 5859 C CA . GLN B 1 257 ? -12.906 3.605 -3.441 1 76.12 257 GLN B CA 1
ATOM 5860 C C . GLN B 1 257 ? -11.906 3.691 -2.291 1 76.12 257 GLN B C 1
ATOM 5862 O O . GLN B 1 257 ? -11.383 4.766 -1.997 1 76.12 257 GLN B O 1
ATOM 5867 N N . LEU B 1 258 ? -11.68 2.578 -1.764 1 83.69 258 LEU B N 1
ATOM 5868 C CA . LEU B 1 258 ? -10.758 2.588 -0.633 1 83.69 258 LEU B CA 1
ATOM 5869 C C . LEU B 1 258 ? -9.336 2.883 -1.096 1 83.69 258 LEU B C 1
ATOM 5871 O O . LEU B 1 258 ? -8.883 2.34 -2.104 1 83.69 258 LEU B O 1
ATOM 5875 N N . THR B 1 259 ? -8.695 3.74 -0.372 1 82.06 259 THR B N 1
ATOM 5876 C CA . THR B 1 259 ? -7.344 4.156 -0.733 1 82.06 259 THR B CA 1
ATOM 5877 C C . THR B 1 259 ? -6.328 3.076 -0.373 1 82.06 259 THR B C 1
ATOM 5879 O O . THR B 1 259 ? -5.285 2.953 -1.021 1 82.06 259 THR B O 1
ATOM 5882 N N . VAL B 1 260 ? -6.551 2.395 0.673 1 88.44 260 VAL B N 1
ATOM 5883 C CA . VAL B 1 260 ? -5.707 1.276 1.085 1 88.44 260 VAL B CA 1
ATOM 5884 C C . VAL B 1 260 ? -6.555 0.014 1.227 1 88.44 260 VAL B C 1
ATOM 5886 O O . VAL B 1 260 ? -7.621 0.041 1.843 1 88.44 260 VAL B O 1
ATOM 5889 N N . SER B 1 261 ? -6.074 -1.021 0.604 1 88.81 261 SER B N 1
ATOM 5890 C CA . SER B 1 261 ? -6.809 -2.279 0.695 1 88.81 261 SER B CA 1
ATOM 5891 C C . SER B 1 261 ? -5.863 -3.459 0.897 1 88.81 261 SER B C 1
ATOM 5893 O O . SER B 1 261 ? -4.746 -3.459 0.382 1 88.81 261 SER B O 1
ATOM 5895 N N . ASN B 1 262 ? -6.367 -4.352 1.688 1 91.81 262 ASN B N 1
ATOM 5896 C CA . ASN B 1 262 ? -5.629 -5.586 1.934 1 91.81 262 ASN B CA 1
ATOM 5897 C C . ASN B 1 262 ? -6.375 -6.801 1.384 1 91.81 262 ASN B C 1
ATOM 5899 O O . ASN B 1 262 ? -7.605 -6.809 1.324 1 91.81 262 ASN B O 1
ATOM 5903 N N . SER B 1 263 ? -5.621 -7.715 0.939 1 93.69 263 SER B N 1
ATOM 5904 C CA . SER B 1 263 ? -6.184 -8.992 0.501 1 93.69 263 SER B CA 1
ATOM 5905 C C . SER B 1 263 ? -5.301 -10.156 0.924 1 93.69 263 SER B C 1
ATOM 5907 O O . SER B 1 263 ? -4.121 -9.977 1.23 1 93.69 263 SER B O 1
ATOM 5909 N N . ILE B 1 264 ? -5.902 -11.25 1.075 1 96.06 264 ILE B N 1
ATOM 5910 C CA . ILE B 1 264 ? -5.184 -12.484 1.381 1 96.06 264 ILE B CA 1
ATOM 5911 C C . ILE B 1 264 ? -5.246 -13.43 0.182 1 96.06 264 ILE B C 1
ATOM 5913 O O . ILE B 1 264 ? -6.332 -13.727 -0.323 1 96.06 264 ILE B O 1
ATOM 5917 N N . GLN B 1 265 ? -4.074 -13.82 -0.235 1 96.12 265 GLN B N 1
ATOM 5918 C CA . GLN B 1 265 ? -3.955 -14.734 -1.367 1 96.12 265 GLN B CA 1
ATOM 5919 C C . GLN B 1 265 ? -3.166 -15.984 -0.986 1 96.12 265 GLN B C 1
ATOM 5921 O O . GLN B 1 265 ? -2.625 -16.062 0.119 1 96.12 265 GLN B O 1
ATOM 5926 N N . LEU B 1 266 ? -3.262 -16.906 -1.872 1 96.38 266 LEU B N 1
ATOM 5927 C CA . LEU B 1 266 ? -2.582 -18.172 -1.639 1 96.38 266 LEU B CA 1
ATOM 5928 C C . LEU B 1 266 ? -1.997 -18.719 -2.936 1 96.38 266 LEU B C 1
ATOM 5930 O O . LEU B 1 266 ? -2.652 -18.688 -3.98 1 96.38 266 LEU B O 1
ATOM 5934 N N . VAL B 1 267 ? -0.75 -19.141 -2.893 1 96.19 267 VAL B N 1
ATOM 5935 C CA . VAL B 1 267 ? -0.093 -19.828 -3.998 1 96.19 267 VAL B CA 1
ATOM 5936 C C . VAL B 1 267 ? 0.312 -21.234 -3.562 1 96.19 267 VAL B C 1
ATOM 5938 O O . VAL B 1 267 ? 1.069 -21.391 -2.602 1 96.19 267 VAL B O 1
ATOM 5941 N N . ALA B 1 268 ? -0.181 -22.172 -4.254 1 96.69 268 ALA B N 1
ATOM 5942 C CA . ALA B 1 268 ? 0.14 -23.562 -3.941 1 96.69 268 ALA B CA 1
ATOM 5943 C C . ALA B 1 268 ? 0.875 -24.234 -5.102 1 96.69 268 ALA B C 1
ATOM 5945 O O . ALA B 1 268 ? 0.525 -24.031 -6.266 1 96.69 268 ALA B O 1
ATOM 5946 N N . ILE B 1 269 ? 1.909 -24.906 -4.805 1 96.19 269 ILE B N 1
ATOM 5947 C CA . ILE B 1 269 ? 2.666 -25.703 -5.758 1 96.19 269 ILE B CA 1
ATOM 5948 C C . ILE B 1 269 ? 2.443 -27.188 -5.465 1 96.19 269 ILE B C 1
ATOM 5950 O O . ILE B 1 269 ? 2.557 -27.625 -4.316 1 96.19 269 ILE B O 1
ATOM 5954 N N . THR B 1 270 ? 2.088 -27.922 -6.422 1 96.38 270 THR B N 1
ATOM 5955 C CA . THR B 1 270 ? 1.791 -29.344 -6.223 1 96.38 270 THR B CA 1
ATOM 5956 C C . THR B 1 270 ? 2.363 -30.172 -7.359 1 96.38 270 THR B C 1
ATOM 5958 O O . THR B 1 270 ? 3.18 -29.688 -8.148 1 96.38 270 THR B O 1
ATOM 5961 N N . GLY B 1 271 ? 2.064 -31.453 -7.328 1 94.88 271 GLY B N 1
ATOM 5962 C CA . GLY B 1 271 ? 2.57 -32.375 -8.352 1 94.88 271 GLY B CA 1
ATOM 5963 C C . GLY B 1 271 ? 2.08 -32.031 -9.742 1 94.88 271 GLY B C 1
ATOM 5964 O O . GLY B 1 271 ? 1.337 -31.047 -9.93 1 94.88 271 GLY B O 1
ATOM 5965 N N . ALA B 1 272 ? 2.424 -32.875 -10.719 1 92.81 272 ALA B N 1
ATOM 5966 C CA . ALA B 1 272 ? 2.223 -32.531 -12.125 1 92.81 272 ALA B CA 1
ATOM 5967 C C . ALA B 1 272 ? 0.999 -33.219 -12.695 1 92.81 272 ALA B C 1
ATOM 5969 O O . ALA B 1 272 ? 0.706 -33.125 -13.891 1 92.81 272 ALA B O 1
ATOM 5970 N N . SER B 1 273 ? 0.247 -33.906 -11.875 1 93.44 273 SER B N 1
ATOM 5971 C CA . SER B 1 273 ? -0.936 -34.594 -12.352 1 93.44 273 SER B CA 1
ATOM 5972 C C . SER B 1 273 ? -2.205 -33.812 -12.086 1 93.44 273 SER B C 1
ATOM 5974 O O . SER B 1 273 ? -2.453 -33.375 -10.953 1 93.44 273 SER B O 1
ATOM 5976 N N . LEU B 1 274 ? -2.961 -33.594 -13.102 1 94.31 274 LEU B N 1
ATOM 5977 C CA . LEU B 1 274 ? -4.219 -32.875 -12.953 1 94.31 274 LEU B CA 1
ATOM 5978 C C . LEU B 1 274 ? -5.207 -33.688 -12.102 1 94.31 274 LEU B C 1
ATOM 5980 O O . LEU B 1 274 ? -5.859 -33.125 -11.219 1 94.31 274 LEU B O 1
ATOM 5984 N N . GLU B 1 275 ? -5.293 -34.969 -12.281 1 94.56 275 GLU B N 1
ATOM 5985 C CA . GLU B 1 275 ? -6.305 -35.812 -11.672 1 94.56 275 GLU B CA 1
ATOM 5986 C C . GLU B 1 275 ? -5.961 -36.125 -10.219 1 94.56 275 GLU B C 1
ATOM 5988 O O . GLU B 1 275 ? -6.844 -36.156 -9.359 1 94.56 275 GLU B O 1
ATOM 5993 N N . SER B 1 276 ? -4.715 -36.25 -9.961 1 95.12 276 SER B N 1
ATOM 5994 C CA . SER B 1 276 ? -4.352 -36.75 -8.633 1 95.12 276 SER B CA 1
ATOM 5995 C C . SER B 1 276 ? -3.785 -35.625 -7.766 1 95.12 276 SER B C 1
ATOM 5997 O O . SER B 1 276 ? -3.781 -35.719 -6.539 1 95.12 276 SER B O 1
ATOM 5999 N N . ASP B 1 277 ? -3.297 -34.562 -8.367 1 96.38 277 ASP B N 1
ATOM 6000 C CA . ASP B 1 277 ? -2.576 -33.562 -7.578 1 96.38 277 ASP B CA 1
ATOM 6001 C C . ASP B 1 277 ? -3.328 -32.25 -7.547 1 96.38 277 ASP B C 1
ATOM 6003 O O . ASP B 1 277 ? -3.885 -31.859 -6.516 1 96.38 277 ASP B O 1
ATOM 6007 N N . SER B 1 278 ? -3.385 -31.531 -8.703 1 97.12 278 SER B N 1
ATOM 6008 C CA . SER B 1 278 ? -3.777 -30.125 -8.688 1 97.12 278 SER B CA 1
ATOM 6009 C C . SER B 1 278 ? -5.289 -29.984 -8.562 1 97.12 278 SER B C 1
ATOM 6011 O O . SER B 1 278 ? -5.773 -29.109 -7.84 1 97.12 278 SER B O 1
ATOM 6013 N N . ARG B 1 279 ? -6.125 -30.906 -9.242 1 97.69 279 ARG B N 1
ATOM 6014 C CA . ARG B 1 279 ? -7.574 -30.797 -9.148 1 97.69 279 ARG B CA 1
ATOM 6015 C C . ARG B 1 279 ? -8.055 -31.094 -7.727 1 97.69 279 ARG B C 1
ATOM 6017 O O . ARG B 1 279 ? -8.805 -30.297 -7.145 1 97.69 279 ARG B O 1
ATOM 6024 N N . PRO B 1 280 ? -7.656 -32.188 -7.094 1 97.38 280 PRO B N 1
ATOM 6025 C CA . PRO B 1 280 ? -8.07 -32.438 -5.711 1 97.38 280 PRO B CA 1
ATOM 6026 C C . PRO B 1 280 ? -7.645 -31.312 -4.758 1 97.38 280 PRO B C 1
ATOM 6028 O O . PRO B 1 280 ? -8.398 -30.938 -3.855 1 97.38 280 PRO B O 1
ATOM 6031 N N . LEU B 1 281 ? -6.426 -30.797 -4.938 1 97.31 281 LEU B N 1
ATOM 6032 C CA . LEU B 1 281 ? -5.965 -29.734 -4.066 1 97.31 281 LEU B CA 1
ATOM 6033 C C . LEU B 1 281 ? -6.812 -28.469 -4.25 1 97.31 281 LEU B C 1
ATOM 6035 O O . LEU B 1 281 ? -7.102 -27.766 -3.281 1 97.31 281 LEU B O 1
ATOM 6039 N N . GLN B 1 282 ? -7.168 -28.172 -5.496 1 98.31 282 GLN B N 1
ATOM 6040 C CA . GLN B 1 282 ? -8.039 -27.031 -5.773 1 98.31 282 GLN B CA 1
ATOM 6041 C C . GLN B 1 282 ? -9.359 -27.156 -5.016 1 98.31 282 GLN B C 1
ATOM 6043 O O . GLN B 1 282 ? -9.805 -26.188 -4.387 1 98.31 282 GLN B O 1
ATOM 6048 N N . LYS B 1 283 ? -9.953 -28.344 -5.094 1 97.19 283 LYS B N 1
ATOM 6049 C CA . LYS B 1 283 ? -11.203 -28.594 -4.398 1 97.19 283 LYS B CA 1
ATOM 6050 C C . LYS B 1 283 ? -11.023 -28.5 -2.885 1 97.19 283 LYS B C 1
ATOM 6052 O O . LYS B 1 283 ? -11.883 -27.953 -2.184 1 97.19 283 LYS B O 1
ATOM 6057 N N . GLU B 1 284 ? -9.961 -28.969 -2.42 1 96.81 284 GLU B N 1
ATOM 6058 C CA . GLU B 1 284 ? -9.672 -28.922 -0.989 1 96.81 284 GLU B CA 1
ATOM 6059 C C . GLU B 1 284 ? -9.539 -27.484 -0.496 1 96.81 284 GLU B C 1
ATOM 6061 O O . GLU B 1 284 ? -10.094 -27.125 0.542 1 96.81 284 GLU B O 1
ATOM 6066 N N . ILE B 1 285 ? -8.75 -26.703 -1.195 1 97.25 285 ILE B N 1
ATOM 6067 C CA . ILE B 1 285 ? -8.562 -25.297 -0.813 1 97.25 285 ILE B CA 1
ATOM 6068 C C . ILE B 1 285 ? -9.914 -24.578 -0.804 1 97.25 285 ILE B C 1
ATOM 6070 O O . ILE B 1 285 ? -10.219 -23.844 0.135 1 97.25 285 ILE B O 1
ATOM 6074 N N . MET B 1 286 ? -10.727 -24.812 -1.788 1 96.81 286 MET B N 1
ATOM 6075 C CA . MET B 1 286 ? -12.039 -24.172 -1.851 1 96.81 286 MET B CA 1
ATOM 6076 C C . MET B 1 286 ? -12.906 -24.594 -0.67 1 96.81 286 MET B C 1
ATOM 6078 O O . MET B 1 286 ? -13.617 -23.781 -0.09 1 96.81 286 MET B O 1
ATOM 6082 N N . GLN B 1 287 ? -12.867 -25.844 -0.361 1 95.5 287 GLN B N 1
ATOM 6083 C CA . GLN B 1 287 ? -13.633 -26.328 0.779 1 95.5 287 GLN B CA 1
ATOM 6084 C C . GLN B 1 287 ? -13.211 -25.641 2.068 1 95.5 287 GLN B C 1
ATOM 6086 O O . GLN B 1 287 ? -14.047 -25.266 2.887 1 95.5 287 GLN B O 1
ATOM 6091 N N . LYS B 1 288 ? -11.961 -25.516 2.264 1 95.06 288 LYS B N 1
ATOM 6092 C CA . LYS B 1 288 ? -11.445 -24.828 3.453 1 95.06 288 LYS B CA 1
ATOM 6093 C C . LYS B 1 288 ? -11.859 -23.359 3.475 1 95.06 288 LYS B C 1
ATOM 6095 O O . LYS B 1 288 ? -12.156 -22.812 4.539 1 95.06 288 LYS B O 1
ATOM 6100 N N . VAL B 1 289 ? -11.82 -22.75 2.32 1 95.5 289 VAL B N 1
ATOM 6101 C CA . VAL B 1 289 ? -12.242 -21.359 2.197 1 95.5 289 VAL B CA 1
ATOM 6102 C C . VAL B 1 289 ? -13.719 -21.234 2.545 1 95.5 289 VAL B C 1
ATOM 6104 O O . VAL B 1 289 ? -14.125 -20.297 3.238 1 95.5 289 VAL B O 1
ATOM 6107 N N . GLN B 1 290 ? -14.484 -22.141 2.082 1 92.69 290 GLN B N 1
ATOM 6108 C CA . GLN B 1 290 ? -15.914 -22.141 2.391 1 92.69 290 GLN B CA 1
ATOM 6109 C C . GLN B 1 290 ? -16.156 -22.234 3.895 1 92.69 290 GLN B C 1
ATOM 6111 O O . GLN B 1 290 ? -17 -21.531 4.441 1 92.69 290 GLN B O 1
ATOM 6116 N N . VAL B 1 291 ? -15.445 -23.094 4.523 1 92.88 291 VAL B N 1
ATOM 6117 C CA . VAL B 1 291 ? -15.57 -23.281 5.965 1 92.88 291 VAL B CA 1
ATOM 6118 C C . VAL B 1 291 ? -15.164 -21.984 6.688 1 92.88 291 VAL B C 1
ATOM 6120 O O . VAL B 1 291 ? -15.797 -21.594 7.672 1 92.88 291 VAL B O 1
ATOM 6123 N N . LEU B 1 292 ? -14.125 -21.406 6.199 1 94.75 292 LEU B N 1
ATOM 6124 C CA . LEU B 1 292 ? -13.672 -20.141 6.758 1 94.75 292 LEU B CA 1
ATOM 6125 C C . LEU B 1 292 ? -14.789 -19.094 6.691 1 94.75 292 LEU B C 1
ATOM 6127 O O . LEU B 1 292 ? -15.086 -18.438 7.695 1 94.75 292 LEU B O 1
ATOM 6131 N N . TYR B 1 293 ? -15.422 -18.938 5.574 1 94.06 293 TYR B N 1
ATOM 6132 C CA . TYR B 1 293 ? -16.453 -17.938 5.406 1 94.06 293 TYR B CA 1
ATOM 6133 C C . TYR B 1 293 ? -17.703 -18.297 6.207 1 94.06 293 TYR B C 1
ATOM 6135 O O . TYR B 1 293 ? -18.422 -17.406 6.684 1 94.06 293 TYR B O 1
ATOM 6143 N N . GLN B 1 294 ? -17.969 -19.562 6.383 1 91.38 294 GLN B N 1
ATOM 6144 C CA . GLN B 1 294 ? -19.094 -20 7.211 1 91.38 294 GLN B CA 1
ATOM 6145 C C . GLN B 1 294 ? -18.906 -19.562 8.664 1 91.38 294 GLN B C 1
ATOM 6147 O O . GLN B 1 294 ? -19.875 -19.281 9.359 1 91.38 294 GLN B O 1
ATOM 6152 N N . SER B 1 295 ? -17.672 -19.484 9.047 1 92.88 295 SER B N 1
ATOM 6153 C CA . SER B 1 295 ? -17.391 -19.078 10.414 1 92.88 295 SER B CA 1
ATOM 6154 C C . SER B 1 295 ? -17.562 -17.578 10.594 1 92.88 295 SER B C 1
ATOM 6156 O O . SER B 1 295 ? -17.656 -17.078 11.719 1 92.88 295 SER B O 1
ATOM 6158 N N . LEU B 1 296 ? -17.641 -16.781 9.539 1 92.62 296 LEU B N 1
ATOM 6159 C CA . LEU B 1 296 ? -17.703 -15.32 9.586 1 92.62 296 LEU B CA 1
ATOM 6160 C C . LEU B 1 296 ? -19.125 -14.82 9.453 1 92.62 296 LEU B C 1
ATOM 6162 O O . LEU B 1 296 ? -19.391 -13.625 9.594 1 92.62 296 LEU B O 1
ATOM 6166 N N . ALA B 1 297 ? -20 -15.555 9.031 1 78.75 297 ALA B N 1
ATOM 6167 C CA . ALA B 1 297 ? -21.359 -15.078 8.797 1 78.75 297 ALA B CA 1
ATOM 6168 C C . ALA B 1 297 ? -22.391 -15.977 9.484 1 78.75 297 ALA B C 1
ATOM 6170 O O . ALA B 1 297 ? -22.094 -17.125 9.805 1 78.75 297 ALA B O 1
ATOM 6171 N N . PRO B 1 298 ? -23.516 -15.164 9.656 1 70.94 298 PRO B N 1
ATOM 6172 C CA . PRO B 1 298 ? -24.594 -15.969 10.227 1 70.94 298 PRO B CA 1
ATOM 6173 C C . PRO B 1 298 ? -25.078 -17.078 9.289 1 70.94 298 PRO B C 1
ATOM 6175 O O . PRO B 1 298 ? -24.75 -17.062 8.102 1 70.94 298 PRO B O 1
ATOM 6178 N N . GLU B 1 299 ? -25.625 -17.938 9.883 1 66.25 299 GLU B N 1
ATOM 6179 C CA . GLU B 1 299 ? -26.109 -19.125 9.18 1 66.25 299 GLU B CA 1
ATOM 6180 C C . GLU B 1 299 ? -26.984 -18.734 7.992 1 66.25 299 GLU B C 1
ATOM 6182 O O . GLU B 1 299 ? -27.094 -19.484 7.02 1 66.25 299 GLU B O 1
ATOM 6187 N N . SER B 1 300 ? -27.391 -17.562 8.086 1 64.69 300 SER B N 1
ATOM 6188 C CA . SER B 1 300 ? -28.312 -17.141 7.031 1 64.69 300 SER B CA 1
ATOM 6189 C C . SER B 1 300 ? -27.547 -16.734 5.77 1 64.69 300 SER B C 1
ATOM 6191 O O . SER B 1 300 ? -28.141 -16.641 4.688 1 64.69 300 SER B O 1
ATOM 6193 N N . ALA B 1 301 ? -26.312 -16.547 5.902 1 76.38 301 ALA B N 1
ATOM 6194 C CA . ALA B 1 301 ? -25.547 -16.141 4.727 1 76.38 301 ALA B CA 1
ATOM 6195 C C . ALA B 1 301 ? -25.344 -17.312 3.768 1 76.38 301 ALA B C 1
ATOM 6197 O O . ALA B 1 301 ? -24.641 -18.266 4.086 1 76.38 301 ALA B O 1
ATOM 6198 N N . ARG B 1 302 ? -26.156 -17.359 2.748 1 79 302 ARG B N 1
ATOM 6199 C CA . ARG B 1 302 ? -26.031 -18.422 1.751 1 79 302 ARG B CA 1
ATOM 6200 C C . ARG B 1 302 ? -24.859 -18.156 0.813 1 79 302 ARG B C 1
ATOM 6202 O O . ARG B 1 302 ? -24.672 -17.031 0.343 1 79 302 ARG B O 1
ATOM 6209 N N . MET B 1 303 ? -24.031 -19.141 0.709 1 86 303 MET B N 1
ATOM 6210 C CA . MET B 1 303 ? -22.891 -19.109 -0.195 1 86 303 MET B CA 1
ATOM 6211 C C . MET B 1 303 ? -22.906 -20.312 -1.132 1 86 303 MET B C 1
ATOM 6213 O O . MET B 1 303 ? -23.438 -21.375 -0.775 1 86 303 MET B O 1
ATOM 6217 N N . HIS B 1 304 ? -22.469 -20.094 -2.32 1 85.94 304 HIS B N 1
ATOM 6218 C CA . HIS B 1 304 ? -22.359 -21.234 -3.234 1 85.94 304 HIS B CA 1
ATOM 6219 C C . HIS B 1 304 ? -21.047 -21.188 -4.012 1 85.94 304 HIS B C 1
ATOM 6221 O O . HIS B 1 304 ? -20.5 -20.109 -4.25 1 85.94 304 HIS B O 1
ATOM 6227 N N . VAL B 1 305 ? -20.641 -22.359 -4.445 1 91.19 305 VAL B N 1
ATOM 6228 C CA . VAL B 1 305 ? -19.406 -22.516 -5.223 1 91.19 305 VAL B CA 1
ATOM 6229 C C . VAL B 1 305 ? -19.75 -22.844 -6.676 1 91.19 305 VAL B C 1
ATOM 6231 O O . VAL B 1 305 ? -20.578 -23.719 -6.945 1 91.19 305 VAL B O 1
ATOM 6234 N N . ARG B 1 306 ? -19.141 -22.125 -7.559 1 90.12 306 ARG B N 1
ATOM 6235 C CA . ARG B 1 306 ? -19.328 -22.406 -8.977 1 90.12 306 ARG B CA 1
ATOM 6236 C C . ARG B 1 306 ? -17.984 -22.391 -9.711 1 90.12 306 ARG B C 1
ATOM 6238 O O . ARG B 1 306 ? -17.031 -21.75 -9.258 1 90.12 306 ARG B O 1
ATOM 6245 N N . ALA B 1 307 ? -17.984 -23.062 -10.828 1 93.56 307 ALA B N 1
ATOM 6246 C CA . ALA B 1 307 ? -16.844 -22.953 -11.734 1 93.56 307 ALA B CA 1
ATOM 6247 C C . ALA B 1 307 ? -17.047 -21.844 -12.766 1 93.56 307 ALA B C 1
ATOM 6249 O O . ALA B 1 307 ? -18.156 -21.688 -13.289 1 93.56 307 ALA B O 1
ATOM 6250 N N . SER B 1 308 ? -16.047 -21.047 -12.945 1 90.88 308 SER B N 1
ATOM 6251 C CA . SER B 1 308 ? -16.141 -20.047 -14 1 90.88 308 SER B CA 1
ATOM 6252 C C . SER B 1 308 ? -16.203 -20.688 -15.383 1 90.88 308 SER B C 1
ATOM 6254 O O . SER B 1 308 ? -15.477 -21.641 -15.664 1 90.88 308 SER B O 1
ATOM 6256 N N . PRO B 1 309 ? -17.125 -20.203 -16.203 1 90.19 309 PRO B N 1
ATOM 6257 C CA . PRO B 1 309 ? -17.125 -20.703 -17.578 1 90.19 309 PRO B CA 1
ATOM 6258 C C . PRO B 1 309 ? -15.828 -20.375 -18.328 1 90.19 309 PRO B C 1
ATOM 6260 O O . PRO B 1 309 ? -15.086 -19.484 -17.906 1 90.19 309 PRO B O 1
ATOM 6263 N N . VAL B 1 310 ? -15.57 -21.062 -19.391 1 90.44 310 VAL B N 1
ATOM 6264 C CA . VAL B 1 310 ? -14.336 -20.938 -20.156 1 90.44 310 VAL B CA 1
ATOM 6265 C C . VAL B 1 310 ? -14.164 -19.5 -20.625 1 90.44 310 VAL B C 1
ATOM 6267 O O . VAL B 1 310 ? -13.047 -18.984 -20.672 1 90.44 310 VAL B O 1
ATOM 6270 N N . SER B 1 311 ? -15.234 -18.797 -20.953 1 86.44 311 SER B N 1
ATOM 6271 C CA . SER B 1 311 ? -15.203 -17.438 -21.469 1 86.44 311 SER B CA 1
ATOM 6272 C C . SER B 1 311 ? -14.648 -16.469 -20.422 1 86.44 311 SER B C 1
ATOM 6274 O O . SER B 1 311 ? -14.188 -15.375 -20.766 1 86.44 311 SER B O 1
ATOM 6276 N N . GLU B 1 312 ? -14.641 -16.859 -19.125 1 85.88 312 GLU B N 1
ATOM 6277 C CA . GLU B 1 312 ? -14.18 -16 -18.047 1 85.88 312 GLU B CA 1
ATOM 6278 C C . GLU B 1 312 ? -12.758 -16.344 -17.625 1 85.88 312 GLU B C 1
ATOM 6280 O O . GLU B 1 312 ? -12.141 -15.617 -16.844 1 85.88 312 GLU B O 1
ATOM 6285 N N . LEU B 1 313 ? -12.266 -17.391 -18.141 1 90.25 313 LEU B N 1
ATOM 6286 C CA . LEU B 1 313 ? -10.938 -17.828 -17.734 1 90.25 313 LEU B CA 1
ATOM 6287 C C . LEU B 1 313 ? -9.859 -17.031 -18.453 1 90.25 313 LEU B C 1
ATOM 6289 O O . LEU B 1 313 ? -9.992 -16.75 -19.656 1 90.25 313 LEU B O 1
ATOM 6293 N N . SER B 1 314 ? -8.867 -16.641 -17.688 1 88.19 314 SER B N 1
ATOM 6294 C CA . SER B 1 314 ? -7.684 -16.062 -18.312 1 88.19 314 SER B CA 1
ATOM 6295 C C . SER B 1 314 ? -6.859 -17.125 -19.031 1 88.19 314 SER B C 1
ATOM 6297 O O . SER B 1 314 ? -7.043 -18.312 -18.797 1 88.19 314 SER B O 1
ATOM 6299 N N . PHE B 1 315 ? -5.871 -16.766 -19.875 1 86.25 315 PHE B N 1
ATOM 6300 C CA . PHE B 1 315 ? -5.035 -17.672 -20.656 1 86.25 315 PHE B CA 1
ATOM 6301 C C . PHE B 1 315 ? -4.258 -18.609 -19.734 1 86.25 315 PHE B C 1
ATOM 6303 O O . PHE B 1 315 ? -4.012 -19.766 -20.094 1 86.25 315 PHE B O 1
ATOM 6310 N N . ASN B 1 316 ? -3.965 -18.062 -18.641 1 91.5 316 ASN B N 1
ATOM 6311 C CA . ASN B 1 316 ? -3.107 -18.859 -17.766 1 91.5 316 ASN B CA 1
ATOM 6312 C C . ASN B 1 316 ? -3.924 -19.812 -16.891 1 91.5 316 ASN B C 1
ATOM 6314 O O . ASN B 1 316 ? -3.365 -20.656 -16.203 1 91.5 316 ASN B O 1
ATOM 6318 N N . GLU B 1 317 ? -5.203 -19.734 -16.906 1 94.81 317 GLU B N 1
ATOM 6319 C CA . GLU B 1 317 ? -6.059 -20.531 -16.016 1 94.81 317 GLU B CA 1
ATOM 6320 C C . GLU B 1 317 ? -6.625 -21.75 -16.734 1 94.81 317 GLU B C 1
ATOM 6322 O O . GLU B 1 317 ? -7.137 -21.641 -17.859 1 94.81 317 GLU B O 1
ATOM 6327 N N . SER B 1 318 ? -6.48 -22.906 -16.109 1 96.38 318 SER B N 1
ATOM 6328 C CA . SER B 1 318 ? -7.137 -24.109 -16.578 1 96.38 318 SER B CA 1
ATOM 6329 C C . SER B 1 318 ? -8.57 -24.203 -16.078 1 96.38 318 SER B C 1
ATOM 6331 O O . SER B 1 318 ? -9.445 -24.719 -16.766 1 96.38 318 SER B O 1
ATOM 6333 N N . SER B 1 319 ? -8.766 -23.781 -14.938 1 96.81 319 SER B N 1
ATOM 6334 C CA . SER B 1 319 ? -10.07 -23.734 -14.281 1 96.81 319 SER B CA 1
ATOM 6335 C C . SER B 1 319 ? -10.07 -22.75 -13.117 1 96.81 319 SER B C 1
ATOM 6337 O O . SER B 1 319 ? -9.008 -22.344 -12.648 1 96.81 319 SER B O 1
ATOM 6339 N N . ARG B 1 320 ? -11.281 -22.328 -12.703 1 96.25 320 ARG B N 1
ATOM 6340 C CA . ARG B 1 320 ? -11.453 -21.406 -11.586 1 96.25 320 ARG B CA 1
ATOM 6341 C C . ARG B 1 320 ? -12.727 -21.719 -10.805 1 96.25 320 ARG B C 1
ATOM 6343 O O . ARG B 1 320 ? -13.812 -21.766 -11.383 1 96.25 320 ARG B O 1
ATOM 6350 N N . LEU B 1 321 ? -12.562 -21.984 -9.602 1 96.38 321 LEU B N 1
ATOM 6351 C CA . LEU B 1 321 ? -13.695 -22.078 -8.688 1 96.38 321 LEU B CA 1
ATOM 6352 C C . LEU B 1 321 ? -13.938 -20.734 -7.992 1 96.38 321 LEU B C 1
ATOM 6354 O O . LEU B 1 321 ? -12.992 -20.062 -7.582 1 96.38 321 LEU B O 1
ATOM 6358 N N . VAL B 1 322 ? -15.203 -20.359 -7.879 1 92.62 322 VAL B N 1
ATOM 6359 C CA . VAL B 1 322 ? -15.562 -19.078 -7.281 1 92.62 322 VAL B CA 1
ATOM 6360 C C . VAL B 1 322 ? -16.578 -19.297 -6.156 1 92.62 322 VAL B C 1
ATOM 6362 O O . VAL B 1 322 ? -17.547 -20.047 -6.32 1 92.62 322 VAL B O 1
ATOM 6365 N N . LEU B 1 323 ? -16.25 -18.75 -5.039 1 92.06 323 LEU B N 1
ATOM 6366 C CA . LEU B 1 323 ? -17.203 -18.672 -3.945 1 92.06 323 LEU B CA 1
ATOM 6367 C C . LEU B 1 323 ? -18 -17.375 -4.012 1 92.06 323 LEU B C 1
ATOM 6369 O O . LEU B 1 323 ? -17.422 -16.281 -3.949 1 92.06 323 LEU B O 1
ATOM 6373 N N . GLU B 1 324 ? -19.25 -17.5 -4.125 1 85.81 324 GLU B N 1
ATOM 6374 C CA . GLU B 1 324 ? -20.094 -16.328 -4.281 1 85.81 324 GLU B CA 1
ATOM 6375 C C . GLU B 1 324 ? -21.203 -16.297 -3.238 1 85.81 324 GLU B C 1
ATOM 6377 O O . GLU B 1 324 ? -21.609 -17.359 -2.727 1 85.81 324 GLU B O 1
ATOM 6382 N N . SER B 1 325 ? -21.547 -15.102 -2.902 1 83.31 325 SER B N 1
ATOM 6383 C CA . SER B 1 325 ? -22.672 -14.859 -2.008 1 83.31 325 SER B CA 1
ATOM 6384 C C . SER B 1 325 ? -23.484 -13.656 -2.461 1 83.31 325 SER B C 1
ATOM 6386 O O . SER B 1 325 ? -22.984 -12.781 -3.172 1 83.31 325 SER B O 1
ATOM 6388 N N . PHE B 1 326 ? -24.734 -13.664 -2.09 1 76.12 326 PHE B N 1
ATOM 6389 C CA . PHE B 1 326 ? -25.609 -12.547 -2.451 1 76.12 326 PHE B CA 1
ATOM 6390 C C . PHE B 1 326 ? -25.734 -11.57 -1.29 1 76.12 326 PHE B C 1
ATOM 6392 O O . PHE B 1 326 ? -25.828 -11.984 -0.131 1 76.12 326 PHE B O 1
ATOM 6399 N N . VAL B 1 327 ? -25.562 -10.305 -1.625 1 71.31 327 VAL B N 1
ATOM 6400 C CA . VAL B 1 327 ? -25.641 -9.289 -0.581 1 71.31 327 VAL B CA 1
ATOM 6401 C C . VAL B 1 327 ? -26.672 -8.234 -0.966 1 71.31 327 VAL B C 1
ATOM 6403 O O . VAL B 1 327 ? -26.859 -7.934 -2.15 1 71.31 327 VAL B O 1
ATOM 6406 N N . GLY B 1 328 ? -27.234 -7.613 0.074 1 63.56 328 GLY B N 1
ATOM 6407 C CA . GLY B 1 328 ? -28.062 -6.426 -0.045 1 63.56 328 GLY B CA 1
ATOM 6408 C C . GLY B 1 328 ? -29.453 -6.719 -0.584 1 63.56 328 GLY B C 1
ATOM 6409 O O . GLY B 1 328 ? -29.766 -7.867 -0.905 1 63.56 328 GLY B O 1
ATOM 6410 N N . LYS B 1 329 ? -30.125 -5.629 -0.612 1 59.78 329 LYS B N 1
ATOM 6411 C CA . LYS B 1 329 ? -31.484 -5.672 -1.112 1 59.78 329 LYS B CA 1
ATOM 6412 C C . LYS B 1 329 ? -31.516 -5.977 -2.607 1 59.78 329 LYS B C 1
ATOM 6414 O O . LYS B 1 329 ? -32.469 -6.598 -3.102 1 59.78 329 LYS B O 1
ATOM 6419 N N . GLU B 1 330 ? -30.391 -5.586 -3.18 1 58.91 330 GLU B N 1
ATOM 6420 C CA . GLU B 1 330 ? -30.359 -5.723 -4.633 1 58.91 330 GLU B CA 1
ATOM 6421 C C . GLU B 1 330 ? -29.844 -7.102 -5.047 1 58.91 330 GLU B C 1
ATOM 6423 O O . GLU B 1 330 ? -29.781 -7.41 -6.238 1 58.91 330 GLU B O 1
ATOM 6428 N N . LYS B 1 331 ? -29.688 -7.879 -4.121 1 62.16 331 LYS B N 1
ATOM 6429 C CA . LYS B 1 331 ? -29.266 -9.258 -4.352 1 62.16 331 LYS B CA 1
ATOM 6430 C C . LYS B 1 331 ? -28.078 -9.32 -5.305 1 62.16 331 LYS B C 1
ATOM 6432 O O . LYS B 1 331 ? -28.094 -10.094 -6.27 1 62.16 331 LYS B O 1
ATOM 6437 N N . ARG B 1 332 ? -27.172 -8.531 -5.117 1 66.25 332 ARG B N 1
ATOM 6438 C CA . ARG B 1 332 ? -25.953 -8.523 -5.902 1 66.25 332 ARG B CA 1
ATOM 6439 C C . ARG B 1 332 ? -25.031 -9.664 -5.5 1 66.25 332 ARG B C 1
ATOM 6441 O O . ARG B 1 332 ? -24.828 -9.922 -4.312 1 66.25 332 ARG B O 1
ATOM 6448 N N . ALA B 1 333 ? -24.672 -10.445 -6.598 1 73.06 333 ALA B N 1
ATOM 6449 C CA . ALA B 1 333 ? -23.703 -11.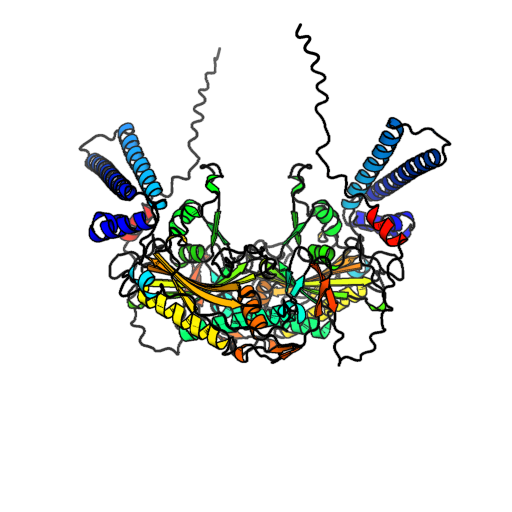508 -6.301 1 73.06 333 ALA B CA 1
ATOM 6450 C C . ALA B 1 333 ? -22.328 -10.93 -6.031 1 73.06 333 ALA B C 1
ATOM 6452 O O . ALA B 1 333 ? -21.828 -10.109 -6.809 1 73.06 333 ALA B O 1
ATOM 6453 N N . LEU B 1 334 ? -21.859 -11.266 -4.926 1 79.44 334 LEU B N 1
ATOM 6454 C CA . LEU B 1 334 ? -20.5 -10.844 -4.555 1 79.44 334 LEU B CA 1
ATOM 6455 C C . LEU B 1 334 ? -19.531 -12.023 -4.602 1 79.44 334 LEU B C 1
ATOM 6457 O O . LEU B 1 334 ? -19.812 -13.078 -4.035 1 79.44 334 LEU B O 1
ATOM 6461 N N . CYS B 1 335 ? -18.469 -11.883 -5.406 1 85.12 335 CYS B N 1
ATOM 6462 C CA . CYS B 1 335 ? -17.391 -12.867 -5.383 1 85.12 335 CYS B CA 1
ATOM 6463 C C . CYS B 1 335 ? -16.547 -12.719 -4.125 1 85.12 335 CYS B C 1
ATOM 6465 O O . CYS B 1 335 ? -15.852 -11.711 -3.951 1 85.12 335 CYS B O 1
ATOM 6467 N N . LEU B 1 336 ? -16.578 -13.695 -3.307 1 90.62 336 LEU B N 1
ATOM 6468 C CA . LEU B 1 336 ? -15.859 -13.625 -2.041 1 90.62 336 LEU B CA 1
ATOM 6469 C C . LEU B 1 336 ? -14.445 -14.172 -2.193 1 90.62 336 LEU B C 1
ATOM 6471 O O . LEU B 1 336 ? -13.5 -13.617 -1.636 1 90.62 336 LEU B O 1
ATOM 6475 N N . ALA B 1 337 ? -14.367 -15.219 -2.91 1 94.38 337 ALA B N 1
ATOM 6476 C CA . ALA B 1 337 ? -13.078 -15.891 -3.082 1 94.38 337 ALA B CA 1
ATOM 6477 C C . ALA B 1 337 ? -13.031 -16.656 -4.402 1 94.38 337 ALA B C 1
ATOM 6479 O O . ALA B 1 337 ? -14.07 -16.891 -5.023 1 94.38 337 ALA B O 1
ATOM 6480 N N . SER B 1 338 ? -11.828 -16.953 -4.789 1 96 338 SER B N 1
ATOM 6481 C CA . SER B 1 338 ? -11.648 -17.766 -5.996 1 96 338 SER B CA 1
ATOM 6482 C C . SER B 1 338 ? -10.367 -18.578 -5.918 1 96 338 SER B C 1
ATOM 6484 O O . SER B 1 338 ? -9.398 -18.188 -5.266 1 96 338 SER B O 1
ATOM 6486 N N . VAL B 1 339 ? -10.398 -19.75 -6.461 1 97.81 339 VAL B N 1
ATOM 6487 C CA . VAL B 1 339 ? -9.234 -20.625 -6.562 1 97.81 339 VAL B CA 1
ATOM 6488 C C . VAL B 1 339 ? -9.023 -21.031 -8.016 1 97.81 339 VAL B C 1
ATOM 6490 O O . VAL B 1 339 ? -9.852 -21.734 -8.602 1 97.81 339 VAL B O 1
ATOM 6493 N N . SER B 1 340 ? -7.91 -20.641 -8.523 1 97.25 340 SER B N 1
ATOM 6494 C CA . SER B 1 340 ? -7.59 -20.938 -9.922 1 97.25 340 SER B CA 1
ATOM 6495 C C . SER B 1 340 ? -6.52 -22.016 -10.023 1 97.25 340 SER B C 1
ATOM 6497 O O . SER B 1 340 ? -5.574 -22.031 -9.227 1 97.25 340 SER B O 1
ATOM 6499 N N . ASN B 1 341 ? -6.734 -22.906 -10.906 1 98.25 341 ASN B N 1
ATOM 6500 C CA . ASN B 1 341 ? -5.711 -23.875 -11.281 1 98.25 341 ASN B CA 1
ATOM 6501 C C . ASN B 1 341 ? -4.969 -23.453 -12.539 1 98.25 341 ASN B C 1
ATOM 6503 O O . ASN B 1 341 ? -5.562 -23.391 -13.625 1 98.25 341 ASN B O 1
ATOM 6507 N N . MET B 1 342 ? -3.691 -23.234 -12.391 1 96.31 342 MET B N 1
ATOM 6508 C CA . MET B 1 342 ? -2.906 -22.734 -13.516 1 96.31 342 MET B CA 1
ATOM 6509 C C . MET B 1 342 ? -2.229 -23.875 -14.266 1 96.31 342 MET B C 1
ATOM 6511 O O . MET B 1 342 ? -1.508 -23.656 -15.234 1 96.31 342 MET B O 1
ATOM 6515 N N . HIS B 1 343 ? -2.479 -25.094 -13.781 1 94.56 343 HIS B N 1
ATOM 6516 C CA . HIS B 1 343 ? -1.78 -26.219 -14.398 1 94.56 343 HIS B CA 1
ATOM 6517 C C . HIS B 1 343 ? -0.274 -25.984 -14.43 1 94.56 343 HIS B C 1
ATOM 6519 O O . HIS B 1 343 ? 0.308 -25.531 -13.445 1 94.56 343 HIS B O 1
ATOM 6525 N N . HIS B 1 344 ? 0.426 -26.281 -15.508 1 93 344 HIS B N 1
ATOM 6526 C CA . HIS B 1 344 ? 1.867 -26.062 -15.547 1 93 344 HIS B CA 1
ATOM 6527 C C . HIS B 1 344 ? 2.209 -24.797 -16.328 1 93 344 HIS B C 1
ATOM 6529 O O . HIS B 1 344 ? 3.365 -24.594 -16.703 1 93 344 HIS B O 1
ATOM 6535 N N . TYR B 1 345 ? 1.249 -23.953 -16.625 1 91.56 345 TYR B N 1
ATOM 6536 C CA . TYR B 1 345 ? 1.395 -22.734 -17.422 1 91.56 345 TYR B CA 1
ATOM 6537 C C . TYR B 1 345 ? 2.354 -21.766 -16.766 1 91.56 345 TYR B C 1
ATOM 6539 O O . TYR B 1 345 ? 3.16 -21.125 -17.453 1 91.56 345 TYR B O 1
ATOM 6547 N N . THR B 1 346 ? 2.34 -21.625 -15.445 1 88.62 346 THR B N 1
ATOM 6548 C CA . THR B 1 346 ? 3.059 -20.578 -14.734 1 88.62 346 THR B CA 1
ATOM 6549 C C . THR B 1 346 ? 4.332 -21.125 -14.102 1 88.62 346 THR B C 1
ATOM 6551 O O . THR B 1 346 ? 5.031 -20.422 -13.383 1 88.62 346 THR B O 1
ATOM 6554 N N . SER B 1 347 ? 4.645 -22.344 -14.312 1 90.31 347 SER B N 1
ATOM 6555 C CA . SER B 1 347 ? 5.754 -23 -13.617 1 90.31 347 SER B CA 1
ATOM 6556 C C . SER B 1 347 ? 6.895 -23.312 -14.578 1 90.31 347 SER B C 1
ATOM 6558 O O . SER B 1 347 ? 7.508 -24.391 -14.484 1 90.31 347 SER B O 1
ATOM 6560 N N . SER B 1 348 ? 7.168 -22.422 -15.469 1 81.12 348 SER B N 1
ATOM 6561 C CA . SER B 1 348 ? 8.164 -22.688 -16.5 1 81.12 348 SER B CA 1
ATOM 6562 C C . SER B 1 348 ? 9.523 -23.031 -15.891 1 81.12 348 SER B C 1
ATOM 6564 O O . SER B 1 348 ? 10.305 -23.781 -16.484 1 81.12 348 SER B O 1
ATOM 6566 N N . GLU B 1 349 ? 9.812 -22.609 -14.727 1 84 349 GLU B N 1
ATOM 6567 C CA . GLU B 1 349 ? 11.148 -22.828 -14.172 1 84 349 GLU B CA 1
ATOM 6568 C C . GLU B 1 349 ? 11.078 -23.562 -12.836 1 84 349 GLU B C 1
ATOM 6570 O O . GLU B 1 349 ? 11.953 -23.406 -11.977 1 84 349 GLU B O 1
ATOM 6575 N N . ILE B 1 350 ? 10 -24.234 -12.641 1 90.69 350 ILE B N 1
ATOM 6576 C CA . ILE B 1 350 ? 9.82 -25.031 -11.422 1 90.69 350 ILE B CA 1
ATOM 6577 C C . ILE B 1 350 ? 9.484 -26.469 -11.789 1 90.69 350 ILE B C 1
ATOM 6579 O O . ILE B 1 350 ? 8.562 -26.719 -12.57 1 90.69 350 ILE B O 1
ATOM 6583 N N . ARG B 1 351 ? 10.234 -27.406 -11.242 1 92.44 351 ARG B N 1
ATOM 6584 C CA . ARG B 1 351 ? 10.094 -28.797 -11.688 1 92.44 351 ARG B CA 1
ATOM 6585 C C . ARG B 1 351 ? 9.727 -29.703 -10.523 1 92.44 351 ARG B C 1
ATOM 6587 O O . ARG B 1 351 ? 10.078 -29.438 -9.375 1 92.44 351 ARG B O 1
ATOM 6594 N N . HIS B 1 352 ? 9.031 -30.719 -10.961 1 91.5 352 HIS B N 1
ATOM 6595 C CA . HIS B 1 352 ? 8.789 -31.859 -10.07 1 91.5 352 HIS B CA 1
ATOM 6596 C C . HIS B 1 352 ? 9.938 -32.875 -10.133 1 91.5 352 HIS B C 1
ATOM 6598 O O . HIS B 1 352 ? 10.18 -33.469 -11.18 1 91.5 352 HIS B O 1
ATOM 6604 N N . GLY B 1 353 ? 10.539 -33.062 -9.062 1 89.19 353 GLY B N 1
ATOM 6605 C CA . GLY B 1 353 ? 11.766 -33.844 -9.016 1 89.19 353 GLY B CA 1
ATOM 6606 C C . GLY B 1 353 ? 11.578 -35.281 -9.438 1 89.19 353 GLY B C 1
ATOM 6607 O O . GLY B 1 353 ? 12.414 -35.844 -10.148 1 89.19 353 GLY B O 1
ATOM 6608 N N . SER B 1 354 ? 10.523 -35.906 -9.07 1 88.44 354 SER B N 1
ATOM 6609 C CA . SER B 1 354 ? 10.312 -37.344 -9.32 1 88.44 354 SER B CA 1
ATOM 6610 C C . SER B 1 354 ? 9.961 -37.594 -10.781 1 88.44 354 SER B C 1
ATOM 6612 O O . SER B 1 354 ? 10.266 -38.656 -11.328 1 88.44 354 SER B O 1
ATOM 6614 N N . THR B 1 355 ? 9.352 -36.656 -11.477 1 86.06 355 THR B N 1
ATOM 6615 C CA . THR B 1 355 ? 8.859 -36.875 -12.828 1 86.06 355 THR B CA 1
ATOM 6616 C C . THR B 1 355 ? 9.656 -36.062 -13.836 1 86.06 355 THR B C 1
ATOM 6618 O O . THR B 1 355 ? 9.633 -36.344 -15.039 1 86.06 355 THR B O 1
ATOM 6621 N N . GLY B 1 356 ? 10.242 -35.062 -13.297 1 88 356 GLY B N 1
ATOM 6622 C CA . GLY B 1 356 ? 10.938 -34.156 -14.195 1 88 356 GLY B CA 1
ATOM 6623 C C . GLY B 1 356 ? 10.008 -33.188 -14.891 1 88 356 GLY B C 1
ATOM 6624 O O . GLY B 1 356 ? 10.461 -32.25 -15.57 1 88 356 GLY B O 1
ATOM 6625 N N . GLN B 1 357 ? 8.758 -33.344 -14.703 1 90.69 357 GLN B N 1
ATOM 6626 C CA . GLN B 1 357 ? 7.754 -32.469 -15.312 1 90.69 357 GLN B CA 1
ATOM 6627 C C . GLN B 1 357 ? 7.625 -31.156 -14.539 1 90.69 357 GLN B C 1
ATOM 6629 O O . GLN B 1 357 ? 8.125 -31.047 -13.414 1 90.69 357 GLN B O 1
ATOM 6634 N N . ARG B 1 358 ? 7 -30.25 -15.188 1 93.44 358 ARG B N 1
ATOM 6635 C CA . ARG B 1 358 ? 6.695 -29 -14.5 1 93.44 358 ARG B CA 1
ATOM 6636 C C . ARG B 1 358 ? 5.617 -29.219 -13.438 1 93.44 358 ARG B C 1
ATOM 6638 O O . ARG B 1 358 ? 4.668 -29.969 -13.648 1 93.44 358 ARG B O 1
ATOM 6645 N N . VAL B 1 359 ? 5.77 -28.531 -12.359 1 95.88 359 VAL B N 1
ATOM 6646 C CA . VAL B 1 359 ? 4.785 -28.609 -11.281 1 95.88 359 VAL B CA 1
ATOM 6647 C C . VAL B 1 359 ? 3.533 -27.828 -11.68 1 95.88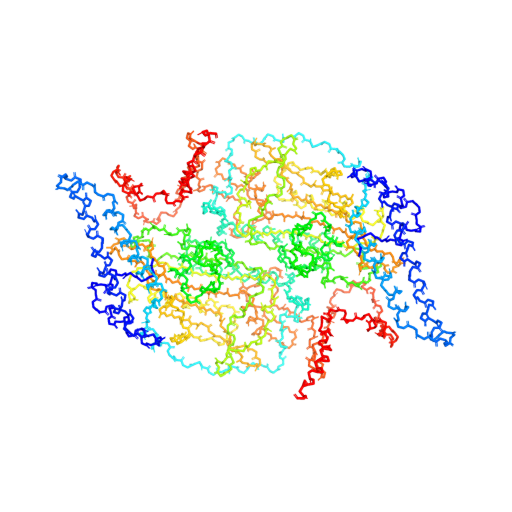 359 VAL B C 1
ATOM 6649 O O . VAL B 1 359 ? 3.562 -27.031 -12.617 1 95.88 359 VAL B O 1
ATOM 6652 N N . HIS B 1 360 ? 2.428 -28.203 -11.062 1 96.88 360 HIS B N 1
ATOM 6653 C CA . HIS B 1 360 ? 1.222 -27.391 -11.195 1 96.88 360 HIS B CA 1
ATOM 6654 C C . HIS B 1 360 ? 1.158 -26.328 -10.117 1 96.88 360 HIS B C 1
ATOM 6656 O O . HIS B 1 360 ? 1.655 -26.516 -9.008 1 96.88 360 HIS B O 1
ATOM 6662 N N . VAL B 1 361 ? 0.578 -25.188 -10.461 1 96.75 361 VAL B N 1
ATOM 6663 C CA . VAL B 1 361 ? 0.449 -24.062 -9.539 1 96.75 361 VAL B CA 1
ATOM 6664 C C . VAL B 1 361 ? -1.022 -23.688 -9.383 1 96.75 361 VAL B C 1
ATOM 6666 O O . VAL B 1 361 ? -1.764 -23.641 -10.367 1 96.75 361 VAL B O 1
ATOM 6669 N N . LEU B 1 362 ? -1.45 -23.547 -8.18 1 97.94 362 LEU B N 1
ATOM 6670 C CA . LEU B 1 362 ? -2.764 -22.984 -7.867 1 97.94 362 LEU B CA 1
ATOM 6671 C C . LEU B 1 362 ? -2.639 -21.594 -7.273 1 97.94 362 LEU B C 1
ATOM 6673 O O . LEU B 1 362 ? -1.724 -21.328 -6.492 1 97.94 362 LEU B O 1
ATOM 6677 N N . VAL B 1 363 ? -3.486 -20.719 -7.691 1 96.94 363 VAL B N 1
ATOM 6678 C CA . VAL B 1 363 ? -3.555 -19.359 -7.164 1 96.94 363 VAL B CA 1
ATOM 6679 C C . VAL B 1 363 ? -4.953 -19.078 -6.617 1 96.94 363 VAL B C 1
ATOM 6681 O O . VAL B 1 363 ? -5.949 -19.266 -7.324 1 96.94 363 VAL B O 1
ATOM 6684 N N . ALA B 1 364 ? -4.965 -18.688 -5.418 1 97.31 364 ALA B N 1
ATOM 6685 C CA . ALA B 1 364 ? -6.258 -18.422 -4.793 1 97.31 364 ALA B CA 1
ATOM 6686 C C . ALA B 1 364 ? -6.328 -17 -4.254 1 97.31 364 ALA B C 1
ATOM 6688 O O . ALA B 1 364 ? -5.344 -16.484 -3.723 1 97.31 364 ALA B O 1
ATOM 6689 N N . HIS B 1 365 ? -7.375 -16.359 -4.539 1 95.62 365 HIS B N 1
ATOM 6690 C CA . HIS B 1 365 ? -7.797 -15.172 -3.82 1 95.62 365 HIS B CA 1
ATOM 6691 C C . HIS B 1 365 ? -8.766 -15.516 -2.693 1 95.62 365 HIS B C 1
ATOM 6693 O O . HIS B 1 365 ? -9.938 -15.789 -2.939 1 95.62 365 HIS B O 1
ATOM 6699 N N . ILE B 1 366 ? -8.227 -15.445 -1.549 1 96.69 366 ILE B N 1
ATOM 6700 C CA . ILE B 1 366 ? -8.969 -15.953 -0.4 1 96.69 366 ILE B CA 1
ATOM 6701 C C . ILE B 1 366 ? -9.938 -14.883 0.104 1 96.69 366 ILE B C 1
ATOM 6703 O O . ILE B 1 366 ? -11.062 -15.195 0.495 1 96.69 366 ILE B O 1
ATOM 6707 N N . SER B 1 367 ? -9.422 -13.648 0.103 1 95.06 367 SER B N 1
ATOM 6708 C CA . SER B 1 367 ? -10.289 -12.602 0.633 1 95.06 367 SER B CA 1
ATOM 6709 C C . SER B 1 367 ? -9.773 -11.219 0.264 1 95.06 367 SER B C 1
ATOM 6711 O O . SER B 1 367 ? -8.586 -10.93 0.435 1 95.06 367 SER B O 1
ATOM 6713 N N . SER B 1 368 ? -10.656 -10.5 -0.329 1 91.94 368 SER B N 1
ATOM 6714 C CA . SER B 1 368 ? -10.5 -9.055 -0.25 1 91.94 368 SER B CA 1
ATOM 6715 C C . SER B 1 368 ? -11.062 -8.508 1.061 1 91.94 368 SER B C 1
ATOM 6717 O O . SER B 1 368 ? -12.273 -8.531 1.283 1 91.94 368 SER B O 1
ATOM 6719 N N . ILE B 1 369 ? -10.234 -7.949 1.856 1 93.38 369 ILE B N 1
ATOM 6720 C CA . ILE B 1 369 ? -10.648 -7.551 3.197 1 93.38 369 ILE B CA 1
ATOM 6721 C C . ILE B 1 369 ? -11.805 -6.559 3.107 1 93.38 369 ILE B C 1
ATOM 6723 O O . ILE B 1 369 ? -12.82 -6.719 3.779 1 93.38 369 ILE B O 1
ATOM 6727 N N . PRO B 1 370 ? -11.773 -5.559 2.232 1 89.5 370 PRO B N 1
ATOM 6728 C CA . PRO B 1 370 ? -12.898 -4.625 2.162 1 89.5 370 PRO B CA 1
ATOM 6729 C C . PRO B 1 370 ? -14.188 -5.293 1.686 1 89.5 370 PRO B C 1
ATOM 6731 O O . PRO B 1 370 ? -15.266 -5.004 2.213 1 89.5 370 PRO B O 1
ATOM 6734 N N . ALA B 1 371 ? -14.125 -6.16 0.702 1 86.81 371 ALA B N 1
ATOM 6735 C CA . ALA B 1 371 ? -15.312 -6.848 0.213 1 86.81 371 ALA B CA 1
ATOM 6736 C C . ALA B 1 371 ? -15.883 -7.781 1.276 1 86.81 371 ALA B C 1
ATOM 6738 O O . ALA B 1 371 ? -17.109 -7.902 1.417 1 86.81 371 ALA B O 1
ATOM 6739 N N . THR B 1 372 ? -15.016 -8.445 1.938 1 92 372 THR B N 1
ATOM 6740 C CA . THR B 1 372 ? -15.445 -9.344 3.006 1 92 372 THR B CA 1
ATOM 6741 C C . THR B 1 372 ? -16.109 -8.555 4.137 1 92 372 THR B C 1
ATOM 6743 O O . THR B 1 372 ? -17.094 -9.008 4.727 1 92 372 THR B O 1
ATOM 6746 N N . LEU B 1 373 ? -15.555 -7.387 4.449 1 91.31 373 LEU B N 1
ATOM 6747 C CA . LEU B 1 373 ? -16.172 -6.527 5.453 1 91.31 373 LEU B CA 1
ATOM 6748 C C . LEU B 1 373 ? -17.578 -6.125 5.023 1 91.31 373 LEU B C 1
ATOM 6750 O O . LEU B 1 373 ? -18.516 -6.164 5.828 1 91.31 373 LEU B O 1
ATOM 6754 N N . GLU B 1 374 ? -17.672 -5.738 3.771 1 85.56 374 GLU B N 1
ATOM 6755 C CA . GLU B 1 374 ? -19 -5.402 3.242 1 85.56 374 GLU B CA 1
ATOM 6756 C C . GLU B 1 374 ? -19.969 -6.559 3.43 1 85.56 374 GLU B C 1
ATOM 6758 O O . GLU B 1 374 ? -21.109 -6.352 3.85 1 85.56 374 GLU B O 1
ATOM 6763 N N . TRP B 1 375 ? -19.516 -7.688 3.086 1 88.25 375 TRP B N 1
ATOM 6764 C CA . TRP B 1 375 ? -20.344 -8.891 3.184 1 88.25 375 TRP B CA 1
ATOM 6765 C C . TRP B 1 375 ? -20.734 -9.156 4.633 1 88.25 375 TRP B C 1
ATOM 6767 O O . TRP 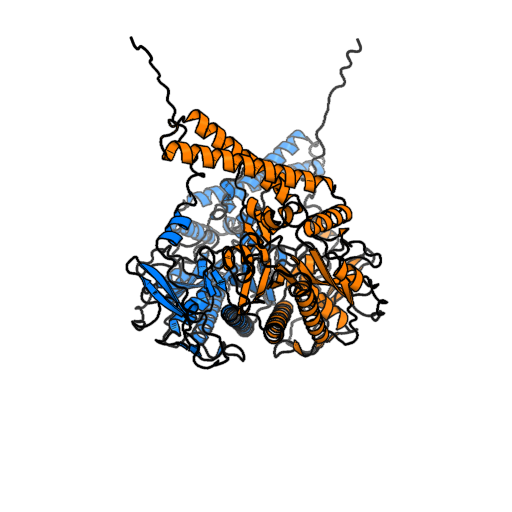B 1 375 ? -21.906 -9.414 4.918 1 88.25 375 TRP B O 1
ATOM 6777 N N . ILE B 1 376 ? -19.844 -9.07 5.578 1 91.25 376 ILE B N 1
ATOM 6778 C CA . ILE B 1 376 ? -20.062 -9.336 6.996 1 91.25 376 ILE B CA 1
ATOM 6779 C C . ILE B 1 376 ? -21.047 -8.312 7.562 1 91.25 376 ILE B C 1
ATOM 6781 O O . ILE B 1 376 ? -21.984 -8.672 8.273 1 91.25 376 ILE B O 1
ATOM 6785 N N . PHE B 1 377 ? -20.875 -7.062 7.254 1 89.81 377 PHE B N 1
ATOM 6786 C CA . PHE B 1 377 ? -21.672 -6 7.836 1 89.81 377 PHE B CA 1
ATOM 6787 C C . PHE B 1 377 ? -23.078 -5.992 7.234 1 89.81 377 PHE B C 1
ATOM 6789 O O . PHE B 1 377 ? -24.047 -5.648 7.91 1 89.81 377 PHE B O 1
ATOM 6796 N N . GLN B 1 378 ? -23.188 -6.402 6 1 86.19 378 GLN B N 1
ATOM 6797 C CA . GLN B 1 378 ? -24.5 -6.523 5.391 1 86.19 378 GLN B CA 1
ATOM 6798 C C . GLN B 1 378 ? -25.297 -7.648 6.035 1 86.19 378 GLN B C 1
ATOM 6800 O O . GLN B 1 378 ? -26.5 -7.488 6.312 1 86.19 378 GLN B O 1
ATOM 6805 N N . HIS B 1 379 ? -24.703 -8.703 6.266 1 87.06 379 HIS B N 1
ATOM 6806 C CA . HIS B 1 379 ? -25.391 -9.859 6.816 1 87.06 379 HIS B CA 1
ATOM 6807 C C . HIS B 1 379 ? -25.625 -9.703 8.312 1 87.06 379 HIS B C 1
ATOM 6809 O O . HIS B 1 379 ? -26.547 -10.305 8.867 1 87.06 379 HIS B O 1
ATOM 6815 N N . GLY B 1 380 ? -24.812 -8.906 8.93 1 89.19 380 GLY B N 1
ATOM 6816 C CA . GLY B 1 380 ? -24.953 -8.672 10.359 1 89.19 380 GLY B CA 1
ATOM 6817 C C . GLY B 1 380 ? -25.844 -7.48 10.68 1 89.19 380 GLY B C 1
ATOM 6818 O O . GLY B 1 380 ? -26.141 -7.219 11.852 1 89.19 380 GLY B O 1
ATOM 6819 N N . ALA B 1 381 ? -26.328 -6.859 9.672 1 88.88 381 ALA B N 1
ATOM 6820 C CA . ALA B 1 381 ? -27.047 -5.602 9.852 1 88.88 381 ALA B CA 1
ATOM 6821 C C . ALA B 1 381 ? -28.438 -5.848 10.414 1 88.88 381 ALA B C 1
ATOM 6823 O O . ALA B 1 381 ? -29.109 -6.812 10.031 1 88.88 381 ALA B O 1
ATOM 6824 N N . THR B 1 382 ? -28.797 -5.023 11.352 1 89.25 382 THR B N 1
ATOM 6825 C CA . THR B 1 382 ? -30.156 -4.906 11.859 1 89.25 382 THR B CA 1
ATOM 6826 C C . THR B 1 382 ? -30.688 -3.49 11.664 1 89.25 382 THR B C 1
ATOM 6828 O O . THR B 1 382 ? -30.094 -2.691 10.945 1 89.25 382 THR B O 1
ATOM 6831 N N . ALA B 1 383 ? -31.812 -3.211 12.281 1 87.75 383 ALA B N 1
ATOM 6832 C CA . ALA B 1 383 ? -32.438 -1.899 12.102 1 87.75 383 ALA B CA 1
ATOM 6833 C C . ALA B 1 383 ? -31.641 -0.817 12.828 1 87.75 383 ALA B C 1
ATOM 6835 O O . ALA B 1 383 ? -31.609 0.338 12.398 1 87.75 383 ALA B O 1
ATOM 6836 N N . SER B 1 384 ? -30.922 -1.242 13.883 1 89.94 384 SER B N 1
ATOM 6837 C CA . SER B 1 384 ? -30.328 -0.199 14.711 1 89.94 384 SER B CA 1
ATOM 6838 C C . SER B 1 384 ? -28.828 -0.434 14.914 1 89.94 384 SER B C 1
ATOM 6840 O O . SER B 1 384 ? -28.109 0.462 15.359 1 89.94 384 SER B O 1
ATOM 6842 N N . GLU B 1 385 ? -28.438 -1.61 14.609 1 93.06 385 GLU B N 1
ATOM 6843 C CA . GLU B 1 385 ? -27.062 -1.961 14.898 1 93.06 385 GLU B CA 1
ATOM 6844 C C . GLU B 1 385 ? -26.578 -3.09 13.992 1 93.06 385 GLU B C 1
ATOM 6846 O O . GLU B 1 385 ? -27.344 -3.621 13.188 1 93.06 385 GLU B O 1
ATOM 6851 N N . VAL B 1 386 ? -25.281 -3.357 14.055 1 92.75 386 VAL B N 1
ATOM 6852 C CA . VAL B 1 386 ? -24.703 -4.465 13.312 1 92.75 386 VAL B CA 1
ATOM 6853 C C . VAL B 1 386 ? -24.141 -5.504 14.281 1 92.75 386 VAL B C 1
ATOM 6855 O O . VAL B 1 386 ? -23.422 -5.16 15.219 1 92.75 386 VAL B O 1
ATOM 6858 N N . ASN B 1 387 ? -24.547 -6.73 14.047 1 93 387 ASN B N 1
ATOM 6859 C CA . ASN B 1 387 ? -23.984 -7.848 14.797 1 93 387 ASN B CA 1
ATOM 6860 C C . ASN B 1 387 ? -22.641 -8.289 14.234 1 93 387 ASN B C 1
ATOM 6862 O O . ASN B 1 387 ? -22.516 -8.523 13.031 1 93 387 ASN B O 1
ATOM 6866 N N . ILE B 1 388 ? -21.641 -8.398 15.094 1 93.69 388 ILE B N 1
ATOM 6867 C CA . ILE B 1 388 ? -20.312 -8.797 14.68 1 93.69 388 ILE B CA 1
ATOM 6868 C C . ILE B 1 388 ? -20.094 -10.281 14.953 1 93.69 388 ILE B C 1
ATOM 6870 O O . ILE B 1 388 ? -20.438 -10.773 16.031 1 93.69 388 ILE B O 1
ATOM 6874 N N . PRO B 1 389 ? -19.547 -11.031 13.984 1 93.56 389 PRO B N 1
ATOM 6875 C CA . PRO B 1 389 ? -19.266 -12.445 14.219 1 93.56 389 PRO B CA 1
ATOM 6876 C C . PRO B 1 389 ? -18.406 -12.68 15.469 1 93.56 389 PRO B C 1
ATOM 6878 O O . PRO B 1 389 ? -17.5 -11.898 15.75 1 93.56 389 PRO B O 1
ATOM 6881 N N . LYS B 1 390 ? -18.625 -13.766 16.172 1 92.19 390 LYS B N 1
ATOM 6882 C CA . LYS B 1 390 ? -17.953 -14.078 17.438 1 92.19 390 LYS B CA 1
ATOM 6883 C C . LYS B 1 390 ? -16.438 -14.148 17.25 1 92.19 390 LYS B C 1
ATOM 6885 O O . LYS B 1 390 ? -15.688 -13.688 18.109 1 92.19 390 LYS B O 1
ATOM 6890 N N . VAL B 1 391 ? -16.016 -14.664 16.156 1 92.5 391 VAL B N 1
ATOM 6891 C CA . VAL B 1 391 ? -14.602 -14.922 15.93 1 92.5 391 VAL B CA 1
ATOM 6892 C C . VAL B 1 391 ? -13.867 -13.594 15.75 1 92.5 391 VAL B C 1
ATOM 6894 O O . VAL B 1 391 ? -12.633 -13.547 15.836 1 92.5 391 VAL B O 1
ATOM 6897 N N . LEU B 1 392 ? -14.562 -12.492 15.469 1 93.38 392 LEU B N 1
ATOM 6898 C CA . LEU B 1 392 ? -13.922 -11.203 15.234 1 93.38 392 LEU B CA 1
ATOM 6899 C C . LEU B 1 392 ? -14 -10.32 16.469 1 93.38 392 LEU B C 1
ATOM 6901 O O . LEU B 1 392 ? -13.398 -9.242 16.516 1 93.38 392 LEU B O 1
ATOM 6905 N N . GLN B 1 393 ? -14.773 -10.734 17.422 1 92.38 393 GLN B N 1
ATOM 6906 C CA . GLN B 1 393 ? -14.969 -9.93 18.625 1 92.38 393 GLN B CA 1
ATOM 6907 C C . GLN B 1 393 ? -13.703 -9.898 19.469 1 92.38 393 GLN B C 1
ATOM 6909 O O . GLN B 1 393 ? -12.992 -10.898 19.578 1 92.38 393 GLN B O 1
ATOM 6914 N N . SER B 1 394 ? -13.352 -8.742 19.922 1 84.62 394 SER B N 1
ATOM 6915 C CA . SER B 1 394 ? -12.195 -8.516 20.781 1 84.62 394 SER B CA 1
ATOM 6916 C C . SER B 1 394 ? -12.477 -7.422 21.812 1 84.62 394 SER B C 1
ATOM 6918 O O . SER B 1 394 ? -13.625 -6.984 21.953 1 84.62 394 SER B O 1
ATOM 6920 N N . THR B 1 395 ? -11.391 -7 22.531 1 78.25 395 THR B N 1
ATOM 6921 C CA . THR B 1 395 ? -11.531 -5.945 23.531 1 78.25 395 THR B CA 1
ATOM 6922 C C . THR B 1 395 ? -11.906 -4.625 22.859 1 78.25 395 THR B C 1
ATOM 6924 O O . THR B 1 395 ? -12.609 -3.805 23.469 1 78.25 395 THR B O 1
ATOM 6927 N N . THR B 1 396 ? -11.562 -4.531 21.609 1 78.88 396 THR B N 1
ATOM 6928 C CA . THR B 1 396 ? -11.805 -3.264 20.922 1 78.88 396 THR B CA 1
ATOM 6929 C C . THR B 1 396 ? -13 -3.375 19.984 1 78.88 396 THR B C 1
ATOM 6931 O O . THR B 1 396 ? -13.508 -2.363 19.5 1 78.88 396 THR B O 1
ATOM 6934 N N . ILE B 1 397 ? -13.445 -4.59 19.734 1 90.44 397 ILE B N 1
ATOM 6935 C CA . ILE B 1 397 ? -14.555 -4.816 18.828 1 90.44 397 ILE B CA 1
ATOM 6936 C C . ILE B 1 397 ? -15.703 -5.504 19.562 1 90.44 397 ILE B C 1
ATOM 6938 O O . ILE B 1 397 ? -15.672 -6.719 19.766 1 90.44 397 ILE B O 1
ATOM 6942 N N . PRO B 1 398 ? -16.734 -4.797 19.828 1 92.06 398 PRO B N 1
ATOM 6943 C CA . PRO B 1 398 ? -17.859 -5.387 20.562 1 92.06 398 PRO B CA 1
ATOM 6944 C C . PRO B 1 398 ? -18.719 -6.297 19.688 1 92.06 398 PRO B C 1
ATOM 6946 O O . PRO B 1 398 ? -18.578 -6.305 18.453 1 92.06 398 PRO B O 1
ATOM 6949 N N . GLY B 1 399 ? -19.562 -7.023 20.406 1 92.94 399 GLY B N 1
ATOM 6950 C CA . GLY B 1 399 ? -20.438 -7.953 19.703 1 92.94 399 GLY B CA 1
ATOM 6951 C C . GLY B 1 399 ? -21.469 -7.262 18.828 1 92.94 399 GLY B C 1
ATOM 6952 O O . GLY B 1 399 ? -21.984 -7.852 17.875 1 92.94 399 GLY B O 1
ATOM 6953 N N . THR B 1 400 ? -21.828 -6.094 19.281 1 94.75 400 THR B N 1
ATOM 6954 C CA . THR B 1 400 ? -22.75 -5.266 18.5 1 94.75 400 THR B CA 1
ATOM 6955 C C . THR B 1 400 ? -22.219 -3.836 18.391 1 94.75 400 THR B C 1
ATOM 6957 O O . THR B 1 400 ? -21.625 -3.32 19.344 1 94.75 400 THR B O 1
ATOM 6960 N N . ILE B 1 401 ? -22.438 -3.264 17.219 1 94.5 401 ILE B N 1
ATOM 6961 C CA . ILE B 1 401 ? -22.031 -1.883 16.984 1 94.5 401 ILE B CA 1
ATOM 6962 C C . ILE B 1 401 ? -23.234 -1.056 16.531 1 94.5 401 ILE B C 1
ATOM 6964 O O . ILE B 1 401 ? -23.797 -1.309 15.477 1 94.5 401 ILE B O 1
ATOM 6968 N N . PRO B 1 402 ? -23.609 -0.094 17.312 1 94.12 402 PRO B N 1
ATOM 6969 C CA . PRO B 1 402 ? -24.75 0.727 16.938 1 94.12 402 PRO B CA 1
ATOM 6970 C C . PRO B 1 402 ? -24.469 1.659 15.773 1 94.12 402 PRO B C 1
ATOM 6972 O O . PRO B 1 402 ? -23.328 2.062 15.562 1 94.12 402 PRO B O 1
ATOM 6975 N N . TYR B 1 403 ? -25.516 1.919 15.047 1 93.25 403 TYR B N 1
ATOM 6976 C CA . TYR B 1 403 ? -25.391 2.92 13.992 1 93.25 403 TYR B CA 1
ATOM 6977 C C . TYR B 1 403 ? -25.156 4.305 14.578 1 93.25 403 TYR B C 1
ATOM 6979 O O . TYR B 1 403 ? -25.766 4.672 15.586 1 93.25 403 TYR B O 1
ATOM 6987 N N . ARG B 1 404 ? -24.234 4.996 13.992 1 91 404 ARG B N 1
ATOM 6988 C CA . ARG B 1 404 ? -23.938 6.355 14.422 1 91 404 ARG B CA 1
ATOM 6989 C C . ARG B 1 404 ? -24.203 7.359 13.305 1 91 404 ARG B C 1
ATOM 6991 O O . ARG B 1 404 ? -24.047 8.562 13.492 1 91 404 ARG B O 1
ATOM 6998 N N . ARG B 1 405 ? -24.484 6.82 12.156 1 88.38 405 ARG B N 1
ATOM 6999 C CA . ARG B 1 405 ? -24.828 7.641 11 1 88.38 405 ARG B CA 1
ATOM 7000 C C . ARG B 1 405 ? -26.109 7.137 10.328 1 88.38 405 ARG B C 1
ATOM 7002 O O . ARG B 1 405 ? -26.328 5.93 10.227 1 88.38 405 ARG B O 1
ATOM 7009 N N . LYS B 1 406 ? -26.922 8.133 10.031 1 82.5 406 LYS B N 1
ATOM 7010 C CA . LYS B 1 406 ? -28.109 7.809 9.25 1 82.5 406 LYS B CA 1
ATOM 7011 C C . LYS B 1 406 ? -27.984 8.352 7.828 1 82.5 406 LYS B C 1
ATOM 7013 O O . LYS B 1 406 ? -27.656 9.516 7.629 1 82.5 406 LYS B O 1
ATOM 7018 N N . VAL B 1 407 ? -28.094 7.383 6.938 1 79.81 407 VAL B N 1
ATOM 7019 C CA . VAL B 1 407 ? -28 7.789 5.539 1 79.81 407 VAL B CA 1
ATOM 7020 C C . VAL B 1 407 ? -29.375 7.742 4.887 1 79.81 407 VAL B C 1
ATOM 7022 O O . VAL B 1 407 ? -30.047 6.707 4.918 1 79.81 407 VAL B O 1
ATOM 7025 N N . THR B 1 408 ? -29.75 8.875 4.555 1 76.25 408 THR B N 1
ATOM 7026 C CA . THR B 1 408 ? -31.016 8.961 3.85 1 76.25 408 THR B CA 1
ATOM 7027 C C . THR B 1 408 ? -30.828 9.516 2.441 1 76.25 408 THR B C 1
ATOM 7029 O O . THR B 1 408 ? -29.797 10.125 2.146 1 76.25 408 THR B O 1
ATOM 7032 N N . LEU B 1 409 ? -31.547 9.078 1.529 1 70 409 LEU B N 1
ATOM 7033 C CA . LEU B 1 409 ? -31.484 9.602 0.168 1 70 409 LEU B CA 1
ATOM 7034 C C . LEU B 1 409 ? -32.438 10.789 -0.002 1 70 409 LEU B C 1
ATOM 7036 O O . LEU B 1 409 ? -33.562 10.75 0.475 1 70 409 LEU B O 1
ATOM 7040 N N . SER B 1 410 ? -31.797 11.828 -0.479 1 66.62 410 SER B N 1
ATOM 7041 C CA . SER B 1 410 ? -32.656 12.953 -0.832 1 66.62 410 SER B CA 1
ATOM 7042 C C . SER B 1 410 ? -33.562 12.602 -2 1 66.62 410 SER B C 1
ATOM 7044 O O . SER B 1 410 ? -33.438 11.531 -2.592 1 66.62 410 SER B O 1
ATOM 7046 N N . LYS B 1 411 ? -34.5 13.625 -2.268 1 67.06 411 LYS B N 1
ATOM 7047 C CA . LYS B 1 411 ? -35.438 13.445 -3.377 1 67.06 411 LYS B CA 1
ATOM 7048 C C . LYS B 1 411 ? -34.688 13.336 -4.707 1 67.06 411 LYS B C 1
ATOM 7050 O O . LYS B 1 411 ? -35.125 12.633 -5.613 1 67.06 411 LYS B O 1
ATOM 7055 N N . SER B 1 412 ? -33.531 13.859 -4.828 1 69.12 412 SER B N 1
ATOM 7056 C CA . SER B 1 412 ? -32.719 13.836 -6.043 1 69.12 412 SER B CA 1
ATOM 7057 C C . SER B 1 412 ? -31.781 12.641 -6.051 1 69.12 412 SER B C 1
ATOM 7059 O O . SER B 1 412 ? -30.984 12.469 -6.98 1 69.12 412 SER B O 1
ATOM 7061 N N . GLY B 1 413 ? -31.797 11.789 -5.059 1 62.97 413 GLY B N 1
ATOM 7062 C CA . GLY B 1 413 ? -30.984 10.586 -5.02 1 62.97 413 GLY B CA 1
ATOM 7063 C C . GLY B 1 413 ? -29.625 10.805 -4.363 1 62.97 413 GLY B C 1
ATOM 7064 O O . GLY B 1 413 ? -28.75 9.938 -4.434 1 62.97 413 GLY B O 1
ATOM 7065 N N . ARG B 1 414 ? -29.578 12.141 -3.887 1 63.25 414 ARG B N 1
ATOM 7066 C CA . ARG B 1 414 ? -28.328 12.438 -3.213 1 63.25 414 ARG B CA 1
ATOM 7067 C C . ARG B 1 414 ? -28.328 11.922 -1.779 1 63.25 414 ARG B C 1
ATOM 7069 O O . ARG B 1 414 ? -29.359 12.008 -1.088 1 63.25 414 ARG B O 1
ATOM 7076 N N . ARG B 1 415 ? -27.078 11.398 -1.304 1 68.56 415 ARG B N 1
ATOM 7077 C CA . ARG B 1 415 ? -26.922 10.875 0.051 1 68.56 415 ARG B CA 1
ATOM 7078 C C . ARG B 1 415 ? -26.875 12.008 1.071 1 68.56 415 ARG B C 1
ATOM 7080 O O . ARG B 1 415 ? -26.109 12.961 0.912 1 68.56 415 ARG B O 1
ATOM 7087 N N . ILE B 1 416 ? -27.875 12 1.993 1 72.94 416 ILE B N 1
ATOM 7088 C CA . ILE B 1 416 ? -27.844 12.898 3.145 1 72.94 416 ILE B CA 1
ATOM 7089 C C . ILE B 1 416 ? -27.375 12.133 4.383 1 72.94 416 ILE B C 1
ATOM 7091 O O . ILE B 1 416 ? -27.953 11.094 4.723 1 72.94 416 ILE B O 1
ATOM 7095 N N . VAL B 1 417 ? -26.328 12.594 4.906 1 77.12 417 VAL B N 1
ATOM 7096 C CA . VAL B 1 417 ? -25.75 11.898 6.051 1 77.12 417 VAL B CA 1
ATOM 7097 C C . VAL B 1 417 ? -26 12.703 7.324 1 77.12 417 VAL B C 1
ATOM 7099 O O . VAL B 1 417 ? -25.766 13.914 7.359 1 77.12 417 VAL B O 1
ATOM 7102 N N . GLN B 1 418 ? -26.656 12.055 8.281 1 75.69 418 GLN B N 1
ATOM 7103 C CA . GLN B 1 418 ? -26.875 12.664 9.586 1 75.69 418 GLN B CA 1
ATOM 7104 C C . GLN B 1 418 ? -26.188 11.852 10.688 1 75.69 418 GLN B C 1
ATOM 7106 O O . GLN B 1 418 ? -26.438 10.648 10.82 1 75.69 418 GLN B O 1
ATOM 7111 N N . ASP B 1 419 ? -25.281 12.523 11.375 1 76.25 419 ASP B N 1
ATOM 7112 C CA . ASP B 1 419 ? -24.625 11.844 12.492 1 76.25 419 ASP B CA 1
ATOM 7113 C C . ASP B 1 419 ? -25.562 11.734 13.695 1 76.25 419 ASP B C 1
ATOM 7115 O O . ASP B 1 419 ? -26.312 12.672 13.992 1 76.25 419 ASP B O 1
ATOM 7119 N N . ILE B 1 420 ? -25.734 10.469 14.219 1 72.81 420 ILE B N 1
ATOM 7120 C CA . ILE B 1 420 ? -26.594 10.195 15.367 1 72.81 420 ILE B CA 1
ATOM 7121 C C . ILE B 1 420 ? -25.797 10.375 16.656 1 72.81 420 ILE B C 1
ATOM 7123 O O . ILE B 1 420 ? -24.688 9.867 16.781 1 72.81 420 ILE B O 1
ATOM 7127 N N . ALA B 1 421 ? -26.109 11.398 17.562 1 54.72 421 ALA B N 1
ATOM 7128 C CA . ALA B 1 421 ? -25.438 11.664 18.828 1 54.72 421 ALA B CA 1
ATOM 7129 C C . ALA B 1 421 ? -25.406 10.414 19.703 1 54.72 421 ALA B C 1
ATOM 7131 O O . ALA B 1 421 ? -26.344 9.617 19.688 1 54.72 421 ALA B O 1
ATOM 7132 N N . SER B 1 422 ? -24.219 9.883 20.125 1 51.44 422 SER B N 1
ATOM 7133 C CA . SER B 1 422 ? -24.078 8.773 21.062 1 51.44 422 SER B CA 1
ATOM 7134 C C . SER B 1 422 ? -24.875 9.031 22.344 1 51.44 422 SER B C 1
ATOM 7136 O O . SER B 1 422 ? -24.938 10.164 22.812 1 51.44 422 SER B O 1
ATOM 7138 N N . PRO B 1 423 ? -25.781 8.234 22.938 1 37.5 423 PRO B N 1
ATOM 7139 C CA . PRO B 1 423 ? -26.406 8.484 24.234 1 37.5 423 PRO B CA 1
ATOM 7140 C C . PRO B 1 423 ? -25.391 8.836 25.328 1 37.5 423 PRO B C 1
ATOM 7142 O O . PRO B 1 423 ? -25.734 9.523 26.297 1 37.5 423 PRO B O 1
ATOM 7145 N N . ALA B 1 424 ? -24.359 8.094 25.766 1 34.94 424 ALA B N 1
ATOM 7146 C CA . ALA B 1 424 ? -23.672 8.195 27.047 1 34.94 424 ALA B CA 1
ATOM 7147 C C . ALA B 1 424 ? -22.891 9.5 27.156 1 34.94 424 ALA B C 1
ATOM 7149 O O . ALA B 1 424 ? -22.688 10.016 28.266 1 34.94 424 ALA B O 1
ATOM 7150 N N . GLU B 1 425 ? -21.859 9.836 26.297 1 32.22 425 GLU B N 1
ATOM 7151 C CA . GLU B 1 425 ? -20.969 10.82 26.891 1 32.22 425 GLU B CA 1
ATOM 7152 C C . GLU B 1 425 ? -21.625 12.188 26.969 1 32.22 425 GLU B C 1
ATOM 7154 O O . GLU B 1 425 ? -21.812 12.852 25.953 1 32.22 425 GLU B O 1
ATOM 7159 N N . ASN B 1 426 ? -22.547 12.469 27.797 1 27.75 426 ASN B N 1
ATOM 7160 C CA . ASN B 1 426 ? -22.953 13.695 28.469 1 27.75 426 ASN B CA 1
ATOM 7161 C C . ASN B 1 426 ? -21.75 14.562 28.828 1 27.75 426 ASN B C 1
ATOM 7163 O O . ASN B 1 426 ? -21.484 14.789 30 1 27.75 426 ASN B O 1
ATOM 7167 N N . VAL B 1 427 ? -20.516 14.461 28.656 1 27.83 427 VAL B N 1
ATOM 7168 C CA . VAL B 1 427 ? -19.797 15.688 28.969 1 27.83 427 VAL B CA 1
ATOM 7169 C C . VAL B 1 427 ? -20.391 16.844 28.172 1 27.83 427 VAL B C 1
ATOM 7171 O O . VAL B 1 427 ? -21 16.641 27.109 1 27.83 427 VAL B O 1
ATOM 7174 N N . GLY B 1 428 ? -20.5 18.078 28.812 1 25.58 428 GLY B N 1
ATOM 7175 C CA . GLY B 1 428 ? -20.953 19.422 28.469 1 25.58 428 GLY B CA 1
ATOM 7176 C C . GLY B 1 428 ? -20.562 19.828 27.062 1 25.58 428 GLY B C 1
ATOM 7177 O O . GLY B 1 428 ? -19.469 20.344 26.828 1 25.58 428 GLY B O 1
ATOM 7178 N N . HIS B 1 429 ? -20.672 19 26.172 1 25.69 429 HIS B N 1
ATOM 7179 C CA . HIS B 1 429 ? -20.375 19.719 24.938 1 25.69 429 HIS B CA 1
ATOM 7180 C C . HIS B 1 429 ? -21.344 20.891 24.734 1 25.69 429 HIS B C 1
ATOM 7182 O O . HIS B 1 429 ? -22.562 20.719 24.828 1 25.69 429 HIS B O 1
ATOM 7188 N N . VAL B 1 430 ? -21 22.125 25.203 1 25.3 430 VAL B N 1
ATOM 7189 C CA . VAL B 1 430 ? -21.719 23.328 24.812 1 25.3 430 VAL B CA 1
ATOM 7190 C C . VAL B 1 430 ? -22.219 23.172 23.375 1 25.3 430 VAL B C 1
ATOM 7192 O O . VAL B 1 430 ? -21.469 22.766 22.484 1 25.3 430 VAL B O 1
ATOM 7195 N N . ALA B 1 431 ? -23.406 23.062 23.25 1 26.47 431 ALA B N 1
ATOM 7196 C CA . ALA B 1 431 ? -24.219 23.109 22.031 1 26.47 431 ALA B CA 1
ATOM 7197 C C . ALA B 1 431 ? -23.703 24.172 21.062 1 26.47 431 ALA B C 1
ATOM 7199 O O . ALA B 1 431 ? -23.734 25.359 21.375 1 26.47 431 ALA B O 1
ATOM 7200 N N . GLN B 1 432 ? -22.703 23.891 20.328 1 24.77 432 GLN B N 1
ATOM 7201 C CA . GLN B 1 432 ? -22.469 24.969 19.375 1 24.77 432 GLN B CA 1
ATOM 7202 C C . GLN B 1 432 ? -23.75 25.328 18.625 1 24.77 432 GLN B C 1
ATOM 7204 O O . GLN B 1 432 ? -24.531 24.438 18.266 1 24.77 432 GLN B O 1
ATOM 7209 N N . PRO B 1 433 ? -24.344 26.469 18.812 1 25.22 433 PRO B N 1
ATOM 7210 C CA . PRO B 1 433 ? -25.562 26.906 18.141 1 25.22 433 PRO B CA 1
ATOM 7211 C C . PRO B 1 433 ? -25.609 26.453 16.672 1 25.22 433 PRO B C 1
ATOM 7213 O O . PRO B 1 433 ? -24.578 26.203 16.062 1 25.22 433 PRO B O 1
ATOM 7216 N N . PRO B 1 434 ? -26.734 26.078 16.234 1 25.58 434 PRO B N 1
ATOM 7217 C CA . PRO B 1 434 ? -27.016 25.672 14.852 1 25.58 434 PRO B CA 1
ATOM 7218 C C . PRO B 1 434 ? -26.391 26.594 13.82 1 25.58 434 PRO B C 1
ATOM 7220 O O . PRO B 1 434 ? -26.453 27.828 13.977 1 25.58 434 PRO B O 1
ATOM 7223 N N . PHE B 1 435 ? -25.328 26.266 13.328 1 26.44 435 PHE B N 1
ATOM 7224 C CA . PHE B 1 435 ? -24.766 27.109 12.289 1 26.44 435 PHE B CA 1
ATOM 7225 C C . PHE B 1 435 ? -25.859 27.641 11.367 1 26.44 435 PHE B C 1
ATOM 7227 O O . PHE B 1 435 ? -26.672 26.859 10.844 1 26.44 435 PHE B O 1
ATOM 7234 N N . GLY B 1 436 ? -26.391 28.703 11.648 1 26.55 436 GLY B N 1
ATOM 7235 C CA . GLY B 1 436 ? -27.391 29.359 10.82 1 26.55 436 GLY B CA 1
ATOM 7236 C C . GLY B 1 436 ? -27.125 29.203 9.336 1 26.55 436 GLY B C 1
ATOM 7237 O O . GLY B 1 436 ? -25.984 29 8.922 1 26.55 436 GLY B O 1
ATOM 7238 N N . MET B 1 437 ? -28.094 28.734 8.539 1 27.98 437 MET B N 1
ATOM 7239 C CA . MET B 1 437 ? -28.125 28.609 7.082 1 27.98 437 MET B CA 1
ATOM 7240 C C . MET B 1 437 ? -27.469 29.812 6.418 1 27.98 437 MET B C 1
ATOM 7242 O O . MET B 1 437 ? -27.75 30.953 6.781 1 27.98 437 MET B O 1
ATOM 7246 N N . PRO B 1 438 ? -26.297 29.688 5.891 1 29.83 438 PRO B N 1
ATOM 7247 C CA . PRO B 1 438 ? -25.922 30.953 5.277 1 29.83 438 PRO B CA 1
ATOM 7248 C C . PRO B 1 438 ? -27.047 31.594 4.484 1 29.83 438 PRO B C 1
ATOM 7250 O O . PRO B 1 438 ? -27.953 30.906 4.016 1 29.83 438 PRO B O 1
ATOM 7253 N N . THR B 1 439 ? -27.406 32.812 4.75 1 32.59 439 THR B N 1
ATOM 7254 C CA . THR B 1 439 ? -28.438 33.5 4.008 1 32.59 439 THR B CA 1
ATOM 7255 C C . THR B 1 439 ? -28.172 33.438 2.508 1 32.59 439 THR B C 1
ATOM 7257 O O . THR B 1 439 ? -27.062 33.125 2.084 1 32.59 439 THR B O 1
ATOM 7260 N N . ILE B 1 440 ? -29.156 33.719 1.591 1 31.08 440 ILE B N 1
ATOM 7261 C CA . ILE B 1 440 ? -29.109 33.75 0.133 1 31.08 440 ILE B CA 1
ATOM 7262 C C . ILE B 1 440 ? -27.891 34.531 -0.345 1 31.08 440 ILE B C 1
ATOM 7264 O O . ILE B 1 440 ? -27.234 34.125 -1.304 1 31.08 440 ILE B O 1
ATOM 7268 N N . ASP B 1 441 ? -27.594 35.5 0.404 1 30.02 441 ASP B N 1
ATOM 7269 C CA . ASP B 1 441 ? -26.5 36.375 0.002 1 30.02 441 ASP B CA 1
ATOM 7270 C C . ASP B 1 441 ? -25.156 35.688 0.179 1 30.02 441 ASP B C 1
ATOM 7272 O O . ASP B 1 441 ? -24.234 35.875 -0.624 1 30.02 441 ASP B O 1
ATOM 7276 N N . GLU B 1 442 ? -25.062 34.812 1.161 1 33 442 GLU B N 1
ATOM 7277 C CA . GLU B 1 442 ? -23.797 34.125 1.403 1 33 442 GLU B CA 1
ATOM 7278 C C . GLU B 1 442 ? -23.578 33 0.392 1 33 442 GLU B C 1
ATOM 7280 O O . GLU B 1 442 ? -22.453 32.781 -0.068 1 33 442 GLU B O 1
ATOM 7285 N N . ILE B 1 443 ? -24.641 32.406 -0.037 1 33.03 443 ILE B N 1
ATOM 7286 C CA . ILE B 1 443 ? -24.609 31.438 -1.117 1 33.03 443 ILE B CA 1
ATOM 7287 C C . ILE B 1 443 ? -24.219 32.125 -2.424 1 33.03 443 ILE B C 1
ATOM 7289 O O . ILE B 1 443 ? -23.391 31.609 -3.18 1 33.03 443 ILE B O 1
ATOM 7293 N N . ARG B 1 444 ? -24.797 33.25 -2.75 1 28 444 ARG B N 1
ATOM 7294 C CA . ARG B 1 444 ? -24.469 34 -3.949 1 28 444 ARG B CA 1
ATOM 7295 C C . ARG B 1 444 ? -23 34.375 -3.992 1 28 444 ARG B C 1
ATOM 7297 O O . ARG B 1 444 ? -22.375 34.344 -5.055 1 28 444 ARG B O 1
ATOM 7304 N N . ALA B 1 445 ? -22.422 34.688 -2.889 1 29.36 445 ALA B N 1
ATOM 7305 C CA . ALA B 1 445 ? -21 35.094 -2.908 1 29.36 445 ALA B CA 1
ATOM 7306 C C . ALA B 1 445 ? -20.109 33.875 -3.227 1 29.36 445 ALA B C 1
ATOM 7308 O O . ALA B 1 445 ? -19.094 34.031 -3.904 1 29.36 445 ALA B O 1
ATOM 7309 N N . GLU B 1 446 ? -20.469 32.688 -2.812 1 29.08 446 GLU B N 1
ATOM 7310 C CA . GLU B 1 446 ? -19.719 31.484 -3.15 1 29.08 446 GLU B CA 1
ATOM 7311 C C . GLU B 1 446 ? -19.859 31.141 -4.633 1 29.08 446 GLU B C 1
ATOM 7313 O O . GLU B 1 446 ? -18.891 30.719 -5.27 1 29.08 446 GLU B O 1
ATOM 7318 N N . ALA B 1 447 ? -21.047 31.219 -5.176 1 26.81 447 ALA B N 1
ATOM 7319 C CA . ALA B 1 447 ? -21.328 30.906 -6.574 1 26.81 447 ALA B CA 1
ATOM 7320 C C . ALA B 1 447 ? -20.547 31.828 -7.512 1 26.81 447 ALA B C 1
ATOM 7322 O O . ALA B 1 447 ? -20.172 31.438 -8.617 1 26.81 447 ALA B O 1
ATOM 7323 N N . LEU B 1 448 ? -20.547 33.125 -7.211 1 25.91 448 LEU B N 1
ATOM 7324 C CA . LEU B 1 448 ? -19.875 34.031 -8.117 1 25.91 448 LEU B CA 1
ATOM 7325 C C . LEU B 1 448 ? -18.391 33.688 -8.266 1 25.91 448 LEU B C 1
ATOM 7327 O O . LEU B 1 448 ? -17.641 34.375 -8.961 1 25.91 448 LEU B O 1
ATOM 7331 N N . SER B 1 449 ? -17.828 32.906 -7.387 1 24.5 449 SER B N 1
ATOM 7332 C CA . SER B 1 449 ? -16.453 32.625 -7.766 1 24.5 449 SER B CA 1
ATOM 7333 C C . SER B 1 449 ? -16.406 31.688 -8.977 1 24.5 449 SER B C 1
ATOM 7335 O O . SER B 1 449 ? -17.109 30.688 -9.023 1 24.5 449 SER B O 1
ATOM 7337 N N . SER B 1 450 ? -16.078 32.219 -10.258 1 23.02 450 SER B N 1
ATOM 7338 C CA . SER B 1 450 ? -16.203 31.859 -11.664 1 23.02 450 SER B CA 1
ATOM 7339 C C . SER B 1 450 ? -15.695 30.453 -11.922 1 23.02 450 SER B C 1
ATOM 7341 O O . SER B 1 450 ? -14.547 30.141 -11.602 1 23.02 450 SER B O 1
ATOM 7343 N N . PRO B 1 451 ? -16.578 29.516 -12.133 1 24.89 451 PRO B N 1
ATOM 7344 C CA . PRO B 1 451 ? -16.422 28.125 -12.531 1 24.89 451 PRO B CA 1
ATOM 7345 C C . PRO B 1 451 ? -15.727 27.969 -13.883 1 24.89 451 PRO B C 1
ATOM 7347 O O . PRO B 1 451 ? -15.523 26.844 -14.359 1 24.89 451 PRO B O 1
ATOM 7350 N N . PHE B 1 452 ? -15.883 29.047 -14.852 1 23.02 452 PHE B N 1
ATOM 7351 C CA . PHE B 1 452 ? -15.859 28.891 -16.297 1 23.02 452 PHE B CA 1
ATOM 7352 C C . PHE B 1 452 ? -14.461 28.531 -16.781 1 23.02 452 PHE B C 1
ATOM 7354 O O . PHE B 1 452 ? -14.219 28.453 -18 1 23.02 452 PHE B O 1
ATOM 7361 N N . GLY B 1 453 ? -13.414 28.812 -16.234 1 22.7 453 GLY B N 1
ATOM 7362 C CA . GLY B 1 453 ? -12.242 28.922 -17.094 1 22.7 453 GLY B CA 1
ATOM 7363 C C . GLY B 1 453 ? -11.891 27.625 -17.797 1 22.7 453 GLY B C 1
ATOM 7364 O O . GLY B 1 453 ? -10.875 27.531 -18.469 1 22.7 453 GLY B O 1
ATOM 7365 N N . PHE B 1 454 ? -12.531 26.547 -17.406 1 22.16 454 PHE B N 1
ATOM 7366 C CA . PHE B 1 454 ? -11.984 25.375 -18.062 1 22.16 454 PHE B CA 1
ATOM 7367 C C . PHE B 1 454 ? -12.68 25.109 -19.391 1 22.16 454 PHE B C 1
ATOM 7369 O O . PHE B 1 454 ? -12.508 24.047 -19.984 1 22.16 454 PHE B O 1
ATOM 7376 N N . LEU B 1 455 ? -13.555 26.078 -19.938 1 19.64 455 LEU B N 1
ATOM 7377 C CA . LEU B 1 455 ? -14.289 25.703 -21.141 1 19.64 455 LEU B CA 1
ATOM 7378 C C . LEU B 1 455 ? -13.398 25.781 -22.375 1 19.64 455 LEU B C 1
ATOM 7380 O O . LEU B 1 455 ? -12.75 26.812 -22.609 1 19.64 455 LEU B O 1
ATOM 7384 N N . PRO B 1 456 ? -12.875 24.766 -23.016 1 21.77 456 PRO B N 1
ATOM 7385 C CA . PRO B 1 456 ? -12.188 24.719 -24.297 1 21.77 456 PRO B CA 1
ATOM 7386 C C . PRO B 1 456 ? -13.023 25.281 -25.438 1 21.77 456 PRO B C 1
ATOM 7388 O O . PRO B 1 456 ? -12.602 25.25 -26.609 1 21.77 456 PRO B O 1
ATOM 7391 N N . PHE B 1 457 ? -14.242 25.766 -25.359 1 20.5 457 PHE B N 1
ATOM 7392 C CA . PHE B 1 457 ? -14.977 25.797 -26.609 1 20.5 457 PHE B CA 1
ATOM 7393 C C . PHE B 1 457 ? -14.297 26.688 -27.641 1 20.5 457 PHE B C 1
ATOM 7395 O O . PHE B 1 457 ? -14.344 26.422 -28.844 1 20.5 457 PHE B O 1
ATOM 7402 N N . TYR B 1 458 ? -13.953 27.938 -27.438 1 18.16 458 TYR B N 1
ATOM 7403 C CA . TYR B 1 458 ? -14.188 28.938 -28.469 1 18.16 458 TYR B CA 1
ATOM 7404 C C . TYR B 1 458 ? -13.078 28.922 -29.516 1 18.16 458 TYR B C 1
ATOM 7406 O O . TYR B 1 458 ? -12.078 29.625 -29.375 1 18.16 458 TYR B O 1
ATOM 7414 N N . SER B 1 459 ? -12.477 27.703 -29.938 1 18 459 SER B N 1
ATOM 7415 C CA . SER B 1 459 ? -11.711 27.891 -31.156 1 18 459 SER B CA 1
ATOM 7416 C C . SER B 1 459 ? -12.602 28.344 -32.312 1 18 459 SER B C 1
ATOM 7418 O O . SER B 1 459 ? -13.602 27.688 -32.625 1 18 459 SER B O 1
ATOM 7420 N N . LYS B 1 460 ? -12.75 29.672 -32.562 1 19.86 460 LYS B N 1
ATOM 7421 C CA . LYS B 1 460 ? -13.258 30.328 -33.75 1 19.86 460 LYS B CA 1
ATOM 7422 C C . LYS B 1 460 ? -12.562 29.781 -35 1 19.86 460 LYS B C 1
ATOM 7424 O O . LYS B 1 460 ? -11.344 29.922 -35.156 1 19.86 460 LYS B O 1
ATOM 7429 N N . ASP B 1 461 ? -12.773 28.469 -35.531 1 19.42 461 ASP B N 1
ATOM 7430 C CA . ASP B 1 461 ? -12.586 28.25 -36.969 1 19.42 461 ASP B CA 1
ATOM 7431 C C . ASP B 1 461 ? -13.297 29.328 -37.781 1 19.42 461 ASP B C 1
ATOM 7433 O O . ASP B 1 461 ? -14.523 29.312 -37.906 1 19.42 461 ASP B O 1
ATOM 7437 N N . ILE B 1 462 ? -13.094 30.578 -37.594 1 19.58 462 ILE B N 1
ATOM 7438 C CA . ILE B 1 462 ? -13.508 31.516 -38.656 1 19.58 462 ILE B CA 1
ATOM 7439 C C . ILE B 1 462 ? -12.867 31.125 -39.969 1 19.58 462 ILE B C 1
ATOM 7441 O O . ILE B 1 462 ? -11.688 31.375 -40.219 1 19.58 462 ILE B O 1
ATOM 7445 N N . GLY B 1 463 ? -12.57 29.797 -40.312 1 18.45 463 GLY B N 1
ATOM 7446 C CA . GLY B 1 463 ? -12.43 29.594 -41.75 1 18.45 463 GLY B CA 1
ATOM 7447 C C . GLY B 1 463 ? -13.508 30.297 -42.562 1 18.45 463 GLY B C 1
ATOM 7448 O O . GLY B 1 463 ? -14.695 30.219 -42.219 1 18.45 463 GLY B O 1
ATOM 7449 N N . SER B 1 464 ? -13.203 31.5 -43.094 1 18.62 464 SER B N 1
ATOM 7450 C CA . SER B 1 464 ? -13.688 32.188 -44.281 1 18.62 464 SER B CA 1
ATOM 7451 C C . SER B 1 464 ? -13.797 31.234 -45.469 1 18.62 464 SER B C 1
ATOM 7453 O O . SER B 1 464 ? -12.938 30.375 -45.656 1 18.62 464 SER B O 1
ATOM 7455 N N . ASN B 1 465 ? -14.938 30.719 -45.844 1 19.41 465 ASN B N 1
ATOM 7456 C CA . ASN B 1 465 ? -15.445 30.203 -47.125 1 19.41 465 ASN B CA 1
ATOM 7457 C C . ASN B 1 465 ? -14.984 31.062 -48.281 1 19.41 465 ASN B C 1
ATOM 7459 O O . ASN B 1 465 ? -15.406 30.844 -49.438 1 19.41 465 ASN B O 1
ATOM 7463 N N . ASN B 1 466 ? -13.828 31.719 -48.5 1 19.95 466 ASN B N 1
ATOM 7464 C CA . ASN B 1 466 ? -13.836 32.281 -49.875 1 19.95 466 ASN B CA 1
ATOM 7465 C C . ASN B 1 466 ? -13.859 31.156 -50.906 1 19.95 466 ASN B C 1
ATOM 7467 O O . ASN B 1 466 ? -12.953 30.328 -50.969 1 19.95 466 ASN B O 1
ATOM 7471 N N . HIS B 1 467 ? -15.023 30.422 -51.188 1 18.34 467 HIS B N 1
ATOM 7472 C CA . HIS B 1 467 ? -15.484 30.109 -52.531 1 18.34 467 HIS B CA 1
ATOM 7473 C C . HIS B 1 467 ? -15.227 31.266 -53.5 1 18.34 467 HIS B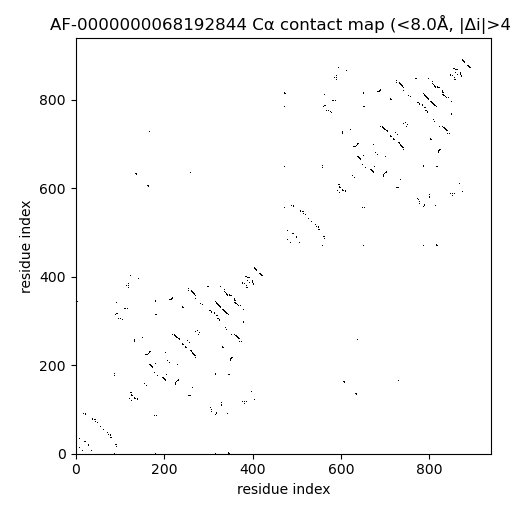 C 1
ATOM 7475 O O . HIS B 1 467 ? -15.578 32.406 -53.188 1 18.34 467 HIS B O 1
ATOM 7481 N N . THR B 1 468 ? -14.039 31.469 -54.062 1 18.62 468 THR B N 1
ATOM 7482 C CA . THR B 1 468 ? -14.086 31.734 -55.5 1 18.62 468 THR B CA 1
ATOM 7483 C C . THR B 1 468 ? -14.695 30.547 -56.25 1 18.62 468 THR B C 1
ATOM 7485 O O . THR B 1 468 ? -14.18 29.438 -56.188 1 18.62 468 THR B O 1
ATOM 7488 N N . ALA B 1 469 ? -15.984 30.453 -56.219 1 15.87 469 ALA B N 1
ATOM 7489 C CA . ALA B 1 469 ? -17.016 31.062 -57.062 1 15.87 469 ALA B CA 1
ATOM 7490 C C . ALA B 1 469 ? -16.562 32.406 -57.625 1 15.87 469 ALA B C 1
ATOM 7492 O O . ALA B 1 469 ? -16.328 33.344 -56.844 1 15.87 469 ALA B O 1
ATOM 7493 N N . SER B 1 470 ? -15.391 32.312 -58.594 1 21.22 470 SER B N 1
ATOM 7494 C CA . SER B 1 470 ? -15.398 31.562 -59.844 1 21.22 470 SER B CA 1
ATOM 7495 C C . SER B 1 470 ? -15.227 30.062 -59.594 1 21.22 470 SER B C 1
ATOM 7497 O O . SER B 1 470 ? -14.586 29.672 -58.594 1 21.22 470 SER B O 1
#

Solvent-accessible surface area (backbone atoms only — not comparable to full-atom values): 50941 Å² total; per-residue (Å²): 94,15,62,63,60,68,56,48,72,74,29,66,68,55,42,53,48,39,34,51,25,28,46,70,64,74,36,68,45,65,52,56,55,51,46,54,50,35,48,53,52,26,51,48,31,44,48,52,39,51,50,50,52,49,34,36,74,69,63,75,39,81,85,46,69,69,60,51,51,50,36,48,47,51,25,49,52,32,44,51,50,37,49,54,47,43,34,69,50,64,40,50,56,46,60,67,58,42,64,72,26,63,61,76,80,75,86,77,80,83,59,76,89,67,46,66,93,52,43,48,52,16,50,45,25,40,44,79,56,89,79,35,26,30,35,20,54,60,27,47,52,53,51,50,40,47,51,52,48,52,53,52,51,45,42,70,72,64,62,43,76,43,38,36,43,37,22,47,55,41,72,36,51,52,68,53,41,26,26,43,66,17,44,87,69,53,72,49,85,72,48,71,89,82,54,92,49,71,37,76,35,50,40,68,58,49,46,45,58,63,74,41,55,71,38,68,44,44,73,89,61,48,67,38,35,36,37,34,42,28,38,34,60,52,56,46,80,64,76,66,30,20,38,85,84,65,44,71,44,82,74,78,52,67,60,32,29,19,29,54,44,46,31,36,33,35,43,34,39,31,47,67,40,59,81,79,31,43,48,54,48,51,53,48,53,51,50,53,50,49,52,54,53,54,62,49,39,58,88,79,62,62,69,48,68,31,39,56,54,63,90,72,50,53,50,33,33,25,42,35,39,33,36,33,32,65,42,66,90,76,41,32,38,37,69,50,28,36,41,31,35,25,43,40,23,60,24,61,48,24,31,24,56,86,76,65,41,44,18,16,39,33,45,28,44,63,30,42,48,52,60,50,49,52,52,38,32,56,71,24,43,43,80,60,32,31,48,45,42,73,82,58,46,49,98,87,34,58,57,59,45,58,53,37,36,45,80,42,67,41,98,85,68,44,80,42,79,41,78,48,82,74,85,73,80,72,64,84,65,75,72,73,70,75,78,67,72,72,52,74,67,56,54,51,59,60,62,64,60,73,84,60,82,79,68,74,74,73,79,72,83,81,72,78,78,74,76,73,74,114,93,14,61,64,60,69,55,47,72,74,28,67,67,54,41,53,49,40,33,51,24,27,47,70,62,73,36,66,45,64,52,56,54,51,46,54,48,36,48,52,52,24,51,49,32,45,48,53,39,51,50,51,52,50,34,36,73,70,64,75,40,81,86,46,70,67,59,52,51,50,37,50,46,51,26,50,52,32,45,52,50,37,50,55,47,42,32,68,52,63,40,49,56,46,60,67,58,42,65,72,27,63,61,77,81,74,84,77,80,82,60,75,89,68,45,66,92,52,43,46,52,16,50,45,25,40,44,79,55,91,78,34,26,30,36,19,53,60,27,48,52,53,52,50,41,48,50,50,48,51,53,52,51,46,41,70,72,66,63,44,76,44,39,35,42,38,22,48,54,41,73,36,52,52,68,54,40,26,28,42,66,19,45,87,68,52,72,49,84,73,48,74,88,82,52,93,48,72,36,76,34,51,40,68,57,50,47,45,58,63,72,41,54,72,39,68,45,42,73,90,60,48,68,39,37,36,37,33,43,27,37,33,59,52,56,47,80,65,76,68,28,21,38,84,85,64,43,72,45,82,74,78,49,68,61,33,30,19,31,54,44,45,31,37,32,34,44,34,40,31,47,66,39,58,80,79,31,42,49,51,49,50,54,49,53,49,51,54,50,50,53,55,52,55,63,48,40,60,88,78,63,61,68,48,66,31,40,57,56,65,89,72,50,54,50,32,34,25,41,36,40,33,35,33,30,63,43,66,90,76,42,32,36,37,69,50,28,37,41,32,35,24,44,40,22,60,25,62,47,25,32,25,56,86,75,66,41,44,17,17,37,34,44,27,43,63,31,42,48,53,60,50,49,51,51,39,32,56,72,24,42,43,81,61,32,30,47,45,40,76,82,57,46,49,99,87,33,59,58,60,44,58,53,37,35,44,78,42,68,42,97,85,68,45,81,41,77,42,78,49,81,73,84,74,81,73,65,86,66,74,72,72,70,75,77,69,71,73,53,74,67,56,53,51,61,60,62,66,58,78,81,62,83,77,69,76,68,84,71,77,76,72,71,77,70,83,65,63,80,108

pLDDT: mean 77.79, std 22.21, range [15.87, 98.31]

Nearest PDB structures (foldseek):
  6gir-assembly1_A-2  TM=7.689E-01  e=6.636E-22  Arabidopsis thaliana
  8p1y-assembly1_AAA-2  TM=7.817E-01  e=4.714E-21  Arabidopsis thaliana
  6ote-assembly1_A  TM=7.536E-01  e=1.255E-18  Cryptosporidium parvum Iowa II
  2dq3-assembly1_B  TM=7.470E-01  e=3.710E-17  Aquifex aeolicus VF5
  6r1m-assembly1_A  TM=6.969E-01  e=7.132E-17  Escherichia coli

Organism: Phaeodactylum tricornutum (strain CCAP 1055/1) (NCBI:txid556484)

=== Feature glossary ===
The record interleaves many kinds of information about one protein. Here is each kind framed as the question it answers.

Q: What known structures does this most resemble?
A: Structural nearest neighbors (via Foldseek easy-search vs the PDB). Reported per hit: target PDB id, E-value, and alignment TM-score. A TM-score above ~0.5 is the conventional threshold for 'same fold'.

Q: Where is each backbone atom in 3D?
A: The mmCIF table is the protein's shape written out atom by atom. For each backbone N, Cα, C, and carbonyl O, it records an (x, y, z) coordinate triple in Å plus the residue type, chain letter, and residue number.

Q: What are the backbone torsion angles?
A: The φ/ψ torsion pair specifies the backbone conformation at each residue. φ rotates about the N–Cα bond, ψ about the Cα–C bond. Steric clashes forbid most of the (φ, ψ) plane — the allowed regions (α-helix basin, β-sheet basin, left-handed helix) are the Ramachandran-allowed regions.

Q: Which residues are buried vs exposed?
A: Solvent-accessible surface area (SASA) is the area in Å² traced out by the centre of a 1.4 Å probe sphere (a water molecule) rolled over the protein's van der Waals surface (Shrake–Rupley / Lee–Richards construction). Buried residues have near-zero SASA; fully exposed residues can exceed 200 Å². The total SASA scales roughly with the number of surface residues.

Q: How confident is the AlphaFold model at each residue?
A: pLDDT is the predicted lDDT-Cα score: AlphaFold's confidence that the local environment of each residue (all inter-atomic distances within 15 Å) is correctly placed. It is a per-residue number between 0 and 100, with higher meaning more reliable.

Q: What does the local fold look like, residue by residue?
A: 3Di is Foldseek's structural alphabet. Each residue is assigned one of twenty discrete states based on how its Cα sits relative to its spatial (not sequential) neighbors. Aligning 3Di strings finds structural homologs roughly as well as full 3D superposition, but orders of magnitude faster.

Q: How big and how compact is the whole molecule?
A: Radius of gyration (Rg) is the root-mean-square distance of Cα atoms from their centroid — a single number for overall size and compactness. A globular domain of N residues has Rg ≈ 2.2·N^0.38 Å; an extended or disordered chain has a much larger Rg. The Cα contact count is the number of residue pairs whose Cα atoms are within 8 Å and are more than four positions apart in sequence — a standard proxy for tertiary packing density. The bounding box is the smallest axis-aligned box enclosing all Cα atoms.

Q: Which residues are in helices, strands, or loops?
A: DSSP 8-state secondary structure assigns each residue one of H (α-helix), G (3₁₀-helix), I (π-helix), E (extended β-strand), B (isolated β-bridge), T (hydrogen-bonded turn), S (bend), or '-' (coil). The assignment is computed from backbone hydrogen-bond geometry via the Kabsch–Sander algorithm.

Q: How mobile is each atom in the crystal?
A: Crystallographic B-factors measure how much each atom's electron density is smeared out, in Å². They rise in mobile loops and surface residues and fall in the buried interior. In AlphaFold models this column is repurposed to hold pLDDT instead.

Q: What if only a Cα trace is available?
A: P-SEA three-state annotation labels each residue as helix, strand, or coil based purely on the geometry of the Cα trace. It serves as a fallback when the full backbone (and thus DSSP) is unavailable.

Q: What family and function is it annotated with?
A: Database cross-references. InterPro integrates a dozen domain/family signature databases into unified entries with residue-range hits. GO terms attach function/process/location labels with evidence codes. CATH codes position the fold in a four-level structural taxonomy. Organism is the NCBI-taxonomy species name.

Q: Are the domains correctly placed relative to each other?
A: Predicted Aligned Error (PAE) is an AlphaFold confidence matrix: entry (i, j) is the expected error in the position of residue j, in ångströms, when the prediction is superimposed on the true structure at residue i. Low PAE within a block of residues means that block is internally rigid and well-predicted; high PAE between two blocks means their relative placement is uncertain even if each block individually is confident.

Q: What do the diagnostic plots show?
A: Three diagnostic plots accompany the record. The Cα contact map visualizes the tertiary structure as a 2D adjacency matrix (8 Å cutoff, sequence-local contacts suppressed). The Ramachandran plot shows the distribution of backbone (φ, ψ) torsions, with points in the α and β basins reflecting secondary structure content. The PAE plot shows AlphaFold's inter-residue confidence as a color matrix.

Q: What is the amino-acid chain?
A: Primary structure: the covalent order of the twenty standard amino acids along the backbone. Two proteins with the same sequence will (almost always) fold to the same structure; two with 30% identity often share a fold but not the details.

Q: What do the rendered images show?
A: The six renders are orthographic views along the three Cartesian axes in both directions. Representation (cartoon, sticks, or surface) and color scheme (sequence-rainbow or by-chain) vary across proteins so the training set covers all the common visualization conventions.